Protein AF-0000000077734659 (afdb_homodimer)

Foldseek 3Di:
DAKDKFFDDDPVRLVVRLVVLVVVCVPDPARFPAKEKEKEFADDDPVVVLVSLVVSCVSPVRYWYKYWYAQWWAWQLDTDRGGMMMMIDTHRFKDKDKDKFAPVPDALLVVLLVVQVVQQVAVQWQEKEKEFAEDDHDPPSNQFNNLSHDQNYWYKYFYRDQNPCLVRIWMDISVDIHSGIMMIMIIGDNQKDKDKDKAFQKFFFDDKWFQADAPDFFKGQDIPRHQQQCCCCVVVVQDFDPCNQVSQLQKWKWFDDQRDIFTWRWDGADPSRMTGTLGGDDGGTMITIIGHQLQRSLVRLLVVLVVLLVVQFAEKEKEFAPSLCSVNPVCSSLSSLSSHLLYIYIYGHHNWMWGDDDSGIGTHHRMMMMMGMDGHDHDCVSNVTDGDDRDGDPDDRVVVVVSVVSVVVVVVVVVVVVVVCQVVQADPLQSAGEQVNLQVVVQVLLVVCLVPVAKKKKKKKFWPCLVVQCVPPNVLLSSQLQNVLSVLCVVLDDPVKHWYANDPGMIMIMDTRDDQVRVVVSLVVSQVVQQAFDQRVNDTDGIAMQMFMEMDDNPDHSVRNVVNSVVRSVVQVPPPDTHGGGYDDD/DAKDKFFDDDPVRLVVRLVVLVVVCVPDPDRFPAKEKEKEFQDDDPVRVLVSLVVSCVSPVRYWYKYWYAQWWAWQLDTDRGGMMMMIDTHRFKDKDKDKFAPVPDALLVSLLVVQVVQQVAVQWQEKEKEFAEDDHDPPSNQFNNLSHDQNYWYKYFYRDQNPCLVRIWMDISVDIHSGIMMMMIIGDNQKDKDKDKADQKFFFDDKWFQADAPDFFKGQDIPRHQQQCCCCVVVVQDFDPCNQVSQLQKWKWFDDQRDIFTWGWDGADPSRMTGTLGGDDGGTMITIIGGQLQRSLVRLLVVLVVLLVVQFAEKEKEFAPSLCSVNPVCSSLSSLSSHLLYIYIYGHHNWMWGDDDSGIGTHHRMMMMMGMDGHDHDCVSNVTDGDDRDGDPDDRVVVVVSVVSVVVVVVVVVVVVVVCQVVQADPLQSAGEQVNLQVVVQVLLVVCLVPVAKKKKKKKFWPCLVVQCVVPNVLLSSQLQNVLSVLCVVLDDPVWHWYANDPGMIMIMDTRDDQVRVVVSLVVSQVVQQAFDQRVNDTDGIAMQMFMEMDDNPDHSVRNVVNSVVSSVVQVPPPDTHGGGYDDD

Secondary structure (DSSP, 8-state):
-EEEEEEESSHHHHHHHHHHHHHHHHHSSSPPSEEEEEEEESS--HHHHHHHHHHHHHH-TT-EEEEEE-SEEEESS-EESSSEEEEEEEESS-EEEEEEEETTT--HHHHHHHHHHHHHT-TTEEEEEEEEE-SSS-HHHHHHHHTTS-TT-EEEEEE---SSSGGG--EEESS-EESSEEEEEEEE-TTEEEEEEEE---EEEEEEEEEEEEEETTEEEEETTEETTHIIIIIH---SSTTHHHHHTTS-EEEEETTEEEEE-EEEE-TTS-EEESS---TT-EEEEEE--HHHHHHHHHTHHHHHHHH--SEEEEEEEHHHHHHHGGGHHHHHGGGTTTS-EEEEEESEEEEEETTEEEEESS-EEEEEEEESS--HHHHTPPPPPPPPP-S--HHHHHHHHHHHHHHHHHHHHHHHHHHHHB-TTT-SBPHHHHHHHHHHHHHHHHHHT--EEEEEEEETTHHHHHHHH-HHHHHHHHHHHHHHHHHHS-TTSEEEE-SSSEEEEEEET--HHHHHHHHHHHHHHHTSEEEETTEEEE--EEEEEEE--TT--HHHHHHHHHHHHHHHHHSSSSS-EEEPP-/-EEEEEEESSHHHHHHHHHHHHHHHHHSSS--SEEEEEEEESS--HHHHHHHHHHHHHH-TT-EEEEEE-SEEEESS-EESSSEEEEEEEESS-EEEEEEEETTT--HHHHHHHHHHHHHT-TTEEEEEEEEE-SSS-HHHHHHHHTTS-TT-EEEEEE---SSSGGG--EEESS-EESSEEEEEEEE-TTEEEEEEEE--EEEEEEEEEEEEEEETTEEEEETTEETTHIIIIIH---SSTTHHHHHTTS-EEEEETTEEEEE-EEEE-TTS-EEESS---TT-EEEEEEE-HHHHHHHHHTHHHHHHHH--SEEEEEEEHHHHHHHGGGHHHHHGGGTTTS-EEEEEESEEEEEETTEEEEESS-EEEEEEEESS--HHHHTPPPPPPPPP-S--HHHHHHHHHHHHHHHHHHHHHHHHHHHHB-TTT-SBPHHHHHHHHHHHHHHHHHHT--EEEEEEEETTHHHHHHHH-HHHHHHHHHHHHHHHHHHS-TTSEEEE-SSSEEEEEEET--HHHHHHHHHHHHHHHTSEEEETTEEEE--EEEEEEE--TT--HHHHHHHHHHHHHHHHHSSSSS-EEEPP-

InterPro domains:
  IPR000160 GGDEF domain [PF00990] (424-574)
  IPR000160 GGDEF domain [PS50887] (454-586)
  IPR000160 GGDEF domain [SM00267] (413-584)
  IPR000160 GGDEF domain [TIGR00254] (420-574)
  IPR000160 GGDEF domain [cd01949] (426-574)
  IPR013702 FIST domain, N-terminal [PF08495] (45-226)
  IPR013702 FIST domain, N-terminal [SM00897] (33-227)
  IPR019494 FIST, C-domain [PF10442] (228-355)
  IPR019494 FIST, C-domain [SM01204] (228-357)
  IPR029787 Nucleotide cyclase [SSF55073] (429-576)
  IPR043128 Reverse transcriptase/Diguanylate cyclase domain [G3DSA:3.30.70.270] (410-579)
  IPR050469 Diguanylate cyclase Dgc-like, bacteria [PTHR45138] (394-573)

Solvent-accessible surface area (backbone atoms only — not comparable to full-atom values): 58520 Å² total; per-residue (Å²): 78,47,50,45,77,43,75,36,85,48,70,68,44,46,54,51,47,53,49,51,49,51,51,48,57,66,65,40,89,61,72,53,62,31,40,41,37,39,37,40,29,34,67,68,50,70,65,59,50,50,49,50,50,48,52,52,39,67,75,38,72,83,43,48,43,41,33,31,36,22,65,23,34,31,53,58,35,35,78,34,74,59,42,33,38,41,33,46,36,38,23,60,72,36,45,76,47,81,45,77,47,40,54,92,80,48,53,50,44,62,51,21,41,52,51,20,51,51,48,56,75,34,83,42,49,43,35,36,42,37,42,33,23,33,59,93,61,59,61,63,52,19,32,59,36,37,26,70,27,56,71,79,41,44,41,36,40,27,25,36,40,80,49,78,56,42,87,70,20,34,36,37,42,80,87,46,78,34,44,28,28,37,40,39,38,37,39,29,29,83,53,50,45,76,47,80,46,82,36,64,44,63,41,83,43,92,63,78,39,35,32,64,35,64,80,49,55,34,27,36,38,17,39,72,79,33,48,38,31,47,59,40,38,65,28,32,68,47,55,70,58,93,57,26,30,62,56,35,53,45,51,21,38,33,35,72,58,74,91,37,81,36,36,34,38,47,56,43,47,46,93,87,21,26,29,33,36,63,42,73,65,54,84,67,42,57,33,30,40,23,39,54,33,64,50,52,26,43,54,51,43,52,61,47,33,63,59,51,37,74,59,25,34,37,29,34,42,36,34,29,17,42,65,41,43,61,72,40,48,90,50,39,56,50,51,32,46,42,51,31,75,61,32,48,27,44,32,32,29,15,58,22,33,37,37,55,47,72,70,40,45,43,72,30,27,53,35,39,37,41,36,33,32,29,52,62,74,69,48,69,67,52,63,68,56,82,59,72,80,83,65,76,70,89,57,54,56,58,57,55,25,50,51,38,30,48,50,42,52,50,49,53,48,49,53,49,42,50,53,27,44,47,46,35,31,28,27,86,82,55,62,32,28,17,40,69,42,39,50,54,52,49,46,52,50,52,54,48,26,66,72,71,70,44,48,34,22,37,38,31,34,34,50,55,64,48,68,56,45,25,72,74,64,31,59,69,36,39,50,44,46,51,32,50,51,44,50,51,51,60,70,76,48,56,87,85,41,44,56,17,41,61,46,82,60,27,34,37,36,42,34,68,73,27,50,56,70,59,49,48,53,51,50,51,52,50,39,56,62,46,45,39,76,37,78,42,87,87,34,80,45,71,45,35,33,22,29,2,28,28,60,64,54,92,84,52,49,71,65,55,47,45,50,49,12,49,50,14,22,54,54,8,63,67,39,88,63,85,50,28,73,25,70,45,79,130,78,47,51,45,75,43,75,37,85,49,71,68,44,46,53,51,48,52,50,51,50,50,52,48,57,66,67,40,90,61,73,55,62,30,39,42,35,40,37,38,29,34,66,66,53,71,66,58,50,50,49,50,47,50,53,53,40,68,75,37,74,84,44,48,44,43,32,33,37,23,65,23,35,30,53,58,36,34,77,33,74,58,43,34,38,40,31,47,34,36,23,59,73,36,43,75,48,80,46,76,48,39,54,91,80,50,56,50,44,60,52,22,41,53,50,20,50,51,49,58,74,34,83,42,50,44,34,36,41,37,43,34,24,33,60,91,60,57,61,65,53,19,32,60,37,38,26,70,26,57,71,80,40,43,40,36,41,26,26,36,38,80,48,80,59,43,88,68,21,34,35,37,42,79,88,48,77,34,45,28,29,37,40,40,38,35,38,30,30,84,52,51,44,77,46,79,44,79,36,60,40,62,41,82,44,91,65,79,41,35,32,63,34,65,81,48,54,32,26,35,36,17,38,71,80,34,48,38,31,46,59,39,38,66,30,31,68,45,56,68,58,91,56,25,30,61,57,36,52,46,51,21,39,33,35,72,58,73,90,37,82,35,37,33,39,47,55,42,46,46,95,87,23,27,30,34,37,64,42,72,64,57,82,66,42,56,33,28,39,24,38,55,35,64,51,53,28,42,56,45,41,51,61,47,33,64,59,51,38,74,59,25,35,38,29,34,43,36,34,31,18,44,66,42,43,61,72,38,47,90,50,39,56,50,52,32,45,41,51,30,74,59,32,47,26,44,34,34,30,15,58,21,33,38,38,55,46,71,68,41,44,43,71,28,27,58,36,40,38,42,36,32,32,29,54,64,73,69,47,67,68,51,63,69,55,81,58,73,80,83,65,76,70,90,59,54,57,58,56,54,26,50,49,38,30,47,52,41,51,50,49,54,48,47,51,48,41,51,52,27,45,47,47,35,30,29,28,87,83,55,62,32,26,17,41,70,40,39,50,53,51,48,45,52,49,52,53,47,26,65,73,71,72,43,48,34,22,35,38,31,34,36,51,55,63,47,67,54,44,26,73,73,64,30,60,71,36,37,50,44,48,50,32,48,49,44,52,50,50,60,70,75,50,58,88,84,41,44,58,16,40,61,46,83,60,27,35,36,36,42,34,70,72,28,49,57,71,58,49,48,53,50,50,52,53,50,40,58,62,46,44,39,75,37,77,43,86,88,35,80,44,69,45,35,36,22,28,2,28,28,59,64,56,92,85,51,50,72,64,54,46,45,50,48,13,49,50,14,22,54,54,8,62,65,41,88,65,85,52,27,71,25,71,45,78,132

Sequence (1172 aa):
MKQLIFYLENERTLSAAIRAAADAQASLNAAPRTLLITIFSANWTEQAIERTIQEAGDAFPDAILLGSRVPRVIYNGRLSPVGTVISFTFFASAQLRLSLFDAMEDRPDAFAHALSRQLYETPDARALFLLAAGSGYNLWGFLRELSAAPRTLTIFGGLTDDGLHPESSTLYTRDRHCRAGIACLSFLGEDLSVKEDISFGWQPLGCSLTVTGIADPTTLTSLDDRPAGEIYERYLDIHAGENFLREALTFPFALERDGMTLLRHPQALYENGSVKFGADFHLGEVLHLTYGDPVRILEKTQETRPLIREFCPDALFVTSCLARQMLLGSDTPKELRSCQGLAPAIGFYAYGEFVRHGGSVLLSNMTLLTIAMREGAPDDAVRKRRLPRLETIERPAALSHMAHFIEATSHDLSLLNEKLQYQASRDSLTGLRNRGETERLLLACLNEMRAIHQPLTVLLLDLDDFKHINDCYGHATGDIALRTIANILRRLLRATDIIGRWGGDEFLIVLPNTTAPIASSIGKRIEAEVKQPHDIGGKEITLSLSIGITSARETDSTETIFQRADRALYLAKAIPGKGSLFQMEEMKQLIFYLENERTLSAAIRAAADAQASLNAAPRTLLITIFSANWTEQAIERTIQEAGDAFPDAILLGSRVPRVIYNGRLSPVGTVISFTFFASAQLRLSLFDAMEDRPDAFAHALSRQLYETPDARALFLLAAGSGYNLWGFLRELSAAPRTLTIFGGLTDDGLHPESSTLYTRDRHCRAGIACLSFLGEDLSVKEDISFGWQPLGCSLTVTGIADPTTLTSLDDRPAGEIYERYLDIHAGENFLREALTFPFALERDGMTLLRHPQALYENGSVKFGADFHLGEVLHLTYGDPVRILEKTQETRPLIREFCPDALFVTSCLARQMLLGSDTPKELRSCQGLAPAIGFYAYGEFVRHGGSVLLSNMTLLTIAMREGAPDDAVRKRRLPRLETIERPAALSHMAHFIEATSHDLSLLNEKLQYQASRDSLTGLRNRGETERLLLACLNEMRAIHQPLTVLLLDLDDFKHINDCYGHATGDIALRTIAN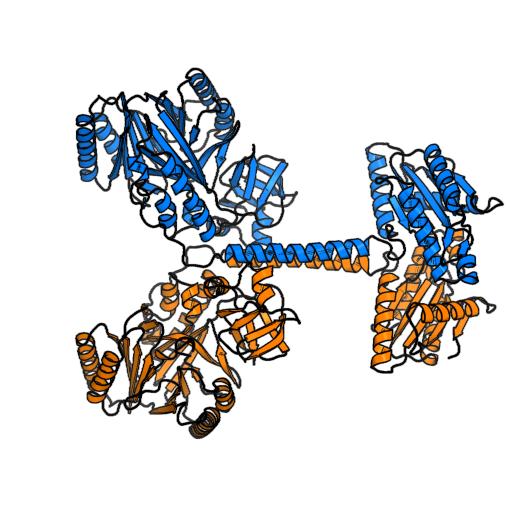ILRRLLRATDIIGRWGGDEFLIVLPNTTAPIASSIGKRIEAEVKQPHDIGGKEITLSLSIGITSARETDSTETIFQRADRALYLAKAIPGKGSLFQMEE

Nearest PDB structures (foldseek):
  4urs-assembly1_A  TM=9.304E-01  e=1.373E-15  Thermotoga maritima
  6zxc-assembly2_D  TM=8.537E-01  e=2.204E-16  Leptospira biflexa serovar Patoc strain 'Patoc 1 (Paris)'
  6et7-assembly1_B  TM=7.281E-01  e=7.819E-17  Idiomarina sp. A28L
  6zxm-assembly3_E  TM=8.289E-01  e=6.395E-14  Leptospira biflexa serovar Patoc strain 'Patoc 1 (Paris)'
  5llw-assembly1_B  TM=5.218E-01  e=2.773E-17  Idiomarina sp. A28L

Organism: NCBI:txid416586

pLDDT: mean 90.03, std 6.82, range [58.62, 98.0]

Structure (mmCIF, N/CA/C/O backbone):
data_AF-0000000077734659-model_v1
#
loop_
_entity.id
_entity.type
_entity.pdbx_description
1 polymer 'Diguanylate cyclase'
#
loop_
_atom_site.group_PDB
_atom_site.id
_atom_site.type_symbol
_atom_site.label_atom_id
_atom_site.label_alt_id
_atom_site.label_comp_id
_atom_site.label_asym_id
_atom_site.label_entity_id
_atom_site.label_seq_id
_atom_site.pdbx_PDB_ins_code
_atom_site.Cartn_x
_atom_site.Cartn_y
_atom_site.Cartn_z
_atom_site.occupancy
_atom_site.B_iso_or_equiv
_atom_site.auth_seq_id
_atom_site.auth_comp_id
_atom_site.auth_asym_id
_atom_site.auth_atom_id
_atom_site.pdbx_PDB_model_num
ATOM 1 N N . MET A 1 1 ? 30.891 25.125 24.891 1 92.94 1 MET A N 1
ATOM 2 C CA . MET A 1 1 ? 30.297 25.531 23.609 1 92.94 1 MET A CA 1
ATOM 3 C C . MET A 1 1 ? 28.891 26.078 23.812 1 92.94 1 MET A C 1
ATOM 5 O O . MET A 1 1 ? 28.125 25.547 24.625 1 92.94 1 MET A O 1
ATOM 9 N N . LYS A 1 2 ? 28.578 27.141 23.156 1 94 2 LYS A N 1
ATOM 10 C CA . LYS A 1 2 ? 27.266 27.766 23.266 1 94 2 LYS A CA 1
ATOM 11 C C . LYS A 1 2 ? 26.75 28.219 21.891 1 94 2 LYS A C 1
ATOM 13 O O . LYS A 1 2 ? 27.5 28.828 21.125 1 94 2 LYS A O 1
ATOM 18 N N . GLN A 1 3 ? 25.531 27.844 21.672 1 96.06 3 GLN A N 1
ATOM 19 C CA . GLN A 1 3 ? 24.938 28.219 20.391 1 96.06 3 GLN A CA 1
ATOM 20 C C . GLN A 1 3 ? 23.656 29.031 20.594 1 96.06 3 GLN A C 1
ATOM 22 O O . GLN A 1 3 ? 22.828 28.672 21.422 1 96.06 3 GLN A O 1
ATOM 27 N N . LEU A 1 4 ? 23.594 30.125 19.875 1 96.75 4 LEU A N 1
ATOM 28 C CA . LEU A 1 4 ? 22.391 30.938 19.828 1 96.75 4 LEU A CA 1
ATOM 29 C C . LEU A 1 4 ? 21.812 30.969 18.422 1 96.75 4 LEU A C 1
ATOM 31 O O . LEU A 1 4 ? 22.547 31.125 17.438 1 96.75 4 LEU A O 1
ATOM 35 N N . ILE A 1 5 ? 20.562 30.781 18.391 1 96.88 5 ILE A N 1
ATOM 36 C CA . ILE A 1 5 ? 19.906 30.766 17.078 1 96.88 5 ILE A CA 1
ATOM 37 C C . ILE A 1 5 ? 18.781 31.797 17.047 1 96.88 5 ILE A C 1
ATOM 39 O O . ILE A 1 5 ? 18 31.906 18 1 96.88 5 ILE A O 1
ATOM 43 N N . PHE A 1 6 ? 18.703 32.5 15.93 1 95.75 6 PHE A N 1
ATOM 44 C CA . PHE A 1 6 ? 17.688 33.531 15.773 1 95.75 6 PHE A CA 1
ATOM 45 C C . PHE A 1 6 ? 17.016 33.438 14.406 1 95.75 6 PHE A C 1
ATOM 47 O O . PHE A 1 6 ? 17.688 33.188 13.406 1 95.75 6 PHE A O 1
ATOM 54 N N . TYR A 1 7 ? 15.758 33.562 14.414 1 94.12 7 TYR A N 1
ATOM 55 C CA . TYR A 1 7 ? 15 33.719 13.172 1 94.12 7 TYR A CA 1
ATOM 56 C C . TYR A 1 7 ? 14.883 35.188 12.789 1 94.12 7 TYR A C 1
ATOM 58 O O . TYR A 1 7 ? 14.422 36.031 13.586 1 94.12 7 TYR A O 1
ATOM 66 N N . LEU A 1 8 ? 15.281 35.5 11.586 1 92.56 8 LEU A N 1
ATOM 67 C CA . LEU A 1 8 ? 15.32 36.906 11.156 1 92.56 8 LEU A CA 1
ATOM 68 C C . LEU A 1 8 ? 14.109 37.219 10.289 1 92.56 8 LEU A C 1
ATOM 70 O O . LEU A 1 8 ? 13.945 36.656 9.203 1 92.56 8 LEU A O 1
ATOM 74 N N . GLU A 1 9 ? 13.336 38.094 10.703 1 82.38 9 GLU A N 1
ATOM 75 C CA . GLU A 1 9 ? 12.18 38.562 9.945 1 82.38 9 GLU A CA 1
ATOM 76 C C . GLU A 1 9 ? 12.484 39.844 9.211 1 82.38 9 GLU A C 1
ATOM 78 O O . GLU A 1 9 ? 11.977 40.094 8.117 1 82.38 9 GLU A O 1
ATOM 83 N N . ASN A 1 10 ? 13.227 40.719 9.914 1 81.38 10 ASN A N 1
ATOM 84 C CA . ASN A 1 10 ? 13.578 42.062 9.414 1 81.38 10 ASN A CA 1
ATOM 85 C C . ASN A 1 10 ? 14.898 42.531 10.008 1 81.38 10 ASN A C 1
ATOM 87 O O . ASN A 1 10 ? 15.609 41.781 10.656 1 81.38 10 ASN A O 1
ATOM 91 N N . GLU A 1 11 ? 15.258 43.719 9.672 1 81.38 11 GLU A N 1
ATOM 92 C CA . GLU A 1 11 ? 16.516 44.344 10.117 1 81.38 11 GLU A CA 1
ATOM 93 C C . GLU A 1 11 ? 16.547 44.469 11.633 1 81.38 11 GLU A C 1
ATOM 95 O O . GLU A 1 11 ? 17.609 44.375 12.242 1 81.38 11 GLU A O 1
ATOM 100 N N . ARG A 1 12 ? 15.375 44.719 12.211 1 85.19 12 ARG A N 1
ATOM 101 C CA . ARG A 1 12 ? 15.312 44.875 13.656 1 85.19 12 ARG A CA 1
ATOM 102 C C . ARG A 1 12 ? 15.672 43.562 14.367 1 85.19 12 ARG A C 1
ATOM 104 O O . ARG A 1 12 ? 16.359 43.594 15.391 1 85.19 12 ARG A O 1
ATOM 111 N N . THR A 1 13 ? 15.281 42.562 13.789 1 91 13 THR A N 1
ATOM 112 C CA . THR A 1 13 ? 15.562 41.281 14.398 1 91 13 THR A CA 1
ATOM 113 C C . THR A 1 13 ? 17.047 40.906 14.258 1 91 13 THR A C 1
ATOM 115 O O . THR A 1 13 ? 17.609 40.25 15.125 1 91 13 THR A O 1
ATOM 118 N N . LEU A 1 14 ? 17.672 41.406 13.203 1 93.31 14 LEU A N 1
ATOM 119 C CA . LEU A 1 14 ? 19.109 41.188 13.031 1 93.31 14 LEU A CA 1
ATOM 120 C C . LEU A 1 14 ? 19.906 41.906 14.094 1 93.31 14 LEU A C 1
ATOM 122 O O . LEU A 1 14 ? 20.797 41.312 14.719 1 93.31 14 LEU A O 1
ATOM 126 N N . SER A 1 15 ? 19.594 43.125 14.344 1 94.44 15 SER A N 1
ATOM 127 C CA . SER A 1 15 ? 20.297 43.906 15.352 1 94.44 15 SER A CA 1
ATOM 128 C C . SER A 1 15 ? 20.141 43.312 16.734 1 94.44 15 SER A C 1
ATOM 130 O O . SER A 1 15 ? 21.094 43.281 17.531 1 94.44 15 SER A O 1
ATOM 132 N N . ALA A 1 16 ? 18.984 42.906 16.984 1 95.5 16 ALA A N 1
ATOM 133 C CA . ALA A 1 16 ? 18.719 42.25 18.266 1 95.5 16 ALA A CA 1
ATOM 134 C C . ALA A 1 16 ? 19.547 40.969 18.422 1 95.5 16 ALA A C 1
ATOM 136 O O . ALA A 1 16 ? 20.047 40.688 19.5 1 95.5 16 ALA A O 1
ATOM 137 N N . ALA A 1 17 ? 19.625 40.25 17.344 1 96.56 17 ALA A N 1
ATOM 138 C CA . ALA A 1 17 ? 20.406 39.031 17.359 1 96.56 17 ALA A CA 1
ATOM 139 C C . ALA A 1 17 ? 21.875 39.312 17.625 1 96.56 17 ALA A C 1
ATOM 141 O O . ALA A 1 17 ? 22.516 38.625 18.422 1 96.56 17 ALA A O 1
ATOM 142 N N . ILE A 1 18 ? 22.391 40.25 17 1 96.19 18 ILE A N 1
ATOM 143 C CA . ILE A 1 18 ? 23.797 40.625 17.125 1 96.19 18 ILE A CA 1
ATOM 144 C C . ILE A 1 18 ? 24.062 41.094 18.547 1 96.19 18 ILE A C 1
ATOM 146 O O . ILE A 1 18 ? 25.078 40.719 19.156 1 96.19 18 ILE A O 1
ATOM 150 N N . ARG A 1 19 ? 23.125 41.844 19.062 1 95.94 19 ARG A N 1
ATOM 151 C CA . ARG A 1 19 ? 23.281 42.344 20.438 1 95.94 19 ARG A CA 1
ATOM 152 C C . ARG A 1 19 ? 23.266 41.156 21.422 1 95.94 19 ARG A C 1
ATOM 154 O O . ARG A 1 19 ? 24.078 41.125 22.344 1 95.94 19 ARG A O 1
ATOM 161 N N . ALA A 1 20 ? 22.375 40.344 21.203 1 96.19 20 ALA A N 1
ATOM 162 C CA . ALA A 1 20 ? 22.281 39.188 22.062 1 96.19 20 ALA A CA 1
ATOM 163 C C . ALA A 1 20 ? 23.562 38.344 22 1 96.19 20 ALA A C 1
ATOM 165 O O . ALA A 1 20 ? 24.016 37.812 23.016 1 96.19 20 ALA A O 1
ATOM 166 N N . ALA A 1 21 ? 24.062 38.188 20.812 1 95.69 21 ALA A N 1
ATOM 167 C CA . ALA A 1 21 ? 25.297 37.438 20.641 1 95.69 21 ALA A CA 1
ATOM 168 C C . ALA A 1 21 ? 26.469 38.125 21.312 1 95.69 21 ALA A C 1
ATOM 170 O O . ALA A 1 21 ? 27.328 37.469 21.922 1 95.69 21 ALA A O 1
ATOM 171 N N . ALA A 1 22 ? 26.5 39.375 21.25 1 94.38 22 ALA A N 1
ATOM 172 C CA . ALA A 1 22 ? 27.547 40.156 21.906 1 94.38 22 ALA A CA 1
ATOM 173 C C . ALA A 1 22 ? 27.469 40 23.422 1 94.38 22 ALA A C 1
ATOM 175 O O . ALA A 1 22 ? 28.484 39.875 24.094 1 94.38 22 ALA A O 1
ATOM 176 N N . ASP A 1 23 ? 26.281 40.062 23.891 1 94.31 23 ASP A N 1
ATOM 177 C CA . ASP A 1 23 ? 26.062 39.875 25.328 1 94.31 23 ASP A CA 1
ATOM 178 C C . ASP A 1 23 ? 26.516 38.5 25.781 1 94.31 23 ASP A C 1
ATOM 180 O O . ASP A 1 23 ? 27.125 38.344 26.844 1 94.31 23 ASP A O 1
ATOM 184 N N . ALA A 1 24 ? 26.172 37.594 24.953 1 93.25 24 ALA A N 1
ATOM 185 C CA . ALA A 1 24 ? 26.578 36.219 25.266 1 93.25 24 ALA A CA 1
ATOM 186 C C . ALA A 1 24 ? 28.094 36.062 25.281 1 93.25 24 ALA A C 1
ATOM 188 O O . ALA A 1 24 ? 28.656 35.406 26.141 1 93.25 24 ALA A O 1
ATOM 189 N N . GLN A 1 25 ? 28.688 36.562 24.281 1 91.5 25 GLN A N 1
ATOM 190 C CA . GLN A 1 25 ? 30.156 36.531 24.203 1 91.5 25 GLN A CA 1
ATOM 191 C C . GLN A 1 25 ? 30.781 37.125 25.453 1 91.5 25 GLN A C 1
ATOM 193 O O . GLN A 1 25 ? 31.766 36.594 25.984 1 91.5 25 GLN A O 1
ATOM 198 N N . ALA A 1 26 ? 30.172 38.156 25.938 1 89 26 ALA A N 1
ATOM 199 C CA . ALA A 1 26 ? 30.688 38.875 27.109 1 89 26 ALA A CA 1
ATOM 200 C C . ALA A 1 26 ? 30.5 38.062 28.375 1 89 26 ALA A C 1
ATOM 202 O O . ALA A 1 26 ? 31.281 38.156 29.328 1 89 26 ALA A O 1
ATOM 203 N N . SER A 1 27 ? 29.484 37.312 28.391 1 87.5 27 SER A N 1
ATOM 204 C CA . SER A 1 27 ? 29.141 36.562 29.578 1 87.5 27 SER A CA 1
ATOM 205 C C . SER A 1 27 ? 29.953 35.281 29.672 1 87.5 27 SER A C 1
ATOM 207 O O . SER A 1 27 ? 30.016 34.656 30.734 1 87.5 27 SER A O 1
ATOM 209 N N . LEU A 1 28 ? 30.516 34.938 28.594 1 85.12 28 LEU A N 1
ATOM 210 C CA . LEU A 1 28 ? 31.312 33.719 28.609 1 85.12 28 LEU A CA 1
ATOM 211 C C . LEU A 1 28 ? 32.594 33.906 29.422 1 85.12 28 LEU A C 1
ATOM 213 O O . LEU A 1 28 ? 33.188 34.969 29.406 1 85.12 28 LEU A O 1
ATOM 217 N N . ASN A 1 29 ? 32.844 33.094 30.422 1 67.44 29 ASN A N 1
ATOM 218 C CA . ASN A 1 29 ? 33.969 33.188 31.359 1 67.44 29 ASN A CA 1
ATOM 219 C C . ASN A 1 29 ? 35.281 33.438 30.641 1 67.44 29 ASN A C 1
ATOM 221 O O . ASN A 1 29 ? 36.094 34.281 31.047 1 67.44 29 ASN A O 1
ATOM 225 N N . ALA A 1 30 ? 35.625 32.5 29.797 1 67.88 30 ALA A N 1
ATOM 226 C CA . ALA A 1 30 ? 36.844 32.594 28.969 1 67.88 30 ALA A CA 1
ATOM 227 C C . ALA A 1 30 ? 36.469 33 27.531 1 67.88 30 ALA A C 1
ATOM 229 O O . ALA A 1 30 ? 35.438 32.562 27.016 1 67.88 30 ALA A O 1
ATOM 230 N N . ALA A 1 31 ? 37.219 33.875 27.031 1 71.06 31 ALA A N 1
ATOM 231 C CA . ALA A 1 31 ? 37 34.281 25.641 1 71.06 31 ALA A CA 1
ATOM 232 C C . ALA A 1 31 ? 36.969 33.062 24.719 1 71.06 31 ALA A C 1
ATOM 234 O O . ALA A 1 31 ? 37.844 32.188 24.797 1 71.06 31 ALA A O 1
ATOM 235 N N . PRO A 1 32 ? 35.844 33 24.031 1 79.69 32 PRO A N 1
ATOM 236 C CA . PRO A 1 32 ? 35.812 31.859 23.094 1 79.69 32 PRO A CA 1
ATOM 237 C C . PRO A 1 32 ? 36.969 31.891 22.109 1 79.69 32 PRO A C 1
ATOM 239 O O . PRO A 1 32 ? 37.438 32.969 21.703 1 79.69 32 PRO A O 1
ATOM 242 N N . ARG A 1 33 ? 37.438 30.766 21.875 1 81.56 33 ARG A N 1
ATOM 243 C CA . ARG A 1 33 ? 38.531 30.625 20.906 1 81.56 33 ARG A CA 1
ATOM 244 C C . ARG A 1 33 ? 38.062 30.969 19.5 1 81.56 33 ARG A C 1
ATOM 246 O O . ARG A 1 33 ? 38.781 31.609 18.734 1 81.56 33 ARG A O 1
ATOM 253 N N . THR A 1 34 ? 36.875 30.516 19.25 1 94.38 34 THR A N 1
ATOM 254 C CA . THR A 1 34 ? 36.375 30.734 17.891 1 94.38 34 THR A CA 1
ATOM 255 C C . THR A 1 34 ? 34.875 30.969 17.906 1 94.38 34 THR A C 1
ATOM 257 O O . THR A 1 34 ? 34.156 30.438 18.766 1 94.38 34 THR A O 1
ATOM 260 N N . LEU A 1 35 ? 34.375 31.828 17 1 96.56 35 LEU A N 1
ATOM 261 C CA . LEU A 1 35 ? 32.938 32.062 16.781 1 96.56 35 LEU A CA 1
ATOM 262 C C . LEU A 1 35 ? 32.562 31.719 15.344 1 96.56 35 LEU A C 1
ATOM 264 O O . LEU A 1 35 ? 33.188 32.188 14.391 1 96.56 35 LEU A O 1
ATOM 268 N N . LEU A 1 36 ? 31.594 30.844 15.234 1 97.75 36 LEU A N 1
ATOM 269 C CA . LEU A 1 36 ? 31.016 30.516 13.938 1 97.75 36 LEU A CA 1
ATOM 270 C C . LEU A 1 36 ? 29.656 31.188 13.75 1 97.75 36 LEU A C 1
ATOM 272 O O . LEU A 1 36 ? 28.75 31.031 14.57 1 97.75 36 LEU A O 1
ATOM 276 N N . ILE A 1 37 ? 29.531 31.953 12.703 1 97.75 37 ILE A N 1
ATOM 277 C CA . ILE A 1 37 ? 28.25 32.531 12.305 1 97.75 37 ILE A CA 1
ATOM 278 C C . ILE A 1 37 ? 27.719 31.766 11.086 1 97.75 37 ILE A C 1
ATOM 280 O O . ILE A 1 37 ? 28.375 31.734 10.039 1 97.75 37 ILE A O 1
ATOM 284 N N . THR A 1 38 ? 26.609 31.141 11.242 1 97.25 38 THR A N 1
ATOM 285 C CA . THR A 1 38 ? 25.953 30.438 10.141 1 97.25 38 THR A CA 1
ATOM 286 C C . THR A 1 38 ? 24.672 31.156 9.719 1 97.25 38 THR A C 1
ATOM 288 O O . THR A 1 38 ? 23.859 31.516 10.562 1 97.25 38 THR A O 1
ATOM 291 N N . ILE A 1 39 ? 24.5 31.297 8.422 1 95.69 39 ILE A N 1
ATOM 292 C CA . ILE A 1 39 ? 23.312 31.953 7.887 1 95.69 39 ILE A CA 1
ATOM 293 C C . ILE A 1 39 ? 22.688 31.094 6.805 1 95.69 39 ILE A C 1
ATOM 295 O O . ILE A 1 39 ? 23.297 30.828 5.773 1 95.69 39 ILE A O 1
ATOM 299 N N . PHE A 1 40 ? 21.516 30.641 7.008 1 95.38 40 PHE A N 1
ATOM 300 C CA . PHE A 1 40 ? 20.719 29.969 5.984 1 95.38 40 PHE A CA 1
ATOM 301 C C . PHE A 1 40 ? 19.5 30.812 5.613 1 95.38 40 PHE A C 1
ATOM 303 O O . PHE A 1 40 ? 18.766 31.25 6.488 1 95.38 40 PHE A O 1
ATOM 310 N N . SER A 1 41 ? 19.281 30.969 4.289 1 92.62 41 SER A N 1
ATOM 311 C CA . SER A 1 41 ? 18.188 31.828 3.84 1 92.62 41 SER A CA 1
ATOM 312 C C . SER A 1 41 ? 17.344 31.156 2.77 1 92.62 41 SER A C 1
ATOM 314 O O . SER A 1 41 ? 17.875 30.703 1.752 1 92.62 41 SER A O 1
ATOM 316 N N . ALA A 1 42 ? 16.062 31.125 2.838 1 87.88 42 ALA A N 1
ATOM 317 C CA . ALA A 1 42 ? 15.172 30.5 1.87 1 87.88 42 ALA A CA 1
ATOM 318 C C . ALA A 1 42 ? 14.641 31.516 0.863 1 87.88 42 ALA A C 1
ATOM 320 O O . ALA A 1 42 ? 14.453 31.188 -0.312 1 87.88 42 ALA A O 1
ATOM 321 N N . ASN A 1 43 ? 14.344 32.781 1.178 1 79.38 43 ASN A N 1
ATOM 322 C CA . ASN A 1 43 ? 13.711 33.656 0.193 1 79.38 43 ASN A CA 1
ATOM 323 C C . ASN A 1 43 ? 14.156 35.094 0.356 1 79.38 43 ASN A C 1
ATOM 325 O O . ASN A 1 43 ? 13.469 36.031 -0.087 1 79.38 43 ASN A O 1
ATOM 329 N N . TRP A 1 44 ? 15.227 35.312 0.875 1 78.25 44 TRP A N 1
ATOM 330 C CA . TRP A 1 44 ? 15.656 36.719 1.017 1 78.25 44 TRP A CA 1
ATOM 331 C C . TRP A 1 44 ? 16.391 37.188 -0.238 1 78.25 44 TRP A C 1
ATOM 333 O O . TRP A 1 44 ? 16.938 36.375 -0.984 1 78.25 44 TRP A O 1
ATOM 343 N N . THR A 1 45 ? 16.266 38.438 -0.378 1 82.56 45 THR A N 1
ATOM 344 C CA . THR A 1 45 ? 16.969 39.062 -1.503 1 82.56 45 THR A CA 1
ATOM 345 C C . THR A 1 45 ? 18.484 39.062 -1.269 1 82.56 45 THR A C 1
ATOM 347 O O . THR A 1 45 ? 18.938 38.969 -0.127 1 82.56 45 THR A O 1
ATOM 350 N N . GLU A 1 46 ? 19.172 39.125 -2.328 1 84.31 46 GLU A N 1
ATOM 351 C CA . GLU A 1 46 ? 20.625 39.188 -2.252 1 84.31 46 GLU A CA 1
ATOM 352 C C . GLU A 1 46 ? 21.094 40.375 -1.436 1 84.31 46 GLU A C 1
ATOM 354 O O . GLU A 1 46 ? 22.078 40.281 -0.688 1 84.31 46 GLU A O 1
ATOM 359 N N . GLN A 1 47 ? 20.422 41.438 -1.543 1 87.12 47 GLN A N 1
ATOM 360 C CA . GLN A 1 47 ? 20.766 42.656 -0.815 1 87.12 47 GLN A CA 1
ATOM 361 C C . GLN A 1 47 ? 20.609 42.469 0.69 1 87.12 47 GLN A C 1
ATOM 363 O O . GLN A 1 47 ? 21.453 42.906 1.473 1 87.12 47 GLN A O 1
ATOM 368 N N . ALA A 1 48 ? 19.562 41.844 1.052 1 89.12 48 ALA A N 1
ATOM 369 C CA . ALA A 1 48 ? 19.297 41.594 2.469 1 89.12 48 ALA A CA 1
ATOM 370 C C . ALA A 1 48 ? 20.328 40.656 3.072 1 89.12 48 ALA A C 1
ATOM 372 O O . ALA A 1 48 ? 20.766 40.844 4.215 1 89.12 48 ALA A O 1
ATOM 373 N N . ILE A 1 49 ? 20.75 39.719 2.311 1 89.12 49 ILE A N 1
ATOM 374 C CA . ILE A 1 49 ? 21.75 38.781 2.771 1 89.12 49 ILE A CA 1
ATOM 375 C C . ILE A 1 49 ? 23.094 39.469 2.928 1 89.12 49 ILE A C 1
ATOM 377 O O . ILE A 1 49 ? 23.797 39.281 3.928 1 89.12 49 ILE A O 1
ATOM 381 N N . GLU A 1 50 ? 23.422 40.25 1.981 1 89.75 50 GLU A N 1
ATOM 382 C CA . GLU A 1 50 ? 24.688 40.969 2.021 1 89.75 50 GLU A CA 1
ATOM 383 C C . GLU A 1 50 ? 24.75 41.906 3.227 1 89.75 50 GLU A C 1
ATOM 385 O O . GLU A 1 50 ? 25.781 42.031 3.877 1 89.75 50 GLU A O 1
ATOM 390 N N . ARG A 1 51 ? 23.688 42.5 3.424 1 91.12 51 ARG A N 1
ATOM 391 C CA . ARG A 1 51 ? 23.609 43.406 4.582 1 91.12 51 ARG A CA 1
ATOM 392 C C . ARG A 1 51 ? 23.797 42.625 5.879 1 91.12 51 ARG A C 1
ATOM 394 O O . ARG A 1 51 ? 24.469 43.094 6.801 1 91.12 51 ARG A O 1
ATOM 401 N N . THR A 1 52 ? 23.156 41.531 5.953 1 93.12 52 THR A N 1
ATOM 402 C CA . THR A 1 52 ? 23.266 40.688 7.133 1 93.12 52 THR A CA 1
ATOM 403 C C . THR A 1 52 ? 24.703 40.25 7.352 1 93.12 52 THR A C 1
ATOM 405 O O . THR A 1 52 ? 25.219 40.312 8.477 1 93.12 52 THR A O 1
ATOM 408 N N . ILE A 1 53 ? 25.344 39.844 6.266 1 93.56 53 ILE A N 1
ATOM 409 C CA . ILE A 1 53 ? 26.734 39.406 6.328 1 93.56 53 ILE A CA 1
ATOM 410 C C . ILE A 1 53 ? 27.609 40.562 6.793 1 93.56 53 ILE A C 1
ATOM 412 O O . ILE A 1 53 ? 28.484 40.406 7.656 1 93.56 53 ILE A O 1
ATOM 416 N N . GLN A 1 54 ? 27.375 41.688 6.273 1 93.81 54 GLN A N 1
ATOM 417 C CA . GLN A 1 54 ? 28.188 42.844 6.598 1 93.81 54 GLN A CA 1
ATOM 418 C C . GLN A 1 54 ? 28 43.25 8.055 1 93.81 54 GLN A C 1
ATOM 420 O O . GLN A 1 54 ? 28.984 43.469 8.773 1 93.81 54 GLN A O 1
ATOM 425 N N . GLU A 1 55 ? 26.812 43.312 8.484 1 95.38 55 GLU A N 1
ATOM 426 C CA . GLU A 1 55 ? 26.531 43.75 9.852 1 95.38 55 GLU A CA 1
ATOM 427 C C . GLU A 1 55 ? 27.078 42.75 10.867 1 95.38 55 GLU A C 1
ATOM 429 O O . GLU A 1 55 ? 27.672 43.125 11.875 1 95.38 55 GLU A O 1
ATOM 434 N N . ALA A 1 56 ? 26.812 41.531 10.617 1 94.94 56 ALA A N 1
ATOM 435 C CA . ALA A 1 56 ? 27.344 40.5 11.508 1 94.94 56 ALA A CA 1
ATOM 436 C C . ALA A 1 56 ? 28.859 40.5 11.492 1 94.94 56 ALA A C 1
ATOM 438 O O . ALA A 1 56 ? 29.5 40.344 12.539 1 94.94 56 ALA A O 1
ATOM 439 N N . GLY A 1 57 ? 29.406 40.594 10.297 1 93.88 57 GLY A N 1
ATOM 440 C CA . GLY A 1 57 ? 30.859 40.625 10.148 1 93.88 57 GLY A CA 1
ATOM 441 C C . GLY A 1 57 ? 31.5 41.812 10.859 1 93.88 57 GLY A C 1
ATOM 442 O O . GLY A 1 57 ? 32.594 41.656 11.438 1 93.88 57 GLY A O 1
ATOM 443 N N . ASP A 1 58 ? 30.875 42.875 10.797 1 94.62 58 ASP A N 1
ATOM 444 C CA . ASP A 1 58 ? 31.391 44.062 11.453 1 94.62 58 ASP A CA 1
ATOM 445 C C . ASP A 1 58 ? 31.344 43.938 12.977 1 94.62 58 ASP A C 1
ATOM 447 O O . ASP A 1 58 ? 32.25 44.375 13.672 1 94.62 58 ASP A O 1
ATOM 451 N N . ALA A 1 59 ? 30.297 43.344 13.422 1 95.25 59 ALA A N 1
ATOM 452 C CA . ALA A 1 59 ? 30.141 43.156 14.859 1 95.25 59 ALA A CA 1
ATOM 453 C C . ALA A 1 59 ? 31.125 42.125 15.406 1 95.25 59 ALA A C 1
ATOM 455 O O . ALA A 1 59 ? 31.578 42.25 16.547 1 95.25 59 ALA A O 1
ATOM 456 N N . PHE A 1 60 ? 31.453 41.188 14.609 1 95.5 60 PHE A N 1
ATOM 457 C CA . PHE A 1 60 ? 32.375 40.125 15.016 1 95.5 60 PHE A CA 1
ATOM 458 C C . PHE A 1 60 ? 33.438 39.906 13.953 1 95.5 60 PHE A C 1
ATOM 460 O O . PHE A 1 60 ? 33.406 38.938 13.227 1 95.5 60 PHE A O 1
ATOM 467 N N . PRO A 1 61 ? 34.5 40.625 13.938 1 93 61 PRO A N 1
ATOM 468 C CA . PRO A 1 61 ? 35.469 40.625 12.844 1 93 61 PRO A CA 1
ATOM 469 C C . PRO A 1 61 ? 36.281 39.344 12.773 1 93 61 PRO A C 1
ATOM 471 O O . PRO A 1 61 ? 36.75 38.969 11.695 1 93 61 PRO A O 1
ATOM 474 N N . ASP A 1 62 ? 36.438 38.625 13.828 1 92.12 62 ASP A N 1
ATOM 475 C CA . ASP A 1 62 ? 37.281 37.438 13.844 1 92.12 62 ASP A CA 1
ATOM 476 C C . ASP A 1 62 ? 36.438 36.188 13.648 1 92.12 62 ASP A C 1
ATOM 478 O O . ASP A 1 62 ? 36.969 35.062 13.648 1 92.12 62 ASP A O 1
ATOM 482 N N . ALA A 1 63 ? 35.156 36.375 13.477 1 95.81 63 ALA A N 1
ATOM 483 C CA . ALA A 1 63 ? 34.281 35.219 13.352 1 95.81 63 ALA A CA 1
ATOM 484 C C . ALA A 1 63 ? 34.406 34.562 11.969 1 95.81 63 ALA A C 1
ATOM 486 O O . ALA A 1 63 ? 34.688 35.25 10.984 1 95.81 63 ALA A O 1
ATOM 487 N N . ILE A 1 64 ? 34.25 33.281 11.961 1 96.75 64 ILE A N 1
ATOM 488 C CA . ILE A 1 64 ? 34.094 32.594 10.688 1 96.75 64 ILE A CA 1
ATOM 489 C C . ILE A 1 64 ? 32.625 32.594 10.266 1 96.75 64 ILE A C 1
ATOM 491 O O . ILE A 1 64 ? 31.734 32.25 11.055 1 96.75 64 ILE A O 1
ATOM 495 N N . LEU A 1 65 ? 32.375 33.125 9.078 1 96.81 65 LEU A N 1
ATOM 496 C CA . LEU A 1 65 ? 31.016 33.219 8.594 1 96.81 65 LEU A CA 1
ATOM 497 C C . LEU A 1 65 ? 30.797 32.281 7.402 1 96.81 65 LEU A C 1
ATOM 499 O O . LEU A 1 65 ? 31.594 32.25 6.469 1 96.81 65 LEU A O 1
ATOM 503 N N . LEU A 1 66 ? 29.766 31.469 7.492 1 96 66 LEU A N 1
ATOM 504 C CA . LEU A 1 66 ? 29.359 30.547 6.43 1 96 66 LEU A CA 1
ATOM 505 C C . LEU A 1 66 ? 27.844 30.562 6.25 1 96 66 LEU A C 1
ATOM 507 O O . LEU A 1 66 ? 27.109 30.578 7.234 1 96 66 LEU A O 1
ATOM 511 N N . GLY A 1 67 ? 27.391 30.578 4.992 1 93.81 67 GLY A N 1
ATOM 512 C CA . GLY A 1 67 ? 25.953 30.516 4.754 1 93.81 67 GLY A CA 1
ATOM 513 C C . GLY A 1 67 ? 25.609 30.109 3.334 1 93.81 67 GLY A C 1
ATOM 514 O O . GLY A 1 67 ? 26.5 29.906 2.504 1 93.81 67 GLY A O 1
ATOM 515 N N . SER A 1 68 ? 24.359 29.906 3.166 1 93.81 68 SER A N 1
ATOM 516 C CA . SER A 1 68 ? 23.875 29.547 1.84 1 93.81 68 SER A CA 1
ATOM 517 C C . SER A 1 68 ? 22.375 29.828 1.705 1 93.81 68 SER A C 1
ATOM 519 O O . SER A 1 68 ? 21.656 29.891 2.705 1 93.81 68 SER A O 1
ATOM 521 N N . ARG A 1 69 ? 21.984 30.062 0.465 1 93 69 ARG A N 1
ATOM 522 C CA . ARG A 1 69 ? 20.578 29.969 0.141 1 93 69 ARG A CA 1
ATOM 523 C C . ARG A 1 69 ? 20.094 28.516 0.142 1 93 69 ARG A C 1
ATOM 525 O O . ARG A 1 69 ? 20.781 27.641 -0.376 1 93 69 ARG A O 1
ATOM 532 N N . VAL A 1 70 ? 19.016 28.312 0.833 1 92.5 70 VAL A N 1
ATOM 533 C CA . VAL A 1 70 ? 18.516 26.953 0.971 1 92.5 70 VAL A CA 1
ATOM 534 C C . VAL A 1 70 ? 17.016 26.922 0.684 1 92.5 70 VAL A C 1
ATOM 536 O O . VAL A 1 70 ? 16.359 27.969 0.687 1 92.5 70 VAL A O 1
ATOM 539 N N . PRO A 1 71 ? 16.484 25.797 0.363 1 89.44 71 PRO A N 1
ATOM 540 C CA . PRO A 1 71 ? 15.047 25.734 0.065 1 89.44 71 PRO A CA 1
ATOM 541 C C . PRO A 1 71 ? 14.18 26.078 1.271 1 89.44 71 PRO A C 1
ATOM 543 O O . PRO A 1 71 ? 13.148 26.734 1.126 1 89.44 71 PRO A O 1
ATOM 546 N N . ARG A 1 72 ? 14.539 25.562 2.451 1 92.94 72 ARG A N 1
ATOM 547 C CA . ARG A 1 72 ? 13.844 25.828 3.709 1 92.94 72 ARG A CA 1
ATOM 548 C C . ARG A 1 72 ? 14.82 25.812 4.883 1 92.94 72 ARG A C 1
ATOM 550 O O . ARG A 1 72 ? 15.883 25.203 4.809 1 92.94 72 ARG A O 1
ATOM 557 N N . VAL A 1 73 ? 14.367 26.531 5.93 1 94.56 73 VAL A N 1
ATOM 558 C CA . VAL A 1 73 ? 15.273 26.625 7.066 1 94.56 73 VAL A CA 1
ATOM 559 C C . VAL A 1 73 ? 14.688 25.875 8.266 1 94.56 73 VAL A C 1
ATOM 561 O O . VAL A 1 73 ? 13.469 25.719 8.359 1 94.56 73 VAL A O 1
ATOM 564 N N . ILE A 1 74 ? 15.539 25.375 9.047 1 94.94 74 ILE A N 1
ATOM 565 C CA . ILE A 1 74 ? 15.203 24.734 10.32 1 94.94 74 ILE A CA 1
ATOM 566 C C . ILE A 1 74 ? 15.797 25.547 11.477 1 94.94 74 ILE A C 1
ATOM 568 O O . ILE A 1 74 ? 17 25.859 11.469 1 94.94 74 ILE A O 1
ATOM 572 N N . TYR A 1 75 ? 15.023 25.922 12.445 1 93.56 75 TYR A N 1
ATOM 573 C CA . TYR A 1 75 ? 15.539 26.625 13.617 1 93.56 75 TYR A CA 1
ATOM 574 C C . TYR A 1 75 ? 14.852 26.125 14.891 1 93.56 75 TYR A C 1
ATOM 576 O O . TYR A 1 75 ? 13.633 26.25 15.031 1 93.56 75 TYR A O 1
ATOM 584 N N . ASN A 1 76 ? 15.602 25.641 15.734 1 91.88 76 ASN A N 1
ATOM 585 C CA . ASN A 1 76 ? 15.18 25.109 17.031 1 91.88 76 ASN A CA 1
ATOM 586 C C . ASN A 1 76 ? 14.062 24.078 16.875 1 91.88 76 ASN A C 1
ATOM 588 O O . ASN A 1 76 ? 13.023 24.188 17.547 1 91.88 76 ASN A O 1
ATOM 592 N N . GLY A 1 77 ? 14.289 23.219 15.914 1 85.69 77 GLY A N 1
ATOM 593 C CA . GLY A 1 77 ? 13.383 22.109 15.703 1 85.69 77 GLY A CA 1
ATOM 594 C C . GLY A 1 77 ? 12.102 22.5 14.992 1 85.69 77 GLY A C 1
ATOM 595 O O . GLY A 1 77 ? 11.078 21.828 15.125 1 85.69 77 GLY A O 1
ATOM 596 N N . ARG A 1 78 ? 12.102 23.547 14.375 1 90.12 78 ARG A N 1
ATOM 597 C CA . ARG A 1 78 ? 10.945 24.016 13.609 1 90.12 78 ARG A CA 1
ATOM 598 C C . ARG A 1 78 ? 11.32 24.281 12.164 1 90.12 78 ARG A C 1
ATOM 600 O O . ARG A 1 78 ? 12.453 24.672 11.867 1 90.12 78 ARG A O 1
ATOM 607 N N . LEU A 1 79 ? 10.336 24.031 11.375 1 91.06 79 LEU A N 1
ATOM 608 C CA . LEU A 1 79 ? 10.5 24.312 9.953 1 91.06 79 LEU A CA 1
ATOM 609 C C . LEU A 1 79 ? 9.906 25.672 9.602 1 91.06 79 LEU A C 1
ATOM 611 O O . LEU A 1 79 ? 8.836 26.031 10.086 1 91.06 79 LEU A O 1
ATOM 615 N N . SER A 1 80 ? 10.586 26.422 8.82 1 87.25 80 SER A N 1
ATOM 616 C CA . SER A 1 80 ? 10.047 27.625 8.195 1 87.25 80 SER A CA 1
ATOM 617 C C . SER A 1 80 ? 10.336 27.641 6.695 1 87.25 80 SER A C 1
ATOM 619 O O . SER A 1 80 ? 11.492 27.594 6.273 1 87.25 80 SER A O 1
ATOM 621 N N . PRO A 1 81 ? 9.266 27.734 5.922 1 84.5 81 PRO A N 1
ATOM 622 C CA . PRO A 1 81 ? 9.461 27.734 4.469 1 84.5 81 PRO A CA 1
ATOM 623 C C . PRO A 1 81 ? 10.039 29.062 3.961 1 84.5 81 PRO A C 1
ATOM 625 O O . PRO A 1 81 ? 10.516 29.125 2.826 1 84.5 81 PRO A O 1
ATOM 628 N N . VAL A 1 82 ? 9.961 30.016 4.84 1 82.31 82 VAL A N 1
ATOM 629 C CA . VAL A 1 82 ? 10.445 31.328 4.445 1 82.31 82 VAL A CA 1
ATOM 630 C C . VAL A 1 82 ? 11.336 31.906 5.547 1 82.31 82 VAL A C 1
ATOM 632 O O . VAL A 1 82 ? 11.406 31.359 6.648 1 82.31 82 VAL A O 1
ATOM 635 N N . GLY A 1 83 ? 12.164 32.844 5.121 1 86.06 83 GLY A N 1
ATOM 636 C CA . GLY A 1 83 ? 12.922 33.594 6.102 1 86.06 83 GLY A CA 1
ATOM 637 C C . GLY A 1 83 ? 14.383 33.188 6.164 1 86.06 83 GLY A C 1
ATOM 638 O O . GLY A 1 83 ? 14.898 32.531 5.246 1 86.06 83 GLY A O 1
ATOM 639 N N . THR A 1 84 ? 15.078 33.781 7.137 1 92.69 84 THR A N 1
ATOM 640 C CA . THR A 1 84 ? 16.5 33.594 7.352 1 92.69 84 THR A CA 1
ATOM 641 C C . THR A 1 84 ? 16.797 33.25 8.805 1 92.69 84 THR A C 1
ATOM 643 O O . THR A 1 84 ? 16.172 33.781 9.719 1 92.69 84 THR A O 1
ATOM 646 N N . VAL A 1 85 ? 17.641 32.281 8.875 1 95.56 85 VAL A N 1
ATOM 647 C CA . VAL A 1 85 ? 18.078 31.906 10.219 1 95.56 85 VAL A CA 1
ATOM 648 C C . VAL A 1 85 ? 19.578 32.188 10.359 1 95.56 85 VAL A C 1
ATOM 650 O O . VAL A 1 85 ? 20.344 31.938 9.43 1 95.56 85 VAL A O 1
ATOM 653 N N . ILE A 1 86 ? 19.922 32.75 11.492 1 96.12 86 ILE A N 1
ATOM 654 C CA . ILE A 1 86 ? 21.312 33 11.812 1 96.12 86 ILE A CA 1
ATOM 655 C C . ILE A 1 86 ? 21.672 32.344 13.148 1 96.12 86 ILE A C 1
ATOM 657 O O . ILE A 1 86 ? 20.859 32.344 14.078 1 96.12 86 ILE A O 1
ATOM 661 N N . SER A 1 87 ? 22.812 31.766 13.188 1 97.5 87 SER A N 1
ATOM 662 C CA . SER A 1 87 ? 23.281 31.172 14.438 1 97.5 87 SER A CA 1
ATOM 663 C C . SER A 1 87 ? 24.656 31.703 14.812 1 97.5 87 SER A C 1
ATOM 665 O O . SER A 1 87 ? 25.469 32 13.938 1 97.5 87 SER A O 1
ATOM 667 N N . PHE A 1 88 ? 24.828 31.938 16.078 1 97.38 88 PHE A N 1
ATOM 668 C CA . PHE A 1 88 ? 26.125 32.25 16.672 1 97.38 88 PHE A CA 1
ATOM 669 C C . PHE A 1 88 ? 26.594 31.109 17.578 1 97.38 88 PHE A C 1
ATOM 671 O O . PHE A 1 88 ? 26.047 30.891 18.656 1 97.38 88 PHE A O 1
ATOM 678 N N . THR A 1 89 ? 27.594 30.422 17.125 1 97.56 89 THR A N 1
ATOM 679 C CA . THR A 1 89 ? 28.109 29.312 17.891 1 97.56 89 THR A CA 1
ATOM 680 C C . THR A 1 89 ? 29.5 29.641 18.453 1 97.56 89 THR A C 1
ATOM 682 O O . THR A 1 89 ? 30.453 29.797 17.703 1 97.56 89 THR A O 1
ATOM 685 N N . PHE A 1 90 ? 29.562 29.656 19.734 1 96.81 90 PHE A N 1
ATOM 686 C CA . PHE A 1 90 ? 30.797 29.969 20.438 1 96.81 90 PHE A CA 1
ATOM 687 C C . PHE A 1 90 ? 31.531 28.703 20.859 1 96.81 90 PHE A C 1
ATOM 689 O O . PHE A 1 90 ? 30.969 27.859 21.562 1 96.81 90 PHE A O 1
ATOM 696 N N . PHE A 1 91 ? 32.781 28.594 20.406 1 96 91 PHE A N 1
ATOM 697 C CA . PHE A 1 91 ? 33.625 27.453 20.812 1 96 91 PHE A CA 1
ATOM 698 C C . PHE A 1 91 ? 34.656 27.875 21.828 1 96 91 PHE A C 1
ATOM 700 O O . PHE A 1 91 ? 35.438 28.812 21.578 1 96 91 PHE A O 1
ATOM 707 N N . ALA A 1 92 ? 34.781 27.141 22.891 1 92.75 92 ALA A N 1
ATOM 708 C CA . ALA A 1 92 ? 35.719 27.453 23.938 1 92.75 92 ALA A CA 1
ATOM 709 C C . ALA A 1 92 ? 37.125 27.047 23.547 1 92.75 92 ALA A C 1
ATOM 711 O O . ALA A 1 92 ? 38.094 27.75 23.828 1 92.75 92 ALA A O 1
ATOM 712 N N . SER A 1 93 ? 37.25 25.938 22.844 1 92.69 93 SER A N 1
ATOM 713 C CA . SER A 1 93 ? 38.594 25.406 22.578 1 92.69 93 SER A CA 1
ATOM 714 C C . SER A 1 93 ? 38.719 25.016 21.109 1 92.69 93 SER A C 1
ATOM 716 O O . SER A 1 93 ? 39.844 25.047 20.547 1 92.69 93 SER A O 1
ATOM 718 N N . ALA A 1 94 ? 37.688 24.672 20.469 1 95 94 ALA A N 1
ATOM 719 C CA . ALA A 1 94 ? 37.75 24.172 19.109 1 95 94 ALA A CA 1
ATOM 720 C C . ALA A 1 94 ? 38.156 25.281 18.125 1 95 94 ALA A C 1
ATOM 722 O O . ALA A 1 94 ? 37.812 26.453 18.328 1 95 94 ALA A O 1
ATOM 723 N N . GLN A 1 95 ? 38.906 24.844 17.125 1 95.12 95 GLN A N 1
ATOM 724 C CA . GLN A 1 95 ? 39.281 25.734 16.031 1 95.12 95 GLN A CA 1
ATOM 725 C C . GLN A 1 95 ? 38.531 25.344 14.75 1 95.12 95 GLN A C 1
ATOM 727 O O . GLN A 1 95 ? 38.156 24.188 14.562 1 95.12 95 GLN A O 1
ATOM 732 N N . LEU A 1 96 ? 38.281 26.391 13.969 1 96.62 96 LEU A N 1
ATOM 733 C CA . LEU A 1 96 ? 37.562 26.172 12.711 1 96.62 96 LEU A CA 1
ATOM 734 C C . LEU A 1 96 ? 38.438 26.609 11.523 1 96.62 96 LEU A C 1
ATOM 736 O O . LEU A 1 96 ? 39.188 27.578 11.625 1 96.62 96 LEU A O 1
ATOM 740 N N . ARG A 1 97 ? 38.312 25.875 10.477 1 95.44 97 ARG A N 1
ATOM 741 C CA . ARG A 1 97 ? 38.969 26.219 9.219 1 95.44 97 ARG A CA 1
ATOM 742 C C . ARG A 1 97 ? 38 26.125 8.055 1 95.44 97 ARG A C 1
ATOM 744 O O . ARG A 1 97 ? 37.406 25.078 7.816 1 95.44 97 ARG A O 1
ATOM 751 N N . LEU A 1 98 ? 37.875 27.234 7.379 1 95.88 98 LEU A N 1
ATOM 752 C CA . LEU A 1 98 ? 36.969 27.312 6.246 1 95.88 98 LEU A CA 1
ATOM 753 C C . LEU A 1 98 ? 37.719 27.328 4.93 1 95.88 98 LEU A C 1
ATOM 755 O O . LEU A 1 98 ? 38.688 28.094 4.766 1 95.88 98 LEU A O 1
ATOM 759 N N . SER A 1 99 ? 37.375 26.375 4.066 1 93.38 99 SER A N 1
ATOM 760 C CA . SER A 1 99 ? 37.875 26.312 2.695 1 93.38 99 SER A CA 1
ATOM 761 C C . SER A 1 99 ? 36.75 26.391 1.688 1 93.38 99 SER A C 1
ATOM 763 O O . SER A 1 99 ? 35.688 25.766 1.893 1 93.38 99 SER A O 1
ATOM 765 N N . LEU A 1 100 ? 36.969 27.188 0.668 1 93.56 100 LEU A N 1
ATOM 766 C CA . LEU A 1 100 ? 35.906 27.359 -0.334 1 93.56 100 LEU A CA 1
ATOM 767 C C . LEU A 1 100 ? 36.406 26.953 -1.716 1 93.56 100 LEU A C 1
ATOM 769 O O . LEU A 1 100 ? 37.438 27.469 -2.188 1 93.56 100 LEU A O 1
ATOM 773 N N . PHE A 1 101 ? 35.719 25.984 -2.254 1 92.19 101 PHE A N 1
ATOM 774 C CA . PHE A 1 101 ? 35.938 25.641 -3.656 1 92.19 101 PHE A CA 1
ATOM 775 C C . PHE A 1 101 ? 35.031 26.469 -4.555 1 92.19 101 PHE A C 1
ATOM 777 O O . PHE A 1 101 ? 33.812 26.469 -4.375 1 92.19 101 PHE A O 1
ATOM 784 N N . ASP A 1 102 ? 35.625 27.125 -5.516 1 90.75 102 ASP A N 1
ATOM 785 C CA . ASP A 1 102 ? 34.875 27.875 -6.523 1 90.75 102 ASP A CA 1
ATOM 786 C C . ASP A 1 102 ? 35.031 27.25 -7.902 1 90.75 102 ASP A C 1
ATOM 788 O O . ASP A 1 102 ? 36.125 27.172 -8.445 1 90.75 102 ASP A O 1
ATOM 792 N N . ALA A 1 103 ? 33.938 26.891 -8.43 1 87 103 ALA A N 1
ATOM 793 C CA . ALA A 1 103 ? 33.938 26.141 -9.688 1 87 103 ALA A CA 1
ATOM 794 C C . ALA A 1 103 ? 34.562 26.953 -10.812 1 87 103 ALA A C 1
ATOM 796 O O . ALA A 1 103 ? 35.062 26.391 -11.797 1 87 103 ALA A O 1
ATOM 797 N N . MET A 1 104 ? 34.562 28.234 -10.75 1 81.19 104 MET A N 1
ATOM 798 C CA . MET A 1 104 ? 35.125 29.109 -11.781 1 81.19 104 MET A CA 1
ATOM 799 C C . MET A 1 104 ? 36.625 29.188 -11.656 1 81.19 104 MET A C 1
ATOM 801 O O . MET A 1 104 ? 37.312 29.547 -12.617 1 81.19 104 MET A O 1
ATOM 805 N N . GLU A 1 105 ? 37.125 28.828 -10.523 1 79.81 105 GLU A N 1
ATOM 806 C CA . GLU A 1 105 ? 38.531 29.094 -10.258 1 79.81 105 GLU A CA 1
ATOM 807 C C . GLU A 1 105 ? 39.312 27.812 -10.094 1 79.81 105 GLU A C 1
ATOM 809 O O . GLU A 1 105 ? 40.531 27.797 -10.289 1 79.81 105 GLU A O 1
ATOM 814 N N . ASP A 1 106 ? 38.562 26.719 -9.711 1 79.88 106 ASP A N 1
ATOM 815 C CA . ASP A 1 106 ? 39.281 25.547 -9.25 1 79.88 106 ASP A CA 1
ATOM 816 C C . ASP A 1 106 ? 38.75 24.281 -9.914 1 79.88 106 ASP A C 1
ATOM 818 O O . ASP A 1 106 ? 37.719 24.297 -10.555 1 79.88 106 ASP A O 1
ATOM 822 N N . ARG A 1 107 ? 39.625 23.266 -9.812 1 85.19 107 ARG A N 1
ATOM 823 C CA . ARG A 1 107 ? 39.156 21.922 -10.156 1 85.19 107 ARG A CA 1
ATOM 824 C C . ARG A 1 107 ? 38.719 21.156 -8.906 1 85.19 107 ARG A C 1
ATOM 826 O O . ARG A 1 107 ? 39.469 21.062 -7.934 1 85.19 107 ARG A O 1
ATOM 833 N N . PRO A 1 108 ? 37.562 20.656 -8.953 1 87.81 108 PRO A N 1
ATOM 834 C CA . PRO A 1 108 ? 37.031 20.047 -7.738 1 87.81 108 PRO A CA 1
ATOM 835 C C . PRO A 1 108 ? 37.875 18.891 -7.223 1 87.81 108 PRO A C 1
ATOM 837 O O . PRO A 1 108 ? 38.031 18.719 -6.012 1 87.81 108 PRO A O 1
ATOM 840 N N . ASP A 1 109 ? 38.438 18.078 -8.102 1 89.19 109 ASP A N 1
ATOM 841 C CA . ASP A 1 109 ? 39.25 16.922 -7.68 1 89.19 109 ASP A CA 1
ATOM 842 C C . ASP A 1 109 ? 40.531 17.375 -6.996 1 89.19 109 ASP A C 1
ATOM 844 O O . ASP A 1 109 ? 40.906 16.812 -5.965 1 89.19 109 ASP A O 1
ATOM 848 N N . ALA A 1 110 ? 41.125 18.344 -7.543 1 90.94 110 ALA A N 1
ATOM 849 C CA . ALA A 1 110 ? 42.375 18.859 -6.965 1 90.94 110 ALA A CA 1
ATOM 850 C C . ALA A 1 110 ? 42.125 19.5 -5.605 1 90.94 110 ALA A C 1
ATOM 852 O O . ALA A 1 110 ? 42.906 19.344 -4.672 1 90.94 110 ALA A O 1
ATOM 853 N N . PHE A 1 111 ? 41.125 20.25 -5.527 1 94 111 PHE A N 1
ATOM 854 C CA . PHE A 1 111 ? 40.719 20.875 -4.273 1 94 111 PHE A CA 1
ATOM 855 C C . PHE A 1 111 ? 40.469 19.828 -3.191 1 94 111 PHE A C 1
ATOM 857 O O . PHE A 1 111 ? 40.969 19.969 -2.068 1 94 111 PHE A O 1
ATOM 864 N N . ALA A 1 112 ? 39.75 18.828 -3.555 1 94.81 112 ALA A N 1
ATOM 865 C CA . ALA A 1 112 ? 39.406 17.781 -2.607 1 94.81 112 ALA A CA 1
ATOM 866 C C . ALA A 1 112 ? 40.656 17.031 -2.146 1 94.81 112 ALA A C 1
ATOM 868 O O . ALA A 1 112 ? 40.75 16.641 -0.979 1 94.81 112 ALA A O 1
ATOM 869 N N . HIS A 1 113 ? 41.5 16.828 -3.061 1 93.25 113 HIS A N 1
ATOM 870 C CA . HIS A 1 113 ? 42.75 16.156 -2.723 1 93.25 113 HIS A CA 1
ATOM 871 C C . HIS A 1 113 ? 43.531 16.969 -1.711 1 93.25 113 HIS A C 1
ATOM 873 O O . HIS A 1 113 ? 44.062 16.422 -0.73 1 93.25 113 HIS A O 1
ATOM 879 N N . ALA A 1 114 ? 43.656 18.203 -1.958 1 94.38 114 ALA A N 1
ATOM 880 C CA . ALA A 1 114 ? 44.375 19.094 -1.05 1 94.38 114 ALA A CA 1
ATOM 881 C C . ALA A 1 114 ? 43.719 19.125 0.325 1 94.38 114 ALA A C 1
ATOM 883 O O . ALA A 1 114 ? 44.406 19.109 1.351 1 94.38 114 ALA A O 1
ATOM 884 N N . LEU A 1 115 ? 42.469 19.219 0.295 1 95.06 115 LEU A N 1
ATOM 885 C CA . LEU A 1 115 ? 41.719 19.25 1.544 1 95.06 115 LEU A CA 1
ATOM 886 C C . LEU A 1 115 ? 41.906 17.953 2.328 1 95.06 115 LEU A C 1
ATOM 888 O O . LEU A 1 115 ? 42.125 17.984 3.541 1 95.06 115 LEU A O 1
ATOM 892 N N . SER A 1 116 ? 41.844 16.859 1.648 1 94.31 116 SER A N 1
ATOM 893 C CA . SER A 1 116 ? 42.031 15.555 2.293 1 94.31 116 SER A CA 1
ATOM 894 C C . SER A 1 116 ? 43.406 15.438 2.926 1 94.31 116 SER A C 1
ATOM 896 O O . SER A 1 116 ? 43.531 14.906 4.027 1 94.31 116 SER A O 1
ATOM 898 N N . ARG A 1 117 ? 44.344 15.891 2.256 1 92.69 117 ARG A N 1
ATOM 899 C CA . ARG A 1 117 ? 45.688 15.867 2.771 1 92.69 117 ARG A CA 1
ATOM 900 C C . ARG A 1 117 ? 45.844 16.75 4.008 1 92.69 117 ARG A C 1
ATOM 902 O O . ARG A 1 117 ? 46.469 16.344 4.992 1 92.69 117 ARG A O 1
ATOM 909 N N . GLN A 1 118 ? 45.281 17.844 3.914 1 94 118 GLN A N 1
ATOM 910 C CA . GLN A 1 118 ? 45.281 18.766 5.043 1 94 118 GLN A CA 1
ATOM 911 C C . GLN A 1 118 ? 44.625 18.141 6.273 1 94 118 GLN A C 1
ATOM 913 O O . GLN A 1 118 ? 45.125 18.297 7.391 1 94 118 GLN A O 1
ATOM 918 N N . LEU A 1 119 ? 43.594 17.516 6.059 1 93.44 119 LEU A N 1
ATOM 919 C CA . LEU A 1 119 ? 42.844 16.906 7.152 1 93.44 119 LEU A CA 1
ATOM 920 C C . LEU A 1 119 ? 43.625 15.734 7.742 1 93.44 119 LEU A C 1
ATOM 922 O O . LEU A 1 119 ? 43.531 15.477 8.945 1 93.44 119 LEU A O 1
ATOM 926 N N . TYR A 1 120 ? 44.312 15.094 6.922 1 89.5 120 TYR A N 1
ATOM 927 C CA . TYR A 1 120 ? 45.156 14 7.402 1 89.5 120 TYR A CA 1
ATOM 928 C C . TYR A 1 120 ? 46.281 14.516 8.297 1 89.5 120 TYR A C 1
ATOM 930 O O . TYR A 1 120 ? 46.656 13.852 9.25 1 89.5 120 TYR A O 1
ATOM 938 N N . GLU A 1 121 ? 46.688 15.633 7.949 1 91.31 121 GLU A N 1
ATOM 939 C CA . GLU A 1 121 ? 47.812 16.25 8.688 1 91.31 121 GLU A CA 1
ATOM 940 C C . GLU A 1 121 ? 47.312 16.922 9.969 1 91.31 121 GLU A C 1
ATOM 942 O O . GLU A 1 121 ? 48.094 17.406 10.773 1 91.31 121 GLU A O 1
ATOM 947 N N . THR A 1 122 ? 46.062 16.906 10.172 1 91.5 122 THR A N 1
ATOM 948 C CA . THR A 1 122 ? 45.438 17.516 11.344 1 91.5 122 THR A CA 1
ATOM 949 C C . THR A 1 122 ? 44.719 16.469 12.203 1 91.5 122 THR A C 1
ATOM 951 O O . THR A 1 122 ? 43.5 16.297 12.102 1 91.5 122 THR A O 1
ATOM 954 N N . PRO A 1 123 ? 45.438 15.898 13.086 1 85.94 123 PRO A N 1
ATOM 955 C CA . PRO A 1 123 ? 44.906 14.742 13.805 1 85.94 123 PRO A CA 1
ATOM 956 C C . PRO A 1 123 ? 43.719 15.094 14.695 1 85.94 123 PRO A C 1
ATOM 958 O O . PRO A 1 123 ? 42.938 14.219 15.07 1 85.94 123 PRO A O 1
ATOM 961 N N . ASP A 1 124 ? 43.531 16.344 14.992 1 92.44 124 ASP A N 1
ATOM 962 C CA . ASP A 1 124 ? 42.438 16.703 15.898 1 92.44 124 ASP A CA 1
ATOM 963 C C . ASP A 1 124 ? 41.188 17.109 15.125 1 92.44 124 ASP A C 1
ATOM 965 O O . ASP A 1 124 ? 40.281 17.703 15.695 1 92.44 124 ASP A O 1
ATOM 969 N N . ALA A 1 125 ? 41.156 16.844 13.883 1 94.88 125 ALA A N 1
ATOM 970 C CA . ALA A 1 125 ? 39.938 17.078 13.102 1 94.88 125 ALA A CA 1
ATOM 971 C C . ALA A 1 125 ? 38.844 16.109 13.484 1 94.88 125 ALA A C 1
ATOM 973 O O . ALA A 1 125 ? 39.031 14.898 13.492 1 94.88 125 ALA A O 1
ATOM 974 N N . ARG A 1 126 ? 37.625 16.609 13.742 1 96.06 126 ARG A N 1
ATOM 975 C CA . ARG A 1 126 ? 36.562 15.766 14.242 1 96.06 126 ARG A CA 1
ATOM 976 C C . ARG A 1 126 ? 35.406 15.719 13.258 1 96.06 126 ARG A C 1
ATOM 978 O O . ARG A 1 126 ? 34.688 14.711 13.172 1 96.06 126 ARG A O 1
ATOM 985 N N . ALA A 1 127 ? 35.219 16.828 12.602 1 97.25 127 ALA A N 1
ATOM 986 C CA . ALA A 1 127 ? 34.062 16.875 11.695 1 97.25 127 ALA A CA 1
ATOM 987 C C . ALA A 1 127 ? 34.344 17.797 10.508 1 97.25 127 ALA A C 1
ATOM 989 O O . ALA A 1 127 ? 35.219 18.656 10.586 1 97.25 127 ALA A O 1
ATOM 990 N N . LEU A 1 128 ? 33.688 17.562 9.445 1 97.69 128 LEU A N 1
ATOM 991 C CA . LEU A 1 128 ? 33.719 18.391 8.242 1 97.69 128 LEU A CA 1
ATOM 992 C C . LEU A 1 128 ? 32.281 18.688 7.758 1 97.69 128 LEU A C 1
ATOM 994 O O . LEU A 1 128 ? 31.531 17.781 7.445 1 97.69 128 LEU A O 1
ATOM 998 N N . PHE A 1 129 ? 31.953 19.984 7.703 1 98 129 PHE A N 1
ATOM 999 C CA . PHE A 1 129 ? 30.656 20.469 7.234 1 98 129 PHE A CA 1
ATOM 1000 C C . PHE A 1 129 ? 30.734 20.906 5.777 1 98 129 PHE A C 1
ATOM 1002 O O . PHE A 1 129 ? 31.484 21.828 5.449 1 98 129 PHE A O 1
ATOM 1009 N N . LEU A 1 130 ? 29.891 20.234 4.945 1 97.25 130 LEU A N 1
ATOM 1010 C CA . LEU A 1 130 ? 29.938 20.5 3.514 1 97.25 130 LEU A CA 1
ATOM 1011 C C . LEU A 1 130 ? 28.656 21.188 3.043 1 97.25 130 LEU A C 1
ATOM 1013 O O . LEU A 1 130 ? 27.547 20.672 3.283 1 97.25 130 LEU A O 1
ATOM 1017 N N . LEU A 1 131 ? 28.766 22.312 2.371 1 96.5 131 LEU A N 1
ATOM 1018 C CA . LEU A 1 131 ? 27.672 22.938 1.643 1 96.5 131 LEU A CA 1
ATOM 1019 C C . LEU A 1 131 ? 28.016 23.078 0.163 1 96.5 131 LEU A C 1
ATOM 1021 O O . LEU A 1 131 ? 29.016 23.703 -0.193 1 96.5 131 LEU A O 1
ATOM 1025 N N . ALA A 1 132 ? 27.234 22.469 -0.627 1 93.94 132 ALA A N 1
ATOM 1026 C CA . ALA A 1 132 ? 27.469 22.531 -2.066 1 93.94 132 ALA A CA 1
ATOM 1027 C C . ALA A 1 132 ? 26.328 23.234 -2.789 1 93.94 132 ALA A C 1
ATOM 1029 O O . ALA A 1 132 ? 25.156 23 -2.479 1 93.94 132 ALA A O 1
ATOM 1030 N N . ALA A 1 133 ? 26.734 24.109 -3.713 1 91.31 133 ALA A N 1
ATOM 1031 C CA . ALA A 1 133 ? 25.75 24.859 -4.484 1 91.31 133 ALA A CA 1
ATOM 1032 C C . ALA A 1 133 ? 26.141 24.938 -5.957 1 91.31 133 ALA A C 1
ATOM 1034 O O . ALA A 1 133 ? 27.328 24.922 -6.285 1 91.31 133 ALA A O 1
ATOM 1035 N N . GLY A 1 134 ? 25.078 24.969 -6.707 1 86 134 GLY A N 1
ATOM 1036 C CA . GLY A 1 134 ? 25.312 25.188 -8.125 1 86 134 GLY A CA 1
ATOM 1037 C C . GLY A 1 134 ? 25.641 23.922 -8.891 1 86 134 GLY A C 1
ATOM 1038 O O . GLY A 1 134 ? 25.75 22.844 -8.297 1 86 134 GLY A O 1
ATOM 1039 N N . SER A 1 135 ? 25.672 24.125 -10.211 1 78.69 135 SER A N 1
ATOM 1040 C CA . SER A 1 135 ? 26 23.031 -11.102 1 78.69 135 SER A CA 1
ATOM 1041 C C . SER A 1 135 ? 27.219 23.344 -11.969 1 78.69 135 SER A C 1
ATOM 1043 O O . SER A 1 135 ? 27.844 24.391 -11.797 1 78.69 135 SER A O 1
ATOM 1045 N N . GLY A 1 136 ? 27.703 22.344 -12.703 1 78.31 136 GLY A N 1
ATOM 1046 C CA . GLY A 1 136 ? 28.75 22.594 -13.672 1 78.31 136 GLY A CA 1
ATOM 1047 C C . GLY A 1 136 ? 30.109 22.109 -13.219 1 78.31 136 GLY A C 1
ATOM 1048 O O . GLY A 1 136 ? 31.141 22.484 -13.781 1 78.31 136 GLY A O 1
ATOM 1049 N N . TYR A 1 137 ? 30.188 21.578 -12.094 1 87.06 137 TYR A N 1
ATOM 1050 C CA . TYR A 1 137 ? 31.438 20.953 -11.656 1 87.06 137 TYR A CA 1
ATOM 1051 C C . TYR A 1 137 ? 31.219 19.5 -11.273 1 87.06 137 TYR A C 1
ATOM 1053 O O . TYR A 1 137 ? 30.078 19.078 -11.055 1 87.06 137 TYR A O 1
ATOM 1061 N N . ASN A 1 138 ? 32.25 18.766 -11.258 1 89.75 138 ASN A N 1
ATOM 1062 C CA . ASN A 1 138 ? 32.188 17.344 -10.992 1 89.75 138 ASN A CA 1
ATOM 1063 C C . ASN A 1 138 ? 32.125 17.047 -9.492 1 89.75 138 ASN A C 1
ATOM 1065 O O . ASN A 1 138 ? 33.125 16.688 -8.875 1 89.75 138 ASN A O 1
ATOM 1069 N N . LEU A 1 139 ? 30.953 17.062 -8.992 1 90.81 139 LEU A N 1
ATOM 1070 C CA . LEU A 1 139 ? 30.719 16.797 -7.578 1 90.81 139 LEU A CA 1
ATOM 1071 C C . LEU A 1 139 ? 31.172 15.383 -7.207 1 90.81 139 LEU A C 1
ATOM 1073 O O . LEU A 1 139 ? 31.719 15.172 -6.125 1 90.81 139 LEU A O 1
ATOM 1077 N N . TRP A 1 140 ? 30.969 14.484 -8.117 1 89.69 140 TRP A N 1
ATOM 1078 C CA . TRP A 1 140 ? 31.25 13.086 -7.828 1 89.69 140 TRP A CA 1
ATOM 1079 C C . TRP A 1 140 ? 32.75 12.844 -7.727 1 89.69 140 TRP A C 1
ATOM 1081 O O . TRP A 1 140 ? 33.219 12.086 -6.863 1 89.69 140 TRP A O 1
ATOM 1091 N N . GLY A 1 141 ? 33.406 13.398 -8.641 1 90 141 GLY A N 1
ATOM 1092 C CA . GLY A 1 141 ? 34.844 13.352 -8.523 1 90 141 GLY A CA 1
ATOM 1093 C C . GLY A 1 141 ? 35.375 13.938 -7.227 1 90 141 GLY A C 1
ATOM 1094 O O . GLY A 1 141 ? 36.281 13.391 -6.613 1 90 141 GLY A O 1
ATOM 1095 N N . PHE A 1 142 ? 34.812 15.047 -6.789 1 94.56 142 PHE A N 1
ATOM 1096 C CA . PHE A 1 142 ? 35.156 15.688 -5.523 1 94.56 142 PHE A CA 1
ATOM 1097 C C . PHE A 1 142 ? 34.938 14.727 -4.359 1 94.56 142 PHE A C 1
ATOM 1099 O O . PHE A 1 142 ? 35.844 14.562 -3.521 1 94.56 142 PHE A O 1
ATOM 1106 N N . LEU A 1 143 ? 33.781 14.086 -4.289 1 94.12 143 LEU A N 1
ATOM 1107 C CA . LEU A 1 143 ? 33.469 13.188 -3.189 1 94.12 143 LEU A CA 1
ATOM 1108 C C . LEU A 1 143 ? 34.375 11.977 -3.176 1 94.12 143 LEU A C 1
ATOM 1110 O O . LEU A 1 143 ? 34.781 11.508 -2.105 1 94.12 143 LEU A O 1
ATOM 1114 N N . ARG A 1 144 ? 34.656 11.508 -4.344 1 91.69 144 ARG A N 1
ATOM 1115 C CA . ARG A 1 144 ? 35.562 10.367 -4.449 1 91.69 144 ARG A CA 1
ATOM 1116 C C . ARG A 1 144 ? 36.938 10.695 -3.852 1 91.69 144 ARG A C 1
ATOM 1118 O O . ARG A 1 144 ? 37.469 9.914 -3.062 1 91.69 144 ARG A O 1
ATOM 1125 N N . GLU A 1 145 ? 37.438 11.859 -4.207 1 94 145 GLU A N 1
ATOM 1126 C CA . GLU A 1 145 ? 38.75 12.273 -3.701 1 94 145 GLU A CA 1
ATOM 1127 C C . GLU A 1 145 ? 38.688 12.562 -2.203 1 94 145 GLU A C 1
ATOM 1129 O O . GLU A 1 145 ? 39.625 12.273 -1.476 1 94 145 GLU A O 1
ATOM 1134 N N . LEU A 1 146 ? 37.625 13.141 -1.77 1 95.06 146 LEU A N 1
ATOM 1135 C CA . LEU A 1 146 ? 37.469 13.477 -0.361 1 95.06 146 LEU A CA 1
ATOM 1136 C C . LEU A 1 146 ? 37.375 12.219 0.497 1 95.06 146 LEU A C 1
ATOM 1138 O O . LEU A 1 146 ? 37.625 12.273 1.702 1 95.06 146 LEU A O 1
ATOM 1142 N N . SER A 1 147 ? 37 11.148 -0.083 1 93.81 147 SER A N 1
ATOM 1143 C CA . SER A 1 147 ? 36.875 9.883 0.633 1 93.81 147 SER A CA 1
ATOM 1144 C C . SER A 1 147 ? 38.219 9.422 1.193 1 93.81 147 SER A C 1
ATOM 1146 O O . SER A 1 147 ? 38.281 8.578 2.09 1 93.81 147 SER A O 1
ATOM 1148 N N . ALA A 1 148 ? 39.25 10 0.737 1 91.88 148 ALA A N 1
ATOM 1149 C CA . ALA A 1 148 ? 40.594 9.672 1.224 1 91.88 148 ALA A CA 1
ATOM 1150 C C . ALA A 1 148 ? 40.875 10.328 2.572 1 91.88 148 ALA A C 1
ATOM 1152 O O . ALA A 1 148 ? 41.875 10.016 3.238 1 91.88 148 ALA A O 1
ATOM 1153 N N . ALA A 1 149 ? 40.031 11.227 3.01 1 92.88 149 ALA A N 1
ATOM 1154 C CA . ALA A 1 149 ? 40.188 11.852 4.32 1 92.88 149 ALA A CA 1
ATOM 1155 C C . ALA A 1 149 ? 40.094 10.82 5.438 1 92.88 149 ALA A C 1
ATOM 1157 O O . ALA A 1 149 ? 39.656 9.688 5.219 1 92.88 149 ALA A O 1
ATOM 1158 N N . PRO A 1 150 ? 40.562 11.203 6.602 1 92 150 PRO A N 1
ATOM 1159 C CA . PRO A 1 150 ? 40.562 10.234 7.699 1 92 150 PRO A CA 1
ATOM 1160 C C . PRO A 1 150 ? 39.156 9.648 7.969 1 92 150 PRO A C 1
ATOM 1162 O O . PRO A 1 150 ? 38.188 10.383 7.977 1 92 150 PRO A O 1
ATOM 1165 N N . ARG A 1 151 ? 39.094 8.391 8.305 1 89.69 151 ARG A N 1
ATOM 1166 C CA . ARG A 1 151 ? 37.844 7.664 8.477 1 89.69 151 ARG A CA 1
ATOM 1167 C C . ARG A 1 151 ? 37.156 8.078 9.766 1 89.69 151 ARG A C 1
ATOM 1169 O O . ARG A 1 151 ? 35.938 7.883 9.914 1 89.69 151 ARG A O 1
ATOM 1176 N N . THR A 1 152 ? 37.844 8.617 10.664 1 89.56 152 THR A N 1
ATOM 1177 C CA . THR A 1 152 ? 37.281 9.008 11.953 1 89.56 152 THR A CA 1
ATOM 1178 C C . THR A 1 152 ? 36.531 10.328 11.828 1 89.56 152 THR A C 1
ATOM 1180 O O . THR A 1 152 ? 35.781 10.703 12.734 1 89.56 152 THR A O 1
ATOM 1183 N N . LEU A 1 153 ? 36.719 10.977 10.719 1 93.81 153 LEU A N 1
ATOM 1184 C CA . LEU A 1 153 ? 36.094 12.273 10.5 1 93.81 153 LEU A CA 1
ATOM 1185 C C . LEU A 1 153 ? 34.625 12.125 10.188 1 93.81 153 LEU A C 1
ATOM 1187 O O . LEU A 1 153 ? 34.25 11.367 9.289 1 93.81 153 LEU A O 1
ATOM 1191 N N . THR A 1 154 ? 33.812 12.82 10.953 1 95.44 154 THR A N 1
ATOM 1192 C CA . THR A 1 154 ? 32.406 12.906 10.602 1 95.44 154 THR A CA 1
ATOM 1193 C C . THR A 1 154 ? 32.188 13.93 9.492 1 95.44 154 THR A C 1
ATOM 1195 O O . THR A 1 154 ? 32.625 15.07 9.594 1 95.44 154 THR A O 1
ATOM 1198 N N . ILE A 1 155 ? 31.547 13.516 8.438 1 96.62 155 ILE A N 1
ATOM 1199 C CA . ILE A 1 155 ? 31.25 14.43 7.34 1 96.62 155 ILE A CA 1
ATOM 1200 C C . ILE A 1 155 ? 29.75 14.586 7.184 1 96.62 155 ILE A C 1
ATOM 1202 O O . ILE A 1 155 ? 29.016 13.594 7.125 1 96.62 155 ILE A O 1
ATOM 1206 N N . PHE A 1 156 ? 29.281 15.852 7.164 1 96.75 156 PHE A N 1
ATOM 1207 C CA . PHE A 1 156 ? 27.859 16.094 7.066 1 96.75 156 PHE A CA 1
ATOM 1208 C C . PHE A 1 156 ? 27.578 17.359 6.254 1 96.75 156 PHE A C 1
ATOM 1210 O O . PHE A 1 156 ? 28.516 18.062 5.848 1 96.75 156 PHE A O 1
ATOM 1217 N N . GLY A 1 157 ? 26.328 17.625 5.918 1 96.69 157 GLY A N 1
ATOM 1218 C CA . GLY A 1 157 ? 25.906 18.75 5.105 1 96.69 157 GLY A CA 1
ATOM 1219 C C . GLY A 1 157 ? 24.984 18.359 3.967 1 96.69 157 GLY A C 1
ATOM 1220 O O . GLY A 1 157 ? 24.266 17.359 4.062 1 96.69 157 GLY A O 1
ATOM 1221 N N . GLY A 1 158 ? 25.016 19.281 2.961 1 95.44 158 GLY A N 1
ATOM 1222 C CA . GLY A 1 158 ? 24.078 18.938 1.91 1 95.44 158 GLY A CA 1
ATOM 1223 C C . GLY A 1 158 ? 24.172 19.828 0.696 1 95.44 158 GLY A C 1
ATOM 1224 O O . GLY A 1 158 ? 24.891 20.828 0.712 1 95.44 158 GLY A O 1
ATOM 1225 N N . LEU A 1 159 ? 23.453 19.375 -0.296 1 93.44 159 LEU A N 1
ATOM 1226 C CA . LEU A 1 159 ? 23.266 20.172 -1.513 1 93.44 159 LEU A CA 1
ATOM 1227 C C . LEU A 1 159 ? 22.203 21.234 -1.313 1 93.44 159 LEU A C 1
ATOM 1229 O O . LEU A 1 159 ? 21.031 20.922 -1.058 1 93.44 159 LEU A O 1
ATOM 1233 N N . THR A 1 160 ? 22.547 22.469 -1.539 1 91.69 160 THR A N 1
ATOM 1234 C CA . THR A 1 160 ? 21.625 23.547 -1.206 1 91.69 160 THR A CA 1
ATOM 1235 C C . THR A 1 160 ? 20.812 23.969 -2.43 1 91.69 160 THR A C 1
ATOM 1237 O O . THR A 1 160 ? 19.875 24.75 -2.318 1 91.69 160 THR A O 1
ATOM 1240 N N . ASP A 1 161 ? 21.141 23.438 -3.514 1 82.44 161 ASP A N 1
ATOM 1241 C CA . ASP A 1 161 ? 20.359 23.719 -4.719 1 82.44 161 ASP A CA 1
ATOM 1242 C C . ASP A 1 161 ? 20.234 22.469 -5.59 1 82.44 161 ASP A C 1
ATOM 1244 O O . ASP A 1 161 ? 21 21.516 -5.43 1 82.44 161 ASP A O 1
ATOM 1248 N N . ASP A 1 162 ? 19.188 22.516 -6.543 1 66.44 162 ASP A N 1
ATOM 1249 C CA . ASP A 1 162 ? 18.906 21.328 -7.352 1 66.44 162 ASP A CA 1
ATOM 1250 C C . ASP A 1 162 ? 19.594 21.406 -8.711 1 66.44 162 ASP A C 1
ATOM 1252 O O . ASP A 1 162 ? 19.5 20.484 -9.516 1 66.44 162 ASP A O 1
ATOM 1256 N N . GLY A 1 163 ? 20.25 22.344 -8.938 1 62.47 163 GLY A N 1
ATOM 1257 C CA . GLY A 1 163 ? 20.906 22.531 -10.227 1 62.47 163 GLY A CA 1
ATOM 1258 C C . GLY A 1 163 ? 19.953 23 -11.305 1 62.47 163 GLY A C 1
ATOM 1259 O O . GLY A 1 163 ? 20.375 23.328 -12.414 1 62.47 163 GLY A O 1
ATOM 1260 N N . LEU A 1 164 ? 18.656 22.938 -10.922 1 61.81 164 LEU A N 1
ATOM 1261 C CA . LEU A 1 164 ? 17.688 23.312 -11.938 1 61.81 164 LEU A CA 1
ATOM 1262 C C . LEU A 1 164 ? 17.562 24.828 -12.031 1 61.81 164 LEU A C 1
ATOM 1264 O O . LEU A 1 164 ? 17.281 25.375 -13.102 1 61.81 164 LEU A O 1
ATOM 1268 N N . HIS A 1 165 ? 17.719 25.422 -10.859 1 63.72 165 HIS A N 1
ATOM 1269 C CA . HIS A 1 165 ? 17.672 26.891 -10.852 1 63.72 165 HIS A CA 1
ATOM 1270 C C . HIS A 1 165 ? 19 27.469 -10.375 1 63.72 165 HIS A C 1
ATOM 1272 O O . HIS A 1 165 ? 19.062 28.078 -9.312 1 63.72 165 HIS A O 1
ATOM 1278 N N . PRO A 1 166 ? 19.969 27.312 -11.18 1 59.06 166 PRO A N 1
ATOM 1279 C CA . PRO A 1 166 ? 21.328 27.703 -10.789 1 59.06 166 PRO A CA 1
ATOM 1280 C C . PRO A 1 166 ? 21.438 29.172 -10.406 1 59.06 166 PRO A C 1
ATOM 1282 O O . PRO A 1 166 ? 22.328 29.547 -9.641 1 59.06 166 PRO A O 1
ATOM 1285 N N . GLU A 1 167 ? 20.562 29.906 -10.898 1 60.28 167 GLU A N 1
ATOM 1286 C CA . GLU A 1 167 ? 20.688 31.344 -10.664 1 60.28 167 GLU A CA 1
ATOM 1287 C C . GLU A 1 167 ? 20.406 31.688 -9.211 1 60.28 167 GLU A C 1
ATOM 1289 O O . GLU A 1 167 ? 20.859 32.719 -8.719 1 60.28 167 GLU A O 1
ATOM 1294 N N . SER A 1 168 ? 19.797 30.797 -8.586 1 64.12 168 SER A N 1
ATOM 1295 C CA . SER A 1 168 ? 19.391 31.141 -7.23 1 64.12 168 SER A CA 1
ATOM 1296 C C . SER A 1 168 ? 20.328 30.516 -6.199 1 64.12 168 SER A C 1
ATOM 1298 O O . SER A 1 168 ? 20.203 30.781 -5 1 64.12 168 SER A O 1
ATOM 1300 N N . SER A 1 169 ? 21.406 29.906 -6.734 1 66.38 169 SER A N 1
ATOM 1301 C CA . SER A 1 169 ? 22.281 29.188 -5.812 1 66.38 169 SER A CA 1
ATOM 1302 C C . SER A 1 169 ? 23.438 30.062 -5.34 1 66.38 169 SER A C 1
ATOM 1304 O O . SER A 1 169 ? 24.078 30.734 -6.145 1 66.38 169 SER A O 1
ATOM 1306 N N . THR A 1 170 ? 23.578 30.219 -4 1 83.38 170 THR A N 1
ATOM 1307 C CA . THR A 1 170 ? 24.688 31.047 -3.545 1 83.38 170 THR A CA 1
ATOM 1308 C C . THR A 1 170 ? 25.219 30.547 -2.201 1 83.38 170 THR A C 1
ATOM 1310 O O . THR A 1 170 ? 24.438 30.219 -1.305 1 83.38 170 THR A O 1
ATOM 1313 N N . LEU A 1 171 ? 26.516 30.344 -2.229 1 91.5 171 LEU A N 1
ATOM 1314 C CA . LEU A 1 171 ? 27.266 30.172 -0.991 1 91.5 171 LEU A CA 1
ATOM 1315 C C . LEU A 1 171 ? 27.891 31.5 -0.553 1 91.5 171 LEU A C 1
ATOM 1317 O O . LEU A 1 171 ? 28.375 32.281 -1.388 1 91.5 171 LEU A O 1
ATOM 1321 N N . TYR A 1 172 ? 27.812 31.766 0.812 1 90.81 172 TYR A N 1
ATOM 1322 C CA . TYR A 1 172 ? 28.359 33.031 1.291 1 90.81 172 TYR A CA 1
ATOM 1323 C C . TYR A 1 172 ? 29.391 32.812 2.391 1 90.81 172 TYR A C 1
ATOM 1325 O O . TYR A 1 172 ? 29.203 31.938 3.248 1 90.81 172 TYR A O 1
ATOM 1333 N N . THR A 1 173 ? 30.406 33.438 2.262 1 93.56 173 THR A N 1
ATOM 1334 C CA . THR A 1 173 ? 31.359 33.656 3.352 1 93.56 173 THR A CA 1
ATOM 1335 C C . THR A 1 173 ? 31.5 35.156 3.652 1 93.56 173 THR A C 1
ATOM 1337 O O . THR A 1 173 ? 30.781 35.969 3.094 1 93.56 173 THR A O 1
ATOM 1340 N N . ARG A 1 174 ? 32.344 35.438 4.559 1 91.31 174 ARG A N 1
ATOM 1341 C CA . ARG A 1 174 ? 32.5 36.844 4.938 1 91.31 174 ARG A CA 1
ATOM 1342 C C . ARG A 1 174 ? 32.938 37.688 3.744 1 91.31 174 ARG A C 1
ATOM 1344 O O . ARG A 1 174 ? 32.438 38.781 3.553 1 91.31 174 ARG A O 1
ATOM 1351 N N . ASP A 1 175 ? 33.781 37.125 2.91 1 86.25 175 ASP A N 1
ATOM 1352 C CA . ASP A 1 175 ? 34.438 37.938 1.915 1 86.25 175 ASP A CA 1
ATOM 1353 C C . ASP A 1 175 ? 34.094 37.5 0.498 1 86.25 175 ASP A C 1
ATOM 1355 O O . ASP A 1 175 ? 34.469 38.156 -0.477 1 86.25 175 ASP A O 1
ATOM 1359 N N . ARG A 1 176 ? 33.375 36.406 0.381 1 88.56 176 ARG A N 1
ATOM 1360 C CA . ARG A 1 176 ? 33.188 35.844 -0.956 1 88.56 176 ARG A CA 1
ATOM 1361 C C . ARG A 1 176 ? 31.766 35.281 -1.118 1 88.56 176 ARG A C 1
ATOM 1363 O O . ARG A 1 176 ? 31.219 34.719 -0.183 1 88.56 176 ARG A O 1
ATOM 1370 N N . HIS A 1 177 ? 31.25 35.531 -2.303 1 88.06 177 HIS A N 1
ATOM 1371 C CA . HIS A 1 177 ? 30.031 34.906 -2.766 1 88.06 177 HIS A CA 1
ATOM 1372 C C . HIS A 1 177 ? 30.297 33.969 -3.943 1 88.06 177 HIS A C 1
ATOM 1374 O O . HIS A 1 177 ? 30.984 34.344 -4.891 1 88.06 177 HIS A O 1
ATOM 1380 N N . CYS A 1 178 ? 29.844 32.719 -3.764 1 88.38 178 CYS A N 1
ATOM 1381 C CA . CYS A 1 178 ? 30.078 31.719 -4.789 1 88.38 178 CYS A CA 1
ATOM 1382 C C . CYS A 1 178 ? 28.766 31.125 -5.293 1 88.38 178 CYS A C 1
ATOM 1384 O O . CYS A 1 178 ? 27.984 30.578 -4.512 1 88.38 178 CYS A O 1
ATOM 1386 N N . ARG A 1 179 ? 28.531 31.25 -6.605 1 85.88 179 ARG A N 1
ATOM 1387 C CA . ARG A 1 179 ? 27.297 30.719 -7.18 1 85.88 179 ARG A CA 1
ATOM 1388 C C . ARG A 1 179 ? 27.406 29.219 -7.391 1 85.88 179 ARG A C 1
ATOM 1390 O O . ARG A 1 179 ? 26.406 28.5 -7.258 1 85.88 179 ARG A O 1
ATOM 1397 N N . ALA A 1 180 ? 28.625 28.766 -7.754 1 89.94 180 ALA A N 1
ATOM 1398 C CA . ALA A 1 180 ? 28.891 27.344 -7.93 1 89.94 180 ALA A CA 1
ATOM 1399 C C . ALA A 1 180 ? 30.172 26.938 -7.199 1 89.94 180 ALA A C 1
ATOM 1401 O O . ALA A 1 180 ? 31.266 27.406 -7.531 1 89.94 180 ALA A O 1
ATOM 1402 N N . GLY A 1 181 ? 29.953 26.188 -6.184 1 91.94 181 GLY A N 1
ATOM 1403 C CA . GLY A 1 181 ? 31.109 25.797 -5.391 1 91.94 181 GLY A CA 1
ATOM 1404 C C . GLY A 1 181 ? 30.75 24.938 -4.191 1 91.94 181 GLY A C 1
ATOM 1405 O O . GLY A 1 181 ? 29.625 24.453 -4.09 1 91.94 181 GLY A O 1
ATOM 1406 N N . ILE A 1 182 ? 31.781 24.625 -3.412 1 95.06 182 ILE A N 1
ATOM 1407 C CA . ILE A 1 182 ? 31.625 23.812 -2.203 1 95.06 182 ILE A CA 1
ATOM 1408 C C . ILE A 1 182 ? 32.344 24.5 -1.038 1 95.06 182 ILE A C 1
ATOM 1410 O O . ILE A 1 182 ? 33.531 24.797 -1.119 1 95.06 182 ILE A O 1
ATOM 1414 N N . ALA A 1 183 ? 31.578 24.828 -0.038 1 96.12 183 ALA A N 1
ATOM 1415 C CA . ALA A 1 183 ? 32.188 25.312 1.198 1 96.12 183 ALA A CA 1
ATOM 1416 C C . ALA A 1 183 ? 32.5 24.172 2.156 1 96.12 183 ALA A C 1
ATOM 1418 O O . ALA A 1 183 ? 31.641 23.297 2.393 1 96.12 183 ALA A O 1
ATOM 1419 N N . CYS A 1 184 ? 33.688 24.094 2.662 1 96.94 184 CYS A N 1
ATOM 1420 C CA . CYS A 1 184 ? 34.156 23.047 3.572 1 96.94 184 CYS A CA 1
ATOM 1421 C C . CYS A 1 184 ? 34.625 23.656 4.898 1 96.94 184 CYS A C 1
ATOM 1423 O O . CYS A 1 184 ? 35.656 24.312 4.965 1 96.94 184 CYS A O 1
ATOM 1425 N N . LEU A 1 185 ? 33.844 23.391 5.918 1 97.75 185 LEU A N 1
ATOM 1426 C CA . LEU A 1 185 ? 34.188 23.875 7.25 1 97.75 185 LEU A CA 1
ATOM 1427 C C . LEU A 1 185 ? 34.688 22.734 8.133 1 97.75 185 LEU A C 1
ATOM 1429 O O . LEU A 1 185 ? 33.906 21.828 8.453 1 97.75 185 LEU A O 1
ATOM 1433 N N . SER A 1 186 ? 35.906 22.766 8.586 1 97.25 186 SER A N 1
ATOM 1434 C CA . SER A 1 186 ? 36.5 21.75 9.453 1 97.25 186 SER A CA 1
ATOM 1435 C C . SER A 1 186 ? 36.406 22.156 10.922 1 97.25 186 SER A C 1
ATOM 1437 O O . SER A 1 186 ? 36.688 23.312 11.258 1 97.25 186 SER A O 1
ATOM 1439 N N . PHE A 1 187 ? 36 21.266 11.711 1 97.56 187 PHE A N 1
ATOM 1440 C CA . PHE A 1 187 ? 36 21.438 13.156 1 97.56 187 PHE A CA 1
ATOM 1441 C C . PHE A 1 187 ? 37.156 20.703 13.797 1 97.56 187 PHE A C 1
ATOM 1443 O O . PHE A 1 187 ? 37.25 19.484 13.711 1 97.56 187 PHE A O 1
ATOM 1450 N N . LEU A 1 188 ? 37.969 21.5 14.508 1 95.69 188 LEU A N 1
ATOM 1451 C CA . LEU A 1 188 ? 39.219 20.969 15.078 1 95.69 188 LEU A CA 1
ATOM 1452 C C . LEU A 1 188 ? 39.25 21.156 16.594 1 95.69 188 LEU A C 1
ATOM 1454 O O . LEU A 1 188 ? 38.906 22.234 17.094 1 95.69 188 LEU A O 1
ATOM 1458 N N . GLY A 1 189 ? 39.656 20.062 17.266 1 94.56 189 GLY A N 1
ATOM 1459 C CA . GLY A 1 189 ? 39.812 20.172 18.703 1 94.56 189 GLY A CA 1
ATOM 1460 C C . GLY A 1 189 ? 39.719 18.844 19.406 1 94.56 189 GLY A C 1
ATOM 1461 O O . GLY A 1 189 ? 38.844 18.031 19.125 1 94.56 189 GLY A O 1
ATOM 1462 N N . GLU A 1 190 ? 40.531 18.641 20.344 1 92 190 GLU A N 1
ATOM 1463 C CA . GLU A 1 190 ? 40.594 17.375 21.078 1 92 190 GLU A CA 1
ATOM 1464 C C . GLU A 1 190 ? 39.406 17.25 22.031 1 92 190 GLU A C 1
ATOM 1466 O O . GLU A 1 190 ? 38.906 16.141 22.297 1 92 190 GLU A O 1
ATOM 1471 N N . ASP A 1 191 ? 38.906 18.391 22.406 1 93.88 191 ASP A N 1
ATOM 1472 C CA . ASP A 1 191 ? 37.844 18.391 23.375 1 93.88 191 ASP A CA 1
ATOM 1473 C C . ASP A 1 191 ? 36.469 18.359 22.688 1 93.88 191 ASP A C 1
ATOM 1475 O O . ASP A 1 191 ? 35.438 18.359 23.344 1 93.88 191 ASP A O 1
ATOM 1479 N N . LEU A 1 192 ? 36.469 18.375 21.438 1 96.12 192 LEU A N 1
ATOM 1480 C CA . LEU A 1 192 ? 35.25 18.391 20.672 1 96.12 192 LEU A CA 1
ATOM 1481 C C . LEU A 1 192 ? 34.75 16.969 20.422 1 96.12 192 LEU A C 1
ATOM 1483 O O . LEU A 1 192 ? 35.5 16.141 19.891 1 96.12 192 LEU A O 1
ATOM 1487 N N . SER A 1 193 ? 33.531 16.672 20.844 1 96.56 193 SER A N 1
ATOM 1488 C CA . SER A 1 193 ? 32.875 15.406 20.547 1 96.56 193 SER A CA 1
ATOM 1489 C C . SER A 1 193 ? 31.719 15.602 19.547 1 96.56 193 SER A C 1
ATOM 1491 O O . SER A 1 193 ? 31 16.594 19.609 1 96.56 193 SER A O 1
ATOM 1493 N N . VAL A 1 194 ? 31.672 14.664 18.672 1 96.81 194 VAL A N 1
ATOM 1494 C CA . VAL A 1 194 ? 30.656 14.727 17.625 1 96.81 194 VAL A CA 1
ATOM 1495 C C . VAL A 1 194 ? 29.906 13.398 17.562 1 96.81 194 VAL A C 1
ATOM 1497 O O . VAL A 1 194 ? 30.531 12.328 17.609 1 96.81 194 VAL A O 1
ATOM 1500 N N . LYS A 1 195 ? 28.594 13.469 17.5 1 96 195 LYS A N 1
ATOM 1501 C CA . LYS A 1 195 ? 27.734 12.305 17.312 1 96 195 LYS A CA 1
ATOM 1502 C C . LYS A 1 195 ? 26.781 12.508 16.125 1 96 195 LYS A C 1
ATOM 1504 O O . LYS A 1 195 ? 26.125 13.547 16.031 1 96 195 LYS A O 1
ATOM 1509 N N . GLU A 1 196 ? 26.797 11.547 15.344 1 94.19 196 GLU A N 1
ATOM 1510 C CA . GLU A 1 196 ? 25.953 11.594 14.148 1 94.19 196 GLU A CA 1
ATOM 1511 C C . GLU A 1 196 ? 24.781 10.625 14.273 1 94.19 196 GLU A C 1
ATOM 1513 O O . GLU A 1 196 ? 24.938 9.508 14.766 1 94.19 196 GLU A O 1
ATOM 1518 N N . ASP A 1 197 ? 23.625 11.086 13.82 1 93.31 197 ASP A N 1
ATOM 1519 C CA . ASP A 1 197 ? 22.453 10.219 13.656 1 93.31 197 ASP A CA 1
ATOM 1520 C C . ASP A 1 197 ? 21.844 10.375 12.266 1 93.31 197 ASP A C 1
ATOM 1522 O O . ASP A 1 197 ? 21.594 11.5 11.812 1 93.31 197 ASP A O 1
ATOM 1526 N N . ILE A 1 198 ? 21.734 9.242 11.656 1 91.75 198 ILE A N 1
ATOM 1527 C CA . ILE A 1 198 ? 21.188 9.195 10.312 1 91.75 198 ILE A CA 1
ATOM 1528 C C . ILE A 1 198 ? 19.844 8.445 10.328 1 91.75 198 ILE A C 1
ATOM 1530 O O . ILE A 1 198 ? 19.797 7.277 10.719 1 91.75 198 ILE A O 1
ATOM 1534 N N . SER A 1 199 ? 18.781 9.133 9.844 1 91.12 199 SER A N 1
ATOM 1535 C CA . SER A 1 199 ? 17.469 8.5 9.836 1 91.12 199 SER A CA 1
ATOM 1536 C C . SER A 1 199 ? 16.922 8.406 8.414 1 91.12 199 SER A C 1
ATOM 1538 O O . SER A 1 199 ? 16.844 9.406 7.699 1 91.12 199 SER A O 1
ATOM 1540 N N . PHE A 1 200 ? 16.516 7.254 7.973 1 87.88 200 PHE A N 1
ATOM 1541 C CA . PHE A 1 200 ? 15.891 7.004 6.68 1 87.88 200 PHE A CA 1
ATOM 1542 C C . PHE A 1 200 ? 14.406 6.695 6.852 1 87.88 200 PHE A C 1
ATOM 1544 O O . PHE A 1 200 ? 13.594 7.605 7.023 1 87.88 200 PHE A O 1
ATOM 1551 N N . GLY A 1 201 ? 13.93 5.551 7.098 1 85.75 201 GLY A N 1
ATOM 1552 C CA . GLY A 1 201 ? 12.578 5.125 7.426 1 85.75 201 GLY A CA 1
ATOM 1553 C C . GLY A 1 201 ? 11.875 4.434 6.273 1 85.75 201 GLY A C 1
ATOM 1554 O O . GLY A 1 201 ? 10.766 3.928 6.43 1 85.75 201 GLY A O 1
ATOM 1555 N N . TRP A 1 202 ? 12.391 4.418 5.035 1 89.62 202 TRP A N 1
ATOM 1556 C CA . TRP A 1 202 ? 11.797 3.76 3.879 1 89.62 202 TRP A CA 1
ATOM 1557 C C . TRP A 1 202 ? 11.984 2.248 3.957 1 89.62 202 TRP A C 1
ATOM 1559 O O . TRP A 1 202 ? 12.969 1.769 4.52 1 89.62 202 TRP A O 1
ATOM 1569 N N . GLN A 1 203 ? 11.109 1.491 3.447 1 89.19 203 GLN A N 1
ATOM 1570 C CA . GLN A 1 203 ? 11.109 0.032 3.49 1 89.19 203 GLN A CA 1
ATOM 1571 C C . GLN A 1 203 ? 11.102 -0.559 2.084 1 89.19 203 GLN A C 1
ATOM 1573 O O . GLN A 1 203 ? 10.586 0.059 1.148 1 89.19 203 GLN A O 1
ATOM 1578 N N . PRO A 1 204 ? 11.672 -1.651 1.954 1 87.69 204 PRO A N 1
ATOM 1579 C CA . PRO A 1 204 ? 11.727 -2.268 0.626 1 87.69 204 PRO A CA 1
ATOM 1580 C C . PRO A 1 204 ? 10.359 -2.73 0.133 1 87.69 204 PRO A C 1
ATOM 1582 O O . PRO A 1 204 ? 9.5 -3.1 0.939 1 87.69 204 PRO A O 1
ATOM 1585 N N . LEU A 1 205 ? 10.211 -2.547 -1.198 1 85.69 205 LEU A N 1
ATOM 1586 C CA . LEU A 1 205 ? 9.008 -2.992 -1.887 1 85.69 205 LEU A CA 1
ATOM 1587 C C . LEU A 1 205 ? 9.352 -3.963 -3.012 1 85.69 205 LEU A C 1
ATOM 1589 O O . LEU A 1 205 ? 9.945 -3.568 -4.02 1 85.69 205 LEU A O 1
ATOM 1593 N N . GLY A 1 206 ? 9.07 -5.238 -2.928 1 73.25 206 GLY A N 1
ATOM 1594 C CA . GLY A 1 206 ? 9.148 -6.156 -4.051 1 73.25 206 GLY A CA 1
ATOM 1595 C C . GLY A 1 206 ? 10.555 -6.668 -4.312 1 73.25 206 GLY A C 1
ATOM 1596 O O . GLY A 1 206 ? 11.289 -6.988 -3.377 1 73.25 206 GLY A O 1
ATOM 1597 N N . CYS A 1 207 ? 10.953 -6.574 -5.762 1 72 207 CYS A N 1
ATOM 1598 C CA . CYS A 1 207 ? 12.125 -7.332 -6.18 1 72 207 CYS A CA 1
ATOM 1599 C C . CYS A 1 207 ? 13.32 -6.414 -6.402 1 72 207 CYS A C 1
ATOM 1601 O O . CYS A 1 207 ? 13.172 -5.191 -6.426 1 72 207 CYS A O 1
ATOM 1603 N N . SER A 1 208 ? 14.461 -7.047 -6.496 1 87 208 SER A N 1
ATOM 1604 C CA . SER A 1 208 ? 15.727 -6.391 -6.809 1 87 208 SER A CA 1
ATOM 1605 C C . SER A 1 208 ? 15.891 -6.188 -8.312 1 87 208 SER A C 1
ATOM 1607 O O . SER A 1 208 ? 15.477 -7.031 -9.102 1 87 208 SER A O 1
ATOM 1609 N N . LEU A 1 209 ? 16.406 -5.039 -8.68 1 91 209 LEU A N 1
ATOM 1610 C CA . LEU A 1 209 ? 16.688 -4.676 -10.062 1 91 209 LEU A CA 1
ATOM 1611 C C . LEU A 1 209 ? 18.172 -4.344 -10.242 1 91 209 LEU A C 1
ATOM 1613 O O . LEU A 1 209 ? 18.781 -3.736 -9.359 1 91 209 LEU A O 1
ATOM 1617 N N . THR A 1 210 ? 18.703 -4.637 -11.391 1 94.31 210 THR A N 1
ATOM 1618 C CA . THR A 1 210 ? 20.094 -4.336 -11.672 1 94.31 210 THR A CA 1
ATOM 1619 C C . THR A 1 210 ? 20.219 -3.174 -12.656 1 94.31 210 THR A C 1
ATOM 1621 O O . THR A 1 210 ? 19.516 -3.139 -13.664 1 94.31 210 THR A O 1
ATOM 1624 N N . VAL A 1 211 ? 21.125 -2.273 -12.336 1 96.38 211 VAL A N 1
ATOM 1625 C CA . VAL A 1 211 ? 21.375 -1.151 -13.227 1 96.38 211 VAL A CA 1
ATOM 1626 C C . VAL A 1 211 ? 22.109 -1.642 -14.477 1 96.38 211 VAL A C 1
ATOM 1628 O O . VAL A 1 211 ? 23.266 -2.062 -14.391 1 96.38 211 VAL A O 1
ATOM 1631 N N . THR A 1 212 ? 21.484 -1.494 -15.641 1 95.94 212 THR A N 1
ATOM 1632 C CA . THR A 1 212 ? 22.078 -1.999 -16.875 1 95.94 212 THR A CA 1
ATOM 1633 C C . THR A 1 212 ? 22.406 -0.853 -17.828 1 95.94 212 THR A C 1
ATOM 1635 O O . THR A 1 212 ? 23.125 -1.036 -18.812 1 95.94 212 THR A O 1
ATOM 1638 N N . GLY A 1 213 ? 21.891 0.336 -17.547 1 96.56 213 GLY A N 1
ATOM 1639 C CA . GLY A 1 213 ? 22.172 1.477 -18.391 1 96.56 213 GLY A CA 1
ATOM 1640 C C . GLY A 1 213 ? 22.047 2.807 -17.672 1 96.56 213 GLY A C 1
ATOM 1641 O O . GLY A 1 213 ? 21.125 3.006 -16.891 1 96.56 213 GLY A O 1
ATOM 1642 N N . ILE A 1 214 ? 22.984 3.756 -17.953 1 96.75 214 ILE A N 1
ATOM 1643 C CA . ILE A 1 214 ? 22.953 5.105 -17.406 1 96.75 214 ILE A CA 1
ATOM 1644 C C . ILE A 1 214 ? 23.328 6.117 -18.484 1 96.75 214 ILE A C 1
ATOM 1646 O O . ILE A 1 214 ? 24.219 5.859 -19.297 1 96.75 214 ILE A O 1
ATOM 1650 N N . ALA A 1 215 ? 22.672 7.188 -18.562 1 95.44 215 ALA A N 1
ATOM 1651 C CA . ALA A 1 215 ? 23.016 8.273 -19.469 1 95.44 215 ALA A CA 1
ATOM 1652 C C . ALA A 1 215 ? 24.047 9.211 -18.844 1 95.44 215 ALA A C 1
ATOM 1654 O O . ALA A 1 215 ? 24.969 9.68 -19.516 1 95.44 215 ALA A O 1
ATOM 1655 N N . ASP A 1 216 ? 23.859 9.555 -17.641 1 91.94 216 ASP A N 1
ATOM 1656 C CA . ASP A 1 216 ? 24.75 10.297 -16.75 1 91.94 216 ASP A CA 1
ATOM 1657 C C . ASP A 1 216 ? 24.625 9.797 -15.305 1 91.94 216 ASP A C 1
ATOM 1659 O O . ASP A 1 216 ? 23.781 8.945 -15.008 1 91.94 216 ASP A O 1
ATOM 1663 N N . PRO A 1 217 ? 25.406 10.242 -14.453 1 91.75 217 PRO A N 1
ATOM 1664 C CA . PRO A 1 217 ? 25.469 9.633 -13.125 1 91.75 217 PRO A CA 1
ATOM 1665 C C . PRO A 1 217 ? 24.109 9.633 -12.414 1 91.75 217 PRO A C 1
ATOM 1667 O O . PRO A 1 217 ? 23.875 8.812 -11.523 1 91.75 217 PRO A O 1
ATOM 1670 N N . THR A 1 218 ? 23.25 10.523 -12.781 1 93.44 218 THR A N 1
ATOM 1671 C CA . THR A 1 218 ? 22 10.633 -12.023 1 93.44 218 THR A CA 1
ATOM 1672 C C . THR A 1 218 ? 20.812 10.203 -12.883 1 93.44 218 THR A C 1
ATOM 1674 O O . THR A 1 218 ? 19.672 10.359 -12.477 1 93.44 218 THR A O 1
ATOM 1677 N N . THR A 1 219 ? 21.078 9.688 -14.109 1 96.25 219 THR A N 1
ATOM 1678 C CA . THR A 1 219 ? 19.984 9.336 -15 1 96.25 219 THR A CA 1
ATOM 1679 C C . THR A 1 219 ? 20.062 7.871 -15.406 1 96.25 219 THR A C 1
ATOM 1681 O O . THR A 1 219 ? 21 7.461 -16.094 1 96.25 219 THR A O 1
ATOM 1684 N N . LEU A 1 220 ? 19.047 7.148 -15.039 1 97.25 220 LEU A N 1
ATOM 1685 C CA . LEU A 1 220 ? 18.953 5.734 -15.391 1 97.25 220 LEU A CA 1
ATOM 1686 C C . LEU A 1 220 ? 18.219 5.551 -16.719 1 97.25 220 LEU A C 1
ATOM 1688 O O . LEU A 1 220 ? 17.141 6.109 -16.922 1 97.25 220 LEU A O 1
ATOM 1692 N N . THR A 1 221 ? 18.797 4.742 -17.578 1 97.44 221 THR A N 1
ATOM 1693 C CA . THR A 1 221 ? 18.156 4.465 -18.859 1 97.44 221 THR A CA 1
ATOM 1694 C C . THR A 1 221 ? 17.5 3.086 -18.844 1 97.44 221 THR A C 1
ATOM 1696 O O . THR A 1 221 ? 16.422 2.9 -19.391 1 97.44 221 THR A O 1
ATOM 1699 N N . SER A 1 222 ? 18.172 2.184 -18.172 1 96.75 222 SER A N 1
ATOM 1700 C CA . SER A 1 222 ? 17.594 0.839 -18.188 1 96.75 222 SER A CA 1
ATOM 1701 C C . SER A 1 222 ? 17.891 0.097 -16.891 1 96.75 222 SER A C 1
ATOM 1703 O O . SER A 1 222 ? 18.938 0.323 -16.266 1 96.75 222 SER A O 1
ATOM 1705 N N . LEU A 1 223 ? 17 -0.711 -16.484 1 95 223 LEU A N 1
ATOM 1706 C CA . LEU A 1 223 ? 17.078 -1.662 -15.375 1 95 223 LEU A CA 1
ATOM 1707 C C . LEU A 1 223 ? 16.734 -3.07 -15.844 1 95 223 LEU A C 1
ATOM 1709 O O . LEU A 1 223 ? 15.664 -3.291 -16.422 1 95 223 LEU A O 1
ATOM 1713 N N . ASP A 1 224 ? 17.578 -4.027 -15.609 1 92.56 224 ASP A N 1
ATOM 1714 C CA . ASP A 1 224 ? 17.391 -5.383 -16.109 1 92.56 224 ASP A CA 1
ATOM 1715 C C . ASP A 1 224 ? 17.094 -5.371 -17.609 1 92.56 224 ASP A C 1
ATOM 1717 O O . ASP A 1 224 ? 16.156 -6.016 -18.062 1 92.56 224 ASP A O 1
ATOM 1721 N N . ASP A 1 225 ? 17.75 -4.469 -18.25 1 91.44 225 ASP A N 1
ATOM 1722 C CA . ASP A 1 225 ? 17.734 -4.328 -19.703 1 91.44 225 ASP A CA 1
ATOM 1723 C C . ASP A 1 225 ? 16.375 -3.838 -20.203 1 91.44 225 ASP A C 1
ATOM 1725 O O . ASP A 1 225 ? 16 -4.086 -21.344 1 91.44 225 ASP A O 1
ATOM 1729 N N . ARG A 1 226 ? 15.586 -3.305 -19.469 1 93.62 226 ARG A N 1
ATOM 1730 C CA . ARG A 1 226 ? 14.328 -2.643 -19.812 1 93.62 226 ARG A CA 1
ATOM 1731 C C . ARG A 1 226 ? 14.375 -1.161 -19.438 1 93.62 226 ARG A C 1
ATOM 1733 O O . ARG A 1 226 ? 15.164 -0.752 -18.594 1 93.62 226 ARG A O 1
ATOM 1740 N N . PRO A 1 227 ? 13.523 -0.389 -20.047 1 94.94 227 PRO A N 1
ATOM 1741 C CA . PRO A 1 227 ? 13.531 1.033 -19.703 1 94.94 227 PRO A CA 1
ATOM 1742 C C . PRO A 1 227 ? 13.273 1.278 -18.219 1 94.94 227 PRO A C 1
ATOM 1744 O O . PRO A 1 227 ? 12.367 0.681 -17.625 1 94.94 227 PRO A O 1
ATOM 1747 N N . ALA A 1 228 ? 14.039 2.145 -17.656 1 95.5 228 ALA A N 1
ATOM 1748 C CA . ALA A 1 228 ? 13.984 2.395 -16.219 1 95.5 228 ALA A CA 1
ATOM 1749 C C . ALA A 1 228 ? 12.609 2.91 -15.805 1 95.5 228 ALA A C 1
ATOM 1751 O O . ALA A 1 228 ? 12.141 2.621 -14.703 1 95.5 228 ALA A O 1
ATOM 1752 N N . GLY A 1 229 ? 12.016 3.625 -16.641 1 95.38 229 GLY A N 1
ATOM 1753 C CA . GLY A 1 229 ? 10.734 4.242 -16.328 1 95.38 229 GLY A CA 1
ATOM 1754 C C . GLY A 1 229 ? 9.594 3.246 -16.266 1 95.38 229 GLY A C 1
ATOM 1755 O O . GLY A 1 229 ? 8.523 3.559 -15.742 1 95.38 229 GLY A O 1
ATOM 1756 N N . GLU A 1 230 ? 9.781 2.0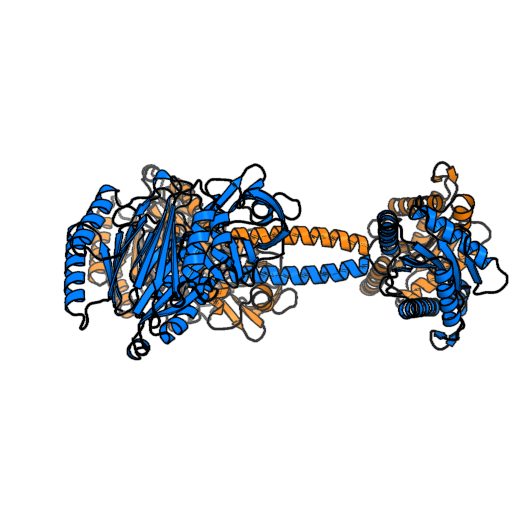57 -16.734 1 93.31 230 GLU A N 1
ATOM 1757 C CA . GLU A 1 230 ? 8.734 1.039 -16.781 1 93.31 230 GLU A CA 1
ATOM 1758 C C . GLU A 1 230 ? 8.219 0.716 -15.375 1 93.31 230 GLU A C 1
ATOM 1760 O O . GLU A 1 230 ? 7.031 0.448 -15.188 1 93.31 230 GLU A O 1
ATOM 1765 N N . ILE A 1 231 ? 9.117 0.747 -14.438 1 91.06 231 ILE A N 1
ATOM 1766 C CA . ILE A 1 231 ? 8.734 0.426 -13.062 1 91.06 231 ILE A CA 1
ATOM 1767 C C . ILE A 1 231 ? 7.668 1.403 -12.578 1 91.06 231 ILE A C 1
ATOM 1769 O O . ILE A 1 231 ? 6.719 1.008 -11.906 1 91.06 231 ILE A O 1
ATOM 1773 N N . TYR A 1 232 ? 7.801 2.654 -12.898 1 94 232 TYR A N 1
ATOM 1774 C CA . TYR A 1 232 ? 6.863 3.68 -12.453 1 94 232 TYR A CA 1
ATOM 1775 C C . TYR A 1 232 ? 5.594 3.658 -13.297 1 94 232 TYR A C 1
ATOM 1777 O O . TYR A 1 232 ? 4.484 3.723 -12.758 1 94 232 TYR A O 1
ATOM 1785 N N . GLU A 1 233 ? 5.738 3.486 -14.555 1 93.81 233 GLU A N 1
ATOM 1786 C CA . GLU A 1 233 ? 4.59 3.555 -15.453 1 93.81 233 GLU A CA 1
ATOM 1787 C C . GLU A 1 233 ? 3.754 2.279 -15.375 1 93.81 233 GLU A C 1
ATOM 1789 O O . GLU A 1 233 ? 2.541 2.34 -15.164 1 93.81 233 GLU A O 1
ATOM 1794 N N . ARG A 1 234 ? 4.363 1.178 -15.5 1 90.38 234 ARG A N 1
ATOM 1795 C CA . ARG A 1 234 ? 3.656 -0.096 -15.594 1 90.38 234 ARG A CA 1
ATOM 1796 C C . ARG A 1 234 ? 3.188 -0.559 -14.219 1 90.38 234 ARG A C 1
ATOM 1798 O O . ARG A 1 234 ? 2.053 -1.012 -14.062 1 90.38 234 ARG A O 1
ATOM 1805 N N . TYR A 1 235 ? 4.035 -0.458 -13.234 1 88.44 235 TYR A N 1
ATOM 1806 C CA . TYR A 1 235 ? 3.729 -1.087 -11.953 1 88.44 235 TYR A CA 1
ATOM 1807 C C . TYR A 1 235 ? 3.068 -0.096 -11.008 1 88.44 235 TYR A C 1
ATOM 1809 O O . TYR A 1 235 ? 2.25 -0.482 -10.164 1 88.44 235 TYR A O 1
ATOM 1817 N N . LEU A 1 236 ? 3.398 1.184 -11.102 1 91.44 236 LEU A N 1
ATOM 1818 C CA . LEU A 1 236 ? 2.885 2.129 -10.117 1 91.44 236 LEU A CA 1
ATOM 1819 C C . LEU A 1 236 ? 1.892 3.094 -10.758 1 91.44 236 LEU A C 1
ATOM 1821 O O . LEU A 1 236 ? 1.27 3.902 -10.062 1 91.44 236 LEU A O 1
ATOM 1825 N N . ASP A 1 237 ? 1.724 3.072 -12.055 1 92.88 237 ASP A N 1
ATOM 1826 C CA . ASP A 1 237 ? 0.825 3.947 -12.805 1 92.88 237 ASP A CA 1
ATOM 1827 C C . ASP A 1 237 ? 1.192 5.414 -12.602 1 92.88 237 ASP A C 1
ATOM 1829 O O . ASP A 1 237 ? 0.319 6.254 -12.367 1 92.88 237 ASP A O 1
ATOM 1833 N N . ILE A 1 238 ? 2.447 5.672 -12.547 1 93.75 238 ILE A N 1
ATOM 1834 C CA . ILE A 1 238 ? 2.973 7.031 -12.484 1 93.75 238 ILE A CA 1
ATOM 1835 C C . ILE A 1 238 ? 3.6 7.402 -13.828 1 93.75 238 ILE A C 1
ATOM 1837 O O . ILE A 1 238 ? 4.555 6.758 -14.273 1 93.75 238 ILE A O 1
ATOM 1841 N N . HIS A 1 239 ? 3.139 8.422 -14.43 1 92.94 239 HIS A N 1
ATOM 1842 C CA . HIS A 1 239 ? 3.531 8.742 -15.797 1 92.94 239 HIS A CA 1
ATOM 1843 C C . HIS A 1 239 ? 4.34 10.039 -15.844 1 92.94 239 HIS A C 1
ATOM 1845 O O . HIS A 1 239 ? 4.367 10.797 -14.867 1 92.94 239 HIS A O 1
ATOM 1851 N N . ALA A 1 240 ? 5.012 10.172 -17.016 1 92.38 240 ALA A N 1
ATOM 1852 C CA . ALA A 1 240 ? 5.801 11.383 -17.219 1 92.38 240 ALA A CA 1
ATOM 1853 C C . ALA A 1 240 ? 4.918 12.625 -17.172 1 92.38 240 ALA A C 1
ATOM 1855 O O . ALA A 1 240 ? 3.75 12.586 -17.562 1 92.38 240 ALA A O 1
ATOM 1856 N N . GLY A 1 241 ? 5.508 13.68 -16.578 1 88.44 241 GLY A N 1
ATOM 1857 C CA . GLY A 1 241 ? 4.77 14.93 -16.484 1 88.44 241 GLY A CA 1
ATOM 1858 C C . GLY A 1 241 ? 5.215 15.797 -15.32 1 88.44 241 GLY A C 1
ATOM 1859 O O . GLY A 1 241 ? 6.18 15.469 -14.633 1 88.44 241 GLY A O 1
ATOM 1860 N N . GLU A 1 242 ? 4.5 16.875 -15.039 1 84.81 242 GLU A N 1
ATOM 1861 C CA . GLU A 1 242 ? 4.855 17.859 -14.023 1 84.81 242 GLU A CA 1
ATOM 1862 C C . GLU A 1 242 ? 4.637 17.297 -12.617 1 84.81 242 GLU A C 1
ATOM 1864 O O . GLU A 1 242 ? 5.293 17.719 -11.664 1 84.81 242 GLU A O 1
ATOM 1869 N N . ASN A 1 243 ? 3.809 16.297 -12.617 1 87 243 ASN A N 1
ATOM 1870 C CA . ASN A 1 243 ? 3.455 15.773 -11.297 1 87 243 ASN A CA 1
ATOM 1871 C C . ASN A 1 243 ? 4.273 14.531 -10.945 1 87 243 ASN A C 1
ATOM 1873 O O . ASN A 1 243 ? 4.113 13.961 -9.867 1 87 243 ASN A O 1
ATOM 1877 N N . PHE A 1 244 ? 5.227 14.227 -11.82 1 90.5 244 PHE A N 1
ATOM 1878 C CA . PHE A 1 244 ? 5.969 12.992 -11.625 1 90.5 244 PHE A CA 1
ATOM 1879 C C . PHE A 1 244 ? 6.691 13 -10.281 1 90.5 244 PHE A C 1
ATOM 1881 O O . PHE A 1 244 ? 6.59 12.047 -9.508 1 90.5 244 PHE A O 1
ATOM 1888 N N . LEU A 1 245 ? 7.363 14.047 -10.055 1 87.12 245 LEU A N 1
ATOM 1889 C CA . LEU A 1 245 ? 8.148 14.117 -8.828 1 87.12 245 LEU A CA 1
ATOM 1890 C C . LEU A 1 245 ? 7.266 13.906 -7.605 1 87.12 245 LEU A C 1
ATOM 1892 O O . LEU A 1 245 ? 7.566 13.062 -6.758 1 87.12 245 LEU A O 1
ATOM 1896 N N . ARG A 1 246 ? 6.238 14.508 -7.582 1 85.62 246 ARG A N 1
ATOM 1897 C CA . ARG A 1 246 ? 5.332 14.453 -6.441 1 85.62 246 ARG A CA 1
ATOM 1898 C C . ARG A 1 246 ? 4.77 13.047 -6.262 1 85.62 246 ARG A C 1
ATOM 1900 O O . ARG A 1 246 ? 4.715 12.531 -5.145 1 85.62 246 ARG A O 1
ATOM 1907 N N . GLU A 1 247 ? 4.434 12.445 -7.328 1 87.75 247 GLU A N 1
ATOM 1908 C CA . GLU A 1 247 ? 3.793 11.133 -7.281 1 87.75 247 GLU A CA 1
ATOM 1909 C C . GLU A 1 247 ? 4.801 10.039 -6.965 1 87.75 247 GLU A C 1
ATOM 1911 O O . GLU A 1 247 ? 4.457 9.031 -6.344 1 87.75 247 GLU A O 1
ATOM 1916 N N . ALA A 1 248 ? 5.988 10.258 -7.434 1 91.62 248 ALA A N 1
ATOM 1917 C CA . ALA A 1 248 ? 6.988 9.195 -7.348 1 91.62 248 ALA A CA 1
ATOM 1918 C C . ALA A 1 248 ? 7.793 9.305 -6.055 1 91.62 248 ALA A C 1
ATOM 1920 O O . ALA A 1 248 ? 8.5 8.367 -5.672 1 91.62 248 ALA A O 1
ATOM 1921 N N . LEU A 1 249 ? 7.602 10.359 -5.324 1 89.44 249 LEU A N 1
ATOM 1922 C CA . LEU A 1 249 ? 8.406 10.648 -4.141 1 89.44 249 LEU A CA 1
ATOM 1923 C C . LEU A 1 249 ? 8.25 9.547 -3.096 1 89.44 249 LEU A C 1
ATOM 1925 O O . LEU A 1 249 ? 9.18 9.273 -2.334 1 89.44 249 LEU A O 1
ATOM 1929 N N . THR A 1 250 ? 7.133 8.93 -3.055 1 91.38 250 THR A N 1
ATOM 1930 C CA . THR A 1 250 ? 6.836 7.891 -2.076 1 91.38 250 THR A CA 1
ATOM 1931 C C . THR A 1 250 ? 7.629 6.625 -2.377 1 91.38 250 THR A C 1
ATOM 1933 O O . THR A 1 250 ? 7.824 5.785 -1.494 1 91.38 250 THR A O 1
ATOM 1936 N N . PHE A 1 251 ? 8.109 6.512 -3.664 1 93.06 251 PHE A N 1
ATOM 1937 C CA . PHE A 1 251 ? 8.68 5.246 -4.105 1 93.06 251 PHE A CA 1
ATOM 1938 C C . PHE A 1 251 ? 10.094 5.441 -4.645 1 93.06 251 PHE A C 1
ATOM 1940 O O . PHE A 1 251 ? 10.367 5.125 -5.805 1 93.06 251 PHE A O 1
ATOM 1947 N N . PRO A 1 252 ? 11.016 5.777 -3.83 1 94.06 252 PRO A N 1
ATOM 1948 C CA . PRO A 1 252 ? 12.406 5.887 -4.273 1 94.06 252 PRO A CA 1
ATOM 1949 C C . PRO A 1 252 ? 13.094 4.527 -4.398 1 94.06 252 PRO A C 1
ATOM 1951 O O . PRO A 1 252 ? 12.516 3.504 -4.02 1 94.06 252 PRO A O 1
ATOM 1954 N N . PHE A 1 253 ? 14.266 4.547 -5.023 1 95.06 253 PHE A N 1
ATOM 1955 C CA . PHE A 1 253 ? 15.102 3.355 -5.039 1 95.06 253 PHE A CA 1
ATOM 1956 C C . PHE A 1 253 ? 16.094 3.373 -3.877 1 95.06 253 PHE A C 1
ATOM 1958 O O . PHE A 1 253 ? 16.516 4.441 -3.434 1 95.06 253 PHE A O 1
ATOM 1965 N N . ALA A 1 254 ? 16.391 2.242 -3.369 1 95 254 ALA A N 1
ATOM 1966 C CA . ALA A 1 254 ? 17.469 2.061 -2.393 1 95 254 ALA A CA 1
ATOM 1967 C C . ALA A 1 254 ? 18.578 1.188 -2.959 1 95 254 ALA A C 1
ATOM 1969 O O . ALA A 1 254 ? 18.328 0.292 -3.768 1 95 254 ALA A O 1
ATOM 1970 N N . LEU A 1 255 ? 19.766 1.475 -2.639 1 94.19 255 LEU A N 1
ATOM 1971 C CA . LEU A 1 255 ? 20.922 0.649 -2.971 1 94.19 255 LEU A CA 1
ATOM 1972 C C . LEU A 1 255 ? 21.891 0.583 -1.801 1 94.19 255 LEU A C 1
ATOM 1974 O O . LEU A 1 255 ? 21.766 1.343 -0.838 1 94.19 255 LEU A O 1
ATOM 1978 N N . GLU A 1 256 ? 22.781 -0.366 -1.822 1 91.25 256 GLU A N 1
ATOM 1979 C CA . GLU A 1 256 ? 23.781 -0.534 -0.774 1 91.25 256 GLU A CA 1
ATOM 1980 C C . GLU A 1 256 ? 25.188 -0.257 -1.302 1 91.25 256 GLU A C 1
ATOM 1982 O O . GLU A 1 256 ? 25.578 -0.791 -2.34 1 91.25 256 GLU A O 1
ATOM 1987 N N . ARG A 1 257 ? 25.891 0.662 -0.662 1 88.44 257 ARG A N 1
ATOM 1988 C CA . ARG A 1 257 ? 27.297 0.951 -0.933 1 88.44 257 ARG A CA 1
ATOM 1989 C C . ARG A 1 257 ? 28.109 0.957 0.355 1 88.44 257 ARG A C 1
ATOM 1991 O O . ARG A 1 257 ? 27.844 1.744 1.265 1 88.44 257 ARG A O 1
ATOM 1998 N N . ASP A 1 258 ? 28.984 0.199 0.488 1 84.75 258 ASP A N 1
ATOM 1999 C CA . ASP A 1 258 ? 29.906 0.138 1.621 1 84.75 258 ASP A CA 1
ATOM 2000 C C . ASP A 1 258 ? 29.156 -0.087 2.93 1 84.75 258 ASP A C 1
ATOM 2002 O O . ASP A 1 258 ? 29.422 0.583 3.928 1 84.75 258 ASP A O 1
ATOM 2006 N N . GLY A 1 259 ? 28.109 -0.866 2.818 1 82.69 259 GLY A N 1
ATOM 2007 C CA . GLY A 1 259 ? 27.375 -1.26 4.004 1 82.69 259 GLY A CA 1
ATOM 2008 C C . GLY A 1 259 ? 26.297 -0.27 4.387 1 82.69 259 GLY A C 1
ATOM 2009 O O . GLY A 1 259 ? 25.609 -0.443 5.406 1 82.69 259 GLY A O 1
ATOM 2010 N N . MET A 1 260 ? 26.156 0.779 3.584 1 88.31 260 MET A N 1
ATOM 2011 C CA . MET A 1 260 ? 25.109 1.762 3.898 1 88.31 260 MET A CA 1
ATOM 2012 C C . MET A 1 260 ? 23.984 1.717 2.871 1 88.31 260 MET A C 1
ATOM 2014 O O . MET A 1 260 ? 24.25 1.563 1.674 1 88.31 260 MET A O 1
ATOM 2018 N N . THR A 1 261 ? 22.844 1.834 3.381 1 90 261 THR A N 1
ATOM 2019 C CA . THR A 1 261 ? 21.688 1.978 2.498 1 90 261 THR A CA 1
ATOM 2020 C C . THR A 1 261 ? 21.531 3.428 2.047 1 90 261 THR A C 1
ATOM 2022 O O . THR A 1 261 ? 21.484 4.34 2.875 1 90 261 THR A O 1
ATOM 2025 N N . LEU A 1 262 ? 21.531 3.588 0.766 1 93.5 262 LEU A N 1
ATOM 2026 C CA . LEU A 1 262 ? 21.344 4.906 0.172 1 93.5 262 LEU A CA 1
ATOM 2027 C C . LEU A 1 262 ? 20 4.973 -0.562 1 93.5 262 LEU A C 1
ATOM 2029 O O . LEU A 1 262 ? 19.594 4.012 -1.217 1 93.5 262 LEU A O 1
ATOM 2033 N N . LEU A 1 263 ? 19.375 6.078 -0.444 1 94.38 263 LEU A N 1
ATOM 2034 C CA . LEU A 1 263 ? 18.125 6.289 -1.167 1 94.38 263 LEU A CA 1
ATOM 2035 C C . LEU A 1 263 ? 18.328 7.262 -2.322 1 94.38 263 LEU A C 1
ATOM 2037 O O . LEU A 1 263 ? 19.156 8.164 -2.242 1 94.38 263 LEU A O 1
ATOM 2041 N N . ARG A 1 264 ? 17.562 6.992 -3.359 1 95.56 264 ARG A N 1
ATOM 2042 C CA . ARG A 1 264 ? 17.547 7.855 -4.535 1 95.56 264 ARG A CA 1
ATOM 2043 C C . ARG A 1 264 ? 16.109 8.258 -4.887 1 95.56 264 ARG A C 1
ATOM 2045 O O . ARG A 1 264 ? 15.312 7.426 -5.309 1 95.56 264 ARG A O 1
ATOM 2052 N N . HIS A 1 265 ? 15.828 9.531 -4.727 1 92.5 265 HIS A N 1
ATOM 2053 C CA . HIS A 1 265 ? 14.469 9.938 -5.09 1 92.5 265 HIS A CA 1
ATOM 2054 C C . HIS A 1 265 ? 14.375 10.273 -6.574 1 92.5 265 HIS A C 1
ATOM 2056 O O . HIS A 1 265 ? 15.289 10.883 -7.137 1 92.5 265 HIS A O 1
ATOM 2062 N N . PRO A 1 266 ? 13.336 9.867 -7.227 1 93 266 PRO A N 1
ATOM 2063 C CA . PRO A 1 266 ? 13.125 10.227 -8.633 1 93 266 PRO A CA 1
ATOM 2064 C C . PRO A 1 266 ? 12.742 11.688 -8.82 1 93 266 PRO A C 1
ATOM 2066 O O . PRO A 1 266 ? 12 12.242 -8.008 1 93 266 PRO A O 1
ATOM 2069 N N . GLN A 1 267 ? 13.18 12.266 -9.867 1 91.25 267 GLN A N 1
ATOM 2070 C CA . GLN A 1 267 ? 12.93 13.68 -10.125 1 91.25 267 GLN A CA 1
ATOM 2071 C C . GLN A 1 267 ? 12.086 13.875 -11.383 1 91.25 267 GLN A C 1
ATOM 2073 O O . GLN A 1 267 ? 11.188 14.719 -11.406 1 91.25 267 GLN A O 1
ATOM 2078 N N . ALA A 1 268 ? 12.477 13.086 -12.43 1 93.38 268 ALA A N 1
ATOM 2079 C CA . ALA A 1 268 ? 11.781 13.258 -13.703 1 93.38 268 ALA A CA 1
ATOM 2080 C C . ALA A 1 268 ? 11.789 11.961 -14.508 1 93.38 268 ALA A C 1
ATOM 2082 O O . ALA A 1 268 ? 12.766 11.211 -14.484 1 93.38 268 ALA A O 1
ATOM 2083 N N . LEU A 1 269 ? 10.742 11.797 -15.133 1 95.56 269 LEU A N 1
ATOM 2084 C CA . LEU A 1 269 ? 10.609 10.711 -16.094 1 95.56 269 LEU A CA 1
ATOM 2085 C C . LEU A 1 269 ? 10.516 11.258 -17.516 1 95.56 269 LEU A C 1
ATOM 2087 O O . LEU A 1 269 ? 9.641 12.062 -17.812 1 95.56 269 LEU A O 1
ATOM 2091 N N . TYR A 1 270 ? 11.398 10.773 -18.297 1 94.81 270 TYR A N 1
ATOM 2092 C CA . TYR A 1 270 ? 11.469 11.289 -19.672 1 94.81 270 TYR A CA 1
ATOM 2093 C C . TYR A 1 270 ? 10.695 10.391 -20.625 1 94.81 270 TYR A C 1
ATOM 2095 O O . TYR A 1 270 ? 10.445 9.219 -20.328 1 94.81 270 TYR A O 1
ATOM 2103 N N . GLU A 1 271 ? 10.367 10.891 -21.797 1 91.44 271 GLU A N 1
ATOM 2104 C CA . GLU A 1 271 ? 9.562 10.188 -22.781 1 91.44 271 GLU A CA 1
ATOM 2105 C C . GLU A 1 271 ? 10.266 8.938 -23.297 1 91.44 271 GLU A C 1
ATOM 2107 O O . GLU A 1 271 ? 9.617 7.949 -23.641 1 91.44 271 GLU A O 1
ATOM 2112 N N . ASN A 1 272 ? 11.586 8.945 -23.281 1 92.88 272 ASN A N 1
ATOM 2113 C CA . ASN A 1 272 ? 12.344 7.809 -23.781 1 92.88 272 ASN A CA 1
ATOM 2114 C C . ASN A 1 272 ? 12.43 6.691 -22.75 1 92.88 272 ASN A C 1
ATOM 2116 O O . ASN A 1 272 ? 13.086 5.672 -22.984 1 92.88 272 ASN A O 1
ATOM 2120 N N . GLY A 1 273 ? 11.859 6.938 -21.609 1 94.75 273 GLY A N 1
ATOM 2121 C CA . GLY A 1 273 ? 11.812 5.898 -20.594 1 94.75 273 GLY A CA 1
ATOM 2122 C C . GLY A 1 273 ? 12.906 6.039 -19.547 1 94.75 273 GLY A C 1
ATOM 2123 O O . GLY A 1 273 ? 12.953 5.277 -18.578 1 94.75 273 GLY A O 1
ATOM 2124 N N . SER A 1 274 ? 13.766 6.988 -19.75 1 97.06 274 SER A N 1
ATOM 2125 C CA . SER A 1 274 ? 14.805 7.227 -18.75 1 97.06 274 SER A CA 1
ATOM 2126 C C . SER A 1 274 ? 14.258 8 -17.547 1 97.06 274 SER A C 1
ATOM 2128 O O . SER A 1 274 ? 13.258 8.719 -17.672 1 97.06 274 SER A O 1
ATOM 2130 N N . VAL A 1 275 ? 14.875 7.836 -16.375 1 96.69 275 VAL A N 1
ATOM 2131 C CA . VAL A 1 275 ? 14.43 8.508 -15.156 1 96.69 275 VAL A CA 1
ATOM 2132 C C . VAL A 1 275 ? 15.609 9.234 -14.516 1 96.69 275 VAL A C 1
ATOM 2134 O O . VAL A 1 275 ? 16.688 8.656 -14.328 1 96.69 275 VAL A O 1
ATOM 2137 N N . LYS A 1 276 ? 15.43 10.469 -14.211 1 94.75 276 LYS A N 1
ATOM 2138 C CA . LYS A 1 276 ? 16.422 11.266 -13.492 1 94.75 276 LYS A CA 1
ATOM 2139 C C . LYS A 1 276 ? 16.234 11.148 -11.977 1 94.75 276 LYS A C 1
ATOM 2141 O O . LYS A 1 276 ? 15.102 11.164 -11.492 1 94.75 276 LYS A O 1
ATOM 2146 N N . PHE A 1 277 ? 17.359 11.039 -11.273 1 93.62 277 PHE A N 1
ATOM 2147 C CA . PHE A 1 277 ? 17.312 10.906 -9.82 1 93.62 277 PHE A CA 1
ATOM 2148 C C . PHE A 1 277 ? 18.156 11.984 -9.156 1 93.62 277 PHE A C 1
ATOM 2150 O O . PHE A 1 277 ? 18.844 12.75 -9.836 1 93.62 277 PHE A O 1
ATOM 2157 N N . GLY A 1 278 ? 18.078 12 -7.809 1 89.44 278 GLY A N 1
ATOM 2158 C CA . GLY A 1 278 ? 18.734 13.047 -7.039 1 89.44 278 GLY A CA 1
ATOM 2159 C C . GLY A 1 278 ? 20.203 12.766 -6.789 1 89.44 278 GLY A C 1
ATOM 2160 O O . GLY A 1 278 ? 20.953 13.664 -6.391 1 89.44 278 GLY A O 1
ATOM 2161 N N . ALA A 1 279 ? 20.641 11.531 -7.043 1 91.56 279 ALA A N 1
ATOM 2162 C CA . ALA A 1 279 ? 22.031 11.156 -6.793 1 91.56 279 ALA A CA 1
ATOM 2163 C C . ALA A 1 279 ? 22.484 10.086 -7.777 1 91.56 279 ALA A C 1
ATOM 2165 O O . ALA A 1 279 ? 21.719 9.625 -8.617 1 91.56 279 ALA A O 1
ATOM 2166 N N . ASP A 1 280 ? 23.719 9.703 -7.652 1 92.88 280 ASP A N 1
ATOM 2167 C CA . ASP A 1 280 ? 24.406 8.945 -8.688 1 92.88 280 ASP A CA 1
ATOM 2168 C C . ASP A 1 280 ? 24.094 7.453 -8.578 1 92.88 280 ASP A C 1
ATOM 2170 O O . ASP A 1 280 ? 23.734 6.965 -7.508 1 92.88 280 ASP A O 1
ATOM 2174 N N . PHE A 1 281 ? 24.281 6.793 -9.742 1 95.38 281 PHE A N 1
ATOM 2175 C CA . PHE A 1 281 ? 24.25 5.34 -9.867 1 95.38 281 PHE A CA 1
ATOM 2176 C C . PHE A 1 281 ? 25.5 4.82 -10.555 1 95.38 281 PHE A C 1
ATOM 2178 O O . PHE A 1 281 ? 26.203 5.574 -11.227 1 95.38 281 PHE A O 1
ATOM 2185 N N . HIS A 1 282 ? 25.812 3.58 -10.328 1 94.94 282 HIS A N 1
ATOM 2186 C CA . HIS A 1 282 ? 26.859 2.867 -11.055 1 94.94 282 HIS A CA 1
ATOM 2187 C C . HIS A 1 282 ? 26.297 1.646 -11.766 1 94.94 282 HIS A C 1
ATOM 2189 O O . HIS A 1 282 ? 25.391 0.989 -11.266 1 94.94 282 HIS A O 1
ATOM 2195 N N . LEU A 1 283 ? 26.891 1.378 -12.945 1 94.88 283 LEU A N 1
ATOM 2196 C CA . LEU A 1 283 ? 26.484 0.183 -13.672 1 94.88 283 LEU A CA 1
ATOM 2197 C C . LEU A 1 283 ? 26.719 -1.072 -12.844 1 94.88 283 LEU A C 1
ATOM 2199 O O . LEU A 1 283 ? 27.75 -1.199 -12.18 1 94.88 283 LEU A O 1
ATOM 2203 N N . GLY A 1 284 ? 25.703 -1.954 -12.82 1 93.31 284 GLY A N 1
ATOM 2204 C CA . GLY A 1 284 ? 25.828 -3.217 -12.109 1 93.31 284 GLY A CA 1
ATOM 2205 C C . GLY A 1 284 ? 25.297 -3.16 -10.695 1 93.31 284 GLY A C 1
ATOM 2206 O O . GLY A 1 284 ? 25.141 -4.195 -10.047 1 93.31 284 GLY A O 1
ATOM 2207 N N . GLU A 1 285 ? 25.031 -1.987 -10.195 1 95.12 285 GLU A N 1
ATOM 2208 C CA . GLU A 1 285 ? 24.469 -1.866 -8.859 1 95.12 285 GLU A CA 1
ATOM 2209 C C . GLU A 1 285 ? 23.078 -2.482 -8.781 1 95.12 285 GLU A C 1
ATOM 2211 O O . GLU A 1 285 ? 22.328 -2.479 -9.766 1 95.12 285 GLU A O 1
ATOM 2216 N N . VAL A 1 286 ? 22.766 -3.047 -7.633 1 94.38 286 VAL A N 1
ATOM 2217 C CA . VAL A 1 286 ? 21.469 -3.646 -7.395 1 94.38 286 VAL A CA 1
ATOM 2218 C C . VAL A 1 286 ? 20.578 -2.67 -6.621 1 94.38 286 VAL A C 1
ATOM 2220 O O . VAL A 1 286 ? 20.969 -2.188 -5.555 1 94.38 286 VAL A O 1
ATOM 2223 N N . LEU A 1 287 ? 19.438 -2.428 -7.234 1 94.88 287 LEU A N 1
ATOM 2224 C CA . LEU A 1 287 ? 18.484 -1.494 -6.648 1 94.88 287 LEU A CA 1
ATOM 2225 C C . LEU A 1 287 ? 17.266 -2.23 -6.117 1 94.88 287 LEU A C 1
ATOM 2227 O O . LEU A 1 287 ? 16.906 -3.303 -6.617 1 94.88 287 LEU A O 1
ATOM 2231 N N . HIS A 1 288 ? 16.672 -1.622 -5.109 1 93 288 HIS A N 1
ATOM 2232 C CA . HIS A 1 288 ? 15.375 -2.057 -4.594 1 93 288 HIS A CA 1
ATOM 2233 C C . HIS A 1 288 ? 14.359 -0.913 -4.598 1 93 288 HIS A C 1
ATOM 2235 O O . HIS A 1 288 ? 14.68 0.201 -4.172 1 93 288 HIS A O 1
ATOM 2241 N N . LEU A 1 289 ? 13.242 -1.25 -5.168 1 92.06 289 LEU A N 1
ATOM 2242 C CA . LEU A 1 289 ? 12.172 -0.275 -4.988 1 92.06 289 LEU A CA 1
ATOM 2243 C C . LEU A 1 289 ? 11.734 -0.209 -3.527 1 92.06 289 LEU A C 1
ATOM 2245 O O . LEU A 1 289 ? 11.625 -1.241 -2.861 1 92.06 289 LEU A O 1
ATOM 2249 N N . THR A 1 290 ? 11.578 0.981 -3.029 1 92.81 290 THR A N 1
ATOM 2250 C CA . THR A 1 290 ? 11.164 1.163 -1.642 1 92.81 290 THR A CA 1
ATOM 2251 C C . THR A 1 290 ? 9.922 2.041 -1.56 1 92.81 290 THR A C 1
ATOM 2253 O O . THR A 1 290 ? 9.469 2.584 -2.57 1 92.81 290 THR A O 1
ATOM 2256 N N . TYR A 1 291 ? 9.273 2.092 -0.4 1 92.06 291 TYR A N 1
ATOM 2257 C CA . TYR A 1 291 ? 8.164 2.998 -0.123 1 92.06 291 TYR A CA 1
ATOM 2258 C C . TYR A 1 291 ? 8.352 3.686 1.224 1 92.06 291 TYR A C 1
ATOM 2260 O O . TYR A 1 291 ? 8.906 3.104 2.156 1 92.06 291 TYR A O 1
ATOM 2268 N N . GLY A 1 292 ? 7.922 4.871 1.236 1 91.75 292 GLY A N 1
ATOM 2269 C CA . GLY A 1 292 ? 7.973 5.629 2.477 1 91.75 292 GLY A CA 1
ATOM 2270 C C . GLY A 1 292 ? 6.609 5.812 3.119 1 91.75 292 GLY A C 1
ATOM 2271 O O . GLY A 1 292 ? 5.766 6.543 2.602 1 91.75 292 GLY A O 1
ATOM 2272 N N . ASP A 1 293 ? 6.402 5.172 4.258 1 89.69 293 ASP A N 1
ATOM 2273 C CA . ASP A 1 293 ? 5.219 5.395 5.078 1 89.69 293 ASP A CA 1
ATOM 2274 C C . ASP A 1 293 ? 5.484 6.445 6.152 1 89.69 293 ASP A C 1
ATOM 2276 O O . ASP A 1 293 ? 6.324 6.246 7.031 1 89.69 293 ASP A O 1
ATOM 2280 N N . PRO A 1 294 ? 4.711 7.543 6.098 1 88.12 294 PRO A N 1
ATOM 2281 C CA . PRO A 1 294 ? 4.973 8.625 7.047 1 88.12 294 PRO A CA 1
ATOM 2282 C C . PRO A 1 294 ? 4.965 8.156 8.5 1 88.12 294 PRO A C 1
ATOM 2284 O O . PRO A 1 294 ? 5.758 8.633 9.312 1 88.12 294 PRO A O 1
ATOM 2287 N N . VAL A 1 295 ? 4.098 7.266 8.844 1 86.81 295 VAL A N 1
ATOM 2288 C CA . VAL A 1 295 ? 4 6.77 10.211 1 86.81 295 VAL A CA 1
ATOM 2289 C C . VAL A 1 295 ? 5.297 6.059 10.602 1 86.81 295 VAL A C 1
ATOM 2291 O O . VAL A 1 295 ? 5.875 6.336 11.648 1 86.81 295 VAL A O 1
ATOM 2294 N N . ARG A 1 296 ? 5.773 5.238 9.758 1 88.25 296 ARG A N 1
ATOM 2295 C CA . ARG A 1 296 ? 6.98 4.465 10.047 1 88.25 296 ARG A CA 1
ATOM 2296 C C . ARG A 1 296 ? 8.219 5.355 10.016 1 88.25 296 ARG A C 1
ATOM 2298 O O . ARG A 1 296 ? 9.148 5.148 10.797 1 88.25 296 ARG A O 1
ATOM 2305 N N . ILE A 1 297 ? 8.273 6.273 9.102 1 90.44 297 ILE A N 1
ATOM 2306 C CA . ILE A 1 297 ? 9.375 7.23 9.016 1 90.44 297 ILE A CA 1
ATOM 2307 C C . ILE A 1 297 ? 9.484 8 10.328 1 90.44 297 ILE A C 1
ATOM 2309 O O . ILE A 1 297 ? 10.578 8.133 10.891 1 90.44 297 ILE A O 1
ATOM 2313 N N . LEU A 1 298 ? 8.32 8.461 10.82 1 90.12 298 LEU A N 1
ATOM 2314 C CA . LEU A 1 298 ? 8.305 9.227 12.062 1 90.12 298 LEU A CA 1
ATOM 2315 C C . LEU A 1 298 ? 8.734 8.359 13.242 1 90.12 298 LEU A C 1
ATOM 2317 O O . LEU A 1 298 ? 9.461 8.82 14.125 1 90.12 298 LEU A O 1
ATOM 2321 N N . GLU A 1 299 ? 8.297 7.148 13.234 1 87.62 299 GLU A N 1
ATOM 2322 C CA . GLU A 1 299 ? 8.688 6.227 14.297 1 87.62 299 GLU A CA 1
ATOM 2323 C C . GLU A 1 299 ? 10.203 6.035 14.336 1 87.62 299 GLU A C 1
ATOM 2325 O O . GLU A 1 299 ? 10.812 6.031 15.406 1 87.62 299 GLU A O 1
ATOM 2330 N N . LYS A 1 300 ? 10.766 5.906 13.211 1 88.19 300 LYS A N 1
ATOM 2331 C CA . LYS A 1 300 ? 12.211 5.727 13.133 1 88.19 300 LYS A CA 1
ATOM 2332 C C . LYS A 1 300 ? 12.945 6.973 13.609 1 88.19 300 LYS A C 1
ATOM 2334 O O . LYS A 1 300 ? 13.961 6.871 14.305 1 88.19 300 LYS A O 1
ATOM 2339 N N . THR A 1 301 ? 12.484 8.133 13.219 1 88.69 301 THR A N 1
ATOM 2340 C CA . THR A 1 301 ? 13.109 9.391 13.617 1 88.69 301 THR A CA 1
ATOM 2341 C C . THR A 1 301 ? 13.055 9.562 15.133 1 88.69 301 THR A C 1
ATOM 2343 O O . THR A 1 301 ? 13.984 10.102 15.734 1 88.69 301 THR A O 1
ATOM 2346 N N . GLN A 1 302 ? 12.023 9.148 15.719 1 88.06 302 GLN A N 1
ATOM 2347 C CA . GLN A 1 302 ? 11.82 9.344 17.156 1 88.06 302 GLN A CA 1
ATOM 2348 C C . GLN A 1 302 ? 12.773 8.477 17.969 1 88.06 302 GLN A C 1
ATOM 2350 O O . GLN A 1 302 ? 13.039 8.766 19.125 1 88.06 302 GLN A O 1
ATOM 2355 N N . GLU A 1 303 ? 13.352 7.508 17.312 1 85.19 303 GLU A N 1
ATOM 2356 C CA . GLU A 1 303 ? 14.344 6.664 17.969 1 85.19 303 GLU A CA 1
ATOM 2357 C C . GLU A 1 303 ? 15.648 7.422 18.188 1 85.19 303 GLU A C 1
ATOM 2359 O O . GLU A 1 303 ? 16.484 7.004 18.984 1 85.19 303 GLU A O 1
ATOM 2364 N N . THR A 1 304 ? 15.82 8.5 17.516 1 82 304 THR A N 1
ATOM 2365 C CA . THR A 1 304 ? 17.031 9.312 17.562 1 82 304 THR A CA 1
ATOM 2366 C C . THR A 1 304 ? 17.125 10.062 18.891 1 82 304 THR A C 1
ATOM 2368 O O . THR A 1 304 ? 18.219 10.273 19.422 1 82 304 THR A O 1
ATOM 2371 N N . ARG A 1 305 ? 16.031 10.477 19.469 1 86.75 305 ARG A N 1
ATOM 2372 C CA . ARG A 1 305 ? 15.977 11.414 20.594 1 86.75 305 ARG A CA 1
ATOM 2373 C C . ARG A 1 305 ? 16.719 10.852 21.812 1 86.75 305 ARG A C 1
ATOM 2375 O O . ARG A 1 305 ? 17.562 11.531 22.391 1 86.75 305 ARG A O 1
ATOM 2382 N N . PRO A 1 306 ? 16.469 9.562 22.125 1 87.62 306 PRO A N 1
ATOM 2383 C CA . PRO A 1 306 ? 17.203 9.047 23.281 1 87.62 306 PRO A CA 1
ATOM 2384 C C . PRO A 1 306 ? 18.703 8.992 23.047 1 87.62 306 PRO A C 1
ATOM 2386 O O . PRO A 1 306 ? 19.484 9.227 23.984 1 87.62 306 PRO A O 1
ATOM 2389 N N . LEU A 1 307 ? 19.109 8.727 21.875 1 88.69 307 LEU A N 1
ATOM 2390 C CA . LEU A 1 307 ? 20.516 8.625 21.547 1 88.69 307 LEU A CA 1
ATOM 2391 C C . LEU A 1 307 ? 21.203 9.992 21.656 1 88.69 307 LEU A C 1
ATOM 2393 O O . LEU A 1 307 ? 22.297 10.102 22.219 1 88.69 307 LEU A O 1
ATOM 2397 N N . ILE A 1 308 ? 20.609 10.992 21.172 1 91.56 308 ILE A N 1
ATOM 2398 C CA . ILE A 1 308 ? 21.172 12.336 21.188 1 91.56 308 ILE A CA 1
ATOM 2399 C C . ILE A 1 308 ? 21.125 12.898 22.594 1 91.56 308 ILE A C 1
ATOM 2401 O O . ILE A 1 308 ? 22.047 13.602 23.031 1 91.56 308 ILE A O 1
ATOM 2405 N N . ARG A 1 309 ? 20.078 12.586 23.297 1 91.94 309 ARG A N 1
ATOM 2406 C CA . ARG A 1 309 ? 19.969 13.023 24.672 1 91.94 309 ARG A CA 1
ATOM 2407 C C . ARG A 1 309 ? 21.109 12.484 25.516 1 91.94 309 ARG A C 1
ATOM 2409 O O . ARG A 1 309 ? 21.703 13.211 26.328 1 91.94 309 ARG A O 1
ATOM 2416 N N . GLU A 1 310 ? 21.359 11.234 25.312 1 92.44 310 GLU A N 1
ATOM 2417 C CA . GLU A 1 310 ? 22.438 10.594 26.062 1 92.44 310 GLU A CA 1
ATOM 2418 C C . GLU A 1 310 ? 23.781 11.25 25.766 1 92.44 310 GLU A C 1
ATOM 2420 O O . GLU A 1 310 ? 24.656 11.289 26.625 1 92.44 310 GLU A O 1
ATOM 2425 N N . PHE A 1 311 ? 23.969 11.82 24.688 1 94.88 311 PHE A N 1
ATOM 2426 C CA . PHE A 1 311 ? 25.203 12.461 24.25 1 94.88 311 PHE A CA 1
ATOM 2427 C C . PHE A 1 311 ? 25.375 13.812 24.938 1 94.88 311 PHE A C 1
ATOM 2429 O O . PHE A 1 311 ? 26.5 14.328 25.031 1 94.88 311 PHE A O 1
ATOM 2436 N N . CYS A 1 312 ? 24.328 14.422 25.391 1 95 312 CYS A N 1
ATOM 2437 C CA . CYS A 1 312 ? 24.312 15.719 26.062 1 95 312 CYS A CA 1
ATOM 2438 C C . CYS A 1 312 ? 24.891 16.797 25.156 1 95 312 CYS A C 1
ATOM 2440 O O . CYS A 1 312 ? 25.859 17.469 25.531 1 95 312 CYS A O 1
ATOM 2442 N N . PRO A 1 313 ? 24.203 17.094 24.047 1 95.69 313 PRO A N 1
ATOM 2443 C CA . PRO A 1 313 ? 24.781 18.031 23.094 1 95.69 313 PRO A CA 1
ATOM 2444 C C . PRO A 1 313 ? 24.672 19.484 23.562 1 95.69 313 PRO A C 1
ATOM 2446 O O . PRO A 1 313 ? 23.719 19.844 24.266 1 95.69 313 PRO A O 1
ATOM 2449 N N . ASP A 1 314 ? 25.672 20.312 23.078 1 95.25 314 ASP A N 1
ATOM 2450 C CA . ASP A 1 314 ? 25.625 21.766 23.25 1 95.25 314 ASP A CA 1
ATOM 2451 C C . ASP A 1 314 ? 24.938 22.438 22.062 1 95.25 314 ASP A C 1
ATOM 2453 O O . ASP A 1 314 ? 24.391 23.531 22.188 1 95.25 314 ASP A O 1
ATOM 2457 N N . ALA A 1 315 ? 25.016 21.75 20.984 1 96 315 ALA A N 1
ATOM 2458 C CA . ALA A 1 315 ? 24.484 22.297 19.734 1 96 315 ALA A CA 1
ATOM 2459 C C . ALA A 1 315 ? 24.094 21.172 18.781 1 96 315 ALA A C 1
ATOM 2461 O O . ALA A 1 315 ? 24.703 20.094 18.797 1 96 315 ALA A O 1
ATOM 2462 N N . LEU A 1 316 ? 23.109 21.453 17.984 1 96.31 316 LEU A N 1
ATOM 2463 C CA . LEU A 1 316 ? 22.688 20.531 16.938 1 96.31 316 LEU A CA 1
ATOM 2464 C C . LEU A 1 316 ? 22.75 21.188 15.57 1 96.31 316 LEU A C 1
ATOM 2466 O O . LEU A 1 316 ? 22.391 22.344 15.422 1 96.31 316 LEU A O 1
ATOM 2470 N N . PHE A 1 317 ? 23.234 20.453 14.633 1 97.12 317 PHE A N 1
ATOM 2471 C CA . PHE A 1 317 ? 23.141 20.766 13.211 1 97.12 317 PHE A CA 1
ATOM 2472 C C . PHE A 1 317 ? 22.281 19.75 12.492 1 97.12 317 PHE A C 1
ATOM 2474 O O . PHE A 1 317 ? 22.578 18.547 12.5 1 97.12 317 PHE A O 1
ATOM 2481 N N . VAL A 1 318 ? 21.234 20.25 11.812 1 96.19 318 VAL A N 1
ATOM 2482 C CA . VAL A 1 318 ? 20.25 19.344 11.234 1 96.19 318 VAL A CA 1
ATOM 2483 C C . VAL A 1 318 ? 20.141 19.578 9.734 1 96.19 318 VAL A C 1
ATOM 2485 O O . VAL A 1 318 ? 19.984 20.719 9.289 1 96.19 318 VAL A O 1
ATOM 2488 N N . THR A 1 319 ? 20.297 18.578 8.961 1 96.12 319 THR A N 1
ATOM 2489 C CA . THR A 1 319 ? 20.062 18.594 7.52 1 96.12 319 THR A CA 1
ATOM 2490 C C . THR A 1 319 ? 19.047 17.547 7.117 1 96.12 319 THR A C 1
ATOM 2492 O O . THR A 1 319 ? 19.203 16.359 7.434 1 96.12 319 THR A O 1
ATOM 2495 N N . SER A 1 320 ? 18.016 18 6.453 1 95.19 320 SER A N 1
ATOM 2496 C CA . SER A 1 320 ? 17 17.062 5.977 1 95.19 320 SER A CA 1
ATOM 2497 C C . SER A 1 320 ? 16.766 17.219 4.477 1 95.19 320 SER A C 1
ATOM 2499 O O . SER A 1 320 ? 16.938 18.312 3.926 1 95.19 320 SER A O 1
ATOM 2501 N N . CYS A 1 321 ? 16.391 16.188 3.896 1 94.06 321 CYS A N 1
ATOM 2502 C CA . CYS A 1 321 ? 16.109 16.203 2.465 1 94.06 321 CYS A CA 1
ATOM 2503 C C . CYS A 1 321 ? 14.781 16.891 2.186 1 94.06 321 CYS A C 1
ATOM 2505 O O . CYS A 1 321 ? 13.781 16.625 2.854 1 94.06 321 CYS A O 1
ATOM 2507 N N . LEU A 1 322 ? 14.797 17.734 1.198 1 91.38 322 LEU A N 1
ATOM 2508 C CA . LEU A 1 322 ? 13.57 18.422 0.796 1 91.38 322 LEU A CA 1
ATOM 2509 C C . LEU A 1 322 ? 12.5 17.422 0.375 1 91.38 322 LEU A C 1
ATOM 2511 O O . LEU A 1 322 ? 11.32 17.609 0.668 1 91.38 322 LEU A O 1
ATOM 2515 N N . ALA A 1 323 ? 12.883 16.375 -0.313 1 89.5 323 ALA A N 1
ATOM 2516 C CA . ALA A 1 323 ? 11.945 15.352 -0.757 1 89.5 323 ALA A CA 1
ATOM 2517 C C . ALA A 1 323 ? 11.258 14.688 0.432 1 89.5 323 ALA A C 1
ATOM 2519 O O . ALA A 1 323 ? 10.078 14.336 0.354 1 89.5 323 ALA A O 1
ATOM 2520 N N . ARG A 1 324 ? 11.992 14.484 1.42 1 91.31 324 ARG A N 1
ATOM 2521 C CA . ARG A 1 324 ? 11.445 13.953 2.662 1 91.31 324 ARG A CA 1
ATOM 2522 C C . ARG A 1 324 ? 10.367 14.867 3.227 1 91.31 324 ARG A C 1
ATOM 2524 O O . ARG A 1 324 ? 9.305 14.406 3.648 1 91.31 324 ARG A O 1
ATOM 2531 N N . GLN A 1 325 ? 10.672 16.109 3.24 1 90.31 325 GLN A N 1
ATOM 2532 C CA . GLN A 1 325 ? 9.719 17.109 3.711 1 90.31 325 GLN A CA 1
ATOM 2533 C C . GLN A 1 325 ? 8.461 17.125 2.844 1 90.31 325 GLN A C 1
ATOM 2535 O O . GLN A 1 325 ? 7.348 17.25 3.355 1 90.31 325 GLN A O 1
ATOM 2540 N N . MET A 1 326 ? 8.648 17.062 1.602 1 87.69 326 MET A N 1
ATOM 2541 C CA . MET A 1 326 ? 7.52 17.047 0.676 1 87.69 326 MET A CA 1
ATOM 2542 C C . MET A 1 326 ? 6.609 15.859 0.937 1 87.69 326 MET A C 1
ATOM 2544 O O . MET A 1 326 ? 5.383 15.984 0.889 1 87.69 326 MET A O 1
ATOM 2548 N N . LEU A 1 327 ? 7.172 14.766 1.195 1 88 327 LEU A N 1
ATOM 2549 C CA . LEU A 1 327 ? 6.402 13.555 1.459 1 88 327 LEU A CA 1
ATOM 2550 C C . LEU A 1 327 ? 5.633 13.672 2.77 1 88 327 LEU A C 1
ATOM 2552 O O . LEU A 1 327 ? 4.453 13.312 2.836 1 88 327 LEU A O 1
ATOM 2556 N N . LEU A 1 328 ? 6.32 14.18 3.789 1 87.88 328 LEU A N 1
ATOM 2557 C CA . LEU A 1 328 ? 5.711 14.25 5.113 1 87.88 328 LEU A CA 1
ATOM 2558 C C . LEU A 1 328 ? 4.68 15.375 5.176 1 87.88 328 LEU A C 1
ATOM 2560 O O . LEU A 1 328 ? 3.723 15.297 5.949 1 87.88 328 LEU A O 1
ATOM 2564 N N . GLY A 1 329 ? 4.945 16.422 4.426 1 83.19 329 GLY A N 1
ATOM 2565 C CA . GLY A 1 329 ? 4.004 17.531 4.375 1 83.19 329 GLY A CA 1
ATOM 2566 C C . GLY A 1 329 ? 3.686 18.109 5.742 1 83.19 329 GLY A C 1
ATOM 2567 O O . GLY A 1 329 ? 4.59 18.516 6.473 1 83.19 329 GLY A O 1
ATOM 2568 N N . SER A 1 330 ? 2.4 17.969 6.219 1 80.75 330 SER A N 1
ATOM 2569 C CA . SER A 1 330 ? 1.937 18.562 7.469 1 80.75 330 SER A CA 1
ATOM 2570 C C . SER A 1 330 ? 2.486 17.812 8.68 1 80.75 330 SER A C 1
ATOM 2572 O O . SER A 1 330 ? 2.41 18.297 9.805 1 80.75 330 SER A O 1
ATOM 2574 N N . ASP A 1 331 ? 3.104 16.703 8.469 1 85.94 331 ASP A N 1
ATOM 2575 C CA . ASP A 1 331 ? 3.643 15.914 9.57 1 85.94 331 ASP A CA 1
ATOM 2576 C C . ASP A 1 331 ? 5.105 16.266 9.836 1 85.94 331 ASP A C 1
ATOM 2578 O O . ASP A 1 331 ? 5.703 15.773 10.797 1 85.94 331 ASP A O 1
ATOM 2582 N N . THR A 1 332 ? 5.695 17.125 9.07 1 89 332 THR A N 1
ATOM 2583 C CA . THR A 1 332 ? 7.098 17.5 9.18 1 89 332 THR A CA 1
ATOM 2584 C C . THR A 1 332 ? 7.414 18.016 10.586 1 89 332 THR A C 1
ATOM 2586 O O . THR A 1 332 ? 8.445 17.672 11.164 1 89 332 THR A O 1
ATOM 2589 N N . PRO A 1 333 ? 6.48 18.859 11.133 1 87.12 333 PRO A N 1
ATOM 2590 C CA . PRO A 1 333 ? 6.785 19.344 12.484 1 87.12 333 PRO A CA 1
ATOM 2591 C C . PRO A 1 333 ? 6.918 18.203 13.492 1 87.12 333 PRO A C 1
ATOM 2593 O O . PRO A 1 333 ? 7.727 18.297 14.422 1 87.12 333 PRO A O 1
ATOM 2596 N N . LYS A 1 334 ? 6.211 17.219 13.297 1 89.12 334 LYS A N 1
ATOM 2597 C CA . LYS A 1 334 ? 6.297 16.078 14.203 1 89.12 334 LYS A CA 1
ATOM 2598 C C . LYS A 1 334 ? 7.672 15.422 14.125 1 89.12 334 LYS A C 1
ATOM 2600 O O . LYS A 1 334 ? 8.188 14.93 15.125 1 89.12 334 LYS A O 1
ATOM 2605 N N . GLU A 1 335 ? 8.25 15.398 12.969 1 90.38 335 GLU A N 1
ATOM 2606 C CA . GLU A 1 335 ? 9.578 14.82 12.797 1 90.38 335 GLU A CA 1
ATOM 2607 C C . GLU A 1 335 ? 10.633 15.648 13.523 1 90.38 335 GLU A C 1
ATOM 2609 O O . GLU A 1 335 ? 11.484 15.102 14.234 1 90.38 335 GLU A O 1
ATOM 2614 N N . LEU A 1 336 ? 10.562 16.922 13.398 1 90.5 336 LEU A N 1
ATOM 2615 C CA . LEU A 1 336 ? 11.578 17.812 13.938 1 90.5 336 LEU A CA 1
ATOM 2616 C C . LEU A 1 336 ? 11.461 17.922 15.453 1 90.5 336 LEU A C 1
ATOM 2618 O O . LEU A 1 336 ? 12.391 18.375 16.125 1 90.5 336 LEU A O 1
ATOM 2622 N N . ARG A 1 337 ? 10.328 17.516 15.977 1 88.81 337 ARG A N 1
ATOM 2623 C CA . ARG A 1 337 ? 10.148 17.516 17.422 1 88.81 337 ARG A CA 1
ATOM 2624 C C . ARG A 1 337 ? 11.195 16.625 18.094 1 88.81 337 ARG A C 1
ATOM 2626 O O . ARG A 1 337 ? 11.547 16.844 19.266 1 88.81 337 ARG A O 1
ATOM 2633 N N . SER A 1 338 ? 11.688 15.719 17.359 1 86 338 SER A N 1
ATOM 2634 C CA . SER A 1 338 ? 12.695 14.812 17.906 1 86 338 SER A CA 1
ATOM 2635 C C . SER A 1 338 ? 13.961 15.562 18.312 1 86 338 SER A C 1
ATOM 2637 O O . SER A 1 338 ? 14.719 15.094 19.156 1 86 338 SER A O 1
ATOM 2639 N N . CYS A 1 339 ? 14.211 16.703 17.766 1 86.81 339 CYS A N 1
ATOM 2640 C CA . CYS A 1 339 ? 15.414 17.484 18.047 1 86.81 339 CYS A CA 1
ATOM 2641 C C . CYS A 1 339 ? 15.109 18.641 18.984 1 86.81 339 CYS A C 1
ATOM 2643 O O . CYS A 1 339 ? 16.016 19.328 19.453 1 86.81 339 CYS A O 1
ATOM 2645 N N . GLN A 1 340 ? 13.867 18.812 19.281 1 87.56 340 GLN A N 1
ATOM 2646 C CA . GLN A 1 340 ? 13.477 19.969 20.062 1 87.56 340 GLN A CA 1
ATOM 2647 C C . GLN A 1 340 ? 13.789 19.766 21.547 1 87.56 340 GLN A C 1
ATOM 2649 O O . GLN A 1 340 ? 13.578 18.672 22.078 1 87.56 340 GLN A O 1
ATOM 2654 N N . GLY A 1 341 ? 14.273 20.781 22.094 1 86.44 341 GLY A N 1
ATOM 2655 C CA . GLY A 1 341 ? 14.492 20.781 23.531 1 86.44 341 GLY A CA 1
ATOM 2656 C C . GLY A 1 341 ? 15.82 20.172 23.938 1 86.44 341 GLY A C 1
ATOM 2657 O O . GLY A 1 341 ? 16.25 20.312 25.078 1 86.44 341 GLY A O 1
ATOM 2658 N N . LEU A 1 342 ? 16.547 19.5 23.078 1 89.25 342 LEU A N 1
ATOM 2659 C CA . LEU A 1 342 ? 17.828 18.859 23.375 1 89.25 342 LEU A CA 1
ATOM 2660 C C . LEU A 1 342 ? 18.953 19.875 23.438 1 89.25 342 LEU A C 1
ATOM 2662 O O . LEU A 1 342 ? 19.781 19.859 24.344 1 89.25 342 LEU A O 1
ATOM 2666 N N . ALA A 1 343 ? 19.047 20.688 22.516 1 93.38 343 ALA A N 1
ATOM 2667 C CA . ALA A 1 343 ? 19.984 21.797 22.312 1 93.38 343 ALA A CA 1
ATOM 2668 C C . ALA A 1 343 ? 19.5 22.734 21.203 1 93.38 343 ALA A C 1
ATOM 2670 O O . ALA A 1 343 ? 18.578 22.391 20.453 1 93.38 343 ALA A O 1
ATOM 2671 N N . PRO A 1 344 ? 20.047 23.922 21.219 1 94.88 344 PRO A N 1
ATOM 2672 C CA . PRO A 1 344 ? 19.75 24.719 20.031 1 94.88 344 PRO A CA 1
ATOM 2673 C C . PRO A 1 344 ? 20.125 24.016 18.734 1 94.88 344 PRO A C 1
ATOM 2675 O O . PRO A 1 344 ? 21.141 23.328 18.672 1 94.88 344 PRO A O 1
ATOM 2678 N N . ALA A 1 345 ? 19.203 24.125 17.812 1 95.06 345 ALA A N 1
ATOM 2679 C CA . ALA A 1 345 ? 19.391 23.375 16.562 1 95.06 345 ALA A CA 1
ATOM 2680 C C . ALA A 1 345 ? 19.219 24.281 15.352 1 95.06 345 ALA A C 1
ATOM 2682 O O . ALA A 1 345 ? 18.172 24.922 15.18 1 95.06 345 ALA A O 1
ATOM 2683 N N . ILE A 1 346 ? 20.219 24.359 14.523 1 96.06 346 ILE A N 1
ATOM 2684 C CA . ILE A 1 346 ? 20.125 25.047 13.25 1 96.06 346 ILE A CA 1
ATOM 2685 C C . ILE A 1 346 ? 20.203 24.047 12.102 1 96.06 346 ILE A C 1
ATOM 2687 O O . ILE A 1 346 ? 20.859 23.016 12.211 1 96.06 346 ILE A O 1
ATOM 2691 N N . GLY A 1 347 ? 19.453 24.328 11.102 1 95.75 347 GLY A N 1
ATOM 2692 C CA . GLY A 1 347 ? 19.516 23.406 9.977 1 95.75 347 GLY A CA 1
ATOM 2693 C C . GLY A 1 347 ? 18.812 23.938 8.742 1 95.75 347 GLY A C 1
ATOM 2694 O O . GLY A 1 347 ? 18.484 25.125 8.656 1 95.75 347 GLY A O 1
ATOM 2695 N N . PHE A 1 348 ? 18.766 23.094 7.75 1 95.31 348 PHE A N 1
ATOM 2696 C CA . PHE A 1 348 ? 18.156 23.438 6.477 1 95.31 348 PHE A CA 1
ATOM 2697 C C . PHE A 1 348 ? 17.719 22.188 5.734 1 95.31 348 PHE A C 1
ATOM 2699 O O . PHE A 1 348 ? 18.125 21.078 6.09 1 95.31 348 PHE A O 1
ATOM 2706 N N . TYR A 1 349 ? 16.859 22.406 4.82 1 94.88 349 TYR A N 1
ATOM 2707 C CA . TYR A 1 349 ? 16.5 21.344 3.896 1 94.88 349 TYR A CA 1
ATOM 2708 C C . TYR A 1 349 ? 17.375 21.375 2.652 1 94.88 349 TYR A C 1
ATOM 2710 O O . TYR A 1 349 ? 17.641 22.438 2.104 1 94.88 349 TYR A O 1
ATOM 2718 N N . ALA A 1 350 ? 17.828 20.203 2.312 1 94.5 350 ALA A N 1
ATOM 2719 C CA . ALA A 1 350 ? 18.766 20.062 1.212 1 94.5 350 ALA A CA 1
ATOM 2720 C C . ALA A 1 350 ? 18.203 19.188 0.1 1 94.5 350 ALA A C 1
ATOM 2722 O O . ALA A 1 350 ? 17.188 18.516 0.29 1 94.5 350 ALA A O 1
ATOM 2723 N N . TYR A 1 351 ? 18.812 19.219 -1.076 1 91.94 351 TYR A N 1
ATOM 2724 C CA . TYR A 1 351 ? 18.422 18.375 -2.199 1 91.94 351 TYR A CA 1
ATOM 2725 C C . TYR A 1 351 ? 19.141 17.031 -2.141 1 91.94 351 TYR A C 1
ATOM 2727 O O . TYR A 1 351 ? 18.828 16.109 -2.904 1 91.94 351 TYR A O 1
ATOM 2735 N N . GLY A 1 352 ? 20.047 16.938 -1.287 1 93.12 352 GLY A N 1
ATOM 2736 C CA . GLY A 1 352 ? 20.828 15.758 -0.952 1 93.12 352 GLY A CA 1
ATOM 2737 C C . GLY A 1 352 ? 21.719 15.961 0.267 1 93.12 352 GLY A C 1
ATOM 2738 O O . GLY A 1 352 ? 22.094 17.094 0.582 1 93.12 352 GLY A O 1
ATOM 2739 N N . GLU A 1 353 ? 22.062 14.859 0.946 1 95.06 353 GLU A N 1
ATOM 2740 C CA . GLU A 1 353 ? 22.828 14.953 2.191 1 95.06 353 GLU A CA 1
ATOM 2741 C C . GLU A 1 353 ? 24.156 14.234 2.08 1 95.06 353 GLU A C 1
ATOM 2743 O O . GLU A 1 353 ? 24.219 13.078 1.65 1 95.06 353 GLU A O 1
ATOM 2748 N N . PHE A 1 354 ? 25.172 14.906 2.492 1 96.56 354 PHE A N 1
ATOM 2749 C CA . PHE A 1 354 ? 26.5 14.289 2.51 1 96.56 354 PHE A CA 1
ATOM 2750 C C . PHE A 1 354 ? 26.688 13.453 3.768 1 96.56 354 PHE A C 1
ATOM 2752 O O . PHE A 1 354 ? 26.406 13.914 4.875 1 96.56 354 PHE A O 1
ATOM 2759 N N . VAL A 1 355 ? 27.141 12.266 3.537 1 93.81 355 VAL A N 1
ATOM 2760 C CA . VAL A 1 355 ? 27.375 11.367 4.66 1 93.81 355 VAL A CA 1
ATOM 2761 C C . VAL A 1 355 ? 28.672 10.594 4.43 1 93.81 355 VAL A C 1
ATOM 2763 O O . VAL A 1 355 ? 29.109 10.43 3.285 1 93.81 355 VAL A O 1
ATOM 2766 N N . ARG A 1 356 ? 29.297 10.297 5.492 1 92.62 356 ARG A N 1
ATOM 2767 C CA . ARG A 1 356 ? 30.406 9.359 5.441 1 92.62 356 ARG A CA 1
ATOM 2768 C C . ARG A 1 356 ? 30.031 8.016 6.047 1 92.62 356 ARG A C 1
ATOM 2770 O O . ARG A 1 356 ? 29.438 7.961 7.121 1 92.62 356 ARG A O 1
ATOM 2777 N N . HIS A 1 357 ? 30.219 7.066 5.371 1 86.31 357 HIS A N 1
ATOM 2778 C CA . HIS A 1 357 ? 30.078 5.715 5.902 1 86.31 357 HIS A CA 1
ATOM 2779 C C . HIS A 1 357 ? 31.172 4.801 5.379 1 86.31 357 HIS A C 1
ATOM 2781 O O . HIS A 1 357 ? 31.438 4.762 4.172 1 86.31 357 HIS A O 1
ATOM 2787 N N . GLY A 1 358 ? 31.766 4.129 6.371 1 81.44 358 GLY A N 1
ATOM 2788 C CA . GLY A 1 358 ? 32.906 3.32 5.996 1 81.44 358 GLY A CA 1
ATOM 2789 C C . GLY A 1 358 ? 34.062 4.141 5.441 1 81.44 358 GLY A C 1
ATOM 2790 O O . GLY A 1 358 ? 34.531 5.078 6.09 1 81.44 358 GLY A O 1
ATOM 2791 N N . GLY A 1 359 ? 34.406 3.832 4.199 1 86.25 359 GLY A N 1
ATOM 2792 C CA . GLY A 1 359 ? 35.531 4.512 3.586 1 86.25 359 GLY A CA 1
ATOM 2793 C C . GLY A 1 359 ? 35.125 5.516 2.527 1 86.25 359 GLY A C 1
ATOM 2794 O O . GLY A 1 359 ? 35.969 6.184 1.933 1 86.25 359 GLY A O 1
ATOM 2795 N N . SER A 1 360 ? 33.812 5.754 2.514 1 91.56 360 SER A N 1
ATOM 2796 C CA . SER A 1 360 ? 33.375 6.586 1.396 1 91.56 360 SER A CA 1
ATOM 2797 C C . SER A 1 360 ? 32.562 7.777 1.877 1 91.56 360 SER A C 1
ATOM 2799 O O . SER A 1 360 ? 31.859 7.688 2.885 1 91.56 360 SER A O 1
ATOM 2801 N N . VAL A 1 361 ? 32.719 8.914 1.217 1 94.31 361 VAL A N 1
ATOM 2802 C CA . VAL A 1 361 ? 31.828 10.062 1.342 1 94.31 361 VAL A CA 1
ATOM 2803 C C . VAL A 1 361 ? 30.75 10 0.261 1 94.31 361 VAL A C 1
ATOM 2805 O O . VAL A 1 361 ? 31.062 9.945 -0.931 1 94.31 361 VAL A O 1
ATOM 2808 N N . LEU A 1 362 ? 29.578 9.992 0.694 1 93.44 362 LEU A N 1
ATOM 2809 C CA . LEU A 1 362 ? 28.469 9.695 -0.212 1 93.44 362 LEU A CA 1
ATOM 2810 C C . LEU A 1 362 ? 27.406 10.789 -0.138 1 93.44 362 LEU A C 1
ATOM 2812 O O . LEU A 1 362 ? 27.375 11.57 0.812 1 93.44 362 LEU A O 1
ATOM 2816 N N . LEU A 1 363 ? 26.625 10.844 -1.227 1 93.5 363 LEU A N 1
ATOM 2817 C CA . LEU A 1 363 ? 25.422 11.664 -1.252 1 93.5 363 LEU A CA 1
ATOM 2818 C C . LEU A 1 363 ? 24.172 10.805 -1.084 1 93.5 363 LEU A C 1
ATOM 2820 O O . LEU A 1 363 ? 23.953 9.875 -1.861 1 93.5 363 LEU A O 1
ATOM 2824 N N . SER A 1 364 ? 23.438 11.094 -0.072 1 93.19 364 SER A N 1
ATOM 2825 C CA . SER A 1 364 ? 22.188 10.375 0.173 1 93.19 364 SER A CA 1
ATOM 2826 C C . SER A 1 364 ? 20.984 11.273 -0.065 1 93.19 364 SER A C 1
ATOM 2828 O O . SER A 1 364 ? 21.109 12.5 -0.087 1 93.19 364 SER A O 1
ATOM 2830 N N . ASN A 1 365 ? 19.891 10.641 -0.391 1 93.44 365 ASN A N 1
ATOM 2831 C CA . ASN A 1 365 ? 18.609 11.328 -0.48 1 93.44 365 ASN A CA 1
ATOM 2832 C C . ASN A 1 365 ? 17.625 10.836 0.586 1 93.44 365 ASN A C 1
ATOM 2834 O O . ASN A 1 365 ? 17.875 9.812 1.229 1 93.44 365 ASN A O 1
ATOM 2838 N N . MET A 1 366 ? 16.594 11.641 0.822 1 93.44 366 MET A N 1
ATOM 2839 C CA . MET A 1 366 ? 15.492 11.281 1.711 1 93.44 366 MET A CA 1
ATOM 2840 C C . MET A 1 366 ? 16 11.008 3.123 1 93.44 366 MET A C 1
ATOM 2842 O O . MET A 1 366 ? 15.508 10.102 3.797 1 93.44 366 MET A O 1
ATOM 2846 N N . THR A 1 367 ? 17 11.656 3.512 1 93.06 367 THR A N 1
ATOM 2847 C CA . THR A 1 367 ? 17.688 11.383 4.773 1 93.06 367 THR A CA 1
ATOM 2848 C C . THR A 1 367 ? 17.578 12.57 5.715 1 93.06 367 THR A C 1
ATOM 2850 O O . THR A 1 367 ? 17.609 13.727 5.277 1 93.06 367 THR A O 1
ATOM 2853 N N . LEU A 1 368 ? 17.359 12.297 6.949 1 94.38 368 LEU A N 1
ATOM 2854 C CA . LEU A 1 368 ? 17.5 13.273 8.016 1 94.38 368 LEU A CA 1
ATOM 2855 C C . LEU A 1 368 ? 18.812 13.07 8.781 1 94.38 368 LEU A C 1
ATOM 2857 O O . LEU A 1 368 ? 19.031 12.008 9.359 1 94.38 368 LEU A O 1
ATOM 2861 N N . LEU A 1 369 ? 19.641 14.07 8.711 1 94.81 369 LEU A N 1
ATOM 2862 C CA . LEU A 1 369 ? 20.922 14.047 9.398 1 94.81 369 LEU A CA 1
ATOM 2863 C C . LEU A 1 369 ? 20.891 14.961 10.617 1 94.81 369 LEU A C 1
ATOM 2865 O O . LEU A 1 369 ? 20.594 16.141 10.508 1 94.81 369 LEU A O 1
ATOM 2869 N N . THR A 1 370 ? 21.188 14.406 11.773 1 95.19 370 THR A N 1
ATOM 2870 C CA . THR A 1 370 ? 21.344 15.172 13.008 1 95.19 370 THR A CA 1
ATOM 2871 C C . THR A 1 370 ? 22.75 15.031 13.562 1 95.19 370 THR A C 1
ATOM 2873 O O . THR A 1 370 ? 23.172 13.93 13.922 1 95.19 370 THR A O 1
ATOM 2876 N N . ILE A 1 371 ? 23.422 16.141 13.633 1 96.62 371 ILE A N 1
ATOM 2877 C CA . ILE A 1 371 ? 24.781 16.172 14.164 1 96.62 371 ILE A CA 1
ATOM 2878 C C . ILE A 1 371 ? 24.797 16.859 15.523 1 96.62 371 ILE A C 1
ATOM 2880 O O . ILE A 1 371 ? 24.469 18.047 15.617 1 96.62 371 ILE A O 1
ATOM 2884 N N . ALA A 1 372 ? 25.188 16.141 16.5 1 96.75 372 ALA A N 1
ATOM 2885 C CA . ALA A 1 372 ? 25.312 16.672 17.859 1 96.75 372 ALA A CA 1
ATOM 2886 C C . ALA A 1 372 ? 26.766 16.953 18.203 1 96.75 372 ALA A C 1
ATOM 2888 O O . ALA A 1 372 ? 27.641 16.125 17.969 1 96.75 372 ALA A O 1
ATOM 2889 N N . MET A 1 373 ? 27.016 18.172 18.734 1 97.44 373 MET A N 1
ATOM 2890 C CA . MET A 1 373 ? 28.359 18.547 19.125 1 97.44 373 MET A CA 1
ATOM 2891 C C . MET A 1 373 ? 28.406 18.984 20.594 1 97.44 373 MET A C 1
ATOM 2893 O O . MET A 1 373 ? 27.438 19.547 21.094 1 97.44 373 MET A O 1
ATOM 2897 N N . ARG A 1 374 ? 29.516 18.703 21.172 1 96.56 374 ARG A N 1
ATOM 2898 C CA . ARG A 1 374 ? 29.766 19.109 22.547 1 96.56 374 ARG A CA 1
ATOM 2899 C C . ARG A 1 374 ? 31.266 19.328 22.797 1 96.56 374 ARG A C 1
ATOM 2901 O O . ARG A 1 374 ? 32.094 18.562 22.297 1 96.56 374 ARG A O 1
ATOM 2908 N N . GLU A 1 375 ? 31.562 20.391 23.531 1 95.06 375 GLU A N 1
ATOM 2909 C CA . GLU A 1 375 ? 32.938 20.547 24.031 1 95.06 375 GLU A CA 1
ATOM 2910 C C . GLU A 1 375 ? 33 20.156 25.5 1 95.06 375 GLU A C 1
ATOM 2912 O O . GLU A 1 375 ? 32.156 20.562 26.312 1 95.06 375 GLU A O 1
ATOM 2917 N N . GLY A 1 376 ? 34 19.328 25.797 1 93.31 376 GLY A N 1
ATOM 2918 C CA . GLY A 1 376 ? 34.188 18.922 27.172 1 93.31 376 GLY A CA 1
ATOM 2919 C C . GLY A 1 376 ? 33.344 17.734 27.578 1 93.31 376 GLY A C 1
ATOM 2920 O O . GLY A 1 376 ? 32.906 16.953 26.734 1 93.31 376 GLY A O 1
ATOM 2921 N N . ALA A 1 377 ? 33.188 17.516 28.859 1 92.88 377 ALA A N 1
ATOM 2922 C CA . ALA A 1 377 ? 32.438 16.375 29.406 1 92.88 377 ALA A CA 1
ATOM 2923 C C . ALA A 1 377 ? 30.938 16.625 29.328 1 92.88 377 ALA A C 1
ATOM 2925 O O . ALA A 1 377 ? 30.484 17.766 29.281 1 92.88 377 ALA A O 1
ATOM 2926 N N . PRO A 1 378 ? 30.25 15.57 29.234 1 92.69 378 PRO A N 1
ATOM 2927 C CA . PRO A 1 378 ? 28.797 15.719 29.188 1 92.69 378 PRO A CA 1
ATOM 2928 C C . PRO A 1 378 ? 28.219 16.391 30.438 1 92.69 378 PRO A C 1
ATOM 2930 O O . PRO A 1 378 ? 28.703 16.125 31.547 1 92.69 378 PRO A O 1
ATOM 2933 N N . ASP A 1 379 ? 27.344 17.234 30.203 1 89.38 379 ASP A N 1
ATOM 2934 C CA . ASP A 1 379 ? 26.609 17.875 31.281 1 89.38 379 ASP A CA 1
ATOM 2935 C C . ASP A 1 379 ? 25.328 17.109 31.609 1 89.38 379 ASP A C 1
ATOM 2937 O O . ASP A 1 379 ? 24.359 17.141 30.844 1 89.38 379 ASP A O 1
ATOM 2941 N N . ASP A 1 380 ? 25.234 16.531 32.719 1 85.62 380 ASP A N 1
ATOM 2942 C CA . ASP A 1 380 ? 24.109 15.695 33.125 1 85.62 380 ASP A CA 1
ATOM 2943 C C . ASP A 1 380 ? 22.812 16.5 33.188 1 85.62 380 ASP A C 1
ATOM 2945 O O . ASP A 1 380 ? 21.719 15.93 33.156 1 85.62 380 ASP A O 1
ATOM 2949 N N . ALA A 1 381 ? 22.891 17.75 33.219 1 81.31 381 ALA A N 1
ATOM 2950 C CA . ALA A 1 381 ? 21.703 18.594 33.25 1 81.31 381 ALA A CA 1
ATOM 2951 C C . ALA A 1 381 ? 20.875 18.438 31.984 1 81.31 381 ALA A C 1
ATOM 2953 O O . ALA A 1 381 ? 19.656 18.578 32.031 1 81.31 381 ALA A O 1
ATOM 2954 N N . VAL A 1 382 ? 21.594 18.141 31.016 1 80.12 382 VAL A N 1
ATOM 2955 C CA . VAL A 1 382 ? 20.922 17.969 29.734 1 80.12 382 VAL A CA 1
ATOM 2956 C C . VAL A 1 382 ? 20.078 16.703 29.75 1 80.12 382 VAL A C 1
ATOM 2958 O O . VAL A 1 382 ? 18.984 16.672 29.219 1 80.12 382 VAL A O 1
ATOM 2961 N N . ARG A 1 383 ? 20.562 15.695 30.438 1 82 383 ARG A N 1
ATOM 2962 C CA . ARG A 1 383 ? 19.875 14.414 30.516 1 82 383 ARG A CA 1
ATOM 2963 C C . ARG A 1 383 ? 18.562 14.539 31.312 1 82 383 ARG A C 1
ATOM 2965 O O . ARG A 1 383 ? 17.625 13.781 31.094 1 82 383 ARG A O 1
ATOM 2972 N N . LYS A 1 384 ? 18.531 15.547 32.125 1 82.06 384 LYS A N 1
ATOM 2973 C CA . LYS A 1 384 ? 17.391 15.656 33.031 1 82.06 384 LYS A CA 1
ATOM 2974 C C . LYS A 1 384 ? 16.359 16.656 32.531 1 82.06 384 LYS A C 1
ATOM 2976 O O . LYS A 1 384 ? 15.312 16.844 33.125 1 82.06 384 LYS A O 1
ATOM 2981 N N . ARG A 1 385 ? 16.547 17.297 31.359 1 82.56 385 ARG A N 1
ATOM 2982 C CA . ARG A 1 385 ? 15.617 18.266 30.781 1 82.56 385 ARG A CA 1
ATOM 2983 C C . ARG A 1 385 ? 14.312 17.609 30.344 1 82.56 385 ARG A C 1
ATOM 2985 O O . ARG A 1 385 ? 14.32 16.469 29.859 1 82.56 385 ARG A O 1
ATOM 2992 N N . ARG A 1 386 ? 13.258 18.281 30.672 1 81.81 386 ARG A N 1
ATOM 2993 C CA . ARG A 1 386 ? 11.953 17.828 30.188 1 81.81 386 ARG A CA 1
ATOM 2994 C C . ARG A 1 386 ? 11.805 18.109 28.688 1 81.81 386 ARG A C 1
ATOM 2996 O O . ARG A 1 386 ? 11.945 19.25 28.25 1 81.81 386 ARG A O 1
ATOM 3003 N N . LEU A 1 387 ? 11.531 17.125 28.031 1 84.62 387 LEU A N 1
ATOM 3004 C CA . LEU A 1 387 ? 11.398 17.266 26.578 1 84.62 387 LEU A CA 1
ATOM 3005 C C . LEU A 1 387 ? 9.93 17.281 26.172 1 84.62 387 LEU A C 1
ATOM 3007 O O . LEU A 1 387 ? 9.086 16.672 26.828 1 84.62 387 LEU A O 1
ATOM 3011 N N . PRO A 1 388 ? 9.68 18.094 25.109 1 80.75 388 PRO A N 1
ATOM 3012 C CA . PRO A 1 388 ? 8.312 18.047 24.594 1 80.75 388 PRO A CA 1
ATOM 3013 C C . PRO A 1 388 ? 7.859 16.641 24.219 1 80.75 388 PRO A C 1
ATOM 3015 O O . PRO A 1 388 ? 8.68 15.812 23.812 1 80.75 388 PRO A O 1
ATOM 3018 N N . ARG A 1 389 ? 6.52 16.484 24.359 1 81.06 389 ARG A N 1
ATOM 3019 C CA . ARG A 1 389 ? 5.953 15.188 24.016 1 81.06 389 ARG A CA 1
ATOM 3020 C C . ARG A 1 389 ? 6.051 14.922 22.516 1 81.06 389 ARG A C 1
ATOM 3022 O O . ARG A 1 389 ? 5.805 15.812 21.703 1 81.06 389 ARG A O 1
ATOM 3029 N N . LEU A 1 390 ? 6.469 13.727 22.328 1 81.69 390 LEU A N 1
ATOM 3030 C CA . LEU A 1 390 ? 6.48 13.312 20.922 1 81.69 390 LEU A CA 1
ATOM 3031 C C . LEU A 1 390 ? 5.062 13.094 20.422 1 81.69 390 LEU A C 1
ATOM 3033 O O . LEU A 1 390 ? 4.203 12.594 21.141 1 81.69 390 LEU A O 1
ATOM 3037 N N . GLU A 1 391 ? 4.848 13.57 19.25 1 79.31 391 GLU A N 1
ATOM 3038 C CA . GLU A 1 391 ? 3.533 13.414 18.641 1 79.31 391 GLU A CA 1
ATOM 3039 C C . GLU A 1 391 ? 3.52 12.242 17.656 1 79.31 391 GLU A C 1
ATOM 3041 O O . GLU A 1 391 ? 4.504 12 16.953 1 79.31 391 GLU A O 1
ATOM 3046 N N . THR A 1 392 ? 2.459 11.5 17.781 1 76.44 392 THR A N 1
ATOM 3047 C CA . THR A 1 392 ? 2.285 10.422 16.812 1 76.44 392 THR A CA 1
ATOM 3048 C C . THR A 1 392 ? 1.325 10.836 15.703 1 76.44 392 THR A C 1
ATOM 3050 O O . THR A 1 392 ? 0.621 11.844 15.828 1 76.44 392 THR A O 1
ATOM 3053 N N . ILE A 1 393 ? 1.562 10.172 14.633 1 74.5 393 ILE A N 1
ATOM 3054 C CA . ILE A 1 393 ? 0.607 10.375 13.547 1 74.5 393 ILE A CA 1
ATOM 3055 C C . ILE A 1 393 ? -0.653 9.555 13.812 1 74.5 393 ILE A C 1
ATOM 3057 O O . ILE A 1 393 ? -0.582 8.336 14 1 74.5 393 ILE A O 1
ATOM 3061 N N . GLU A 1 394 ? -1.766 10.18 13.844 1 70.88 394 GLU A N 1
ATOM 3062 C CA . GLU A 1 394 ? -3.023 9.555 14.242 1 70.88 394 GLU A CA 1
ATOM 3063 C C . GLU A 1 394 ? -3.635 8.758 13.094 1 70.88 394 GLU A C 1
ATOM 3065 O O . GLU A 1 394 ? -4.574 7.984 13.297 1 70.88 394 GLU A O 1
ATOM 3070 N N . ARG A 1 395 ? -3.033 8.773 12.008 1 76 395 ARG A N 1
ATOM 3071 C CA . ARG A 1 395 ? -3.561 7.996 10.891 1 76 395 ARG A CA 1
ATOM 3072 C C . ARG A 1 395 ? -2.891 6.629 10.805 1 76 395 ARG A C 1
ATOM 3074 O O . ARG A 1 395 ? -1.767 6.453 11.273 1 76 395 ARG A O 1
ATOM 3081 N N . PRO A 1 396 ? -3.594 5.734 10.305 1 75.94 396 PRO A N 1
ATOM 3082 C CA . PRO A 1 396 ? -3.014 4.395 10.18 1 75.94 396 PRO A CA 1
ATOM 3083 C C . PRO A 1 396 ? -1.822 4.352 9.227 1 75.94 396 PRO A C 1
ATOM 3085 O O . PRO A 1 396 ? -1.681 5.23 8.367 1 75.94 396 PRO A O 1
ATOM 3088 N N . ALA A 1 397 ? -0.99 3.355 9.539 1 83.44 397 ALA A N 1
ATOM 3089 C CA . ALA A 1 397 ? 0.114 3.09 8.617 1 83.44 397 ALA A CA 1
ATOM 3090 C C . ALA A 1 397 ? -0.357 2.287 7.41 1 83.44 397 ALA A C 1
ATOM 3092 O O . ALA A 1 397 ? 0.121 1.177 7.172 1 83.44 397 ALA A O 1
ATOM 3093 N N . ALA A 1 398 ? -1.109 2.859 6.586 1 87 398 ALA A N 1
ATOM 3094 C CA . ALA A 1 398 ? -1.823 2.168 5.516 1 87 398 ALA A CA 1
ATOM 3095 C C . ALA A 1 398 ? -0.853 1.626 4.469 1 87 398 ALA A C 1
ATOM 3097 O O . ALA A 1 398 ? -1.043 0.524 3.949 1 87 398 ALA A O 1
ATOM 3098 N N . LEU A 1 399 ? 0.159 2.344 4.184 1 87.31 399 LEU A N 1
ATOM 3099 C CA . LEU A 1 399 ? 1.122 1.909 3.176 1 87.31 399 LEU A CA 1
ATOM 3100 C C . LEU A 1 399 ? 1.867 0.662 3.641 1 87.31 399 LEU A C 1
ATOM 3102 O O . LEU A 1 399 ? 2.131 -0.242 2.844 1 87.31 399 LEU A O 1
ATOM 3106 N N . SER A 1 400 ? 2.152 0.683 4.906 1 87.69 400 SER A N 1
ATOM 3107 C CA . SER A 1 400 ? 2.83 -0.483 5.465 1 87.69 400 SER A CA 1
ATOM 3108 C C . SER A 1 400 ? 1.945 -1.724 5.391 1 87.69 400 SER A C 1
ATOM 3110 O O . SER A 1 400 ? 2.426 -2.818 5.094 1 87.69 400 SER A O 1
ATOM 3112 N N . HIS A 1 401 ? 0.739 -1.551 5.688 1 89.19 401 HIS A N 1
ATOM 3113 C CA . HIS A 1 401 ? -0.194 -2.668 5.594 1 89.19 401 HIS A CA 1
ATOM 3114 C C . HIS A 1 401 ? -0.326 -3.154 4.152 1 89.19 401 HIS A C 1
ATOM 3116 O O . HIS A 1 401 ? -0.369 -4.363 3.904 1 89.19 401 HIS A O 1
ATOM 3122 N N . MET A 1 402 ? -0.362 -2.273 3.275 1 88 402 MET A N 1
ATOM 3123 C CA . MET A 1 402 ? -0.419 -2.637 1.861 1 88 402 MET A CA 1
ATOM 3124 C C . MET A 1 402 ? 0.835 -3.395 1.442 1 88 402 MET A C 1
ATOM 3126 O O . MET A 1 402 ? 0.758 -4.359 0.678 1 88 402 MET A O 1
ATOM 3130 N N . ALA A 1 403 ? 1.916 -2.881 1.896 1 86.81 403 ALA A N 1
ATOM 3131 C CA . ALA A 1 403 ? 3.176 -3.553 1.589 1 86.81 403 ALA A CA 1
ATOM 3132 C C . ALA A 1 403 ? 3.176 -4.984 2.111 1 86.81 403 ALA A C 1
ATOM 3134 O O . ALA A 1 403 ? 3.668 -5.898 1.442 1 86.81 403 ALA A O 1
ATOM 3135 N N . HIS A 1 404 ? 2.695 -5.168 3.285 1 85.56 404 HIS A N 1
ATOM 3136 C CA . HIS A 1 404 ? 2.574 -6.512 3.838 1 85.56 404 HIS A CA 1
ATOM 3137 C C . HIS A 1 404 ? 1.65 -7.379 2.986 1 85.56 404 HIS A C 1
ATOM 3139 O O . HIS A 1 404 ? 1.899 -8.57 2.812 1 85.56 404 HIS A O 1
ATOM 3145 N N . PHE A 1 405 ? 0.66 -6.832 2.551 1 86.75 405 PHE A N 1
ATOM 3146 C CA . PHE A 1 405 ? -0.263 -7.523 1.658 1 86.75 405 PHE A CA 1
ATOM 3147 C C . PHE A 1 405 ? 0.46 -8.023 0.415 1 86.75 405 PHE A C 1
ATOM 3149 O O . PHE A 1 405 ? 0.275 -9.172 0.004 1 86.75 405 PHE A O 1
ATOM 3156 N N . ILE A 1 406 ? 1.23 -7.18 -0.185 1 82.75 406 ILE A N 1
ATOM 3157 C CA . ILE A 1 406 ? 2.008 -7.523 -1.371 1 82.75 406 ILE A CA 1
ATOM 3158 C C . ILE A 1 406 ? 2.951 -8.68 -1.053 1 82.75 406 ILE A C 1
ATOM 3160 O O . ILE A 1 406 ? 3.031 -9.648 -1.811 1 82.75 406 ILE A O 1
ATOM 3164 N N . GLU A 1 407 ? 3.633 -8.57 0.029 1 82.25 407 GLU A N 1
ATOM 3165 C CA . GLU A 1 407 ? 4.594 -9.594 0.43 1 82.25 407 GLU A CA 1
ATOM 3166 C C . GLU A 1 407 ? 3.91 -10.938 0.642 1 82.25 407 GLU A C 1
ATOM 3168 O O . GLU A 1 407 ? 4.398 -11.969 0.172 1 82.25 407 GLU A O 1
ATOM 3173 N N . ALA A 1 408 ? 2.865 -10.883 1.356 1 82.31 408 ALA A N 1
ATOM 3174 C CA . ALA A 1 408 ? 2.143 -12.109 1.664 1 82.31 408 ALA A CA 1
ATOM 3175 C C . ALA A 1 408 ? 1.585 -12.75 0.396 1 82.31 408 ALA A C 1
ATOM 3177 O O . ALA A 1 408 ? 1.689 -13.969 0.209 1 82.31 408 ALA A O 1
ATOM 3178 N N . THR A 1 409 ? 1 -11.992 -0.425 1 79.12 409 THR A N 1
ATOM 3179 C CA . THR A 1 409 ? 0.438 -12.5 -1.671 1 79.12 409 THR A CA 1
ATOM 3180 C C . THR A 1 409 ? 1.54 -13.023 -2.586 1 79.12 409 THR A C 1
ATOM 3182 O O . THR A 1 409 ? 1.378 -14.062 -3.23 1 79.12 409 THR A O 1
ATOM 3185 N N . SER A 1 410 ? 2.613 -12.266 -2.688 1 75.06 410 SER A N 1
ATOM 3186 C CA . SER A 1 410 ? 3.75 -12.703 -3.492 1 75.06 410 SER A CA 1
ATOM 3187 C C . SER A 1 410 ? 4.312 -14.031 -2.982 1 75.06 410 SER A C 1
ATOM 3189 O O . SER A 1 410 ? 4.707 -14.891 -3.773 1 75.06 410 SER A O 1
ATOM 3191 N N . HIS A 1 411 ? 4.391 -14.094 -1.699 1 77.44 411 HIS A N 1
ATOM 3192 C CA . HIS A 1 411 ? 4.859 -15.336 -1.098 1 77.44 411 HIS A CA 1
ATOM 3193 C C . HIS A 1 411 ? 3.965 -16.516 -1.486 1 77.44 411 HIS A C 1
ATOM 3195 O O . HIS A 1 411 ? 4.457 -17.562 -1.894 1 77.44 411 HIS A O 1
ATOM 3201 N N . ASP A 1 412 ? 2.691 -16.328 -1.352 1 77.88 412 ASP A N 1
ATOM 3202 C CA . ASP A 1 412 ? 1.736 -17.375 -1.725 1 77.88 412 ASP A CA 1
ATOM 3203 C C . ASP A 1 412 ? 1.881 -17.75 -3.197 1 77.88 412 ASP A C 1
ATOM 3205 O O . ASP A 1 412 ? 1.858 -18.922 -3.545 1 77.88 412 ASP A O 1
ATOM 3209 N N . LEU A 1 413 ? 2.037 -16.781 -3.992 1 73.31 413 LEU A N 1
ATOM 3210 C CA . LEU A 1 413 ? 2.158 -17 -5.43 1 73.31 413 LEU A CA 1
ATOM 3211 C C . LEU A 1 413 ? 3.473 -17.703 -5.762 1 73.31 413 LEU A C 1
ATOM 3213 O O . LEU A 1 413 ? 3.523 -18.547 -6.656 1 73.31 413 LEU A O 1
ATOM 3217 N N . SER A 1 414 ? 4.473 -17.297 -5.051 1 74.5 414 SER A N 1
ATOM 3218 C CA . SER A 1 414 ? 5.762 -17.938 -5.238 1 74.5 414 SER A CA 1
ATOM 3219 C C . SER A 1 414 ? 5.691 -19.422 -4.879 1 74.5 414 SER A C 1
ATOM 3221 O O . SER A 1 414 ? 6.266 -20.266 -5.574 1 74.5 414 SER A O 1
ATOM 3223 N N . LEU A 1 415 ? 5.008 -19.672 -3.77 1 76.88 415 LEU A N 1
ATOM 3224 C CA . LEU A 1 415 ? 4.836 -21.062 -3.367 1 76.88 415 LEU A CA 1
ATOM 3225 C C . LEU A 1 415 ? 4.051 -21.828 -4.422 1 76.88 415 LEU A C 1
ATOM 3227 O O . LEU A 1 415 ? 4.398 -22.969 -4.738 1 76.88 415 LEU A O 1
ATOM 3231 N N . LEU A 1 416 ? 3.07 -21.25 -4.918 1 76.81 416 LEU A N 1
ATOM 3232 C CA . LEU A 1 416 ? 2.299 -21.875 -5.988 1 76.81 416 LEU A CA 1
ATOM 3233 C C . LEU A 1 416 ? 3.16 -22.078 -7.23 1 76.81 416 LEU A C 1
ATOM 3235 O O . LEU A 1 416 ? 3.09 -23.125 -7.867 1 76.81 416 LEU A O 1
ATOM 3239 N N . ASN A 1 417 ? 3.932 -21.078 -7.543 1 77.06 417 ASN A N 1
ATOM 3240 C CA . ASN A 1 417 ? 4.832 -21.156 -8.688 1 77.06 417 ASN A CA 1
ATOM 3241 C C . ASN A 1 417 ? 5.844 -22.297 -8.523 1 77.06 417 ASN A C 1
ATOM 3243 O O . ASN A 1 417 ? 6.152 -23 -9.484 1 77.06 417 ASN A O 1
ATOM 3247 N N . GLU A 1 418 ? 6.324 -22.375 -7.371 1 77.25 418 GLU A N 1
ATOM 3248 C CA . GLU A 1 418 ? 7.277 -23.438 -7.102 1 77.25 418 GLU A CA 1
ATOM 3249 C C . GLU A 1 418 ? 6.625 -24.812 -7.273 1 77.25 418 GLU A C 1
ATOM 3251 O O . GLU A 1 418 ? 7.23 -25.734 -7.832 1 77.25 418 GLU A O 1
ATOM 3256 N N . LYS A 1 419 ? 5.445 -24.922 -6.75 1 79.38 419 LYS A N 1
ATOM 3257 C CA . LYS A 1 419 ? 4.699 -26.172 -6.898 1 79.38 419 LYS A CA 1
ATOM 3258 C C . LYS A 1 419 ? 4.414 -26.469 -8.367 1 79.38 419 LYS A C 1
ATOM 3260 O O . LYS A 1 419 ? 4.598 -27.594 -8.82 1 79.38 419 LYS A O 1
ATOM 3265 N N . LEU A 1 420 ? 4.039 -25.484 -9.109 1 79.75 420 LEU A N 1
ATOM 3266 C CA . LEU A 1 420 ? 3.729 -25.641 -10.523 1 79.75 420 LEU A CA 1
ATOM 3267 C C . LEU A 1 420 ? 4.988 -25.953 -11.328 1 79.75 420 LEU A C 1
ATOM 3269 O O . LEU A 1 420 ? 4.957 -26.75 -12.258 1 79.75 420 LEU A O 1
ATOM 3273 N N . GLN A 1 421 ? 6.051 -25.281 -10.969 1 80 421 GLN A N 1
ATOM 3274 C CA . GLN A 1 421 ? 7.328 -25.547 -11.625 1 80 421 GLN A CA 1
ATOM 3275 C C . GLN A 1 421 ? 7.773 -26.984 -11.391 1 80 421 GLN A C 1
ATOM 3277 O O . GLN A 1 421 ? 8.273 -27.641 -12.305 1 80 421 GLN A O 1
ATOM 3282 N N . TYR A 1 422 ? 7.594 -27.344 -10.18 1 79.12 422 TYR A N 1
ATOM 3283 C CA . TYR A 1 422 ? 7.922 -28.734 -9.859 1 79.12 422 TYR A CA 1
ATOM 3284 C C . TYR A 1 422 ? 7.082 -29.703 -10.68 1 79.12 422 TYR A C 1
ATOM 3286 O O . TYR A 1 422 ? 7.609 -30.641 -11.273 1 79.12 422 TYR A O 1
ATOM 3294 N N . GLN A 1 423 ? 5.879 -29.422 -10.75 1 76.94 423 GLN A N 1
ATOM 3295 C CA . GLN A 1 423 ? 4.969 -30.297 -11.5 1 76.94 423 GLN A CA 1
ATOM 3296 C C . GLN A 1 423 ? 5.254 -30.234 -12.992 1 76.94 423 GLN A C 1
ATOM 3298 O O . GLN A 1 423 ? 5.074 -31.234 -13.703 1 76.94 423 GLN A O 1
ATOM 3303 N N . ALA A 1 424 ? 5.746 -29.141 -13.391 1 78.06 424 ALA A N 1
ATOM 3304 C CA . ALA A 1 424 ? 5.988 -28.922 -14.82 1 78.06 424 ALA A CA 1
ATOM 3305 C C . ALA A 1 424 ? 7.336 -29.5 -15.234 1 78.06 424 ALA A C 1
ATOM 3307 O O . ALA A 1 424 ? 7.543 -29.828 -16.406 1 78.06 424 ALA A O 1
ATOM 3308 N N . SER A 1 425 ? 8.141 -29.703 -14.219 1 86.06 425 SER A N 1
ATOM 3309 C CA . SER A 1 425 ? 9.508 -30.047 -14.602 1 86.06 425 SER A CA 1
ATOM 3310 C C . SER A 1 425 ? 9.867 -31.453 -14.148 1 86.06 425 SER A C 1
ATOM 3312 O O . SER A 1 425 ? 10.891 -32 -14.562 1 86.06 425 SER A O 1
ATOM 3314 N N . ARG A 1 426 ? 9.023 -32.062 -13.375 1 87 426 ARG A N 1
ATOM 3315 C CA . ARG A 1 426 ? 9.375 -33.375 -12.812 1 87 426 ARG A CA 1
ATOM 3316 C C . ARG A 1 426 ? 8.391 -34.438 -13.258 1 87 426 ARG A C 1
ATOM 3318 O O . ARG A 1 426 ? 7.227 -34.156 -13.516 1 87 426 ARG A O 1
ATOM 3325 N N . ASP A 1 427 ? 8.977 -35.625 -13.352 1 84.88 427 ASP A N 1
ATOM 3326 C CA . ASP A 1 427 ? 8.148 -36.781 -13.57 1 84.88 427 ASP A CA 1
ATOM 3327 C C . ASP A 1 427 ? 7.438 -37.219 -12.289 1 84.88 427 ASP A C 1
ATOM 3329 O O . ASP A 1 427 ? 8.086 -37.406 -11.258 1 84.88 427 ASP A O 1
ATOM 3333 N N . SER A 1 428 ? 6.152 -37.281 -12.359 1 78.56 428 SER A N 1
ATOM 3334 C CA . SER A 1 428 ? 5.34 -37.469 -11.164 1 78.56 428 SER A CA 1
ATOM 3335 C C . SER A 1 428 ? 5.605 -38.844 -10.523 1 78.56 428 SER A C 1
ATOM 3337 O O . SER A 1 428 ? 5.449 -39 -9.312 1 78.56 428 SER A O 1
ATOM 3339 N N . LEU A 1 429 ? 6.074 -39.812 -11.328 1 82.56 429 LEU A N 1
ATOM 3340 C CA . LEU A 1 429 ? 6.277 -41.156 -10.828 1 82.56 429 LEU A CA 1
ATOM 3341 C C . LEU A 1 429 ? 7.625 -41.281 -10.133 1 82.56 429 LEU A C 1
ATOM 3343 O O . LEU A 1 429 ? 7.711 -41.844 -9.023 1 82.56 429 LEU A O 1
ATOM 3347 N N . THR A 1 430 ? 8.602 -40.75 -10.766 1 92.12 430 THR A N 1
ATOM 3348 C CA . THR A 1 430 ? 9.953 -41.031 -10.297 1 92.12 430 THR A CA 1
ATOM 3349 C C . THR A 1 430 ? 10.539 -39.812 -9.586 1 92.12 430 THR A C 1
ATOM 3351 O O . THR A 1 430 ? 11.539 -39.938 -8.867 1 92.12 430 THR A O 1
ATOM 3354 N N . GLY A 1 431 ? 9.906 -38.656 -9.836 1 90.88 431 GLY A N 1
ATOM 3355 C CA . GLY A 1 431 ? 10.445 -37.438 -9.266 1 90.88 431 GLY A CA 1
ATOM 3356 C C . GLY A 1 431 ? 11.617 -36.875 -10.047 1 90.88 431 GLY A C 1
ATOM 3357 O O . GLY A 1 431 ? 12.117 -35.812 -9.734 1 90.88 431 GLY A O 1
ATOM 3358 N N . LEU A 1 432 ? 12.062 -37.594 -11.047 1 93.62 432 LEU A N 1
ATOM 3359 C CA . LEU A 1 432 ? 13.125 -37.094 -11.922 1 93.62 432 LEU A CA 1
ATOM 3360 C C . LEU A 1 432 ? 12.594 -36 -12.859 1 93.62 432 LEU A C 1
ATOM 3362 O O . LEU A 1 432 ? 11.391 -35.75 -12.914 1 93.62 432 LEU A O 1
ATOM 3366 N N . ARG A 1 433 ? 13.539 -35.344 -13.461 1 92.69 433 ARG A N 1
ATOM 3367 C CA . ARG A 1 433 ? 13.102 -34.375 -14.461 1 92.69 433 ARG A CA 1
ATOM 3368 C C . ARG A 1 433 ? 12.297 -35.031 -15.57 1 92.69 433 ARG A C 1
ATOM 3370 O O . ARG A 1 433 ? 12.602 -36.156 -15.961 1 92.69 433 ARG A O 1
ATOM 3377 N N . ASN A 1 434 ? 11.289 -34.375 -16 1 86.5 434 ASN A N 1
ATOM 3378 C CA . ASN A 1 434 ? 10.516 -34.938 -17.094 1 86.5 434 ASN A CA 1
ATOM 3379 C C . ASN A 1 434 ? 11.195 -34.719 -18.438 1 86.5 434 ASN A C 1
ATOM 3381 O O . ASN A 1 434 ? 12.25 -34.062 -18.5 1 86.5 434 ASN A O 1
ATOM 3385 N N . ARG A 1 435 ? 10.703 -35.281 -19.422 1 82.5 435 ARG A N 1
ATOM 3386 C CA . ARG A 1 435 ? 11.32 -35.25 -20.734 1 82.5 435 ARG A CA 1
ATOM 3387 C C . ARG A 1 435 ? 11.523 -33.812 -21.203 1 82.5 435 ARG A C 1
ATOM 3389 O O . ARG A 1 435 ? 12.594 -33.469 -21.688 1 82.5 435 ARG A O 1
ATOM 3396 N N . GLY A 1 436 ? 10.414 -33.062 -21.047 1 81 436 GLY A N 1
ATOM 3397 C CA . GLY A 1 436 ? 10.508 -31.688 -21.469 1 81 436 GLY A CA 1
ATOM 3398 C C . GLY A 1 436 ? 11.648 -30.938 -20.812 1 81 436 GLY A C 1
ATOM 3399 O O . GLY A 1 436 ? 12.414 -30.234 -21.484 1 81 436 GLY A O 1
ATOM 3400 N N . GLU A 1 437 ? 11.695 -31.094 -19.562 1 88 437 GLU A N 1
ATOM 3401 C CA . GLU A 1 437 ? 12.734 -30.422 -18.797 1 88 437 GLU A CA 1
ATOM 3402 C C . GLU A 1 437 ? 14.117 -30.969 -19.141 1 88 437 GLU A C 1
ATOM 3404 O O . GLU A 1 437 ? 15.094 -30.203 -19.203 1 88 437 GLU A O 1
ATOM 3409 N N . THR A 1 438 ? 14.227 -32.188 -19.312 1 91.69 438 THR A N 1
ATOM 3410 C CA . THR A 1 438 ? 15.492 -32.812 -19.672 1 91.69 438 THR A CA 1
ATOM 3411 C C . THR A 1 438 ? 15.984 -32.312 -21.031 1 91.69 438 THR A C 1
ATOM 3413 O O . THR A 1 438 ? 17.172 -32.031 -21.203 1 91.69 438 THR A O 1
ATOM 3416 N N . GLU A 1 439 ? 15.109 -32.188 -21.891 1 87.81 439 GLU A N 1
ATOM 3417 C CA . GLU A 1 439 ? 15.445 -31.688 -23.219 1 87.81 439 GLU A CA 1
ATOM 3418 C C . GLU A 1 439 ? 15.93 -30.234 -23.156 1 87.81 439 GLU A C 1
ATOM 3420 O O . GLU A 1 439 ? 16.891 -29.859 -23.828 1 87.81 439 GLU A O 1
ATOM 3425 N N . ARG A 1 440 ? 15.188 -29.516 -22.391 1 87.62 440 ARG A N 1
ATOM 3426 C CA . ARG A 1 440 ? 15.57 -28.125 -22.219 1 87.62 440 ARG A CA 1
ATOM 3427 C C . ARG A 1 440 ? 16.984 -28 -21.656 1 87.62 440 ARG A C 1
ATOM 3429 O O . ARG A 1 440 ? 17.781 -27.203 -22.156 1 87.62 440 ARG A O 1
ATOM 3436 N N . LEU A 1 441 ? 17.266 -28.781 -20.672 1 91.81 441 LEU A N 1
ATOM 3437 C CA . LEU A 1 441 ? 18.578 -28.734 -20.016 1 91.81 441 LEU A CA 1
ATOM 3438 C C . LEU A 1 441 ? 19.656 -29.281 -20.938 1 91.81 441 LEU A C 1
ATOM 3440 O O . LEU A 1 441 ? 20.797 -28.812 -20.922 1 91.81 441 LEU A O 1
ATOM 3444 N N . LEU A 1 442 ? 19.312 -30.25 -21.734 1 94.44 442 LEU A N 1
ATOM 3445 C CA . LEU A 1 442 ? 20.25 -30.781 -22.719 1 94.44 442 LEU A CA 1
ATOM 3446 C C . LEU A 1 442 ? 20.641 -29.703 -23.719 1 94.44 442 LEU A C 1
ATOM 3448 O O . LEU A 1 442 ? 21.828 -29.562 -24.047 1 94.44 442 LEU A O 1
ATOM 3452 N N . LEU A 1 443 ? 19.641 -29 -24.172 1 91.75 443 LEU A N 1
ATOM 3453 C CA . LEU A 1 443 ? 19.906 -27.922 -25.109 1 91.75 443 LEU A CA 1
ATOM 3454 C C . LEU A 1 443 ? 20.844 -26.875 -24.484 1 91.75 443 LEU A C 1
ATOM 3456 O O . LEU A 1 443 ? 21.766 -26.391 -25.141 1 91.75 443 LEU A O 1
ATOM 3460 N N . ALA A 1 444 ? 20.594 -26.594 -23.234 1 90.81 444 ALA A N 1
ATOM 3461 C CA . ALA A 1 444 ? 21.438 -25.625 -22.516 1 90.81 444 ALA A CA 1
ATOM 3462 C C . ALA A 1 444 ? 22.875 -26.141 -22.406 1 90.81 444 ALA A C 1
ATOM 3464 O O . ALA A 1 444 ? 23.812 -25.359 -22.562 1 90.81 444 ALA A O 1
ATOM 3465 N N . CYS A 1 445 ? 23.062 -27.391 -22.141 1 93.31 445 CYS A N 1
ATOM 3466 C CA . CYS A 1 445 ? 24.391 -28 -22.016 1 93.31 445 CYS A CA 1
ATOM 3467 C C . CYS A 1 445 ? 25.125 -28 -23.359 1 93.31 445 CYS A C 1
ATOM 3469 O O . CYS A 1 445 ? 26.328 -27.797 -23.406 1 93.31 445 CYS A O 1
ATOM 3471 N N . LEU A 1 446 ? 24.375 -28.219 -24.406 1 93.94 446 LEU A N 1
ATOM 3472 C CA . LEU A 1 446 ? 24.969 -28.188 -25.75 1 93.94 446 LEU A CA 1
ATOM 3473 C C . LEU A 1 446 ? 25.5 -26.812 -26.094 1 93.94 446 LEU A C 1
ATOM 3475 O O . LEU A 1 446 ? 26.594 -26.672 -26.641 1 93.94 446 LEU A O 1
ATOM 3479 N N . ASN A 1 447 ? 24.703 -25.844 -25.75 1 91.56 447 ASN A N 1
ATOM 3480 C CA . ASN A 1 447 ? 25.125 -24.453 -25.984 1 91.56 447 ASN A CA 1
ATOM 3481 C C . ASN A 1 447 ? 26.359 -24.109 -25.172 1 91.56 447 ASN A C 1
ATOM 3483 O O . ASN A 1 447 ? 27.266 -23.438 -25.672 1 91.56 447 ASN A O 1
ATOM 3487 N N . GLU A 1 448 ? 26.359 -24.531 -23.969 1 90.25 448 GLU A N 1
ATOM 3488 C CA . GLU A 1 448 ? 27.516 -24.281 -23.094 1 90.25 448 GLU A CA 1
ATOM 3489 C C . GLU A 1 448 ? 28.75 -25 -23.609 1 90.25 448 GLU A C 1
ATOM 3491 O O . GLU A 1 448 ? 29.859 -24.453 -23.547 1 90.25 448 GLU A O 1
ATOM 3496 N N . MET A 1 449 ? 28.609 -26.203 -24.016 1 90.81 449 MET A N 1
ATOM 3497 C CA . MET A 1 449 ? 29.703 -26.984 -24.562 1 90.81 449 MET A CA 1
ATOM 3498 C C . MET A 1 449 ? 30.359 -26.266 -25.734 1 90.81 449 MET A C 1
ATOM 3500 O O . MET A 1 449 ? 31.594 -26.25 -25.859 1 90.81 449 MET A O 1
ATOM 3504 N N . ARG A 1 450 ? 29.516 -25.703 -26.5 1 91.12 450 ARG A N 1
ATOM 3505 C CA . ARG A 1 450 ? 30 -24.969 -27.672 1 91.12 450 ARG A CA 1
ATOM 3506 C C . ARG A 1 450 ? 30.766 -23.719 -27.25 1 91.12 450 ARG A C 1
ATOM 3508 O O . ARG A 1 450 ? 31.766 -23.344 -27.875 1 91.12 450 ARG A O 1
ATOM 3515 N N . ALA A 1 451 ? 30.297 -23.125 -26.203 1 87.38 451 ALA A N 1
ATOM 3516 C CA . ALA A 1 451 ? 30.875 -21.859 -25.75 1 87.38 451 ALA A CA 1
ATOM 3517 C C . ALA A 1 451 ? 32.219 -22.094 -25.062 1 87.38 451 ALA A C 1
ATOM 3519 O O . ALA A 1 451 ? 33.156 -21.297 -25.234 1 87.38 451 ALA A O 1
ATOM 3520 N N . ILE A 1 452 ? 32.438 -23.141 -24.312 1 88.75 452 ILE A N 1
ATOM 3521 C CA . ILE A 1 452 ? 33.625 -23.297 -23.484 1 88.75 452 ILE A CA 1
ATOM 3522 C C . ILE A 1 452 ? 34.406 -24.516 -23.969 1 88.75 452 ILE A C 1
ATOM 3524 O O . ILE A 1 452 ? 35.469 -24.844 -23.406 1 88.75 452 ILE A O 1
ATOM 3528 N N . HIS A 1 453 ? 34.031 -25.297 -24.953 1 88.31 453 HIS A N 1
ATOM 3529 C CA . HIS A 1 453 ? 34.688 -26.422 -25.594 1 88.31 453 HIS A CA 1
ATOM 3530 C C . HIS A 1 453 ? 34.969 -27.531 -24.594 1 88.31 453 HIS A C 1
ATOM 3532 O O . HIS A 1 453 ? 36.125 -28.016 -24.5 1 88.31 453 HIS A O 1
ATOM 3538 N N . GLN A 1 454 ? 34.031 -27.828 -23.844 1 91.44 454 GLN A N 1
ATOM 3539 C CA . GLN A 1 454 ? 34.125 -28.938 -22.891 1 91.44 454 GLN A CA 1
ATOM 3540 C C . GLN A 1 454 ? 33.312 -30.141 -23.375 1 91.44 454 GLN A C 1
ATOM 3542 O O . GLN A 1 454 ? 32.281 -29.969 -24.062 1 91.44 454 GLN A O 1
ATOM 3547 N N . PRO A 1 455 ? 33.812 -31.328 -23.062 1 94.19 455 PRO A N 1
ATOM 3548 C CA . PRO A 1 455 ? 33.094 -32.5 -23.547 1 94.19 455 PRO A CA 1
ATOM 3549 C C . PRO A 1 455 ? 31.75 -32.688 -22.875 1 94.19 455 PRO A C 1
ATOM 3551 O O . PRO A 1 455 ? 31.547 -32.25 -21.75 1 94.19 455 PRO A O 1
ATOM 3554 N N . LEU A 1 456 ? 30.812 -33.188 -23.625 1 96.19 456 LEU A N 1
ATOM 3555 C CA . LEU A 1 456 ? 29.469 -33.531 -23.172 1 96.19 456 LEU A CA 1
ATOM 3556 C C . LEU A 1 456 ? 29.078 -34.938 -23.641 1 96.19 456 LEU A C 1
ATOM 3558 O O . LEU A 1 456 ? 29.234 -35.281 -24.812 1 96.19 456 LEU A O 1
ATOM 3562 N N . THR A 1 457 ? 28.703 -35.812 -22.719 1 97.06 457 THR A N 1
ATOM 3563 C CA . THR A 1 457 ? 28.297 -37.188 -23.062 1 97.06 457 THR A CA 1
ATOM 3564 C C . THR A 1 457 ? 26.875 -37.469 -22.562 1 97.06 457 THR A C 1
ATOM 3566 O O . THR A 1 457 ? 26.469 -36.938 -21.531 1 97.06 457 THR A O 1
ATOM 3569 N N . VAL A 1 458 ? 26.109 -38.219 -23.344 1 97.38 458 VAL A N 1
ATOM 3570 C CA . VAL A 1 458 ? 24.719 -38.562 -23.031 1 97.38 458 VAL A CA 1
ATOM 3571 C C . VAL A 1 458 ? 24.578 -40.094 -22.938 1 97.38 458 VAL A C 1
ATOM 3573 O O . VAL A 1 458 ? 25.172 -40.812 -23.719 1 97.38 458 VAL A O 1
ATOM 3576 N N . LEU A 1 459 ? 23.875 -40.562 -21.922 1 97.81 459 LEU A N 1
ATOM 3577 C CA . LEU A 1 459 ? 23.516 -41.969 -21.766 1 97.81 459 LEU A CA 1
ATOM 3578 C C . LEU A 1 459 ? 22.016 -42.156 -21.891 1 97.81 459 LEU A C 1
ATOM 3580 O O . LEU A 1 459 ? 21.234 -41.438 -21.25 1 97.81 459 LEU A O 1
ATOM 3584 N N . LEU A 1 460 ? 21.625 -43 -22.719 1 96.44 460 LEU A N 1
ATOM 3585 C CA . LEU A 1 460 ? 20.234 -43.438 -22.797 1 96.44 460 LEU A CA 1
ATOM 3586 C C . LEU A 1 460 ? 20.062 -44.844 -22.219 1 96.44 460 LEU A C 1
ATOM 3588 O O . LEU A 1 460 ? 20.75 -45.75 -22.641 1 96.44 460 LEU A O 1
ATOM 3592 N N . LEU A 1 461 ? 19.219 -44.875 -21.219 1 96.75 461 LEU A N 1
ATOM 3593 C CA . LEU A 1 461 ? 19.016 -46.156 -20.516 1 96.75 461 LEU A CA 1
ATOM 3594 C C . LEU A 1 461 ? 17.609 -46.688 -20.766 1 96.75 461 LEU A C 1
ATOM 3596 O O . LEU A 1 461 ? 16.641 -45.938 -20.875 1 96.75 461 LEU A O 1
ATOM 3600 N N . ASP A 1 462 ? 17.469 -47.906 -20.766 1 94.06 462 ASP A N 1
ATOM 3601 C CA . ASP A 1 462 ? 16.203 -48.594 -20.891 1 94.06 462 ASP A CA 1
ATOM 3602 C C . ASP A 1 462 ? 16.141 -49.812 -19.938 1 94.06 462 ASP A C 1
ATOM 3604 O O . ASP A 1 462 ? 17.094 -50.562 -19.844 1 94.06 462 ASP A O 1
ATOM 3608 N N . LEU A 1 463 ? 15.086 -49.938 -19.281 1 93.94 463 LEU A N 1
ATOM 3609 C CA . LEU A 1 463 ? 14.883 -51.094 -18.391 1 93.94 463 LEU A CA 1
ATOM 3610 C C . LEU A 1 463 ? 14.539 -52.344 -19.188 1 93.94 463 LEU A C 1
ATOM 3612 O O . LEU A 1 463 ? 13.523 -52.375 -19.891 1 93.94 463 LEU A O 1
ATOM 3616 N N . ASP A 1 464 ? 15.375 -53.344 -19 1 91.31 464 ASP A N 1
ATOM 3617 C CA . ASP A 1 464 ? 15.18 -54.594 -19.734 1 91.31 464 ASP A CA 1
ATOM 3618 C C . ASP A 1 464 ? 13.961 -55.344 -19.203 1 91.31 464 ASP A C 1
ATOM 3620 O O . ASP A 1 464 ? 13.766 -55.438 -18 1 91.31 464 ASP A O 1
ATOM 3624 N N . ASP A 1 465 ? 13.078 -55.812 -20.141 1 88.5 465 ASP A N 1
ATOM 3625 C CA . ASP A 1 465 ? 11.953 -56.688 -19.859 1 88.5 465 ASP A CA 1
ATOM 3626 C C . ASP A 1 465 ? 10.938 -56.031 -18.953 1 88.5 465 ASP A C 1
ATOM 3628 O O . ASP A 1 465 ? 10.383 -56.656 -18.047 1 88.5 465 ASP A O 1
ATOM 3632 N N . PHE A 1 466 ? 10.836 -54.75 -19.141 1 87.75 466 PHE A N 1
ATOM 3633 C CA . PHE A 1 466 ? 9.914 -54 -18.281 1 87.75 466 PHE A CA 1
ATOM 3634 C C . PHE A 1 466 ? 8.484 -54.5 -18.469 1 87.75 466 PHE A C 1
ATOM 3636 O O . PHE A 1 466 ? 7.727 -54.594 -17.5 1 87.75 466 PHE A O 1
ATOM 3643 N N . LYS A 1 467 ? 8.109 -54.688 -19.688 1 79.62 467 LYS A N 1
ATOM 3644 C CA . LYS A 1 467 ? 6.773 -55.219 -19.953 1 79.62 467 LYS A CA 1
ATOM 3645 C C . LYS A 1 467 ? 6.551 -56.531 -19.234 1 79.62 467 LYS A C 1
ATOM 3647 O O . LYS A 1 467 ? 5.465 -56.781 -18.703 1 79.62 467 LYS A O 1
ATOM 3652 N N . HIS A 1 468 ? 7.551 -57.312 -19.281 1 82.56 468 HIS A N 1
ATOM 3653 C CA . HIS A 1 468 ? 7.469 -58.594 -18.609 1 82.56 468 HIS A CA 1
ATOM 3654 C C . HIS A 1 468 ? 7.258 -58.438 -17.109 1 82.56 468 HIS A C 1
ATOM 3656 O O . HIS A 1 468 ? 6.496 -59.188 -16.484 1 82.56 468 HIS A O 1
ATOM 3662 N N . ILE A 1 469 ? 7.895 -57.531 -16.531 1 86.19 469 ILE A N 1
ATOM 3663 C CA . ILE A 1 469 ? 7.734 -57.219 -15.117 1 86.19 469 ILE A CA 1
ATOM 3664 C C . ILE A 1 469 ? 6.289 -56.781 -14.844 1 86.19 469 ILE A C 1
ATOM 3666 O O . ILE A 1 469 ? 5.676 -57.25 -13.883 1 86.19 469 ILE A O 1
ATOM 3670 N N . ASN A 1 470 ? 5.746 -55.969 -15.656 1 79.75 470 ASN A N 1
ATOM 3671 C CA . ASN A 1 470 ? 4.371 -55.531 -15.508 1 79.75 470 ASN A CA 1
ATOM 3672 C C . ASN A 1 470 ? 3.375 -56.656 -15.656 1 79.75 470 ASN A C 1
ATOM 3674 O O . ASN A 1 470 ? 2.404 -56.75 -14.906 1 79.75 470 ASN A O 1
ATOM 3678 N N . ASP A 1 471 ? 3.639 -57.469 -16.641 1 74.31 471 ASP A N 1
ATOM 3679 C CA . ASP A 1 471 ? 2.734 -58.562 -16.953 1 74.31 471 ASP A CA 1
ATOM 3680 C C . ASP A 1 471 ? 2.738 -59.594 -15.836 1 74.31 471 ASP A C 1
ATOM 3682 O O . ASP A 1 471 ? 1.695 -60.188 -15.516 1 74.31 471 ASP A O 1
ATOM 3686 N N . CYS A 1 472 ? 3.895 -59.812 -15.367 1 81.69 472 CYS A N 1
ATOM 3687 C CA . CYS A 1 472 ? 4.066 -60.906 -14.406 1 81.69 472 CYS A CA 1
ATOM 3688 C C . CYS A 1 472 ? 3.693 -60.438 -13 1 81.69 472 CYS A C 1
ATOM 3690 O O . CYS A 1 472 ? 3.156 -61.219 -12.211 1 81.69 472 CYS A O 1
ATOM 3692 N N . TYR A 1 473 ? 3.994 -59.188 -12.695 1 82.25 473 TYR A N 1
ATOM 3693 C CA . TYR A 1 473 ? 3.881 -58.812 -11.297 1 82.25 473 TYR A CA 1
ATOM 3694 C C . TYR A 1 473 ? 2.91 -57.625 -11.133 1 82.25 473 TYR A C 1
ATOM 3696 O O . TYR A 1 473 ? 2.586 -57.25 -10.016 1 82.25 473 TYR A O 1
ATOM 3704 N N . GLY A 1 474 ? 2.549 -57.125 -12.141 1 76.44 474 GLY A N 1
ATOM 3705 C CA . GLY A 1 474 ? 1.601 -56.031 -12.078 1 76.44 474 GLY A CA 1
ATOM 3706 C C . GLY A 1 474 ? 2.244 -54.656 -12.312 1 76.44 474 GLY A C 1
ATOM 3707 O O . GLY A 1 474 ? 3.445 -54.5 -12.086 1 76.44 474 GLY A O 1
ATOM 3708 N N . HIS A 1 475 ? 1.497 -53.625 -12.633 1 76.25 475 HIS A N 1
ATOM 3709 C CA . HIS A 1 475 ? 1.977 -52.281 -12.961 1 76.25 475 HIS A CA 1
ATOM 3710 C C . HIS A 1 475 ? 2.51 -51.562 -11.727 1 76.25 475 HIS A C 1
ATOM 3712 O O . HIS A 1 475 ? 3.443 -50.75 -11.82 1 76.25 475 HIS A O 1
ATOM 3718 N N . ALA A 1 476 ? 1.875 -51.781 -10.664 1 80.31 476 ALA A N 1
ATOM 3719 C CA . ALA A 1 476 ? 2.369 -51.188 -9.43 1 80.31 476 ALA A CA 1
ATOM 3720 C C . ALA A 1 476 ? 3.812 -51.594 -9.156 1 80.31 476 ALA A C 1
ATOM 3722 O O . ALA A 1 476 ? 4.617 -50.781 -8.688 1 80.31 476 ALA A O 1
ATOM 3723 N N . THR A 1 477 ? 4.027 -52.844 -9.438 1 85.81 477 THR A N 1
ATOM 3724 C CA . THR A 1 477 ? 5.387 -53.344 -9.289 1 85.81 477 THR A CA 1
ATOM 3725 C C . THR A 1 477 ? 6.328 -52.688 -10.281 1 85.81 477 THR A C 1
ATOM 3727 O O . THR A 1 477 ? 7.48 -52.375 -9.953 1 85.81 477 THR A O 1
ATOM 3730 N N . GLY A 1 478 ? 5.816 -52.5 -11.422 1 88.19 478 GLY A N 1
ATOM 3731 C CA . GLY A 1 478 ? 6.586 -51.75 -12.422 1 88.19 478 GLY A CA 1
ATOM 3732 C C . GLY A 1 478 ? 6.934 -50.344 -11.992 1 88.19 478 GLY A C 1
ATOM 3733 O O . GLY A 1 478 ? 8.055 -49.875 -12.219 1 88.19 478 GLY A O 1
ATOM 3734 N N . ASP A 1 479 ? 6.027 -49.75 -11.406 1 88.06 479 ASP A N 1
ATOM 3735 C CA . ASP A 1 479 ? 6.254 -48.406 -10.898 1 88.06 479 ASP A CA 1
ATOM 3736 C C . ASP A 1 479 ? 7.355 -48.375 -9.844 1 88.06 479 ASP A C 1
ATOM 3738 O O . ASP A 1 479 ? 8.18 -47.469 -9.82 1 88.06 479 ASP A O 1
ATOM 3742 N N . ILE A 1 480 ? 7.301 -49.281 -9.008 1 92.56 480 ILE A N 1
ATOM 3743 C CA . ILE A 1 480 ? 8.312 -49.375 -7.961 1 92.56 480 ILE A CA 1
ATOM 3744 C C . ILE A 1 480 ? 9.68 -49.625 -8.586 1 92.56 480 ILE A C 1
ATOM 3746 O O . ILE A 1 480 ? 10.695 -49.125 -8.109 1 92.56 480 ILE A O 1
ATOM 3750 N N . ALA A 1 481 ? 9.711 -50.469 -9.633 1 94 481 ALA A N 1
ATOM 3751 C CA . ALA A 1 481 ? 10.961 -50.719 -10.344 1 94 481 ALA A CA 1
ATOM 3752 C C . ALA A 1 481 ? 11.555 -49.438 -10.898 1 94 481 ALA A C 1
ATOM 3754 O O . ALA A 1 481 ? 12.75 -49.156 -10.75 1 94 481 ALA A O 1
ATOM 3755 N N . LEU A 1 482 ? 10.703 -48.688 -11.484 1 94.06 482 LEU A N 1
ATOM 3756 C CA . LEU A 1 482 ? 11.141 -47.406 -12.062 1 94.06 482 LEU A CA 1
ATOM 3757 C C . LEU A 1 482 ? 11.648 -46.469 -10.984 1 94.06 482 LEU A C 1
ATOM 3759 O O . LEU A 1 482 ? 12.656 -45.781 -11.172 1 94.06 482 LEU A O 1
ATOM 3763 N N . ARG A 1 483 ? 11 -46.406 -9.844 1 95.06 483 ARG A N 1
ATOM 3764 C CA . ARG A 1 483 ? 11.422 -45.562 -8.727 1 95.06 483 ARG A CA 1
ATOM 3765 C C . ARG A 1 483 ? 12.766 -46.031 -8.18 1 95.06 483 ARG A C 1
ATOM 3767 O O . ARG A 1 483 ? 13.594 -45.188 -7.777 1 95.06 483 ARG A O 1
ATOM 3774 N N . THR A 1 484 ? 12.875 -47.312 -8.164 1 95.06 484 THR A N 1
ATOM 3775 C CA . THR A 1 484 ? 14.125 -47.875 -7.688 1 95.06 484 THR A CA 1
ATOM 3776 C C . THR A 1 484 ? 15.289 -47.438 -8.57 1 95.06 484 THR A C 1
ATOM 3778 O O . THR A 1 484 ? 16.344 -47.031 -8.062 1 95.06 484 THR A O 1
ATOM 3781 N N . ILE A 1 485 ? 15.102 -47.531 -9.828 1 95.75 485 ILE A N 1
ATOM 3782 C CA . ILE A 1 485 ? 16.141 -47.125 -10.766 1 95.75 485 ILE A CA 1
ATOM 3783 C C . ILE A 1 485 ? 16.422 -45.625 -10.57 1 95.75 485 ILE A C 1
ATOM 3785 O O . ILE A 1 485 ? 17.578 -45.219 -10.539 1 95.75 485 ILE A O 1
ATOM 3789 N N . ALA A 1 486 ? 15.391 -44.875 -10.484 1 96.5 486 ALA A N 1
ATOM 3790 C CA . ALA A 1 486 ? 15.547 -43.438 -10.281 1 96.5 486 ALA A CA 1
ATOM 3791 C C . ALA A 1 486 ? 16.391 -43.125 -9.047 1 96.5 486 ALA A C 1
ATOM 3793 O O . ALA A 1 486 ? 17.25 -42.25 -9.078 1 96.5 486 ALA A O 1
ATOM 3794 N N . ASN A 1 487 ? 16.141 -43.812 -8 1 95.44 487 ASN A N 1
ATOM 3795 C CA . ASN A 1 487 ? 16.875 -43.625 -6.754 1 95.44 487 ASN A CA 1
ATOM 3796 C C . ASN A 1 487 ? 18.344 -44 -6.91 1 95.44 487 ASN A C 1
ATOM 3798 O O . ASN A 1 487 ? 19.219 -43.344 -6.348 1 95.44 487 ASN A O 1
ATOM 3802 N N . ILE A 1 488 ? 18.562 -45.031 -7.613 1 95.81 488 ILE A N 1
ATOM 3803 C CA . ILE A 1 488 ? 19.938 -45.469 -7.859 1 95.81 488 ILE A CA 1
ATOM 3804 C C . ILE A 1 488 ? 20.672 -44.406 -8.664 1 95.81 488 ILE A C 1
ATOM 3806 O O . ILE A 1 488 ? 21.812 -44.062 -8.344 1 95.81 488 ILE A O 1
ATOM 3810 N N . LEU A 1 489 ? 20.031 -43.938 -9.656 1 96.94 489 LEU A N 1
ATOM 3811 C CA . LEU A 1 489 ? 20.656 -42.906 -10.5 1 96.94 489 LEU A CA 1
ATOM 3812 C C . LEU A 1 489 ? 20.969 -41.656 -9.695 1 96.94 489 LEU A C 1
ATOM 3814 O O . LEU A 1 489 ? 22.062 -41.094 -9.828 1 96.94 489 LEU A O 1
ATOM 3818 N N . ARG A 1 490 ? 20.062 -41.281 -8.891 1 95.31 490 ARG A N 1
ATOM 3819 C CA . ARG A 1 490 ? 20.266 -40.094 -8.062 1 95.31 490 ARG A CA 1
ATOM 3820 C C . ARG A 1 490 ? 21.453 -40.281 -7.125 1 95.31 490 ARG A C 1
ATOM 3822 O O . ARG A 1 490 ? 22.156 -39.312 -6.832 1 95.31 490 ARG A O 1
ATOM 3829 N N . ARG A 1 491 ? 21.594 -41.406 -6.574 1 94.44 491 ARG A N 1
ATOM 3830 C CA . ARG A 1 491 ? 22.656 -41.688 -5.609 1 94.44 491 ARG A CA 1
ATOM 3831 C C . ARG A 1 491 ? 24.016 -41.75 -6.293 1 94.44 491 ARG A C 1
ATOM 3833 O O . ARG A 1 491 ? 25.031 -41.344 -5.723 1 94.44 491 ARG A O 1
ATOM 3840 N N . LEU A 1 492 ? 24.078 -42.219 -7.504 1 95.75 492 LEU A N 1
ATOM 3841 C CA . LEU A 1 492 ? 25.344 -42.531 -8.148 1 95.75 492 LEU A CA 1
ATOM 3842 C C . LEU A 1 492 ? 25.859 -41.312 -8.938 1 95.75 492 LEU A C 1
ATOM 3844 O O . LEU A 1 492 ? 27.062 -41.219 -9.227 1 95.75 492 LEU A O 1
ATOM 3848 N N . LEU A 1 493 ? 24.969 -40.375 -9.281 1 95.38 493 LEU A N 1
ATOM 3849 C CA . LEU A 1 493 ? 25.375 -39.281 -10.156 1 95.38 493 LEU A CA 1
ATOM 3850 C C . LEU A 1 493 ? 25.547 -38 -9.359 1 95.38 493 LEU A C 1
ATOM 3852 O O . LEU A 1 493 ? 25.062 -37.906 -8.227 1 95.38 493 LEU A O 1
ATOM 3856 N N . ARG A 1 494 ? 26.188 -36.938 -10.008 1 85.06 494 ARG A N 1
ATOM 3857 C CA . ARG A 1 494 ? 26.469 -35.656 -9.375 1 85.06 494 ARG A CA 1
ATOM 3858 C C . ARG A 1 494 ? 25.281 -34.719 -9.5 1 85.06 494 ARG A C 1
ATOM 3860 O O . ARG A 1 494 ? 24.391 -34.938 -10.328 1 85.06 494 ARG A O 1
ATOM 3867 N N . ALA A 1 495 ? 25.406 -33.75 -8.734 1 88.06 495 ALA A N 1
ATOM 3868 C CA . ALA A 1 495 ? 24.375 -32.719 -8.75 1 88.06 495 ALA A CA 1
ATOM 3869 C C . ALA A 1 495 ? 24.375 -31.969 -10.078 1 88.06 495 ALA A C 1
ATOM 3871 O O . ALA A 1 495 ? 23.328 -31.484 -10.516 1 88.06 495 ALA A O 1
ATOM 3872 N N . THR A 1 496 ? 25.438 -31.844 -10.734 1 90.19 496 THR A N 1
ATOM 3873 C CA . THR A 1 496 ? 25.578 -31.109 -11.992 1 90.19 496 THR A CA 1
ATOM 3874 C C . THR A 1 496 ? 25.078 -31.969 -13.164 1 90.19 496 THR A C 1
ATOM 3876 O O . THR A 1 496 ? 24.859 -31.438 -14.258 1 90.19 496 THR A O 1
ATOM 3879 N N . ASP A 1 497 ? 24.969 -33.344 -12.938 1 95.06 497 ASP A N 1
ATOM 3880 C CA . ASP A 1 497 ? 24.438 -34.219 -13.977 1 95.06 497 ASP A CA 1
ATOM 3881 C C . ASP A 1 497 ? 22.922 -34.094 -14.102 1 95.06 497 ASP A C 1
ATOM 3883 O O . ASP A 1 497 ? 22.25 -33.719 -13.141 1 95.06 497 ASP A O 1
ATOM 3887 N N . ILE A 1 498 ? 22.438 -34.25 -15.281 1 96.19 498 ILE A N 1
ATOM 3888 C CA . ILE A 1 498 ? 21.016 -34.156 -15.547 1 96.19 498 ILE A CA 1
ATOM 3889 C C . ILE A 1 498 ? 20.422 -35.531 -15.758 1 96.19 498 ILE A C 1
ATOM 3891 O O . ILE A 1 498 ? 20.906 -36.312 -16.594 1 96.19 498 ILE A O 1
ATOM 3895 N N . ILE A 1 499 ? 19.5 -35.906 -14.961 1 97 499 ILE A N 1
ATOM 3896 C CA . ILE A 1 499 ? 18.812 -37.188 -15.07 1 97 499 ILE A CA 1
ATOM 3897 C C . ILE A 1 499 ? 17.328 -36.969 -15.297 1 97 499 ILE A C 1
ATOM 3899 O O . ILE A 1 499 ? 16.688 -36.188 -14.57 1 97 499 ILE A O 1
ATOM 3903 N N . GLY A 1 500 ? 16.812 -37.531 -16.266 1 95.38 500 GLY A N 1
ATOM 3904 C CA . GLY A 1 500 ? 15.391 -37.406 -16.547 1 95.38 500 GLY A CA 1
ATOM 3905 C C . GLY A 1 500 ? 14.766 -38.688 -17.047 1 95.38 500 GLY A C 1
ATOM 3906 O O . GLY A 1 500 ? 15.453 -39.562 -17.578 1 95.38 500 GLY A O 1
ATOM 3907 N N . ARG A 1 501 ? 13.531 -38.844 -16.75 1 91.19 501 ARG A N 1
ATOM 3908 C CA . ARG A 1 501 ? 12.773 -39.906 -17.375 1 91.19 501 ARG A CA 1
ATOM 3909 C C . ARG A 1 501 ? 12.336 -39.531 -18.781 1 91.19 501 ARG A C 1
ATOM 3911 O O . ARG A 1 501 ? 11.648 -38.531 -18.969 1 91.19 501 ARG A O 1
ATOM 3918 N N . TRP A 1 502 ? 12.773 -40.219 -19.734 1 84.56 502 TRP A N 1
ATOM 3919 C CA . TRP A 1 502 ? 12.617 -39.844 -21.141 1 84.56 502 TRP A CA 1
ATOM 3920 C C . TRP A 1 502 ? 11.383 -40.5 -21.75 1 84.56 502 TRP A C 1
ATOM 3922 O O . TRP A 1 502 ? 10.75 -39.938 -22.641 1 84.56 502 TRP A O 1
ATOM 3932 N N . GLY A 1 503 ? 11.117 -41.688 -21.328 1 77.62 503 GLY A N 1
ATOM 3933 C CA . GLY A 1 503 ? 9.977 -42.469 -21.766 1 77.62 503 GLY A CA 1
ATOM 3934 C C . GLY A 1 503 ? 9.391 -43.344 -20.656 1 77.62 503 GLY A C 1
ATOM 3935 O O . GLY A 1 503 ? 9.617 -43.062 -19.469 1 77.62 503 GLY A O 1
ATOM 3936 N N . GLY A 1 504 ? 8.531 -44.219 -21.047 1 77.88 504 GLY A N 1
ATOM 3937 C CA . GLY A 1 504 ? 7.918 -45.125 -20.062 1 77.88 504 GLY A CA 1
ATOM 3938 C C . GLY A 1 504 ? 8.93 -45.844 -19.203 1 77.88 504 GLY A C 1
ATOM 3939 O O . GLY A 1 504 ? 8.852 -45.812 -17.984 1 77.88 504 GLY A O 1
ATOM 3940 N N . ASP A 1 505 ? 9.906 -46.469 -19.875 1 89.5 505 ASP A N 1
ATOM 3941 C CA . ASP A 1 505 ? 10.938 -47.219 -19.188 1 89.5 505 ASP A CA 1
ATOM 3942 C C . ASP A 1 505 ? 12.336 -46.719 -19.547 1 89.5 505 ASP A C 1
ATOM 3944 O O . ASP A 1 505 ? 13.328 -47.406 -19.375 1 89.5 505 ASP A O 1
ATOM 3948 N N . GLU A 1 506 ? 12.328 -45.5 -20.062 1 91.75 506 GLU A N 1
ATOM 3949 C CA . GLU A 1 506 ? 13.594 -44.938 -20.547 1 91.75 506 GLU A CA 1
ATOM 3950 C C . GLU A 1 506 ? 14.031 -43.75 -19.703 1 91.75 506 GLU A C 1
ATOM 3952 O O . GLU A 1 506 ? 13.195 -42.969 -19.25 1 91.75 506 GLU A O 1
ATOM 3957 N N . PHE A 1 507 ? 15.359 -43.656 -19.484 1 96.25 507 PHE A N 1
ATOM 3958 C CA . PHE A 1 507 ? 15.984 -42.562 -18.781 1 96.25 507 PHE A CA 1
ATOM 3959 C C . PHE A 1 507 ? 17.078 -41.906 -19.609 1 96.25 507 PHE A C 1
ATOM 3961 O O . PHE A 1 507 ? 17.766 -42.594 -20.375 1 96.25 507 PHE A O 1
ATOM 3968 N N . LEU A 1 508 ? 17.203 -40.719 -19.531 1 96.31 508 LEU A N 1
ATOM 3969 C CA . LEU A 1 508 ? 18.281 -39.969 -20.188 1 96.31 508 LEU A CA 1
ATOM 3970 C C . LEU A 1 508 ? 19.172 -39.281 -19.156 1 96.31 508 LEU A C 1
ATOM 3972 O O . LEU A 1 508 ? 18.688 -38.656 -18.234 1 96.31 508 LEU A O 1
ATOM 3976 N N . ILE A 1 509 ? 20.469 -39.469 -19.25 1 97.81 509 ILE A N 1
ATOM 3977 C CA . ILE A 1 509 ? 21.453 -38.844 -18.391 1 97.81 509 ILE A CA 1
ATOM 3978 C C . ILE A 1 509 ? 22.375 -37.938 -19.234 1 97.81 509 ILE A C 1
ATOM 3980 O O . ILE A 1 509 ? 22.922 -38.375 -20.25 1 97.81 509 ILE A O 1
ATOM 3984 N N . VAL A 1 510 ? 22.453 -36.719 -18.875 1 97.31 510 VAL A N 1
ATOM 3985 C CA . VAL A 1 510 ? 23.359 -35.781 -19.5 1 97.31 510 VAL A CA 1
ATOM 3986 C C . VAL A 1 510 ? 24.547 -35.5 -18.578 1 97.31 510 VAL A C 1
ATOM 3988 O O . VAL A 1 510 ? 24.344 -35.062 -17.438 1 97.31 510 VAL A O 1
ATOM 3991 N N . LEU A 1 511 ? 25.781 -35.75 -19 1 97.12 511 LEU A N 1
ATOM 3992 C CA . LEU A 1 511 ? 26.984 -35.594 -18.203 1 97.12 511 LEU A CA 1
ATOM 3993 C C . LEU A 1 511 ? 27.859 -34.469 -18.766 1 97.12 511 LEU A C 1
ATOM 3995 O O . LEU A 1 511 ? 28.688 -34.688 -19.656 1 97.12 511 LEU A O 1
ATOM 3999 N N . PRO A 1 512 ? 27.688 -33.281 -18.172 1 95.31 512 PRO A N 1
ATOM 4000 C CA . PRO A 1 512 ? 28.562 -32.188 -18.625 1 95.31 512 PRO A CA 1
ATOM 4001 C C . PRO A 1 512 ? 30.016 -32.406 -18.234 1 95.31 512 PRO A C 1
ATOM 4003 O O . PRO A 1 512 ? 30.297 -33 -17.188 1 95.31 512 PRO A O 1
ATOM 4006 N N . ASN A 1 513 ? 30.922 -32 -19.016 1 93.69 513 ASN A N 1
ATOM 4007 C CA . ASN A 1 513 ? 32.344 -32.062 -18.766 1 93.69 513 ASN A CA 1
ATOM 4008 C C . ASN A 1 513 ? 32.844 -33.5 -18.547 1 93.69 513 ASN A C 1
ATOM 4010 O O . ASN A 1 513 ? 33.594 -33.781 -17.609 1 93.69 513 ASN A O 1
ATOM 4014 N N . THR A 1 514 ? 32.25 -34.406 -19.312 1 94.69 514 THR A N 1
ATOM 4015 C CA . THR A 1 514 ? 32.562 -35.812 -19.156 1 94.69 514 THR A CA 1
ATOM 4016 C C . THR A 1 514 ? 32.875 -36.469 -20.5 1 94.69 514 THR A C 1
ATOM 4018 O O . THR A 1 514 ? 32.094 -36.312 -21.453 1 94.69 514 THR A O 1
ATOM 4021 N N . THR A 1 515 ? 33.938 -37.156 -20.609 1 93.94 515 THR A N 1
ATOM 4022 C CA . THR A 1 515 ? 34.312 -37.844 -21.828 1 93.94 515 THR A CA 1
ATOM 4023 C C . THR A 1 515 ? 33.625 -39.188 -21.938 1 93.94 515 THR A C 1
ATOM 4025 O O . THR A 1 515 ? 33.094 -39.688 -20.938 1 93.94 515 THR A O 1
ATOM 4028 N N . ALA A 1 516 ? 33.625 -39.812 -23.094 1 93 516 ALA A N 1
ATOM 4029 C CA . ALA A 1 516 ? 32.938 -41.062 -23.359 1 93 516 ALA A CA 1
ATOM 4030 C C . ALA A 1 516 ? 33.469 -42.188 -22.5 1 93 516 ALA A C 1
ATOM 4032 O O . ALA A 1 516 ? 32.719 -43 -21.969 1 93 516 ALA A O 1
ATOM 4033 N N . PRO A 1 517 ? 34.844 -42.25 -22.312 1 93.56 517 PRO A N 1
ATOM 4034 C CA . PRO A 1 517 ? 35.375 -43.312 -21.469 1 93.56 517 PRO A CA 1
ATOM 4035 C C . PRO A 1 517 ? 34.906 -43.219 -20.016 1 93.56 517 PRO A C 1
ATOM 4037 O O . PRO A 1 517 ? 34.562 -44.219 -19.391 1 93.56 517 PRO A O 1
ATOM 4040 N N . ILE A 1 518 ? 34.906 -42.031 -19.562 1 94.81 518 ILE A N 1
ATOM 4041 C CA . ILE A 1 518 ? 34.438 -41.812 -18.203 1 94.81 518 ILE A CA 1
ATOM 4042 C C . ILE A 1 518 ? 32.938 -42.125 -18.094 1 94.81 518 ILE A C 1
ATOM 4044 O O . ILE A 1 518 ? 32.5 -42.75 -17.125 1 94.81 518 ILE A O 1
ATOM 4048 N N . ALA A 1 519 ? 32.156 -41.719 -19.062 1 96.44 519 ALA A N 1
ATOM 4049 C CA . ALA A 1 519 ? 30.734 -42 -19.094 1 96.44 519 ALA A CA 1
ATOM 4050 C C . ALA A 1 519 ? 30.469 -43.5 -19.125 1 96.44 519 ALA A C 1
ATOM 4052 O O . ALA A 1 519 ? 29.516 -44 -18.516 1 96.44 519 ALA A O 1
ATOM 4053 N N . SER A 1 520 ? 31.312 -44.188 -19.828 1 95.38 520 SER A N 1
ATOM 4054 C CA . SER A 1 520 ? 31.203 -45.656 -19.906 1 95.38 520 SER A CA 1
ATOM 4055 C C . SER A 1 520 ? 31.422 -46.281 -18.531 1 95.38 520 SER A C 1
ATOM 4057 O O . SER A 1 520 ? 30.734 -47.25 -18.172 1 95.38 520 SER A O 1
ATOM 4059 N N . SER A 1 521 ? 32.375 -45.75 -17.859 1 96.38 521 SER A N 1
ATOM 4060 C CA . SER A 1 521 ? 32.625 -46.25 -16.516 1 96.38 521 SER A CA 1
ATOM 4061 C C . SER A 1 521 ? 31.453 -46 -15.602 1 96.38 521 SER A C 1
ATOM 4063 O O . SER A 1 521 ? 31.109 -46.844 -14.773 1 96.38 521 SER A O 1
ATOM 4065 N N . ILE A 1 522 ? 30.859 -44.844 -15.742 1 96.31 522 ILE A N 1
ATOM 4066 C CA . ILE A 1 522 ? 29.672 -44.5 -14.961 1 96.31 522 ILE A CA 1
ATOM 4067 C C . ILE A 1 522 ? 28.516 -45.438 -15.328 1 96.31 522 ILE A C 1
ATOM 4069 O O . ILE A 1 522 ? 27.797 -45.938 -14.445 1 96.31 522 ILE A O 1
ATOM 4073 N N . GLY A 1 523 ? 28.344 -45.719 -16.578 1 96.44 523 GLY A N 1
ATOM 4074 C CA . GLY A 1 523 ? 27.328 -46.625 -17.047 1 96.44 523 GLY A CA 1
ATOM 4075 C C . GLY A 1 523 ? 27.484 -48.031 -16.469 1 96.44 523 GLY A C 1
ATOM 4076 O O . GLY A 1 523 ? 26.5 -48.656 -16.078 1 96.44 523 GLY A O 1
ATOM 4077 N N . LYS A 1 524 ? 28.719 -48.469 -16.438 1 95.31 524 LYS A N 1
ATOM 4078 C CA . LYS A 1 524 ? 28.984 -49.812 -15.898 1 95.31 524 LYS A CA 1
ATOM 4079 C C . LYS A 1 524 ? 28.656 -49.875 -14.406 1 95.31 524 LYS A C 1
ATOM 4081 O O . LYS A 1 524 ? 28.141 -50.875 -13.922 1 95.31 524 LYS A O 1
ATOM 4086 N N . ARG A 1 525 ? 29 -48.844 -13.75 1 96.06 525 ARG A N 1
ATOM 4087 C CA . ARG A 1 525 ? 28.688 -48.781 -12.32 1 96.06 525 ARG A CA 1
ATOM 4088 C C . ARG A 1 525 ? 27.172 -48.812 -12.102 1 96.06 525 ARG A C 1
ATOM 4090 O O . ARG A 1 525 ? 26.703 -49.469 -11.172 1 96.06 525 ARG A O 1
ATOM 4097 N N . ILE A 1 526 ? 26.391 -48.062 -12.914 1 96.75 526 ILE A N 1
ATOM 4098 C CA . ILE A 1 526 ? 24.938 -48.031 -12.82 1 96.75 526 ILE A CA 1
ATOM 4099 C C . ILE A 1 526 ? 24.375 -49.438 -13.062 1 96.75 526 ILE A C 1
ATOM 4101 O O . ILE A 1 526 ? 23.531 -49.906 -12.289 1 96.75 526 ILE A O 1
ATOM 4105 N N . GLU A 1 527 ? 24.859 -50.031 -14.062 1 94.81 527 GLU A N 1
ATOM 4106 C CA . GLU A 1 527 ? 24.375 -51.375 -14.406 1 94.81 527 GLU A CA 1
ATOM 4107 C C . GLU A 1 527 ? 24.656 -52.375 -13.281 1 94.81 527 GLU A C 1
ATOM 4109 O O . GLU A 1 527 ? 23.828 -53.219 -12.977 1 94.81 527 GLU A O 1
ATOM 4114 N N . ALA A 1 528 ? 25.828 -52.25 -12.75 1 94.56 528 ALA A N 1
ATOM 4115 C CA . ALA A 1 528 ? 26.219 -53.156 -11.672 1 94.56 528 ALA A CA 1
ATOM 4116 C C . ALA A 1 528 ? 25.312 -52.969 -10.461 1 94.56 528 ALA A C 1
ATOM 4118 O O . ALA A 1 528 ? 24.938 -53.969 -9.812 1 94.56 528 ALA A O 1
ATOM 4119 N N . GLU A 1 529 ? 25 -51.781 -10.133 1 95.69 529 GLU A N 1
ATOM 4120 C CA . GLU A 1 529 ? 24.141 -51.5 -8.992 1 95.69 529 GLU A CA 1
ATOM 4121 C C . GLU A 1 529 ? 22.703 -51.969 -9.234 1 95.69 529 GLU A C 1
ATOM 4123 O O . GLU A 1 529 ? 22.031 -52.406 -8.312 1 95.69 529 GLU A O 1
ATOM 4128 N N . VAL A 1 530 ? 22.188 -51.781 -10.414 1 95.19 530 VAL A N 1
ATOM 4129 C CA . VAL A 1 530 ? 20.812 -52.125 -10.766 1 95.19 530 VAL A CA 1
ATOM 4130 C C . VAL A 1 530 ? 20.656 -53.656 -10.781 1 95.19 530 VAL A C 1
ATOM 4132 O O . VAL A 1 530 ? 19.594 -54.188 -10.414 1 95.19 530 VAL A O 1
ATOM 4135 N N . LYS A 1 531 ? 21.719 -54.344 -11.078 1 93.06 531 LYS A N 1
ATOM 4136 C CA . LYS A 1 531 ? 21.672 -55.781 -11.227 1 93.06 531 LYS A CA 1
ATOM 4137 C C . LYS A 1 531 ? 21.609 -56.469 -9.867 1 93.06 531 LYS A C 1
ATOM 4139 O O . LYS A 1 531 ? 21.281 -57.656 -9.773 1 93.06 531 LYS A O 1
ATOM 4144 N N . GLN A 1 532 ? 21.844 -55.781 -8.883 1 93.25 532 GLN A N 1
ATOM 4145 C CA . GLN A 1 532 ? 21.672 -56.344 -7.547 1 93.25 532 GLN A CA 1
ATOM 4146 C C . GLN A 1 532 ? 20.203 -56.625 -7.254 1 93.25 532 GLN A C 1
ATOM 4148 O O . GLN A 1 532 ? 19.312 -55.969 -7.809 1 93.25 532 GLN A O 1
ATOM 4153 N N . PRO A 1 533 ? 19.984 -57.625 -6.449 1 93.06 533 PRO A N 1
ATOM 4154 C CA . PRO A 1 533 ? 18.594 -57.875 -6.09 1 93.06 533 PRO A CA 1
ATOM 4155 C C . PRO A 1 533 ? 17.969 -56.75 -5.301 1 93.06 533 PRO A C 1
ATOM 4157 O O . PRO A 1 533 ? 18.609 -56.156 -4.426 1 93.06 533 PRO A O 1
ATOM 4160 N N . HIS A 1 534 ? 16.766 -56.344 -5.73 1 93.44 534 HIS A N 1
ATOM 4161 C CA . HIS A 1 534 ? 16.047 -55.281 -5.07 1 93.44 534 HIS A CA 1
ATOM 4162 C C . HIS A 1 534 ? 14.672 -55.75 -4.594 1 93.44 534 HIS A C 1
ATOM 4164 O O . HIS A 1 534 ? 14.062 -56.625 -5.211 1 93.44 534 HIS A O 1
ATOM 4170 N N . ASP A 1 535 ? 14.227 -55.25 -3.465 1 90.88 535 ASP A N 1
ATOM 4171 C CA . ASP A 1 535 ? 12.867 -55.5 -2.992 1 90.88 535 ASP A CA 1
ATOM 4172 C C . ASP A 1 535 ? 11.859 -54.625 -3.746 1 90.88 535 ASP A C 1
ATOM 4174 O O . ASP A 1 535 ? 11.82 -53.406 -3.561 1 90.88 535 ASP A O 1
ATOM 4178 N N . ILE A 1 536 ? 11.227 -55.156 -4.586 1 89.06 536 ILE A N 1
ATOM 4179 C CA . ILE A 1 536 ? 10.219 -54.469 -5.379 1 89.06 536 ILE A CA 1
ATOM 4180 C C . ILE A 1 536 ? 8.836 -55.031 -5.043 1 89.06 536 ILE A C 1
ATOM 4182 O O . ILE A 1 536 ? 8.414 -56.031 -5.598 1 89.06 536 ILE A O 1
ATOM 4186 N N . GLY A 1 537 ? 8.07 -54.344 -4.227 1 79.06 537 GLY A N 1
ATOM 4187 C CA . GLY A 1 537 ? 6.742 -54.75 -3.818 1 79.06 537 GLY A CA 1
ATOM 4188 C C . GLY A 1 537 ? 6.742 -56.031 -3 1 79.06 537 GLY A C 1
ATOM 4189 O O . GLY A 1 537 ? 5.879 -56.906 -3.178 1 79.06 537 GLY A O 1
ATOM 4190 N N . GLY A 1 538 ? 7.789 -56.312 -2.264 1 82.56 538 GLY A N 1
ATOM 4191 C CA . GLY A 1 538 ? 7.871 -57.5 -1.396 1 82.56 538 GLY A CA 1
ATOM 4192 C C . GLY A 1 538 ? 8.57 -58.656 -2.047 1 82.56 538 GLY A C 1
ATOM 4193 O O . GLY A 1 538 ? 8.695 -59.75 -1.44 1 82.56 538 GLY A O 1
ATOM 4194 N N . LYS A 1 539 ? 8.992 -58.469 -3.256 1 87.19 539 LYS A N 1
ATOM 4195 C CA . LYS A 1 539 ? 9.695 -59.531 -3.971 1 87.19 539 LYS A CA 1
ATOM 4196 C C . LYS A 1 539 ? 11.117 -59.094 -4.328 1 87.19 539 LYS A C 1
ATOM 4198 O O . LYS A 1 539 ? 11.359 -57.906 -4.613 1 87.19 539 LYS A O 1
ATOM 4203 N N . GLU A 1 540 ? 11.961 -60.094 -4.23 1 91.38 540 GLU A N 1
ATOM 4204 C CA . GLU A 1 540 ? 13.32 -59.812 -4.676 1 91.38 540 GLU A CA 1
ATOM 4205 C C . GLU A 1 540 ? 13.461 -60 -6.184 1 91.38 540 GLU A C 1
ATOM 4207 O O . GLU A 1 540 ? 13.359 -61.125 -6.688 1 91.38 540 GLU A O 1
ATOM 4212 N N . ILE A 1 541 ? 13.547 -58.969 -6.895 1 90.88 541 ILE A N 1
ATOM 4213 C CA . ILE A 1 541 ? 13.625 -59 -8.352 1 90.88 541 ILE A CA 1
ATOM 4214 C C . ILE A 1 541 ? 14.953 -58.406 -8.805 1 90.88 541 ILE A C 1
ATOM 4216 O O . ILE A 1 541 ? 15.422 -57.406 -8.242 1 90.88 541 ILE A O 1
ATOM 4220 N N . THR A 1 542 ? 15.57 -59.094 -9.75 1 91.62 542 THR A N 1
ATOM 4221 C CA . THR A 1 542 ? 16.766 -58.531 -10.359 1 91.62 542 THR A CA 1
ATOM 4222 C C . THR A 1 542 ? 16.422 -57.781 -11.633 1 91.62 542 THR A C 1
ATOM 4224 O O . THR A 1 542 ? 15.727 -58.281 -12.508 1 91.62 542 THR A O 1
ATOM 4227 N N . LEU A 1 543 ? 16.859 -56.562 -11.664 1 93.62 543 LEU A N 1
ATOM 4228 C CA . LEU A 1 543 ? 16.625 -55.688 -12.812 1 93.62 543 LEU A CA 1
ATOM 4229 C C . LEU A 1 543 ? 17.859 -55.594 -13.695 1 93.62 543 LEU A C 1
ATOM 4231 O O . LEU A 1 543 ? 18.969 -55.938 -13.258 1 93.62 543 LEU A O 1
ATOM 4235 N N . SER A 1 544 ? 17.734 -55.25 -14.859 1 94 544 SER A N 1
ATOM 4236 C CA . SER A 1 544 ? 18.844 -55 -15.773 1 94 544 SER A CA 1
ATOM 4237 C C . SER A 1 544 ? 18.547 -53.812 -16.688 1 94 544 SER A C 1
ATOM 4239 O O . SER A 1 544 ? 17.391 -53.562 -17.031 1 94 544 SER A O 1
ATOM 4241 N N . LEU A 1 545 ? 19.594 -53.125 -17.031 1 95.38 545 LEU A N 1
ATOM 4242 C CA . LEU A 1 545 ? 19.484 -51.969 -17.891 1 95.38 545 LEU A CA 1
ATOM 4243 C C . LEU A 1 545 ? 20.359 -52.125 -19.141 1 95.38 545 LEU A C 1
ATOM 4245 O O . LEU A 1 545 ? 21.469 -52.625 -19.047 1 95.38 545 LEU A O 1
ATOM 4249 N N . SER A 1 546 ? 19.859 -51.781 -20.25 1 96.06 546 SER A N 1
ATOM 4250 C CA . SER A 1 546 ? 20.672 -51.531 -21.438 1 96.06 546 SER A CA 1
ATOM 4251 C C . SER A 1 546 ? 21.016 -50.062 -21.562 1 96.06 546 SER A C 1
ATOM 4253 O O . SER A 1 546 ? 20.172 -49.188 -21.297 1 96.06 546 SER A O 1
ATOM 4255 N N . ILE A 1 547 ? 22.297 -49.781 -21.938 1 96.56 547 ILE A N 1
ATOM 4256 C CA . ILE A 1 547 ? 22.734 -48.406 -21.922 1 96.56 547 ILE A CA 1
ATOM 4257 C C . ILE A 1 547 ? 23.422 -48.062 -23.234 1 96.56 547 ILE A C 1
ATOM 4259 O O . ILE A 1 547 ? 24.344 -48.75 -23.672 1 96.56 547 ILE A O 1
ATOM 4263 N N . GLY A 1 548 ? 22.953 -47.031 -23.891 1 96.25 548 GLY A N 1
ATOM 4264 C CA . GLY A 1 548 ? 23.625 -46.406 -25.031 1 96.25 548 GLY A CA 1
ATOM 4265 C C . GLY A 1 548 ? 24.359 -45.125 -24.688 1 96.25 548 GLY A C 1
ATOM 4266 O O . GLY A 1 548 ? 23.797 -44.25 -24.062 1 96.25 548 GLY A O 1
ATOM 4267 N N . ILE A 1 549 ? 25.641 -45.031 -25.078 1 97 549 ILE A N 1
ATOM 4268 C CA . ILE A 1 549 ? 26.484 -43.875 -24.734 1 97 549 ILE A CA 1
ATOM 4269 C C . ILE A 1 549 ? 26.953 -43.188 -26 1 97 549 ILE A C 1
ATOM 4271 O O . ILE A 1 549 ? 27.375 -43.844 -26.953 1 97 549 ILE A O 1
ATOM 4275 N N . THR A 1 550 ? 26.812 -41.844 -26 1 96.5 550 THR A N 1
ATOM 4276 C CA . THR A 1 550 ? 27.328 -41.094 -27.125 1 96.5 550 THR A CA 1
ATOM 4277 C C . THR A 1 550 ? 27.906 -39.75 -26.672 1 96.5 550 THR A C 1
ATOM 4279 O O . THR A 1 550 ? 27.375 -39.125 -25.75 1 96.5 550 THR A O 1
ATOM 4282 N N . SER A 1 551 ? 28.969 -39.312 -27.312 1 96 551 SER A N 1
ATOM 4283 C CA . SER A 1 551 ? 29.547 -38 -27.062 1 96 551 SER A CA 1
ATOM 4284 C C . SER A 1 551 ? 28.938 -36.938 -27.984 1 96 551 SER A C 1
ATOM 4286 O O . SER A 1 551 ? 28.688 -37.188 -29.156 1 96 551 SER A O 1
ATOM 4288 N N . ALA A 1 552 ? 28.734 -35.781 -27.406 1 95.31 552 ALA A N 1
ATOM 4289 C CA . ALA A 1 552 ? 28.172 -34.688 -28.172 1 95.31 552 ALA A CA 1
ATOM 4290 C C . ALA A 1 552 ? 29.203 -34.125 -29.172 1 95.31 552 ALA A C 1
ATOM 4292 O O . ALA A 1 552 ? 30.391 -34.094 -28.875 1 95.31 552 ALA A O 1
ATOM 4293 N N . ARG A 1 553 ? 28.656 -33.781 -30.328 1 93.5 553 ARG A N 1
ATOM 4294 C CA . ARG A 1 553 ? 29.438 -33.125 -31.359 1 93.5 553 ARG A CA 1
ATOM 4295 C C . ARG A 1 553 ? 29.062 -31.641 -31.469 1 93.5 553 ARG A C 1
ATOM 4297 O O . ARG A 1 553 ? 27.984 -31.234 -31.031 1 93.5 553 ARG A O 1
ATOM 4304 N N . GLU A 1 554 ? 29.891 -30.891 -32.062 1 91.25 554 GLU A N 1
ATOM 4305 C CA . GLU A 1 554 ? 29.672 -29.453 -32.188 1 91.25 554 GLU A CA 1
ATOM 4306 C C . GLU A 1 554 ? 28.406 -29.156 -33 1 91.25 554 GLU A C 1
ATOM 4308 O O . GLU A 1 554 ? 27.734 -28.156 -32.75 1 91.25 554 GLU A O 1
ATOM 4313 N N . THR A 1 555 ? 28.094 -29.969 -33.875 1 92.06 555 THR A N 1
ATOM 4314 C CA . THR A 1 555 ? 27 -29.719 -34.812 1 92.06 555 THR A CA 1
ATOM 4315 C C . THR A 1 555 ? 25.703 -30.328 -34.281 1 92.06 555 THR A C 1
ATOM 4317 O O . THR A 1 555 ? 24.656 -30.234 -34.938 1 92.06 555 THR A O 1
ATOM 4320 N N . ASP A 1 556 ? 25.766 -30.891 -33.156 1 92.5 556 ASP A N 1
ATOM 4321 C CA . ASP A 1 556 ? 24.609 -31.656 -32.656 1 92.5 556 ASP A CA 1
ATOM 4322 C C . ASP A 1 556 ? 23.484 -30.734 -32.219 1 92.5 556 ASP A C 1
ATOM 4324 O O . ASP A 1 556 ? 23.719 -29.703 -31.625 1 92.5 556 ASP A O 1
ATOM 4328 N N . SER A 1 557 ? 22.297 -31.062 -32.625 1 90.94 557 SER A N 1
ATOM 4329 C CA . SER A 1 557 ? 21.078 -30.594 -31.953 1 90.94 557 SER A CA 1
ATOM 4330 C C . SER A 1 557 ? 20.609 -31.594 -30.906 1 90.94 557 SER A C 1
ATOM 4332 O O . SER A 1 557 ? 21.172 -32.688 -30.766 1 90.94 557 SER A O 1
ATOM 4334 N N . THR A 1 558 ? 19.609 -31.266 -30.125 1 89.25 558 THR A N 1
ATOM 4335 C CA . THR A 1 558 ? 19.047 -32.188 -29.156 1 89.25 558 THR A CA 1
ATOM 4336 C C . THR A 1 558 ? 18.547 -33.469 -29.859 1 89.25 558 THR A C 1
ATOM 4338 O O . THR A 1 558 ? 18.672 -34.562 -29.328 1 89.25 558 THR A O 1
ATOM 4341 N N . GLU A 1 559 ? 18.094 -33.344 -31.062 1 82.31 559 GLU A N 1
ATOM 4342 C CA . GLU A 1 559 ? 17.531 -34.469 -31.812 1 82.31 559 GLU A CA 1
ATOM 4343 C C . GLU A 1 559 ? 18.625 -35.375 -32.312 1 82.31 559 GLU A C 1
ATOM 4345 O O . GLU A 1 559 ? 18.516 -36.625 -32.219 1 82.31 559 GLU A O 1
ATOM 4350 N N . THR A 1 560 ? 19.719 -34.781 -32.844 1 87.44 560 THR A N 1
ATOM 4351 C CA . THR A 1 560 ? 20.766 -35.594 -33.469 1 87.44 560 THR A CA 1
ATOM 4352 C C . THR A 1 560 ? 21.531 -36.406 -32.406 1 87.44 560 THR A C 1
ATOM 4354 O O . THR A 1 560 ? 21.875 -37.562 -32.656 1 87.44 560 THR A O 1
ATOM 4357 N N . ILE A 1 561 ? 21.781 -35.75 -31.375 1 92.69 561 ILE A N 1
ATOM 4358 C CA . ILE A 1 561 ? 22.516 -36.469 -30.344 1 92.69 561 ILE A CA 1
ATOM 4359 C C . ILE A 1 561 ? 21.625 -37.562 -29.734 1 92.69 561 ILE A C 1
ATOM 4361 O O . ILE A 1 561 ? 22.094 -38.625 -29.375 1 92.69 561 ILE A O 1
ATOM 4365 N N . PHE A 1 562 ? 20.391 -37.344 -29.594 1 89.12 562 PHE A N 1
ATOM 4366 C CA . PHE A 1 562 ? 19.469 -38.344 -29.094 1 89.12 562 PHE A CA 1
ATOM 4367 C C . PHE A 1 562 ? 19.406 -39.531 -30.047 1 89.12 562 PHE A C 1
ATOM 4369 O O . PHE A 1 562 ? 19.406 -40.688 -29.609 1 89.12 562 PHE A O 1
ATOM 4376 N N . GLN A 1 563 ? 19.328 -39.25 -31.297 1 83.75 563 GLN A N 1
ATOM 4377 C CA . GLN A 1 563 ? 19.266 -40.312 -32.281 1 83.75 563 GLN A CA 1
ATOM 4378 C C . GLN A 1 563 ? 20.5 -41.219 -32.188 1 83.75 563 GLN A C 1
ATOM 4380 O O . GLN A 1 563 ? 20.375 -42.438 -32.312 1 83.75 563 GLN A O 1
ATOM 4385 N N . ARG A 1 564 ? 21.578 -40.594 -32.031 1 91.38 564 ARG A N 1
ATOM 4386 C CA . ARG A 1 564 ? 22.812 -41.375 -31.906 1 91.38 564 ARG A CA 1
ATOM 4387 C C . ARG A 1 564 ? 22.797 -42.188 -30.609 1 91.38 564 ARG A C 1
ATOM 4389 O O . ARG A 1 564 ? 23.234 -43.344 -30.594 1 91.38 564 ARG A O 1
ATOM 4396 N N . ALA A 1 565 ? 22.328 -41.562 -29.547 1 93.25 565 ALA A N 1
ATOM 4397 C CA . ALA A 1 565 ? 22.219 -42.281 -28.281 1 93.25 565 ALA A CA 1
ATOM 4398 C C . ALA A 1 565 ? 21.25 -43.438 -28.406 1 93.25 565 ALA A C 1
ATOM 4400 O O . ALA A 1 565 ? 21.469 -44.531 -27.844 1 93.25 565 ALA A O 1
ATOM 4401 N N . ASP A 1 566 ? 20.172 -43.25 -29.047 1 88 566 ASP A N 1
ATOM 4402 C CA . ASP A 1 566 ? 19.156 -44.25 -29.281 1 88 566 ASP A CA 1
ATOM 4403 C C . ASP A 1 566 ? 19.703 -45.406 -30.094 1 88 566 ASP A C 1
ATOM 4405 O O . ASP A 1 566 ? 19.391 -46.594 -29.828 1 88 566 ASP A O 1
ATOM 4409 N N . ARG A 1 567 ? 20.5 -45.031 -31.109 1 86.62 567 ARG A N 1
ATOM 4410 C CA . ARG A 1 567 ? 21.156 -46.062 -31.906 1 86.62 567 ARG A CA 1
ATOM 4411 C C . ARG A 1 567 ? 22.109 -46.875 -31.047 1 86.62 567 ARG A C 1
ATOM 4413 O O . ARG A 1 567 ? 22.188 -48.094 -31.188 1 86.62 567 ARG A O 1
ATOM 4420 N N . ALA A 1 568 ? 22.828 -46.188 -30.281 1 93.44 568 ALA A N 1
ATOM 4421 C CA . ALA A 1 568 ? 23.75 -46.875 -29.375 1 93.44 568 ALA A CA 1
ATOM 4422 C C . ALA A 1 568 ? 22.984 -47.812 -28.438 1 93.44 568 ALA A C 1
ATOM 4424 O O . ALA A 1 568 ? 23.453 -48.938 -28.156 1 93.44 568 ALA A O 1
ATOM 4425 N N . LEU A 1 569 ? 21.891 -47.406 -27.938 1 92.81 569 LEU A N 1
ATOM 4426 C CA . LEU A 1 569 ? 21.062 -48.219 -27.078 1 92.81 569 LEU A CA 1
ATOM 4427 C C . LEU A 1 569 ? 20.547 -49.469 -27.828 1 92.81 569 LEU A C 1
ATOM 4429 O O . LEU A 1 569 ? 20.5 -50.562 -27.281 1 92.81 569 LEU A O 1
ATOM 4433 N N . TYR A 1 570 ? 20.094 -49.219 -29.047 1 86.19 570 TYR A N 1
ATOM 4434 C CA . TYR A 1 570 ? 19.625 -50.312 -29.875 1 86.19 570 TYR A CA 1
ATOM 4435 C C . TYR A 1 570 ? 20.703 -51.406 -30.031 1 86.19 570 TYR A C 1
ATOM 4437 O O . TYR A 1 570 ? 20.422 -52.594 -29.938 1 86.19 570 TYR A O 1
ATOM 4445 N N . LEU A 1 571 ? 21.938 -50.969 -30.234 1 90 571 LEU A N 1
ATOM 4446 C CA . LEU A 1 571 ? 23.062 -51.875 -30.375 1 90 571 LEU A CA 1
ATOM 4447 C C . LEU A 1 571 ? 23.359 -52.562 -29.062 1 90 571 LEU A C 1
ATOM 4449 O O . LEU A 1 571 ? 23.75 -53.75 -29.047 1 90 571 LEU A O 1
ATOM 4453 N N . ALA A 1 572 ? 23.172 -51.906 -28.031 1 93.06 572 ALA A N 1
ATOM 4454 C CA . ALA A 1 572 ? 23.375 -52.5 -26.719 1 93.06 572 ALA A CA 1
ATOM 4455 C C . ALA A 1 572 ? 22.359 -53.625 -26.453 1 93.06 572 ALA A C 1
ATOM 4457 O O . ALA A 1 572 ? 22.703 -54.656 -25.875 1 93.06 572 ALA A O 1
ATOM 4458 N N . LYS A 1 573 ? 21.094 -53.375 -26.812 1 89.12 573 LYS A N 1
ATOM 4459 C CA . LYS A 1 573 ? 20.031 -54.375 -26.609 1 89.12 573 LYS A CA 1
ATOM 4460 C C . LYS A 1 573 ? 20.25 -55.594 -27.484 1 89.12 573 LYS A C 1
ATOM 4462 O O . LYS A 1 573 ? 19.766 -56.688 -27.172 1 89.12 573 LYS A O 1
ATOM 4467 N N . ALA A 1 574 ? 20.969 -55.438 -28.594 1 86.19 574 ALA A N 1
ATOM 4468 C CA . ALA A 1 574 ? 21.219 -56.531 -29.531 1 86.19 574 ALA A CA 1
ATOM 4469 C C . ALA A 1 574 ? 22.281 -57.469 -29.016 1 86.19 574 ALA A C 1
ATOM 4471 O O . ALA A 1 574 ? 22.391 -58.625 -29.469 1 86.19 574 ALA A O 1
ATOM 4472 N N . ILE A 1 575 ? 23.062 -57 -28.141 1 84.94 575 ILE A N 1
ATOM 4473 C CA . ILE A 1 575 ? 24.109 -57.844 -27.547 1 84.94 575 ILE A CA 1
ATOM 4474 C C . ILE A 1 575 ? 23.469 -58.938 -26.703 1 84.94 575 ILE A C 1
ATOM 4476 O O . ILE A 1 575 ? 22.609 -58.656 -25.875 1 84.94 575 ILE A O 1
ATOM 4480 N N . PRO A 1 576 ? 23.859 -60.156 -27.094 1 78.75 576 PRO A N 1
ATOM 4481 C CA . PRO A 1 576 ? 23.281 -61.281 -26.344 1 78.75 576 PRO A CA 1
ATOM 4482 C C . PRO A 1 576 ? 23.516 -61.156 -24.828 1 78.75 576 PRO A C 1
ATOM 4484 O O . PRO A 1 576 ? 24.594 -60.75 -24.406 1 78.75 576 PRO A O 1
ATOM 4487 N N . GLY A 1 577 ? 22.625 -61.281 -24.047 1 74.19 577 GLY A N 1
ATOM 4488 C CA . GLY A 1 577 ? 22.656 -61.125 -22.609 1 74.19 577 GLY A CA 1
ATOM 4489 C C . GLY A 1 577 ? 22 -59.844 -22.125 1 74.19 577 GLY A C 1
ATOM 4490 O O . GLY A 1 577 ? 21.812 -58.906 -22.922 1 74.19 577 GLY A O 1
ATOM 4491 N N . LYS A 1 578 ? 21.266 -59.719 -21.031 1 73.62 578 LYS A N 1
ATOM 4492 C CA . LYS A 1 578 ? 20.625 -58.531 -20.516 1 73.62 578 LYS A CA 1
ATOM 4493 C C . LYS A 1 578 ? 21.641 -57.656 -19.781 1 73.62 578 LYS A C 1
ATOM 4495 O O . LYS A 1 578 ? 22.672 -58.125 -19.328 1 73.62 578 LYS A O 1
ATOM 4500 N N . GLY A 1 579 ? 21.469 -56.281 -19.844 1 82.94 579 GLY A N 1
ATOM 4501 C CA . GLY A 1 579 ? 22.328 -55.375 -19.125 1 82.94 579 GLY A CA 1
ATOM 4502 C C . GLY A 1 579 ? 23.594 -55 -19.875 1 82.94 579 GLY A C 1
ATOM 4503 O O . GLY A 1 579 ? 24.703 -55.062 -19.328 1 82.94 579 GLY A O 1
ATOM 4504 N N . SER A 1 580 ? 23.5 -54.656 -21.141 1 87.75 580 SER A N 1
ATOM 4505 C CA . SER A 1 580 ? 24.672 -54.375 -21.953 1 87.75 580 SER A CA 1
ATOM 4506 C C . SER A 1 580 ? 24.844 -52.875 -22.188 1 87.75 580 SER A C 1
ATOM 4508 O O . SER A 1 580 ? 23.891 -52.125 -22.016 1 87.75 580 SER A O 1
ATOM 4510 N N . LEU A 1 581 ? 26.062 -52.562 -22.438 1 93.44 581 LEU A N 1
ATOM 4511 C CA . LEU A 1 581 ? 26.422 -51.188 -22.719 1 93.44 581 LEU A CA 1
ATOM 4512 C C . LEU A 1 581 ? 27.094 -51.062 -24.078 1 93.44 581 LEU A C 1
ATOM 4514 O O . LEU A 1 581 ? 27.906 -51.906 -24.453 1 93.44 581 LEU A O 1
ATOM 4518 N N . PHE A 1 582 ? 26.688 -50.094 -24.844 1 92.62 582 PHE A N 1
ATOM 4519 C CA . PHE A 1 582 ? 27.328 -49.812 -26.141 1 92.62 582 PHE A CA 1
ATOM 4520 C C . PHE A 1 582 ? 27.672 -48.344 -26.281 1 92.62 582 PHE A C 1
ATOM 4522 O O . PHE A 1 582 ? 26.828 -47.469 -26.047 1 92.62 582 PHE A O 1
ATOM 4529 N N . GLN A 1 583 ? 28.906 -48.031 -26.594 1 91.5 583 GLN A N 1
ATOM 4530 C CA . GLN A 1 583 ? 29.375 -46.688 -26.828 1 91.5 583 GLN A CA 1
ATOM 4531 C C . GLN A 1 583 ? 29.531 -46.406 -28.312 1 91.5 583 GLN A C 1
ATOM 4533 O O . GLN A 1 583 ? 30.25 -47.125 -29.016 1 91.5 583 GLN A O 1
ATOM 4538 N N . MET A 1 584 ? 28.734 -45.438 -28.719 1 84.56 584 MET A N 1
ATOM 4539 C CA . MET A 1 584 ? 28.859 -45.062 -30.125 1 84.56 584 MET A CA 1
ATOM 4540 C C . MET A 1 584 ? 30.203 -44.406 -30.406 1 84.56 584 MET A C 1
ATOM 4542 O O . MET A 1 584 ? 30.688 -43.625 -29.609 1 84.56 584 MET A O 1
ATOM 4546 N N . GLU A 1 585 ? 30.844 -44.938 -31.422 1 70.25 585 GLU A N 1
ATOM 4547 C CA . GLU A 1 585 ? 32.125 -44.406 -31.812 1 70.25 585 GLU A CA 1
ATOM 4548 C C . GLU A 1 585 ? 32 -42.969 -32.312 1 70.25 585 GLU A C 1
ATOM 4550 O O . GLU A 1 585 ? 30.969 -42.594 -32.875 1 70.25 585 GLU A O 1
ATOM 4555 N N . GLU A 1 586 ? 32.938 -42.062 -31.875 1 59.22 586 GLU A N 1
ATOM 4556 C CA . GLU A 1 586 ? 33.031 -40.688 -32.344 1 59.22 586 GLU A CA 1
ATOM 4557 C C . GLU A 1 586 ? 33 -40.625 -33.875 1 59.22 586 GLU A C 1
ATOM 4559 O O . GLU A 1 586 ? 33.438 -41.531 -34.562 1 59.22 586 GLU A O 1
ATOM 4564 N N . MET B 1 1 ? -39.031 27.016 -0.02 1 92.94 1 MET B N 1
ATOM 4565 C CA . MET B 1 1 ? -38.406 26.375 1.133 1 92.94 1 MET B CA 1
ATOM 4566 C C . MET B 1 1 ? -37.188 27.188 1.596 1 92.94 1 MET B C 1
ATOM 4568 O O . MET B 1 1 ? -36.438 27.719 0.773 1 92.94 1 MET B O 1
ATOM 4572 N N . LYS B 1 2 ? -37.062 27.359 2.863 1 93.88 2 LYS B N 1
ATOM 4573 C CA . LYS B 1 2 ? -35.938 28.125 3.441 1 93.88 2 LYS B CA 1
ATOM 4574 C C . LYS B 1 2 ? -35.406 27.422 4.684 1 93.88 2 LYS B C 1
ATOM 4576 O O . LYS B 1 2 ? -36.156 26.984 5.547 1 93.88 2 LYS B O 1
ATOM 4581 N N . GLN B 1 3 ? -34.125 27.328 4.668 1 96.06 3 GLN B N 1
ATOM 4582 C CA . GLN B 1 3 ? -33.469 26.672 5.797 1 96.06 3 GLN B CA 1
ATOM 4583 C C . GLN B 1 3 ? -32.438 27.594 6.461 1 96.06 3 GLN B C 1
ATOM 4585 O O . GLN B 1 3 ? -31.656 28.25 5.777 1 96.06 3 GLN B O 1
ATOM 4590 N N . LEU B 1 4 ? -32.531 27.672 7.758 1 96.75 4 LEU B N 1
ATOM 4591 C CA . LEU B 1 4 ? -31.578 28.406 8.57 1 96.75 4 LEU B CA 1
ATOM 4592 C C . LEU B 1 4 ? -30.844 27.453 9.516 1 96.75 4 LEU B C 1
ATOM 4594 O O . LEU B 1 4 ? -31.453 26.594 10.141 1 96.75 4 LEU B O 1
ATOM 4598 N N . ILE B 1 5 ? -29.578 27.625 9.523 1 96.94 5 ILE B N 1
ATOM 4599 C CA . ILE B 1 5 ? -28.781 26.734 10.367 1 96.94 5 ILE B CA 1
ATOM 4600 C C . ILE B 1 5 ? -27.938 27.578 11.32 1 96.94 5 ILE B C 1
ATOM 4602 O O . ILE B 1 5 ? -27.328 28.578 10.922 1 96.94 5 ILE B O 1
ATOM 4606 N N . PHE B 1 6 ? -27.891 27.125 12.57 1 95.81 6 PHE B N 1
ATOM 4607 C CA . PHE B 1 6 ? -27.125 27.828 13.586 1 95.81 6 PHE B CA 1
ATOM 4608 C C . PHE B 1 6 ? -26.297 26.859 14.414 1 95.81 6 PHE B C 1
ATOM 4610 O O . PHE B 1 6 ? -26.75 25.766 14.742 1 95.81 6 PHE B O 1
ATOM 4617 N N . TYR B 1 7 ? -25.109 27.25 14.656 1 94.19 7 TYR B N 1
ATOM 4618 C CA . TYR B 1 7 ? -24.266 26.547 15.617 1 94.19 7 TYR B CA 1
ATOM 4619 C C . TYR B 1 7 ? -24.453 27.109 17.016 1 94.19 7 TYR B C 1
ATOM 4621 O O . TYR B 1 7 ? -24.297 28.312 17.234 1 94.19 7 TYR B O 1
ATOM 4629 N N . LEU B 1 8 ? -24.734 26.266 17.953 1 92.62 8 LEU B N 1
ATOM 4630 C CA . LEU B 1 8 ? -25.047 26.703 19.312 1 92.62 8 LEU B CA 1
ATOM 4631 C C . LEU B 1 8 ? -23.859 26.516 20.234 1 92.62 8 LEU B C 1
ATOM 4633 O O . LEU B 1 8 ? -23.422 25.375 20.453 1 92.62 8 LEU B O 1
ATOM 4637 N N . GLU B 1 9 ? -23.359 27.516 20.75 1 82.44 9 GLU B N 1
ATOM 4638 C CA . GLU B 1 9 ? -22.266 27.453 21.703 1 82.44 9 GLU B CA 1
ATOM 4639 C C . GLU B 1 9 ? -22.781 27.562 23.141 1 82.44 9 GLU B C 1
ATOM 4641 O O . GLU B 1 9 ? -22.219 26.953 24.047 1 82.44 9 GLU B O 1
ATOM 4646 N N . ASN B 1 10 ? -23.797 28.422 23.312 1 81.69 10 ASN B N 1
ATOM 4647 C CA . ASN B 1 10 ? -24.391 28.703 24.609 1 81.69 10 ASN B CA 1
ATOM 4648 C C . ASN B 1 10 ? -25.844 29.141 24.484 1 81.69 10 ASN B C 1
ATOM 4650 O O . ASN B 1 10 ? -26.438 29.047 23.406 1 81.69 10 ASN B O 1
ATOM 4654 N N . GLU B 1 11 ? -26.422 29.453 25.578 1 81.88 11 GLU B N 1
ATOM 4655 C CA . GLU B 1 11 ? -27.828 29.844 25.656 1 81.88 11 GLU B CA 1
ATOM 4656 C C . GLU B 1 11 ? -28.094 31.109 24.828 1 81.88 11 GLU B C 1
ATOM 4658 O O . GLU B 1 11 ? -29.172 31.266 24.25 1 81.88 11 GLU B O 1
ATOM 4663 N N . ARG B 1 12 ? -27.094 31.969 24.797 1 85.94 12 ARG B N 1
ATOM 4664 C CA . ARG B 1 12 ? -27.25 33.219 24.047 1 85.94 12 ARG B CA 1
ATOM 4665 C C . ARG B 1 12 ? -27.375 32.938 22.547 1 85.94 12 ARG B C 1
ATOM 4667 O O . ARG B 1 12 ? -28.172 33.594 21.859 1 85.94 12 ARG B O 1
ATOM 4674 N N . THR B 1 13 ? -26.703 32 22.156 1 91.12 13 THR B N 1
ATOM 4675 C CA . THR B 1 13 ? -26.734 31.672 20.734 1 91.12 13 THR B CA 1
ATOM 4676 C C . THR B 1 13 ? -28.062 31.016 20.375 1 91.12 13 THR B C 1
ATOM 4678 O O . THR B 1 13 ? -28.562 31.172 19.266 1 91.12 13 THR B O 1
ATOM 4681 N N . LEU B 1 14 ? -28.656 30.312 21.328 1 93.25 14 LEU B N 1
ATOM 4682 C CA . LEU B 1 14 ? -29.953 29.688 21.094 1 93.25 14 LEU B CA 1
ATOM 4683 C C . LEU B 1 14 ? -31.031 30.75 20.938 1 93.25 14 LEU B C 1
ATOM 4685 O O . LEU B 1 14 ? -31.844 30.703 20 1 93.25 14 LEU B O 1
ATOM 4689 N N . SER B 1 15 ? -31.031 31.703 21.781 1 94.5 15 SER B N 1
ATOM 4690 C CA . SER B 1 15 ? -32.031 32.781 21.719 1 94.5 15 SER B CA 1
ATOM 4691 C C . SER B 1 15 ? -31.922 33.562 20.422 1 94.5 15 SER B C 1
ATOM 4693 O O . SER B 1 15 ? -32.938 33.938 19.828 1 94.5 15 SER B O 1
ATOM 4695 N N . ALA B 1 16 ? -30.734 33.812 20.078 1 95.56 16 ALA B N 1
ATOM 4696 C CA . ALA B 1 16 ? -30.5 34.5 18.828 1 95.56 16 ALA B CA 1
ATOM 4697 C C . ALA B 1 16 ? -31.016 33.719 17.641 1 95.56 16 ALA B C 1
ATOM 4699 O O . ALA B 1 16 ? -31.578 34.281 16.688 1 95.56 16 ALA B O 1
ATOM 4700 N N . ALA B 1 17 ? -30.797 32.438 17.719 1 96.56 17 ALA B N 1
ATOM 4701 C CA . ALA B 1 17 ? -31.266 31.547 16.641 1 96.56 17 ALA B CA 1
ATOM 4702 C C . ALA B 1 17 ? -32.781 31.562 16.547 1 96.56 17 ALA B C 1
ATOM 4704 O O . ALA B 1 17 ? -33.344 31.641 15.453 1 96.56 17 ALA B O 1
ATOM 4705 N N . ILE B 1 18 ? -33.406 31.484 17.609 1 96.25 18 ILE B N 1
ATOM 4706 C CA . ILE B 1 18 ? -34.875 31.469 17.672 1 96.25 18 ILE B CA 1
ATOM 4707 C C . ILE B 1 18 ? -35.438 32.781 17.156 1 96.25 18 ILE B C 1
ATOM 4709 O O . ILE B 1 18 ? -36.375 32.812 16.375 1 96.25 18 ILE B O 1
ATOM 4713 N N . ARG B 1 19 ? -34.75 33.844 17.531 1 95.94 19 ARG B N 1
ATOM 4714 C CA . ARG B 1 19 ? -35.188 35.156 17.062 1 95.94 19 ARG B CA 1
ATOM 4715 C C . ARG B 1 19 ? -35.031 35.281 15.547 1 95.94 19 ARG B C 1
ATOM 4717 O O . ARG B 1 19 ? -35.906 35.781 14.867 1 95.94 19 ARG B O 1
ATOM 4724 N N . ALA B 1 20 ? -33.938 34.844 15.141 1 96.19 20 ALA B N 1
ATOM 4725 C CA . ALA B 1 20 ? -33.719 34.875 13.703 1 96.19 20 ALA B CA 1
ATOM 4726 C C . ALA B 1 20 ? -34.719 34.031 12.945 1 96.19 20 ALA B C 1
ATOM 4728 O O . ALA B 1 20 ? -35.188 34.438 11.859 1 96.19 20 ALA B O 1
ATOM 4729 N N . ALA B 1 21 ? -35.031 32.906 13.469 1 95.62 21 ALA B N 1
ATOM 4730 C CA . ALA B 1 21 ? -36.031 32.031 12.852 1 95.62 21 ALA B CA 1
ATOM 4731 C C . ALA B 1 21 ? -37.406 32.688 12.859 1 95.62 21 ALA B C 1
ATOM 4733 O O . ALA B 1 21 ? -38.156 32.562 11.891 1 95.62 21 ALA B O 1
ATOM 4734 N N . ALA B 1 22 ? -37.688 33.344 13.867 1 94.31 22 ALA B N 1
ATOM 4735 C CA . ALA B 1 22 ? -38.969 34.031 13.969 1 94.31 22 ALA B CA 1
ATOM 4736 C C . ALA B 1 22 ? -39.062 35.156 12.945 1 94.31 22 ALA B C 1
ATOM 4738 O O . ALA B 1 22 ? -40.094 35.375 12.312 1 94.31 22 ALA B O 1
ATOM 4739 N N . ASP B 1 23 ? -38 35.844 12.844 1 94.25 23 ASP B N 1
ATOM 4740 C CA . ASP B 1 23 ? -37.938 36.938 11.852 1 94.25 23 ASP B CA 1
ATOM 4741 C C . ASP B 1 23 ? -38.094 36.375 10.438 1 94.25 23 ASP B C 1
ATOM 4743 O O . ASP B 1 23 ? -38.781 36.969 9.609 1 94.25 23 ASP B O 1
ATOM 4747 N N . ALA B 1 24 ? -37.469 35.312 10.266 1 93.19 24 ALA B N 1
ATOM 4748 C CA . ALA B 1 24 ? -37.562 34.656 8.953 1 93.19 24 ALA B CA 1
ATOM 4749 C C . ALA B 1 24 ? -39 34.219 8.672 1 93.19 24 ALA B C 1
ATOM 4751 O O . ALA B 1 24 ? -39.5 34.375 7.555 1 93.19 24 ALA B O 1
ATOM 4752 N N . GLN B 1 25 ? -39.562 33.594 9.609 1 91.38 25 GLN B N 1
ATOM 4753 C CA . GLN B 1 25 ? -40.969 33.125 9.453 1 91.38 25 GLN B CA 1
ATOM 4754 C C . GLN B 1 25 ? -41.875 34.312 9.102 1 91.38 25 GLN B C 1
ATOM 4756 O O . GLN B 1 25 ? -42.75 34.188 8.25 1 91.38 25 GLN B O 1
ATOM 4761 N N . ALA B 1 26 ? -41.562 35.438 9.688 1 88.81 26 ALA B N 1
ATOM 4762 C CA . ALA B 1 26 ? -42.406 36.625 9.477 1 88.81 26 ALA B CA 1
ATOM 4763 C C . ALA B 1 26 ? -42.188 37.188 8.078 1 88.81 26 ALA B C 1
ATOM 4765 O O . ALA B 1 26 ? -43.094 37.812 7.504 1 88.81 26 ALA B O 1
ATOM 4766 N N . SER B 1 27 ? -41.031 37.031 7.621 1 87.31 27 SER B N 1
ATOM 4767 C CA . SER B 1 27 ? -40.688 37.625 6.336 1 87.31 27 SER B CA 1
ATOM 4768 C C . SER B 1 27 ? -41.188 36.75 5.176 1 87.31 27 SER B C 1
ATOM 4770 O O . SER B 1 27 ? -41.219 37.219 4.035 1 87.31 27 SER B O 1
ATOM 4772 N N . LEU B 1 28 ? -41.5 35.594 5.512 1 84.69 28 LEU B N 1
ATOM 4773 C CA . LEU B 1 28 ? -41.969 34.688 4.453 1 84.69 28 LEU B CA 1
ATOM 4774 C C . LEU B 1 28 ? -43.375 35.125 3.969 1 84.69 28 LEU B C 1
ATOM 4776 O O . LEU B 1 28 ? -44.188 35.562 4.77 1 84.69 28 LEU B O 1
ATOM 4780 N N . ASN B 1 29 ? -43.562 35.406 2.697 1 66.62 29 ASN B N 1
ATOM 4781 C CA . ASN B 1 29 ? -44.781 35.938 2.088 1 66.62 29 ASN B CA 1
ATOM 4782 C C . ASN B 1 29 ? -46.031 35.188 2.562 1 66.62 29 ASN B C 1
ATOM 4784 O O . ASN B 1 29 ? -47.031 35.812 2.893 1 66.62 29 ASN B O 1
ATOM 4788 N N . ALA B 1 30 ? -46.031 33.906 2.318 1 66.38 30 ALA B N 1
ATOM 4789 C CA . ALA B 1 30 ? -47.094 33.031 2.768 1 66.38 30 ALA B CA 1
ATOM 4790 C C . ALA B 1 30 ? -46.656 32.188 3.973 1 66.38 30 ALA B C 1
ATOM 4792 O O . ALA B 1 30 ? -45.5 31.797 4.066 1 66.38 30 ALA B O 1
ATOM 4793 N N . ALA B 1 31 ? -47.531 32.125 4.906 1 70.81 31 ALA B N 1
ATOM 4794 C CA . ALA B 1 31 ? -47.219 31.297 6.074 1 70.81 31 ALA B CA 1
ATOM 4795 C C . ALA B 1 31 ? -46.781 29.891 5.664 1 70.81 31 ALA B C 1
ATOM 4797 O O . ALA B 1 31 ? -47.438 29.25 4.84 1 70.81 31 ALA B O 1
ATOM 4798 N N . PRO B 1 32 ? -45.594 29.578 6.145 1 77.94 32 PRO B N 1
ATOM 4799 C CA . PRO B 1 32 ? -45.188 28.219 5.816 1 77.94 32 PRO B CA 1
ATOM 4800 C C . PRO B 1 32 ? -46.188 27.172 6.305 1 77.94 32 PRO B C 1
ATOM 4802 O O . PRO B 1 32 ? -46.812 27.344 7.344 1 77.94 32 PRO B O 1
ATOM 4805 N N . ARG B 1 33 ? -46.375 26.219 5.477 1 81.56 33 ARG B N 1
ATOM 4806 C CA . ARG B 1 33 ? -47.281 25.125 5.84 1 81.56 33 ARG B CA 1
ATOM 4807 C C . ARG B 1 33 ? -46.719 24.344 7.02 1 81.56 33 ARG B C 1
ATOM 4809 O O . ARG B 1 33 ? -47.469 23.922 7.906 1 81.56 33 ARG B O 1
ATOM 4816 N N . THR B 1 34 ? -45.375 24.188 6.957 1 94.19 34 THR B N 1
ATOM 4817 C CA . THR B 1 34 ? -44.75 23.359 8 1 94.19 34 THR B CA 1
ATOM 4818 C C . THR B 1 34 ? -43.375 23.875 8.344 1 94.19 34 THR B C 1
ATOM 4820 O O . THR B 1 34 ? -42.656 24.422 7.488 1 94.19 34 THR B O 1
ATOM 4823 N N . LEU B 1 35 ? -42.969 23.781 9.641 1 96.56 35 LEU B N 1
ATOM 4824 C CA . LEU B 1 35 ? -41.656 24.078 10.125 1 96.56 35 LEU B CA 1
ATOM 4825 C C . LEU B 1 35 ? -41 22.859 10.766 1 96.56 35 LEU B C 1
ATOM 4827 O O . LEU B 1 35 ? -41.594 22.234 11.648 1 96.56 35 LEU B O 1
ATOM 4831 N N . LEU B 1 36 ? -39.844 22.5 10.25 1 97.75 36 LEU B N 1
ATOM 4832 C CA . LEU B 1 36 ? -39.031 21.438 10.836 1 97.75 36 LEU B CA 1
ATOM 4833 C C . LEU B 1 36 ? -37.875 22 11.641 1 97.75 36 LEU B C 1
ATOM 4835 O O . LEU B 1 36 ? -37.062 22.766 11.109 1 97.75 36 LEU B O 1
ATOM 4839 N N . ILE B 1 37 ? -37.812 21.656 12.883 1 97.75 37 ILE B N 1
ATOM 4840 C CA . ILE B 1 37 ? -36.656 21.969 13.719 1 97.75 37 ILE B CA 1
ATOM 4841 C C . ILE B 1 37 ? -35.812 20.719 13.93 1 97.75 37 ILE B C 1
ATOM 4843 O O . ILE B 1 37 ? -36.281 19.719 14.461 1 97.75 37 ILE B O 1
ATOM 4847 N N . THR B 1 38 ? -34.594 20.75 13.461 1 97.25 38 THR B N 1
ATOM 4848 C CA . THR B 1 38 ? -33.656 19.641 13.641 1 97.25 38 THR B CA 1
ATOM 4849 C C . THR B 1 38 ? -32.562 20.016 14.602 1 97.25 38 THR B C 1
ATOM 4851 O O . THR B 1 38 ? -31.953 21.094 14.477 1 97.25 38 THR B O 1
ATOM 4854 N N . ILE B 1 39 ? -32.25 19.141 15.508 1 95.75 39 ILE B N 1
ATOM 4855 C CA . ILE B 1 39 ? -31.188 19.391 16.484 1 95.75 39 ILE B CA 1
ATOM 4856 C C . ILE B 1 39 ? -30.234 18.188 16.531 1 95.75 39 ILE B C 1
ATOM 4858 O O . ILE B 1 39 ? -30.641 17.078 16.875 1 95.75 39 ILE B O 1
ATOM 4862 N N . PHE B 1 40 ? -29.047 18.375 16.188 1 95.44 40 PHE B N 1
ATOM 4863 C CA . PHE B 1 40 ? -27.984 17.391 16.375 1 95.44 40 PHE B CA 1
ATOM 4864 C C . PHE B 1 40 ? -26.969 17.859 17.406 1 95.44 40 PHE B C 1
ATOM 4866 O O . PHE B 1 40 ? -26.469 18.984 17.312 1 95.44 40 PHE B O 1
ATOM 4873 N N . SER B 1 41 ? -26.609 16.969 18.344 1 92.69 41 SER B N 1
ATOM 4874 C CA . SER B 1 41 ? -25.719 17.375 19.422 1 92.69 41 SER B CA 1
ATOM 4875 C C . SER B 1 41 ? -24.609 16.344 19.641 1 92.69 41 SER B C 1
ATOM 4877 O O . SER B 1 41 ? -24.875 15.156 19.828 1 92.69 41 SER B O 1
ATOM 4879 N N . ALA B 1 42 ? -23.359 16.672 19.719 1 87.88 42 ALA B N 1
ATOM 4880 C CA . ALA B 1 42 ? -22.234 15.766 19.906 1 87.88 42 ALA B CA 1
ATOM 4881 C C . ALA B 1 42 ? -21.828 15.703 21.375 1 87.88 42 ALA B C 1
ATOM 4883 O O . ALA B 1 42 ? -21.406 14.648 21.875 1 87.88 42 ALA B O 1
ATOM 4884 N N . ASN B 1 43 ? -21.891 16.75 22.219 1 79.25 43 ASN B N 1
ATOM 4885 C CA . ASN B 1 43 ? -21.359 16.641 23.578 1 79.25 43 ASN B CA 1
ATOM 4886 C C . ASN B 1 43 ? -22.141 17.5 24.562 1 79.25 43 ASN B C 1
ATOM 4888 O O . ASN B 1 43 ? -21.625 17.875 25.609 1 79.25 43 ASN B O 1
ATOM 4892 N N . TRP B 1 44 ? -23.281 17.734 24.312 1 78.06 44 TRP B N 1
ATOM 4893 C CA . TRP B 1 44 ? -24.047 18.531 25.281 1 78.06 44 TRP B CA 1
ATOM 4894 C C . TRP B 1 44 ? -24.703 17.656 26.328 1 78.06 44 TRP B C 1
ATOM 4896 O O . TRP B 1 44 ? -24.953 16.469 26.094 1 78.06 44 TRP B O 1
ATOM 4906 N N . THR B 1 45 ? -24.875 18.297 27.422 1 82.5 45 THR B N 1
ATOM 4907 C CA . THR B 1 45 ? -25.547 17.594 28.516 1 82.5 45 THR B CA 1
ATOM 4908 C C . THR B 1 45 ? -27.031 17.406 28.203 1 82.5 45 THR B C 1
ATOM 4910 O O . THR B 1 45 ? -27.594 18.141 27.391 1 82.5 45 THR B O 1
ATOM 4913 N N . GLU B 1 46 ? -27.594 16.453 28.828 1 84.25 46 GLU B N 1
ATOM 4914 C CA . GLU B 1 46 ? -29.016 16.188 28.656 1 84.25 46 GLU B CA 1
ATOM 4915 C C . GLU B 1 46 ? -29.859 17.391 29.047 1 84.25 46 GLU B C 1
ATOM 4917 O O . GLU B 1 46 ? -30.859 17.688 28.406 1 84.25 46 GLU B O 1
ATOM 4922 N N . GLN B 1 47 ? -29.422 18.078 30.016 1 87.12 47 GLN B N 1
ATOM 4923 C CA . GLN B 1 47 ? -30.141 19.25 30.5 1 87.12 47 GLN B CA 1
ATOM 4924 C C . GLN B 1 47 ? -30.125 20.359 29.453 1 87.12 47 GLN B C 1
ATOM 4926 O O . GLN B 1 47 ? -31.141 21.031 29.234 1 87.12 47 GLN B O 1
ATOM 4931 N N . ALA B 1 48 ? -29.016 20.547 28.859 1 89.12 48 ALA B N 1
ATOM 4932 C CA . ALA B 1 48 ? -28.875 21.578 27.828 1 89.12 48 ALA B CA 1
ATOM 4933 C C . ALA B 1 48 ? -29.75 21.266 26.609 1 89.12 48 ALA B C 1
ATOM 4935 O O . ALA B 1 48 ? -30.344 22.172 26.031 1 89.12 48 ALA B O 1
ATOM 4936 N N . ILE B 1 49 ? -29.828 20.047 26.281 1 89.12 49 ILE B N 1
ATOM 4937 C CA . ILE B 1 49 ? -30.625 19.609 25.141 1 89.12 49 ILE B CA 1
ATOM 4938 C C . ILE B 1 49 ? -32.125 19.812 25.453 1 89.12 49 ILE B C 1
ATOM 4940 O O . ILE B 1 49 ? -32.875 20.328 24.609 1 89.12 49 ILE B O 1
ATOM 4944 N N . GLU B 1 50 ? -32.5 19.438 26.609 1 89.75 50 GLU B N 1
ATOM 4945 C CA . GLU B 1 50 ? -33.875 19.578 27.016 1 89.75 50 GLU B CA 1
ATOM 4946 C C . GLU B 1 50 ? -34.312 21.047 27.016 1 89.75 50 GLU B C 1
ATOM 4948 O O . GLU B 1 50 ? -35.438 21.375 26.594 1 89.75 50 GLU B O 1
ATOM 4953 N N . ARG B 1 51 ? -33.438 21.797 27.469 1 91.12 51 ARG B N 1
ATOM 4954 C CA . ARG B 1 51 ? -33.719 23.219 27.484 1 91.12 51 ARG B CA 1
ATOM 4955 C C . ARG B 1 51 ? -33.906 23.75 26.062 1 91.12 51 ARG B C 1
ATOM 4957 O O . ARG B 1 51 ? -34.75 24.578 25.797 1 91.12 51 ARG B O 1
ATOM 4964 N N . THR B 1 52 ? -33.031 23.344 25.234 1 93.12 52 THR B N 1
ATOM 4965 C CA . THR B 1 52 ? -33.094 23.766 23.844 1 93.12 52 THR B CA 1
ATOM 4966 C C . THR B 1 52 ? -34.406 23.344 23.203 1 93.12 52 THR B C 1
ATOM 4968 O O . THR B 1 52 ? -35.062 24.125 22.516 1 93.12 52 THR B O 1
ATOM 4971 N N . ILE B 1 53 ? -34.781 22.109 23.484 1 93.56 53 ILE B N 1
ATOM 4972 C CA . ILE B 1 53 ? -36.031 21.578 22.953 1 93.56 53 ILE B CA 1
ATOM 4973 C C . ILE B 1 53 ? -37.219 22.391 23.484 1 93.56 53 ILE B C 1
ATOM 4975 O O . ILE B 1 53 ? -38.125 22.75 22.719 1 93.56 53 ILE B O 1
ATOM 4979 N N . GLN B 1 54 ? -37.188 22.656 24.688 1 93.88 54 GLN B N 1
ATOM 4980 C CA . GLN B 1 54 ? -38.281 23.391 25.328 1 93.88 54 GLN B CA 1
ATOM 4981 C C . GLN B 1 54 ? -38.375 24.812 24.781 1 93.88 54 GLN B C 1
ATOM 4983 O O . GLN B 1 54 ? -39.469 25.25 24.406 1 93.88 54 GLN B O 1
ATOM 4988 N N . GLU B 1 55 ? -37.281 25.453 24.703 1 95.38 55 GLU B N 1
ATOM 4989 C CA . GLU B 1 55 ? -37.312 26.844 24.234 1 95.38 55 GLU B CA 1
ATOM 4990 C C . GLU B 1 55 ? -37.719 26.938 22.766 1 95.38 55 GLU B C 1
ATOM 4992 O O . GLU B 1 55 ? -38.5 27.812 22.406 1 95.38 55 GLU B O 1
ATOM 4997 N N . ALA B 1 56 ? -37.156 26.125 22.016 1 94.94 56 ALA B N 1
ATOM 4998 C CA . ALA B 1 56 ? -37.531 26.109 20.594 1 94.94 56 ALA B CA 1
ATOM 4999 C C . ALA B 1 56 ? -39 25.719 20.422 1 94.94 56 ALA B C 1
ATOM 5001 O O . ALA B 1 56 ? -39.719 26.297 19.609 1 94.94 56 ALA B O 1
ATOM 5002 N N . GLY B 1 57 ? -39.406 24.703 21.172 1 93.88 57 GLY B N 1
ATOM 5003 C CA . GLY B 1 57 ? -40.781 24.266 21.125 1 93.88 57 GLY B CA 1
ATOM 5004 C C . GLY B 1 57 ? -41.75 25.328 21.547 1 93.88 57 GLY B C 1
ATOM 5005 O O . GLY B 1 57 ? -42.844 25.453 20.969 1 93.88 57 GLY B O 1
ATOM 5006 N N . ASP B 1 58 ? -41.406 26.047 22.5 1 94.62 58 ASP B N 1
ATOM 5007 C CA . ASP B 1 58 ? -42.25 27.125 22.984 1 94.62 58 ASP B CA 1
ATOM 5008 C C . ASP B 1 58 ? -42.375 28.234 21.953 1 94.62 58 ASP B C 1
ATOM 5010 O O . ASP B 1 58 ? -43.438 28.828 21.797 1 94.62 58 ASP B O 1
ATOM 5014 N N . ALA B 1 59 ? -41.312 28.5 21.328 1 95.19 59 ALA B N 1
ATOM 5015 C CA . ALA B 1 59 ? -41.281 29.578 20.344 1 95.19 59 ALA B CA 1
ATOM 5016 C C . ALA B 1 59 ? -42.062 29.172 19.094 1 95.19 59 ALA B C 1
ATOM 5018 O O . ALA B 1 59 ? -42.688 30.031 18.438 1 95.19 59 ALA B O 1
ATOM 5019 N N . PHE B 1 60 ? -42.062 27.938 18.781 1 95.5 60 PHE B N 1
ATOM 5020 C CA . PHE B 1 60 ? -42.75 27.438 17.609 1 95.5 60 PHE B CA 1
ATOM 5021 C C . PHE B 1 60 ? -43.594 26.219 17.969 1 95.5 60 PHE B C 1
ATOM 5023 O O . PHE B 1 60 ? -43.25 25.078 17.625 1 95.5 60 PHE B O 1
ATOM 5030 N N . PRO B 1 61 ? -44.781 26.344 18.422 1 92.94 61 PRO B N 1
ATOM 5031 C CA . PRO B 1 61 ? -45.594 25.25 18.969 1 92.94 61 PRO B CA 1
ATOM 5032 C C . PRO B 1 61 ? -46.062 24.266 17.906 1 92.94 61 PRO B C 1
ATOM 5034 O O . PRO B 1 61 ? -46.281 23.094 18.203 1 92.94 61 PRO B O 1
ATOM 5037 N N . ASP B 1 62 ? -46.188 24.656 16.703 1 92.06 62 ASP B N 1
ATOM 5038 C CA . ASP B 1 62 ? -46.719 23.781 15.656 1 92.06 62 ASP B CA 1
ATOM 5039 C C . ASP B 1 62 ? -45.562 23.125 14.875 1 92.06 62 ASP B C 1
ATOM 5041 O O . ASP B 1 62 ? -45.812 22.359 13.945 1 92.06 62 ASP B O 1
ATOM 5045 N N . ALA B 1 63 ? -44.344 23.406 15.258 1 95.81 63 ALA B N 1
ATOM 5046 C CA . ALA B 1 63 ? -43.219 22.859 14.523 1 95.81 63 ALA B CA 1
ATOM 5047 C C . ALA B 1 63 ? -43 21.391 14.852 1 95.81 63 ALA B C 1
ATOM 5049 O O . ALA B 1 63 ? -43.312 20.938 15.961 1 95.81 63 ALA B O 1
ATOM 5050 N N . ILE B 1 64 ? -42.562 20.688 13.852 1 96.75 64 ILE B N 1
ATOM 5051 C CA . ILE B 1 64 ? -42.094 19.328 14.086 1 96.75 64 ILE B CA 1
ATOM 5052 C C . ILE B 1 64 ? -40.625 19.359 14.516 1 96.75 64 ILE B C 1
ATOM 5054 O O . ILE B 1 64 ? -39.781 19.984 13.852 1 96.75 64 ILE B O 1
ATOM 5058 N N . LEU B 1 65 ? -40.375 18.766 15.672 1 96.88 65 LEU B N 1
ATOM 5059 C CA . LEU B 1 65 ? -39 18.781 16.203 1 96.88 65 LEU B CA 1
ATOM 5060 C C . LEU B 1 65 ? -38.406 17.375 16.219 1 96.88 65 LEU B C 1
ATOM 5062 O O . LEU B 1 65 ? -39.062 16.438 16.672 1 96.88 65 LEU B O 1
ATOM 5066 N N . LEU B 1 66 ? -37.25 17.234 15.633 1 96.06 66 LEU B N 1
ATOM 5067 C CA . LEU B 1 66 ? -36.5 15.969 15.602 1 96.06 66 LEU B CA 1
ATOM 5068 C C . LEU B 1 66 ? -35.031 16.203 15.875 1 96.06 66 LEU B C 1
ATOM 5070 O O . LEU B 1 66 ? -34.438 17.172 15.383 1 96.06 66 LEU B O 1
ATOM 5074 N N . GLY B 1 67 ? -34.438 15.344 16.719 1 93.81 67 GLY B N 1
ATOM 5075 C CA . GLY B 1 67 ? -33 15.461 16.969 1 93.81 67 GLY B CA 1
ATOM 5076 C C . GLY B 1 67 ? -32.375 14.203 17.562 1 93.81 67 GLY B C 1
ATOM 5077 O O . GLY B 1 67 ? -33.094 13.219 17.797 1 93.81 67 GLY B O 1
ATOM 5078 N N . SER B 1 68 ? -31.125 14.258 17.625 1 93.88 68 SER B N 1
ATOM 5079 C CA . SER B 1 68 ? -30.391 13.125 18.188 1 93.88 68 SER B CA 1
ATOM 5080 C C . SER B 1 68 ? -29.016 13.547 18.672 1 93.88 68 SER B C 1
ATOM 5082 O O . SER B 1 68 ? -28.453 14.539 18.188 1 93.88 68 SER B O 1
ATOM 5084 N N . ARG B 1 69 ? -28.531 12.812 19.641 1 92.88 69 ARG B N 1
ATOM 5085 C CA . ARG B 1 69 ? -27.109 12.852 19.938 1 92.88 69 ARG B CA 1
ATOM 5086 C C . ARG B 1 69 ? -26.312 12.133 18.844 1 92.88 69 ARG B C 1
ATOM 5088 O O . ARG B 1 69 ? -26.703 11.062 18.375 1 92.88 69 ARG B O 1
ATOM 5095 N N . VAL B 1 70 ? -25.312 12.812 18.391 1 92.62 70 VAL B N 1
ATOM 5096 C CA . VAL B 1 70 ? -24.531 12.266 17.297 1 92.62 70 VAL B CA 1
ATOM 5097 C C . VAL B 1 70 ? -23.031 12.391 17.609 1 92.62 70 VAL B C 1
ATOM 5099 O O . VAL B 1 70 ? -22.656 13.148 18.516 1 92.62 70 VAL B O 1
ATOM 5102 N N . PRO B 1 71 ? -22.203 11.625 16.984 1 89.56 71 PRO B N 1
ATOM 5103 C CA . PRO B 1 71 ? -20.781 11.703 17.266 1 89.56 71 PRO B CA 1
ATOM 5104 C C . PRO B 1 71 ? -20.172 13.062 16.906 1 89.56 71 PRO B C 1
ATOM 5106 O O . PRO B 1 71 ? -19.312 13.57 17.625 1 89.56 71 PRO B O 1
ATOM 5109 N N . ARG B 1 72 ? -20.547 13.602 15.758 1 93.06 72 ARG B N 1
ATOM 5110 C CA . ARG B 1 72 ? -20.094 14.906 15.273 1 93.06 72 ARG B CA 1
ATOM 5111 C C . ARG B 1 72 ? -21.188 15.586 14.438 1 93.06 72 ARG B C 1
ATOM 5113 O O . ARG B 1 72 ? -22.062 14.922 13.883 1 93.06 72 ARG B O 1
ATOM 5120 N N . VAL B 1 73 ? -21.047 16.922 14.414 1 94.69 73 VAL B N 1
ATOM 5121 C CA . VAL B 1 73 ? -22.094 17.641 13.695 1 94.69 73 VAL B CA 1
ATOM 5122 C C . VAL B 1 73 ? -21.5 18.297 12.453 1 94.69 73 VAL B C 1
ATOM 5124 O O . VAL B 1 73 ? -20.297 18.578 12.398 1 94.69 73 VAL B O 1
ATOM 5127 N N . ILE B 1 74 ? -22.297 18.422 11.477 1 95.12 74 ILE B N 1
ATOM 5128 C CA . ILE B 1 74 ? -21.984 19.141 10.242 1 95.12 74 ILE B CA 1
ATOM 5129 C C . ILE B 1 74 ? -22.906 20.359 10.109 1 95.12 74 ILE B C 1
ATOM 5131 O O . ILE B 1 74 ? -24.125 20.25 10.227 1 95.12 74 ILE B O 1
ATOM 5135 N N . TYR B 1 75 ? -22.359 21.531 9.906 1 93.69 75 TYR B N 1
ATOM 5136 C CA . TYR B 1 75 ? -23.172 22.719 9.688 1 93.69 75 TYR B CA 1
ATOM 5137 C C . TYR B 1 75 ? -22.562 23.609 8.609 1 93.69 75 TYR B C 1
ATOM 5139 O O . TYR B 1 75 ? -21.422 24.078 8.75 1 93.69 75 TYR B O 1
ATOM 5147 N N . ASN B 1 76 ? -23.266 23.797 7.613 1 92.06 76 ASN B N 1
ATOM 5148 C CA . ASN B 1 76 ? -22.891 24.625 6.469 1 92.06 76 ASN B CA 1
ATOM 5149 C C . ASN B 1 76 ? -21.562 24.188 5.879 1 92.06 76 ASN B C 1
ATOM 5151 O O . ASN B 1 76 ? -20.672 25.016 5.672 1 92.06 76 ASN B O 1
ATOM 5155 N N . GLY B 1 77 ? -21.453 22.891 5.754 1 86.19 77 GLY B N 1
ATOM 5156 C CA . GLY B 1 77 ? -20.281 2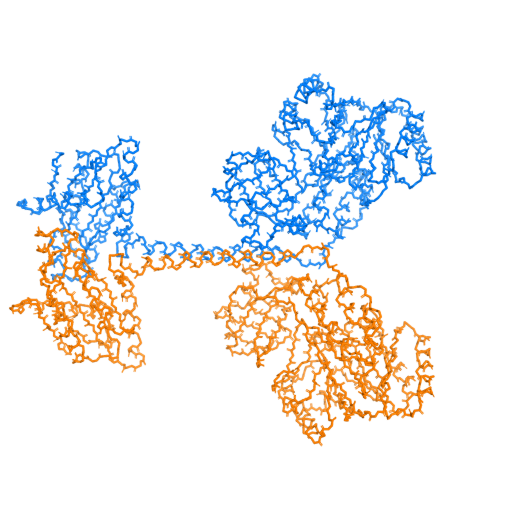2.312 5.113 1 86.19 77 GLY B CA 1
ATOM 5157 C C . GLY B 1 77 ? -19.062 22.297 6.004 1 86.19 77 GLY B C 1
ATOM 5158 O O . GLY B 1 77 ? -17.922 22.266 5.516 1 86.19 77 GLY B O 1
ATOM 5159 N N . ARG B 1 78 ? -19.234 22.391 7.199 1 90.44 78 ARG B N 1
ATOM 5160 C CA . ARG B 1 78 ? -18.141 22.344 8.156 1 90.44 78 ARG B CA 1
ATOM 5161 C C . ARG B 1 78 ? -18.375 21.266 9.211 1 90.44 78 ARG B C 1
ATOM 5163 O O . ARG B 1 78 ? -19.531 20.984 9.562 1 90.44 78 ARG B O 1
ATOM 5170 N N . LEU B 1 79 ? -17.266 20.75 9.609 1 91.44 79 LEU B N 1
ATOM 5171 C CA . LEU B 1 79 ? -17.328 19.75 10.68 1 91.44 79 LEU B CA 1
ATOM 5172 C C . LEU B 1 79 ? -17.016 20.391 12.031 1 91.44 79 LEU B C 1
ATOM 5174 O O . LEU B 1 79 ? -16.125 21.234 12.141 1 91.44 79 LEU B O 1
ATOM 5178 N N . SER B 1 80 ? -17.734 20.031 13.023 1 87.44 80 SER B N 1
ATOM 5179 C CA . SER B 1 80 ? -17.422 20.344 14.406 1 87.44 80 SER B CA 1
ATOM 5180 C C . SER B 1 80 ? -17.516 19.109 15.297 1 87.44 80 SER B C 1
ATOM 5182 O O . SER B 1 80 ? -18.578 18.484 15.375 1 87.44 80 SER B O 1
ATOM 5184 N N . PRO B 1 81 ? -16.422 18.812 15.961 1 84.94 81 PRO B N 1
ATOM 5185 C CA . PRO B 1 81 ? -16.453 17.625 16.828 1 84.94 81 PRO B CA 1
ATOM 5186 C C . PRO B 1 81 ? -17.25 17.844 18.109 1 84.94 81 PRO B C 1
ATOM 5188 O O . PRO B 1 81 ? -17.578 16.891 18.812 1 84.94 81 PRO B O 1
ATOM 5191 N N . VAL B 1 82 ? -17.5 19.109 18.328 1 82.56 82 VAL B N 1
ATOM 5192 C CA . VAL B 1 82 ? -18.219 19.438 19.547 1 82.56 82 VAL B CA 1
ATOM 5193 C C . VAL B 1 82 ? -19.359 20.422 19.234 1 82.56 82 VAL B C 1
ATOM 5195 O O . VAL B 1 82 ? -19.422 20.969 18.125 1 82.56 82 VAL B O 1
ATOM 5198 N N . GLY B 1 83 ? -20.312 20.422 20.125 1 86.19 83 GLY B N 1
ATOM 5199 C CA . GLY B 1 83 ? -21.344 21.438 20.047 1 86.19 83 GLY B CA 1
ATOM 5200 C C . GLY B 1 83 ? -22.672 20.906 19.516 1 86.19 83 GLY B C 1
ATOM 5201 O O . GLY B 1 83 ? -22.891 19.688 19.5 1 86.19 83 GLY B O 1
ATOM 5202 N N . THR B 1 84 ? -23.609 21.844 19.328 1 92.81 84 THR B N 1
ATOM 5203 C CA . THR B 1 84 ? -24.969 21.547 18.891 1 92.81 84 THR B CA 1
ATOM 5204 C C . THR B 1 84 ? -25.344 22.422 17.688 1 92.81 84 THR B C 1
ATOM 5206 O O . THR B 1 84 ? -24.969 23.609 17.641 1 92.81 84 THR B O 1
ATOM 5209 N N . VAL B 1 85 ? -25.922 21.719 16.781 1 95.62 85 VAL B N 1
ATOM 5210 C CA . VAL B 1 85 ? -26.438 22.453 15.633 1 95.62 85 VAL B CA 1
ATOM 5211 C C . VAL B 1 85 ? -27.953 22.375 15.586 1 95.62 85 VAL B C 1
ATOM 5213 O O . VAL B 1 85 ? -28.531 21.312 15.875 1 95.62 85 VAL B O 1
ATOM 5216 N N . ILE B 1 86 ? -28.562 23.484 15.312 1 96.12 86 ILE B N 1
ATOM 5217 C CA . ILE B 1 86 ? -30 23.547 15.164 1 96.12 86 ILE B CA 1
ATOM 5218 C C . ILE B 1 86 ? -30.359 24.141 13.805 1 96.12 86 ILE B C 1
ATOM 5220 O O . ILE B 1 86 ? -29.688 25.062 13.328 1 96.12 86 ILE B O 1
ATOM 5224 N N . SER B 1 87 ? -31.344 23.562 13.188 1 97.56 87 SER B N 1
ATOM 5225 C CA . SER B 1 87 ? -31.812 24.094 11.922 1 97.56 87 SER B CA 1
ATOM 5226 C C . SER B 1 87 ? -33.312 24.359 11.961 1 97.56 87 SER B C 1
ATOM 5228 O O . SER B 1 87 ? -34.062 23.656 12.641 1 97.56 87 SER B O 1
ATOM 5230 N N . PHE B 1 88 ? -33.688 25.438 11.352 1 97.31 88 PHE B N 1
ATOM 5231 C CA . PHE B 1 88 ? -35.094 25.781 11.094 1 97.31 88 PHE B CA 1
ATOM 5232 C C . PHE B 1 88 ? -35.375 25.719 9.602 1 97.31 88 PHE B C 1
ATOM 5234 O O . PHE B 1 88 ? -34.938 26.578 8.836 1 97.31 88 PHE B O 1
ATOM 5241 N N . THR B 1 89 ? -36.125 24.734 9.227 1 97.56 89 THR B N 1
ATOM 5242 C CA . THR B 1 89 ? -36.469 24.562 7.816 1 97.56 89 THR B CA 1
ATOM 5243 C C . THR B 1 89 ? -37.938 24.859 7.578 1 97.56 89 THR B C 1
ATOM 5245 O O . THR B 1 89 ? -38.812 24.141 8.055 1 97.56 89 THR B O 1
ATOM 5248 N N . PHE B 1 90 ? -38.156 25.859 6.805 1 96.75 90 PHE B N 1
ATOM 5249 C CA . PHE B 1 90 ? -39.531 26.297 6.488 1 96.75 90 PHE B CA 1
ATOM 5250 C C . PHE B 1 90 ? -39.969 25.719 5.148 1 96.75 90 PHE B C 1
ATOM 5252 O O . PHE B 1 90 ? -39.312 25.906 4.129 1 96.75 90 PHE B O 1
ATOM 5259 N N . PHE B 1 91 ? -41.125 25.016 5.203 1 95.94 91 PHE B N 1
ATOM 5260 C CA . PHE B 1 91 ? -41.688 24.469 3.975 1 95.94 91 PHE B CA 1
ATOM 5261 C C . PHE B 1 91 ? -42.938 25.266 3.574 1 95.94 91 PHE B C 1
ATOM 5263 O O . PHE B 1 91 ? -43.875 25.406 4.367 1 95.94 91 PHE B O 1
ATOM 5270 N N . ALA B 1 92 ? -43 25.656 2.322 1 92.69 92 ALA B N 1
ATOM 5271 C CA . ALA B 1 92 ? -44.125 26.422 1.829 1 92.69 92 ALA B CA 1
ATOM 5272 C C . ALA B 1 92 ? -45.344 25.531 1.59 1 92.69 92 ALA B C 1
ATOM 5274 O O . ALA B 1 92 ? -46.469 25.922 1.871 1 92.69 92 ALA B O 1
ATOM 5275 N N . SER B 1 93 ? -45.125 24.328 1.124 1 92.56 93 SER B N 1
ATOM 5276 C CA . SER B 1 93 ? -46.25 23.484 0.73 1 92.56 93 SER B CA 1
ATOM 5277 C C . SER B 1 93 ? -46.094 22.078 1.295 1 92.56 93 SER B C 1
ATOM 5279 O O . SER B 1 93 ? -47.094 21.391 1.545 1 92.56 93 SER B O 1
ATOM 5281 N N . ALA B 1 94 ? -44.938 21.641 1.521 1 94.94 94 ALA B N 1
ATOM 5282 C CA . ALA B 1 94 ? -44.719 20.25 1.948 1 94.94 94 ALA B CA 1
ATOM 5283 C C . ALA B 1 94 ? -45.219 20.031 3.361 1 94.94 94 ALA B C 1
ATOM 5285 O O . ALA B 1 94 ? -45.219 20.938 4.195 1 94.94 94 ALA B O 1
ATOM 5286 N N . GLN B 1 95 ? -45.719 18.812 3.551 1 95.06 95 GLN B N 1
ATOM 5287 C CA . GLN B 1 95 ? -46.125 18.359 4.871 1 95.06 95 GLN B CA 1
ATOM 5288 C C . GLN B 1 95 ? -45.156 17.328 5.43 1 95.06 95 GLN B C 1
ATOM 5290 O O . GLN B 1 95 ? -44.5 16.609 4.672 1 95.06 95 GLN B O 1
ATOM 5295 N N . LEU B 1 96 ? -45.094 17.359 6.75 1 96.62 96 LEU B N 1
ATOM 5296 C CA . LEU B 1 96 ? -44.188 16.406 7.418 1 96.62 96 LEU B CA 1
ATOM 5297 C C . LEU B 1 96 ? -44.969 15.523 8.383 1 96.62 96 LEU B C 1
ATOM 5299 O O . LEU B 1 96 ? -45.938 15.969 8.992 1 96.62 96 LEU B O 1
ATOM 5303 N N . ARG B 1 97 ? -44.562 14.305 8.453 1 95.38 97 ARG B N 1
ATOM 5304 C CA . ARG B 1 97 ? -45.125 13.352 9.422 1 95.38 97 ARG B CA 1
ATOM 5305 C C . ARG B 1 97 ? -44 12.633 10.172 1 95.38 97 ARG B C 1
ATOM 5307 O O . ARG B 1 97 ? -43.125 11.992 9.555 1 95.38 97 ARG B O 1
ATOM 5314 N N . LEU B 1 98 ? -44.062 12.758 11.453 1 95.88 98 LEU B N 1
ATOM 5315 C CA . LEU B 1 98 ? -43.062 12.133 12.297 1 95.88 98 LEU B CA 1
ATOM 5316 C C . LEU B 1 98 ? -43.625 10.922 13.023 1 95.88 98 LEU B C 1
ATOM 5318 O O . LEU B 1 98 ? -44.688 11 13.617 1 95.88 98 LEU B O 1
ATOM 5322 N N . SER B 1 99 ? -42.969 9.781 12.844 1 93.38 99 SER B N 1
ATOM 5323 C CA . SER B 1 99 ? -43.25 8.555 13.57 1 93.38 99 SER B CA 1
ATOM 5324 C C . SER B 1 99 ? -42.031 8.078 14.367 1 93.38 99 SER B C 1
ATOM 5326 O O . SER B 1 99 ? -40.906 8.141 13.875 1 93.38 99 SER B O 1
ATOM 5328 N N . LEU B 1 100 ? -42.312 7.691 15.594 1 93.5 100 LEU B N 1
ATOM 5329 C CA . LEU B 1 100 ? -41.219 7.254 16.453 1 93.5 100 LEU B CA 1
ATOM 5330 C C . LEU B 1 100 ? -41.438 5.816 16.922 1 93.5 100 LEU B C 1
ATOM 5332 O O . LEU B 1 100 ? -42.469 5.488 17.484 1 93.5 100 LEU B O 1
ATOM 5336 N N . PHE B 1 101 ? -40.469 4.996 16.547 1 92 101 PHE B N 1
ATOM 5337 C CA . PHE B 1 101 ? -40.406 3.648 17.109 1 92 101 PHE B CA 1
ATOM 5338 C C . PHE B 1 101 ? -39.625 3.637 18.406 1 92 101 PHE B C 1
ATOM 5340 O O . PHE B 1 101 ? -38.469 4.074 18.438 1 92 101 PHE B O 1
ATOM 5347 N N . ASP B 1 102 ? -40.219 3.145 19.453 1 90.62 102 ASP B N 1
ATOM 5348 C CA . ASP B 1 102 ? -39.562 2.961 20.734 1 90.62 102 ASP B CA 1
ATOM 5349 C C . ASP B 1 102 ? -39.375 1.479 21.062 1 90.62 102 ASP B C 1
ATOM 5351 O O . ASP B 1 102 ? -40.375 0.748 21.219 1 90.62 102 ASP B O 1
ATOM 5355 N N . ALA B 1 103 ? -38.188 1.11 21.203 1 86.75 103 ALA B N 1
ATOM 5356 C CA . ALA B 1 103 ? -37.844 -0.299 21.391 1 86.75 103 ALA B CA 1
ATOM 5357 C C . ALA B 1 103 ? -38.5 -0.869 22.641 1 86.75 103 ALA B C 1
ATOM 5359 O O . ALA B 1 103 ? -38.719 -2.078 22.734 1 86.75 103 ALA B O 1
ATOM 5360 N N . MET B 1 104 ? -38.812 -0.07 23.609 1 80.81 104 MET B N 1
ATOM 5361 C CA . MET B 1 104 ? -39.438 -0.519 24.859 1 80.81 104 MET B CA 1
ATOM 5362 C C . MET B 1 104 ? -40.938 -0.727 24.688 1 80.81 104 MET B C 1
ATOM 5364 O O . MET B 1 104 ? -41.562 -1.431 25.484 1 80.81 104 MET B O 1
ATOM 5368 N N . GLU B 1 105 ? -41.438 -0.195 23.641 1 79.69 105 GLU B N 1
ATOM 5369 C CA . GLU B 1 105 ? -42.906 -0.168 23.547 1 79.69 105 GLU B CA 1
ATOM 5370 C C . GLU B 1 105 ? -43.375 -0.968 22.344 1 79.69 105 GLU B C 1
ATOM 5372 O O . GLU B 1 105 ? -44.531 -1.413 22.297 1 79.69 105 GLU B O 1
ATOM 5377 N N . ASP B 1 106 ? -42.469 -1.104 21.344 1 79.38 106 ASP B N 1
ATOM 5378 C CA . ASP B 1 106 ? -42.969 -1.589 20.047 1 79.38 106 ASP B CA 1
ATOM 5379 C C . ASP B 1 106 ? -42.062 -2.705 19.516 1 79.38 106 ASP B C 1
ATOM 5381 O O . ASP B 1 106 ? -40.969 -2.945 20.047 1 79.38 106 ASP B O 1
ATOM 5385 N N . ARG B 1 107 ? -42.688 -3.426 18.562 1 84.75 107 ARG B N 1
ATOM 5386 C CA . ARG B 1 107 ? -41.875 -4.348 17.766 1 84.75 107 ARG B CA 1
ATOM 5387 C C . ARG B 1 107 ? -41.438 -3.691 16.453 1 84.75 107 ARG B C 1
ATOM 5389 O O . ARG B 1 107 ? -42.25 -3.158 15.711 1 84.75 107 ARG B O 1
ATOM 5396 N N . PRO B 1 108 ? -40.188 -3.721 16.203 1 87.31 108 PRO B N 1
ATOM 5397 C CA . PRO B 1 108 ? -39.656 -2.982 15.039 1 87.31 108 PRO B CA 1
ATOM 5398 C C . PRO B 1 108 ? -40.281 -3.443 13.727 1 87.31 108 PRO B C 1
ATOM 5400 O O . PRO B 1 108 ? -40.562 -2.621 12.844 1 87.31 108 PRO B O 1
ATOM 5403 N N . ASP B 1 109 ? -40.531 -4.715 13.555 1 89 109 ASP B N 1
ATOM 5404 C CA . ASP B 1 109 ? -41.094 -5.234 12.305 1 89 109 ASP B CA 1
ATOM 5405 C C . ASP B 1 109 ? -42.531 -4.75 12.102 1 89 109 ASP B C 1
ATOM 5407 O O . ASP B 1 109 ? -42.906 -4.344 11 1 89 109 ASP B O 1
ATOM 5411 N N . ALA B 1 110 ? -43.25 -4.789 13.125 1 90.5 110 ALA B N 1
ATOM 5412 C CA . ALA B 1 110 ? -44.656 -4.332 13.047 1 90.5 110 ALA B CA 1
ATOM 5413 C C . ALA B 1 110 ? -44.719 -2.836 12.758 1 90.5 110 ALA B C 1
ATOM 5415 O O . ALA B 1 110 ? -45.562 -2.387 11.969 1 90.5 110 ALA B O 1
ATOM 5416 N N . PHE B 1 111 ? -43.938 -2.121 13.406 1 93.75 111 PHE B N 1
ATOM 5417 C CA . PHE B 1 111 ? -43.844 -0.682 13.188 1 93.75 111 PHE B CA 1
ATOM 5418 C C . PHE B 1 111 ? -43.5 -0.37 11.734 1 93.75 111 PHE B C 1
ATOM 5420 O O . PHE B 1 111 ? -44.156 0.469 11.102 1 93.75 111 PHE B O 1
ATOM 5427 N N . ALA B 1 112 ? -42.531 -1.046 11.25 1 94.62 112 ALA B N 1
ATOM 5428 C CA . ALA B 1 112 ? -42.062 -0.826 9.875 1 94.62 112 ALA B CA 1
ATOM 5429 C C . ALA B 1 112 ? -43.156 -1.187 8.875 1 94.62 112 ALA B C 1
ATOM 5431 O O . ALA B 1 112 ? -43.312 -0.51 7.852 1 94.62 112 ALA B O 1
ATOM 5432 N N . HIS B 1 113 ? -43.812 -2.217 9.172 1 93.12 113 HIS B N 1
ATOM 5433 C CA . HIS B 1 113 ? -44.906 -2.631 8.305 1 93.12 113 HIS B CA 1
ATOM 5434 C C . HIS B 1 113 ? -46 -1.564 8.242 1 93.12 113 HIS B C 1
ATOM 5436 O O . HIS B 1 113 ? -46.5 -1.231 7.16 1 93.12 113 HIS B O 1
ATOM 5442 N N . ALA B 1 114 ? -46.344 -1.099 9.344 1 94.19 114 ALA B N 1
ATOM 5443 C CA . ALA B 1 114 ? -47.375 -0.05 9.414 1 94.19 114 ALA B CA 1
ATOM 5444 C C . ALA B 1 114 ? -46.906 1.207 8.68 1 94.19 114 ALA B C 1
ATOM 5446 O O . ALA B 1 114 ? -47.688 1.836 7.965 1 94.19 114 ALA B O 1
ATOM 5447 N N . LEU B 1 115 ? -45.719 1.538 8.922 1 94.94 115 LEU B N 1
ATOM 5448 C CA . LEU B 1 115 ? -45.156 2.711 8.266 1 94.94 115 LEU B CA 1
ATOM 5449 C C . LEU B 1 115 ? -45.156 2.539 6.746 1 94.94 115 LEU B C 1
ATOM 5451 O O . LEU B 1 115 ? -45.531 3.457 6.012 1 94.94 115 LEU B O 1
ATOM 5455 N N . SER B 1 116 ? -44.75 1.407 6.305 1 94.19 116 SER B N 1
ATOM 5456 C CA . SER B 1 116 ? -44.688 1.129 4.871 1 94.19 116 SER B CA 1
ATOM 5457 C C . SER B 1 116 ? -46.094 1.226 4.242 1 94.19 116 SER B C 1
ATOM 5459 O O . SER B 1 116 ? -46.219 1.755 3.139 1 94.19 116 SER B O 1
ATOM 5461 N N . ARG B 1 117 ? -47 0.728 4.906 1 92.5 117 ARG B N 1
ATOM 5462 C CA . ARG B 1 117 ? -48.375 0.792 4.422 1 92.5 117 ARG B CA 1
ATOM 5463 C C . ARG B 1 117 ? -48.875 2.234 4.352 1 92.5 117 ARG B C 1
ATOM 5465 O O . ARG B 1 117 ? -49.5 2.631 3.373 1 92.5 117 ARG B O 1
ATOM 5472 N N . GLN B 1 118 ? -48.562 2.93 5.336 1 93.88 118 GLN B N 1
ATOM 5473 C CA . GLN B 1 118 ? -48.938 4.34 5.375 1 93.88 118 GLN B CA 1
ATOM 5474 C C . GLN B 1 118 ? -48.312 5.105 4.215 1 93.88 118 GLN B C 1
ATOM 5476 O O . GLN B 1 118 ? -48.969 5.949 3.596 1 93.88 118 GLN B O 1
ATOM 5481 N N . LEU B 1 119 ? -47.125 4.82 3.965 1 93.31 119 LEU B N 1
ATOM 5482 C CA . LEU B 1 119 ? -46.406 5.504 2.898 1 93.31 119 LEU B CA 1
ATOM 5483 C C . LEU B 1 119 ? -46.969 5.113 1.53 1 93.31 119 LEU B C 1
ATOM 5485 O O . LEU B 1 119 ? -46.969 5.93 0.607 1 93.31 119 LEU B O 1
ATOM 5489 N N . TYR B 1 120 ? -47.375 3.951 1.448 1 89.5 120 TYR B N 1
ATOM 5490 C CA . TYR B 1 120 ? -48 3.504 0.204 1 89.5 120 TYR B CA 1
ATOM 5491 C C . TYR B 1 120 ? -49.312 4.23 -0.046 1 89.5 120 TYR B C 1
ATOM 5493 O O . TYR B 1 120 ? -49.656 4.52 -1.193 1 89.5 120 TYR B O 1
ATOM 5501 N N . GLU B 1 121 ? -49.938 4.48 0.994 1 91.19 121 GLU B N 1
ATOM 5502 C CA . GLU B 1 121 ? -51.219 5.148 0.906 1 91.19 121 GLU B CA 1
ATOM 5503 C C . GLU B 1 121 ? -51.062 6.652 0.717 1 91.19 121 GLU B C 1
ATOM 5505 O O . GLU B 1 121 ? -52.062 7.367 0.522 1 91.19 121 GLU B O 1
ATOM 5510 N N . THR B 1 122 ? -49.875 7.109 0.719 1 91.31 122 THR B N 1
ATOM 5511 C CA . THR B 1 122 ? -49.562 8.531 0.56 1 91.31 122 THR B CA 1
ATOM 5512 C C . THR B 1 122 ? -48.75 8.766 -0.707 1 91.31 122 THR B C 1
ATOM 5514 O O . THR B 1 122 ? -47.531 8.883 -0.648 1 91.31 122 THR B O 1
ATOM 5517 N N . PRO B 1 123 ? -49.406 8.953 -1.778 1 85.81 123 PRO B N 1
ATOM 5518 C CA . PRO B 1 123 ? -48.719 8.984 -3.068 1 85.81 123 PRO B CA 1
ATOM 5519 C C . PRO B 1 123 ? -47.75 10.172 -3.193 1 85.81 123 PRO B C 1
ATOM 5521 O O . PRO B 1 123 ? -46.844 10.156 -4.031 1 85.81 123 PRO B O 1
ATOM 5524 N N . ASP B 1 124 ? -47.938 11.172 -2.365 1 92.38 124 ASP B N 1
ATOM 5525 C CA . ASP B 1 124 ? -47.094 12.352 -2.512 1 92.38 124 ASP B CA 1
ATOM 5526 C C . ASP B 1 124 ? -45.875 12.281 -1.586 1 92.38 124 ASP B C 1
ATOM 5528 O O . ASP B 1 124 ? -45.188 13.281 -1.364 1 92.38 124 ASP B O 1
ATOM 5532 N N . ALA B 1 125 ? -45.594 11.164 -1.048 1 94.88 125 ALA B N 1
ATOM 5533 C CA . ALA B 1 125 ? -44.375 10.977 -0.244 1 94.88 125 ALA B CA 1
ATOM 5534 C C . ALA B 1 125 ? -43.125 11 -1.118 1 94.88 125 ALA B C 1
ATOM 5536 O O . ALA B 1 125 ? -43.062 10.266 -2.107 1 94.88 125 ALA B O 1
ATOM 5537 N N . ARG B 1 126 ? -42.125 11.773 -0.749 1 96.06 126 ARG B N 1
ATOM 5538 C CA . ARG B 1 126 ? -40.969 11.945 -1.601 1 96.06 126 ARG B CA 1
ATOM 5539 C C . ARG B 1 126 ? -39.719 11.43 -0.912 1 96.06 126 ARG B C 1
ATOM 5541 O O . ARG B 1 126 ? -38.781 10.953 -1.572 1 96.06 126 ARG B O 1
ATOM 5548 N N . ALA B 1 127 ? -39.719 11.578 0.382 1 97.31 127 ALA B N 1
ATOM 5549 C CA . ALA B 1 127 ? -38.5 11.172 1.103 1 97.31 127 ALA B CA 1
ATOM 5550 C C . ALA B 1 127 ? -38.844 10.703 2.516 1 97.31 127 ALA B C 1
ATOM 5552 O O . ALA B 1 127 ? -39.906 11.039 3.053 1 97.31 127 ALA B O 1
ATOM 5553 N N . LEU B 1 128 ? -38 9.906 3.047 1 97.62 128 LEU B N 1
ATOM 5554 C CA . LEU B 1 128 ? -38.062 9.422 4.422 1 97.62 128 LEU B CA 1
ATOM 5555 C C . LEU B 1 128 ? -36.719 9.555 5.113 1 97.62 128 LEU B C 1
ATOM 5557 O O . LEU B 1 128 ? -35.719 8.977 4.664 1 97.62 128 LEU B O 1
ATOM 5561 N N . PHE B 1 129 ? -36.688 10.336 6.203 1 98 129 PHE B N 1
ATOM 5562 C CA . PHE B 1 129 ? -35.5 10.547 7.008 1 98 129 PHE B CA 1
ATOM 5563 C C . PHE B 1 129 ? -35.5 9.641 8.234 1 98 129 PHE B C 1
ATOM 5565 O O . PHE B 1 129 ? -36.406 9.719 9.07 1 98 129 PHE B O 1
ATOM 5572 N N . LEU B 1 130 ? -34.406 8.805 8.297 1 97.25 130 LEU B N 1
ATOM 5573 C CA . LEU B 1 130 ? -34.344 7.824 9.367 1 97.25 130 LEU B CA 1
ATOM 5574 C C . LEU B 1 130 ? -33.188 8.148 10.336 1 97.25 130 LEU B C 1
ATOM 5576 O O . LEU B 1 130 ? -32.062 8.328 9.914 1 97.25 130 LEU B O 1
ATOM 5580 N N . LEU B 1 131 ? -33.469 8.234 11.625 1 96.5 131 LEU B N 1
ATOM 5581 C CA . LEU B 1 131 ? -32.5 8.289 12.695 1 96.5 131 LEU B CA 1
ATOM 5582 C C . LEU B 1 131 ? -32.656 7.121 13.656 1 96.5 131 LEU B C 1
ATOM 5584 O O . LEU B 1 131 ? -33.75 6.953 14.25 1 96.5 131 LEU B O 1
ATOM 5588 N N . ALA B 1 132 ? -31.672 6.336 13.742 1 93.94 132 ALA B N 1
ATOM 5589 C CA . ALA B 1 132 ? -31.734 5.18 14.633 1 93.94 132 ALA B CA 1
ATOM 5590 C C . ALA B 1 132 ? -30.703 5.289 15.75 1 93.94 132 ALA B C 1
ATOM 5592 O O . ALA B 1 132 ? -29.562 5.684 15.516 1 93.94 132 ALA B O 1
ATOM 5593 N N . ALA B 1 133 ? -31.188 4.973 16.969 1 91.25 133 ALA B N 1
ATOM 5594 C CA . ALA B 1 133 ? -30.312 5.035 18.125 1 91.25 133 ALA B CA 1
ATOM 5595 C C . ALA B 1 133 ? -30.531 3.826 19.047 1 91.25 133 ALA B C 1
ATOM 5597 O O . ALA B 1 133 ? -31.641 3.279 19.109 1 91.25 133 ALA B O 1
ATOM 5598 N N . GLY B 1 134 ? -29.422 3.512 19.641 1 85.81 134 GLY B N 1
ATOM 5599 C CA . GLY B 1 134 ? -29.516 2.471 20.656 1 85.81 134 GLY B CA 1
ATOM 5600 C C . GLY B 1 134 ? -29.438 1.069 20.078 1 85.81 134 GLY B C 1
ATOM 5601 O O . GLY B 1 134 ? -29.359 0.896 18.859 1 85.81 134 GLY B O 1
ATOM 5602 N N . SER B 1 135 ? -29.359 0.149 21.031 1 78.56 135 SER B N 1
ATOM 5603 C CA . SER B 1 135 ? -29.297 -1.263 20.672 1 78.56 135 SER B CA 1
ATOM 5604 C C . SER B 1 135 ? -30.453 -2.047 21.312 1 78.56 135 SER B C 1
ATOM 5606 O O . SER B 1 135 ? -31.328 -1.465 21.953 1 78.56 135 SER B O 1
ATOM 5608 N N . GLY B 1 136 ? -30.594 -3.322 20.906 1 78.12 136 GLY B N 1
ATOM 5609 C CA . GLY B 1 136 ? -31.547 -4.184 21.578 1 78.12 136 GLY B CA 1
ATOM 5610 C C . GLY B 1 136 ? -32.812 -4.438 20.766 1 78.12 136 GLY B C 1
ATOM 5611 O O . GLY B 1 136 ? -33.812 -4.91 21.297 1 78.12 136 GLY B O 1
ATOM 5612 N N . TYR B 1 137 ? -32.906 -3.877 19.656 1 86.94 137 TYR B N 1
ATOM 5613 C CA . TYR B 1 137 ? -34 -4.191 18.766 1 86.94 137 TYR B CA 1
ATOM 5614 C C . TYR B 1 137 ? -33.5 -4.668 17.406 1 86.94 137 TYR B C 1
ATOM 5616 O O . TYR B 1 137 ? -32.344 -4.465 17.062 1 86.94 137 TYR B O 1
ATOM 5624 N N . ASN B 1 138 ? -34.344 -5.316 16.688 1 89.62 138 ASN B N 1
ATOM 5625 C CA . ASN B 1 138 ? -33.969 -5.906 15.414 1 89.62 138 ASN B CA 1
ATOM 5626 C C . ASN B 1 138 ? -34.031 -4.879 14.289 1 89.62 138 ASN B C 1
ATOM 5628 O O . ASN B 1 138 ? -34.969 -4.836 13.523 1 89.62 138 ASN B O 1
ATOM 5632 N N . LEU B 1 139 ? -32.969 -4.191 14.125 1 90.75 139 LEU B N 1
ATOM 5633 C CA . LEU B 1 139 ? -32.844 -3.174 13.086 1 90.75 139 LEU B CA 1
ATOM 5634 C C . LEU B 1 139 ? -33 -3.793 11.703 1 90.75 139 LEU B C 1
ATOM 5636 O O . LEU B 1 139 ? -33.625 -3.201 10.812 1 90.75 139 LEU B O 1
ATOM 5640 N N . TRP B 1 140 ? -32.469 -4.969 11.562 1 89.75 140 TRP B N 1
ATOM 5641 C CA . TRP B 1 140 ? -32.469 -5.609 10.25 1 89.75 140 TRP B CA 1
ATOM 5642 C C . TRP B 1 140 ? -33.875 -6.031 9.828 1 89.75 140 TRP B C 1
ATOM 5644 O O . TRP B 1 140 ? -34.219 -5.891 8.664 1 89.75 140 TRP B O 1
ATOM 5654 N N . GLY B 1 141 ? -34.5 -6.586 10.758 1 89.94 141 GLY B N 1
ATOM 5655 C CA . GLY B 1 141 ? -35.906 -6.875 10.484 1 89.94 141 GLY B CA 1
ATOM 5656 C C . GLY B 1 141 ? -36.688 -5.648 10.102 1 89.94 141 GLY B C 1
ATOM 5657 O O . GLY B 1 141 ? -37.531 -5.703 9.195 1 89.94 141 GLY B O 1
ATOM 5658 N N . PHE B 1 142 ? -36.469 -4.547 10.773 1 94.5 142 PHE B N 1
ATOM 5659 C CA . PHE B 1 142 ? -37.125 -3.275 10.469 1 94.5 142 PHE B CA 1
ATOM 5660 C C . PHE B 1 142 ? -36.844 -2.859 9.031 1 94.5 142 PHE B C 1
ATOM 5662 O O . PHE B 1 142 ? -37.781 -2.518 8.289 1 94.5 142 PHE B O 1
ATOM 5669 N N . LEU B 1 143 ? -35.562 -2.879 8.609 1 94 143 LEU B N 1
ATOM 5670 C CA . LEU B 1 143 ? -35.188 -2.447 7.273 1 94 143 LEU B CA 1
ATOM 5671 C C . LEU B 1 143 ? -35.781 -3.352 6.207 1 94 143 LEU B C 1
ATOM 5673 O O . LEU B 1 143 ? -36.188 -2.877 5.145 1 94 143 LEU B O 1
ATOM 5677 N N . ARG B 1 144 ? -35.812 -4.594 6.516 1 91.69 144 ARG B N 1
ATOM 5678 C CA . ARG B 1 144 ? -36.406 -5.547 5.582 1 91.69 144 ARG B CA 1
ATOM 5679 C C . ARG B 1 144 ? -37.875 -5.223 5.324 1 91.69 144 ARG B C 1
ATOM 5681 O O . ARG B 1 144 ? -38.312 -5.18 4.172 1 91.69 144 ARG B O 1
ATOM 5688 N N . GLU B 1 145 ? -38.594 -4.961 6.395 1 93.88 145 GLU B N 1
ATOM 5689 C CA . GLU B 1 145 ? -40 -4.641 6.266 1 93.88 145 GLU B CA 1
ATOM 5690 C C . GLU B 1 145 ? -40.219 -3.289 5.586 1 93.88 145 GLU B C 1
ATOM 5692 O O . GLU B 1 145 ? -41.156 -3.115 4.809 1 93.88 145 GLU B O 1
ATOM 5697 N N . LEU B 1 146 ? -39.375 -2.373 5.906 1 94.88 146 LEU B N 1
ATOM 5698 C CA . LEU B 1 146 ? -39.469 -1.033 5.34 1 94.88 146 LEU B CA 1
ATOM 5699 C C . LEU B 1 146 ? -39.219 -1.058 3.838 1 94.88 146 LEU B C 1
ATOM 5701 O O . LEU B 1 146 ? -39.594 -0.141 3.117 1 94.88 146 LEU B O 1
ATOM 5705 N N . SER B 1 147 ? -38.531 -2.033 3.385 1 93.69 147 SER B N 1
ATOM 5706 C CA . SER B 1 147 ? -38.188 -2.158 1.969 1 93.69 147 SER B CA 1
ATOM 5707 C C . SER B 1 147 ? -39.438 -2.309 1.116 1 93.69 147 SER B C 1
ATOM 5709 O O . SER B 1 147 ? -39.406 -2.105 -0.099 1 93.69 147 SER B O 1
ATOM 5711 N N . ALA B 1 148 ? -40.531 -2.594 1.725 1 91.75 148 ALA B N 1
ATOM 5712 C CA . ALA B 1 148 ? -41.812 -2.723 1.021 1 91.75 148 ALA B CA 1
ATOM 5713 C C . ALA B 1 148 ? -42.375 -1.352 0.694 1 91.75 148 ALA B C 1
ATOM 5715 O O . ALA B 1 148 ? -43.344 -1.247 -0.07 1 91.75 148 ALA B O 1
ATOM 5716 N N . ALA B 1 149 ? -41.844 -0.302 1.234 1 92.75 149 ALA B N 1
ATOM 5717 C CA . ALA B 1 149 ? -42.281 1.051 0.919 1 92.75 149 ALA B CA 1
ATOM 5718 C C . ALA B 1 149 ? -42.125 1.355 -0.566 1 92.75 149 ALA B C 1
ATOM 5720 O O . ALA B 1 149 ? -41.406 0.638 -1.274 1 92.75 149 ALA B O 1
ATOM 5721 N N . PRO B 1 150 ? -42.781 2.381 -1.02 1 91.88 150 PRO B N 1
ATOM 5722 C CA . PRO B 1 150 ? -42.688 2.689 -2.449 1 91.88 150 PRO B CA 1
ATOM 5723 C C . PRO B 1 150 ? -41.25 2.904 -2.918 1 91.88 150 PRO B C 1
ATOM 5725 O O . PRO B 1 150 ? -40.469 3.562 -2.232 1 91.88 150 PRO B O 1
ATOM 5728 N N . ARG B 1 151 ? -40.938 2.449 -4.094 1 90.12 151 ARG B N 1
ATOM 5729 C CA . ARG B 1 151 ? -39.594 2.473 -4.633 1 90.12 151 ARG B CA 1
ATOM 5730 C C . ARG B 1 151 ? -39.156 3.891 -5.008 1 90.12 151 ARG B C 1
ATOM 5732 O O . ARG B 1 151 ? -37.969 4.184 -5.125 1 90.12 151 ARG B O 1
ATOM 5739 N N . THR B 1 152 ? -40.094 4.746 -5.207 1 89.56 152 THR B N 1
ATOM 5740 C CA . THR B 1 152 ? -39.781 6.117 -5.613 1 89.56 152 THR B CA 1
ATOM 5741 C C . THR B 1 152 ? -39.344 6.957 -4.418 1 89.56 152 THR B C 1
ATOM 5743 O O . THR B 1 152 ? -38.844 8.062 -4.582 1 89.56 152 THR B O 1
ATOM 5746 N N . LEU B 1 153 ? -39.562 6.406 -3.254 1 93.81 153 LEU B N 1
ATOM 5747 C CA . LEU B 1 153 ? -39.25 7.125 -2.025 1 93.81 153 LEU B CA 1
ATOM 5748 C C . LEU B 1 153 ? -37.75 7.152 -1.788 1 93.81 153 LEU B C 1
ATOM 5750 O O . LEU B 1 153 ? -37.094 6.109 -1.8 1 93.81 153 LEU B O 1
ATOM 5754 N N . THR B 1 154 ? -37.219 8.344 -1.617 1 95.44 154 THR B N 1
ATOM 5755 C CA . THR B 1 154 ? -35.812 8.461 -1.178 1 95.44 154 THR B CA 1
ATOM 5756 C C . THR B 1 154 ? -35.719 8.227 0.326 1 95.44 154 THR B C 1
ATOM 5758 O O . THR B 1 154 ? -36.438 8.836 1.109 1 95.44 154 THR B O 1
ATOM 5761 N N . ILE B 1 155 ? -34.875 7.324 0.713 1 96.56 155 ILE B N 1
ATOM 5762 C CA . ILE B 1 155 ? -34.688 7.051 2.131 1 96.56 155 ILE B CA 1
ATOM 5763 C C . ILE B 1 155 ? -33.219 7.383 2.518 1 96.56 155 ILE B C 1
ATOM 5765 O O . ILE B 1 155 ? -32.281 6.953 1.848 1 96.56 155 ILE B O 1
ATOM 5769 N N . PHE B 1 156 ? -33.094 8.195 3.576 1 96.75 156 PHE B N 1
ATOM 5770 C CA . PHE B 1 156 ? -31.75 8.609 3.994 1 96.75 156 PHE B CA 1
ATOM 5771 C C . PHE B 1 156 ? -31.672 8.75 5.508 1 96.75 156 PHE B C 1
ATOM 5773 O O . PHE B 1 156 ? -32.688 8.602 6.203 1 96.75 156 PHE B O 1
ATOM 5780 N N . GLY B 1 157 ? -30.5 8.945 6.051 1 96.75 157 GLY B N 1
ATOM 5781 C CA . GLY B 1 157 ? -30.25 9.047 7.484 1 96.75 157 GLY B CA 1
ATOM 5782 C C . GLY B 1 157 ? -29.125 8.148 7.961 1 96.75 157 GLY B C 1
ATOM 5783 O O . GLY B 1 157 ? -28.219 7.82 7.191 1 96.75 157 GLY B O 1
ATOM 5784 N N . GLY B 1 158 ? -29.234 7.891 9.305 1 95.5 158 GLY B N 1
ATOM 5785 C CA . GLY B 1 158 ? -28.125 7.09 9.766 1 95.5 158 GLY B CA 1
ATOM 5786 C C . GLY B 1 158 ? -28.266 6.633 11.203 1 95.5 158 GLY B C 1
ATOM 5787 O O . GLY B 1 158 ? -29.203 7.043 11.898 1 95.5 158 GLY B O 1
ATOM 5788 N N . LEU B 1 159 ? -27.344 5.766 11.531 1 93.44 159 LEU B N 1
ATOM 5789 C CA . LEU B 1 159 ? -27.203 5.309 12.906 1 93.44 159 LEU B CA 1
ATOM 5790 C C . LEU B 1 159 ? -26.453 6.336 13.75 1 93.44 159 LEU B C 1
ATOM 5792 O O . LEU B 1 159 ? -25.297 6.645 13.469 1 93.44 159 LEU B O 1
ATOM 5796 N N . THR B 1 160 ? -27.047 6.789 14.82 1 91.56 160 THR B N 1
ATOM 5797 C CA . THR B 1 160 ? -26.453 7.891 15.57 1 91.56 160 THR B CA 1
ATOM 5798 C C . THR B 1 160 ? -25.609 7.363 16.734 1 91.56 160 THR B C 1
ATOM 5800 O O . THR B 1 160 ? -24.906 8.125 17.391 1 91.56 160 THR B O 1
ATOM 5803 N N . ASP B 1 161 ? -25.672 6.125 16.938 1 82.44 161 ASP B N 1
ATOM 5804 C CA . ASP B 1 161 ? -24.844 5.523 17.969 1 82.44 161 ASP B CA 1
ATOM 5805 C C . ASP B 1 161 ? -24.312 4.164 17.531 1 82.44 161 ASP B C 1
ATOM 5807 O O . ASP B 1 161 ? -24.828 3.564 16.578 1 82.44 161 ASP B O 1
ATOM 5811 N N . ASP B 1 162 ? -23.188 3.689 18.25 1 66.25 162 ASP B N 1
ATOM 5812 C CA . ASP B 1 162 ? -22.516 2.459 17.844 1 66.25 162 ASP B CA 1
ATOM 5813 C C . ASP B 1 162 ? -23.062 1.257 18.609 1 66.25 162 ASP B C 1
ATOM 5815 O O . ASP B 1 162 ? -22.641 0.121 18.375 1 66.25 162 ASP B O 1
ATOM 5819 N N . GLY B 1 163 ? -23.891 1.434 19.422 1 62.38 163 GLY B N 1
ATOM 5820 C CA . GLY B 1 163 ? -24.406 0.36 20.266 1 62.38 163 GLY B CA 1
ATOM 5821 C C . GLY B 1 163 ? -23.469 -0.018 21.391 1 62.38 163 GLY B C 1
ATOM 5822 O O . GLY B 1 163 ? -23.828 -0.8 22.266 1 62.38 163 GLY B O 1
ATOM 5823 N N . LEU B 1 164 ? -22.25 0.54 21.266 1 61.88 164 LEU B N 1
ATOM 5824 C CA . LEU B 1 164 ? -21.266 0.176 22.281 1 61.88 164 LEU B CA 1
ATOM 5825 C C . LEU B 1 164 ? -21.453 1.011 23.547 1 61.88 164 LEU B C 1
ATOM 5827 O O . LEU B 1 164 ? -21.172 0.545 24.641 1 61.88 164 LEU B O 1
ATOM 5831 N N . HIS B 1 165 ? -21.891 2.234 23.281 1 63.31 165 HIS B N 1
ATOM 5832 C CA . HIS B 1 165 ? -22.156 3.1 24.422 1 63.31 165 HIS B CA 1
ATOM 5833 C C . HIS B 1 165 ? -23.641 3.502 24.469 1 63.31 165 HIS B C 1
ATOM 5835 O O . HIS B 1 165 ? -23.969 4.676 24.297 1 63.31 165 HIS B O 1
ATOM 5841 N N . PRO B 1 166 ? -24.453 2.562 24.766 1 58.62 166 PRO B N 1
ATOM 5842 C CA . PRO B 1 166 ? -25.906 2.777 24.688 1 58.62 166 PRO B CA 1
ATOM 5843 C C . PRO B 1 166 ? -26.375 3.908 25.594 1 58.62 166 PRO B C 1
ATOM 5845 O O . PRO B 1 166 ? -27.422 4.52 25.328 1 58.62 166 PRO B O 1
ATOM 5848 N N . GLU B 1 167 ? -25.625 4.156 26.578 1 59.81 167 GLU B N 1
ATOM 5849 C CA . GLU B 1 167 ? -26.094 5.129 27.562 1 59.81 167 GLU B CA 1
ATOM 5850 C C . GLU B 1 167 ? -26.109 6.539 26.969 1 59.81 167 GLU B C 1
ATOM 5852 O O . GLU B 1 167 ? -26.844 7.41 27.453 1 59.81 167 GLU B O 1
ATOM 5857 N N . SER B 1 168 ? -25.422 6.656 25.953 1 63.69 168 SER B N 1
ATOM 5858 C CA . SER B 1 168 ? -25.281 8.016 25.438 1 63.69 168 SER B CA 1
ATOM 5859 C C . SER B 1 168 ? -26.172 8.242 24.219 1 63.69 168 SER B C 1
ATOM 5861 O O . SER B 1 168 ? -26.281 9.367 23.734 1 63.69 168 SER B O 1
ATOM 5863 N N . SER B 1 169 ? -27.016 7.211 23.938 1 66.69 169 SER B N 1
ATOM 5864 C CA . SER B 1 169 ? -27.812 7.316 22.719 1 66.69 169 SER B CA 1
ATOM 5865 C C . SER B 1 169 ? -29.188 7.898 23 1 66.69 169 SER B C 1
ATOM 5867 O O . SER B 1 169 ? -29.859 7.477 23.938 1 66.69 169 SER B O 1
ATOM 5869 N N . THR B 1 170 ? -29.531 9.008 22.297 1 83.31 170 THR B N 1
ATOM 5870 C CA . THR B 1 170 ? -30.844 9.57 22.547 1 83.31 170 THR B CA 1
ATOM 5871 C C . THR B 1 170 ? -31.406 10.219 21.297 1 83.31 170 THR B C 1
ATOM 5873 O O . THR B 1 170 ? -30.703 10.945 20.594 1 83.31 170 THR B O 1
ATOM 5876 N N . LEU B 1 171 ? -32.625 9.758 21 1 91.5 171 LEU B N 1
ATOM 5877 C CA . LEU B 1 171 ? -33.469 10.445 20.031 1 91.5 171 LEU B CA 1
ATOM 5878 C C . LEU B 1 171 ? -34.438 11.391 20.734 1 91.5 171 LEU B C 1
ATOM 5880 O O . LEU B 1 171 ? -34.969 11.055 21.797 1 91.5 171 LEU B O 1
ATOM 5884 N N . TYR B 1 172 ? -34.594 12.625 20.141 1 90.81 172 TYR B N 1
ATOM 5885 C CA . TYR B 1 172 ? -35.469 13.578 20.781 1 90.81 172 TYR B CA 1
ATOM 5886 C C . TYR B 1 172 ? -36.562 14.078 19.828 1 90.81 172 TYR B C 1
ATOM 5888 O O . TYR B 1 172 ? -36.281 14.312 18.641 1 90.81 172 TYR B O 1
ATOM 5896 N N . THR B 1 173 ? -37.688 14.094 20.281 1 93.62 173 THR B N 1
ATOM 5897 C CA . THR B 1 173 ? -38.781 14.844 19.688 1 93.62 173 THR B CA 1
ATOM 5898 C C . THR B 1 173 ? -39.312 15.891 20.672 1 93.62 173 THR B C 1
ATOM 5900 O O . THR B 1 173 ? -38.719 16.094 21.75 1 93.62 173 THR B O 1
ATOM 5903 N N . ARG B 1 174 ? -40.281 16.562 20.25 1 91.38 174 ARG B N 1
ATOM 5904 C CA . ARG B 1 174 ? -40.781 17.625 21.109 1 91.38 174 ARG B CA 1
ATOM 5905 C C . ARG B 1 174 ? -41.25 17.062 22.453 1 91.38 174 ARG B C 1
ATOM 5907 O O . ARG B 1 174 ? -41.031 17.656 23.5 1 91.38 174 ARG B O 1
ATOM 5914 N N . ASP B 1 175 ? -41.844 15.875 22.422 1 86.38 175 ASP B N 1
ATOM 5915 C CA . ASP B 1 175 ? -42.562 15.406 23.609 1 86.38 175 ASP B CA 1
ATOM 5916 C C . ASP B 1 175 ? -41.938 14.109 24.141 1 86.38 175 ASP B C 1
ATOM 5918 O O . ASP B 1 175 ? -42.344 13.625 25.203 1 86.38 175 ASP B O 1
ATOM 5922 N N . ARG B 1 176 ? -40.969 13.594 23.438 1 88.56 176 ARG B N 1
ATOM 5923 C CA . ARG B 1 176 ? -40.469 12.273 23.828 1 88.56 176 ARG B CA 1
ATOM 5924 C C . ARG B 1 176 ? -38.969 12.164 23.641 1 88.56 176 ARG B C 1
ATOM 5926 O O . ARG B 1 176 ? -38.406 12.711 22.688 1 88.56 176 ARG B O 1
ATOM 5933 N N . HIS B 1 177 ? -38.375 11.484 24.609 1 88.12 177 HIS B N 1
ATOM 5934 C CA . HIS B 1 177 ? -37 11.055 24.516 1 88.12 177 HIS B CA 1
ATOM 5935 C C . HIS B 1 177 ? -36.906 9.539 24.469 1 88.12 177 HIS B C 1
ATOM 5937 O O . HIS B 1 177 ? -37.531 8.836 25.25 1 88.12 177 HIS B O 1
ATOM 5943 N N . CYS B 1 178 ? -36.188 9.086 23.438 1 88.31 178 CYS B N 1
ATOM 5944 C CA . CYS B 1 178 ? -36.062 7.648 23.219 1 88.31 178 CYS B CA 1
ATOM 5945 C C . CYS B 1 178 ? -34.594 7.234 23.219 1 88.31 178 CYS B C 1
ATOM 5947 O O . CYS B 1 178 ? -33.812 7.719 22.391 1 88.31 178 CYS B O 1
ATOM 5949 N N . ARG B 1 179 ? -34.219 6.336 24.141 1 85.75 179 ARG B N 1
ATOM 5950 C CA . ARG B 1 179 ? -32.844 5.879 24.203 1 85.75 179 ARG B CA 1
ATOM 5951 C C . ARG B 1 179 ? -32.562 4.824 23.141 1 85.75 179 ARG B C 1
ATOM 5953 O O . ARG B 1 179 ? -31.453 4.75 22.609 1 85.75 179 ARG B O 1
ATOM 5960 N N . ALA B 1 180 ? -33.594 4 22.875 1 89.88 180 ALA B N 1
ATOM 5961 C CA . ALA B 1 180 ? -33.5 2.979 21.828 1 89.88 180 ALA B CA 1
ATOM 5962 C C . ALA B 1 180 ? -34.719 3.01 20.922 1 89.88 180 ALA B C 1
ATOM 5964 O O . ALA B 1 180 ? -35.844 2.748 21.359 1 89.88 180 ALA B O 1
ATOM 5965 N N . GLY B 1 181 ? -34.469 3.439 19.734 1 91.88 181 GLY B N 1
ATOM 5966 C CA . GLY B 1 181 ? -35.594 3.561 18.812 1 91.88 181 GLY B CA 1
ATOM 5967 C C . GLY B 1 181 ? -35.188 4.102 17.453 1 91.88 181 GLY B C 1
ATOM 5968 O O . GLY B 1 181 ? -34 4.176 17.125 1 91.88 181 GLY B O 1
ATOM 5969 N N . ILE B 1 182 ? -36.219 4.289 16.609 1 95 182 ILE B N 1
ATOM 5970 C CA . ILE B 1 182 ? -36.031 4.812 15.266 1 95 182 ILE B CA 1
ATOM 5971 C C . ILE B 1 182 ? -37.031 5.945 15.016 1 95 182 ILE B C 1
ATOM 5973 O O . ILE B 1 182 ? -38.219 5.762 15.164 1 95 182 ILE B O 1
ATOM 5977 N N . ALA B 1 183 ? -36.5 7.086 14.75 1 96.06 183 ALA B N 1
ATOM 5978 C CA . ALA B 1 183 ? -37.344 8.195 14.32 1 96.06 183 ALA B CA 1
ATOM 5979 C C . ALA B 1 183 ? -37.5 8.219 12.797 1 96.06 183 ALA B C 1
ATOM 5981 O O . ALA B 1 183 ? -36.5 8.117 12.078 1 96.06 183 ALA B O 1
ATOM 5982 N N . CYS B 1 184 ? -38.719 8.289 12.312 1 96.94 184 CYS B N 1
ATOM 5983 C CA . CYS B 1 184 ? -39 8.305 10.883 1 96.94 184 CYS B CA 1
ATOM 5984 C C . CYS B 1 184 ? -39.75 9.578 10.5 1 96.94 184 CYS B C 1
ATOM 5986 O O . CYS B 1 184 ? -40.938 9.758 10.867 1 96.94 184 CYS B O 1
ATOM 5988 N N . LEU B 1 185 ? -39.094 10.406 9.773 1 97.75 185 LEU B N 1
ATOM 5989 C CA . LEU B 1 185 ? -39.719 11.641 9.297 1 97.75 185 LEU B CA 1
ATOM 5990 C C . LEU B 1 185 ? -40.031 11.562 7.809 1 97.75 185 LEU B C 1
ATOM 5992 O O . LEU B 1 185 ? -39.094 11.484 6.988 1 97.75 185 LEU B O 1
ATOM 5996 N N . SER B 1 186 ? -41.281 11.648 7.418 1 97.25 186 SER B N 1
ATOM 5997 C CA . SER B 1 186 ? -41.688 11.602 6.023 1 97.25 186 SER B CA 1
ATOM 5998 C C . SER B 1 186 ? -41.906 13.008 5.469 1 97.25 186 SER B C 1
ATOM 6000 O O . SER B 1 186 ? -42.469 13.867 6.141 1 97.25 186 SER B O 1
ATOM 6002 N N . PHE B 1 187 ? -41.406 13.227 4.336 1 97.56 187 PHE B N 1
ATOM 6003 C CA . PHE B 1 187 ? -41.625 14.461 3.598 1 97.56 187 PHE B CA 1
ATOM 6004 C C . PHE B 1 187 ? -42.656 14.258 2.504 1 97.56 187 PHE B C 1
ATOM 6006 O O . PHE B 1 187 ? -42.438 13.477 1.577 1 97.56 187 PHE B O 1
ATOM 6013 N N . LEU B 1 188 ? -43.719 15.07 2.604 1 95.69 188 LEU B N 1
ATOM 6014 C CA . LEU B 1 188 ? -44.844 14.914 1.693 1 95.69 188 LEU B CA 1
ATOM 6015 C C . LEU B 1 188 ? -45.125 16.203 0.923 1 95.69 188 LEU B C 1
ATOM 6017 O O . LEU B 1 188 ? -45.094 17.297 1.502 1 95.69 188 LEU B O 1
ATOM 6021 N N . GLY B 1 189 ? -45.344 16.016 -0.387 1 94.44 189 GLY B N 1
ATOM 6022 C CA . GLY B 1 189 ? -45.688 17.172 -1.194 1 94.44 189 GLY B CA 1
ATOM 6023 C C . GLY B 1 189 ? -45.406 16.984 -2.67 1 94.44 189 GLY B C 1
ATOM 6024 O O . GLY B 1 189 ? -44.312 16.5 -3.031 1 94.44 189 GLY B O 1
ATOM 6025 N N . GLU B 1 190 ? -46.25 17.406 -3.471 1 91.94 190 GLU B N 1
ATOM 6026 C CA . GLU B 1 190 ? -46.094 17.25 -4.914 1 91.94 190 GLU B CA 1
ATOM 6027 C C . GLU B 1 190 ? -45.031 18.219 -5.453 1 91.94 190 GLU B C 1
ATOM 6029 O O . GLU B 1 190 ? -44.344 17.906 -6.43 1 91.94 190 GLU B O 1
ATOM 6034 N N . ASP B 1 191 ? -44.875 19.281 -4.73 1 93.81 191 ASP B N 1
ATOM 6035 C CA . ASP B 1 191 ? -43.969 20.297 -5.195 1 93.81 191 ASP B CA 1
ATOM 6036 C C . ASP B 1 191 ? -42.562 20.078 -4.645 1 93.81 191 ASP B C 1
ATOM 6038 O O . ASP B 1 191 ? -41.625 20.844 -4.938 1 93.81 191 ASP B O 1
ATOM 6042 N N . LEU B 1 192 ? -42.406 19.094 -3.889 1 96.06 192 LEU B N 1
ATOM 6043 C CA . LEU B 1 192 ? -41.125 18.797 -3.275 1 96.06 192 LEU B CA 1
ATOM 6044 C C . LEU B 1 192 ? -40.281 17.906 -4.18 1 96.06 192 LEU B C 1
ATOM 6046 O O . LEU B 1 192 ? -40.719 16.844 -4.602 1 96.06 192 LEU B O 1
ATOM 6050 N N . SER B 1 193 ? -39.094 18.375 -4.527 1 96.56 193 SER B N 1
ATOM 6051 C CA . SER B 1 193 ? -38.094 17.578 -5.273 1 96.56 193 SER B CA 1
ATOM 6052 C C . SER B 1 193 ? -36.938 17.188 -4.391 1 96.56 193 SER B C 1
ATOM 6054 O O . SER B 1 193 ? -36.469 17.984 -3.562 1 96.56 193 SER B O 1
ATOM 6056 N N . VAL B 1 194 ? -36.562 15.977 -4.582 1 96.81 194 VAL B N 1
ATOM 6057 C CA . VAL B 1 194 ? -35.438 15.453 -3.791 1 96.81 194 VAL B CA 1
ATOM 6058 C C . VAL B 1 194 ? -34.406 14.812 -4.715 1 96.81 194 VAL B C 1
ATOM 6060 O O . VAL B 1 194 ? -34.75 14.094 -5.648 1 96.81 194 VAL B O 1
ATOM 6063 N N . LYS B 1 195 ? -33.156 15.133 -4.477 1 96 195 LYS B N 1
ATOM 6064 C CA . LYS B 1 195 ? -32.031 14.523 -5.184 1 96 195 LYS B CA 1
ATOM 6065 C C . LYS B 1 195 ? -31 13.945 -4.203 1 96 195 LYS B C 1
ATOM 6067 O O . LYS B 1 195 ? -30.609 14.617 -3.246 1 96 195 LYS B O 1
ATOM 6072 N N . GLU B 1 196 ? -30.703 12.781 -4.477 1 94.19 196 GLU B N 1
ATOM 6073 C CA . GLU B 1 196 ? -29.75 12.07 -3.625 1 94.19 196 GLU B CA 1
ATOM 6074 C C . GLU B 1 196 ? -28.406 11.898 -4.328 1 94.19 196 GLU B C 1
ATOM 6076 O O . GLU B 1 196 ? -28.359 11.617 -5.527 1 94.19 196 GLU B O 1
ATOM 6081 N N . ASP B 1 197 ? -27.344 12.094 -3.578 1 93.38 197 ASP B N 1
ATOM 6082 C CA . ASP B 1 197 ? -26 11.75 -4.027 1 93.38 197 ASP B CA 1
ATOM 6083 C C . ASP B 1 197 ? -25.266 10.891 -2.994 1 93.38 197 ASP B C 1
ATOM 6085 O O . ASP B 1 197 ? -25.234 11.234 -1.811 1 93.38 197 ASP B O 1
ATOM 6089 N N . ILE B 1 198 ? -24.844 9.797 -3.5 1 91.69 198 ILE B N 1
ATOM 6090 C CA . ILE B 1 198 ? -24.125 8.844 -2.66 1 91.69 198 ILE B CA 1
ATOM 6091 C C . ILE B 1 198 ? -22.672 8.758 -3.119 1 91.69 198 ILE B C 1
ATOM 6093 O O . ILE B 1 198 ? -22.391 8.406 -4.27 1 91.69 198 ILE B O 1
ATOM 6097 N N . SER B 1 199 ? -21.766 9.094 -2.281 1 90.75 199 SER B N 1
ATOM 6098 C CA . SER B 1 199 ? -20.344 9.055 -2.639 1 90.75 199 SER B CA 1
ATOM 6099 C C . SER B 1 199 ? -19.594 7.996 -1.83 1 90.75 199 SER B C 1
ATOM 6101 O O . SER B 1 199 ? -19.641 8 -0.598 1 90.75 199 SER B O 1
ATOM 6103 N N . PHE B 1 200 ? -19.094 7.188 -2.762 1 86.31 200 PHE B N 1
ATOM 6104 C CA . PHE B 1 200 ? -18.156 6.207 -2.248 1 86.31 200 PHE B CA 1
ATOM 6105 C C . PHE B 1 200 ? -16.734 6.547 -2.689 1 86.31 200 PHE B C 1
ATOM 6107 O O . PHE B 1 200 ? -16.531 7.465 -3.486 1 86.31 200 PHE B O 1
ATOM 6114 N N . GLY B 1 201 ? -15.602 6.008 -2.346 1 85.75 201 GLY B N 1
ATOM 6115 C CA . GLY B 1 201 ? -14.234 6.312 -2.748 1 85.75 201 GLY B CA 1
ATOM 6116 C C . GLY B 1 201 ? -13.281 5.148 -2.564 1 85.75 201 GLY B C 1
ATOM 6117 O O . GLY B 1 201 ? -12.109 5.234 -2.924 1 85.75 201 GLY B O 1
ATOM 6118 N N . TRP B 1 202 ? -13.805 4.117 -2.156 1 89.25 202 TRP B N 1
ATOM 6119 C CA . TRP B 1 202 ? -12.945 2.961 -1.917 1 89.25 202 TRP B CA 1
ATOM 6120 C C . TRP B 1 202 ? -12.797 2.125 -3.184 1 89.25 202 TRP B C 1
ATOM 6122 O O . TRP B 1 202 ? -13.703 2.07 -4.012 1 89.25 202 TRP B O 1
ATOM 6132 N N . GLN B 1 203 ? -11.727 1.51 -3.41 1 89.31 203 GLN B N 1
ATOM 6133 C CA . GLN B 1 203 ? -11.398 0.712 -4.586 1 89.31 203 GLN B CA 1
ATOM 6134 C C . GLN B 1 203 ? -11.086 -0.73 -4.203 1 89.31 203 GLN B C 1
ATOM 6136 O O . GLN B 1 203 ? -10.617 -0.995 -3.094 1 89.31 203 GLN B O 1
ATOM 6141 N N . PRO B 1 204 ? -11.383 -1.604 -5.059 1 87.81 204 PRO B N 1
ATOM 6142 C CA . PRO B 1 204 ? -11.125 -3.014 -4.75 1 87.81 204 PRO B CA 1
ATOM 6143 C C . PRO B 1 204 ? -9.633 -3.336 -4.664 1 87.81 204 PRO B C 1
ATOM 6145 O O . PRO B 1 204 ? -8.82 -2.711 -5.352 1 87.81 204 PRO B O 1
ATOM 6148 N N . LEU B 1 205 ? -9.359 -4.234 -3.703 1 85.81 205 LEU B N 1
ATOM 6149 C CA . LEU B 1 205 ? -8.008 -4.738 -3.504 1 85.81 205 LEU B CA 1
ATOM 6150 C C . LEU B 1 205 ? -7.969 -6.258 -3.637 1 85.81 205 LEU B C 1
ATOM 6152 O O . LEU B 1 205 ? -8.508 -6.973 -2.793 1 85.81 205 LEU B O 1
ATOM 6156 N N . GLY B 1 206 ? -7.43 -6.855 -4.66 1 73.31 206 GLY B N 1
ATOM 6157 C CA . GLY B 1 206 ? -7.145 -8.281 -4.719 1 73.31 206 GLY B CA 1
ATOM 6158 C C . GLY B 1 206 ? -8.344 -9.109 -5.117 1 73.31 206 GLY B C 1
ATOM 6159 O O . GLY B 1 206 ? -9.109 -8.727 -6.008 1 73.31 206 GLY B O 1
ATOM 6160 N N . CYS B 1 207 ? -8.547 -10.289 -4.227 1 72.06 207 CYS B N 1
ATOM 6161 C CA . CYS B 1 207 ? -9.453 -11.328 -4.703 1 72.06 207 CYS B CA 1
ATOM 6162 C C . CYS B 1 207 ? -10.789 -11.266 -3.973 1 72.06 207 CYS B C 1
ATOM 6164 O O . CYS B 1 207 ? -10.93 -10.547 -2.98 1 72.06 207 CYS B O 1
ATOM 6166 N N . SER B 1 208 ? -11.75 -11.984 -4.527 1 87 208 SER B N 1
ATOM 6167 C CA . SER B 1 208 ? -13.078 -12.156 -3.961 1 87 208 SER B CA 1
ATOM 6168 C C . SER B 1 208 ? -13.102 -13.258 -2.906 1 87 208 SER B C 1
ATOM 6170 O O . SER B 1 208 ? -12.406 -14.266 -3.041 1 87 208 SER B O 1
ATOM 6172 N N . LEU B 1 209 ? -13.812 -13.008 -1.84 1 90.88 209 LEU B N 1
ATOM 6173 C CA . LEU B 1 209 ? -14.008 -13.953 -0.745 1 90.88 209 LEU B CA 1
ATOM 6174 C C . LEU B 1 209 ? -15.484 -14.258 -0.546 1 90.88 209 LEU B C 1
ATOM 6176 O O . LEU B 1 209 ? -16.328 -13.367 -0.673 1 90.88 209 LEU B O 1
ATOM 6180 N N . THR B 1 210 ? -15.773 -15.461 -0.152 1 94.38 210 THR B N 1
ATOM 6181 C CA . THR B 1 210 ? -17.156 -15.844 0.095 1 94.38 210 THR B CA 1
ATOM 6182 C C . THR B 1 210 ? -17.422 -15.984 1.592 1 94.38 210 THR B C 1
ATOM 6184 O O . THR B 1 210 ? -16.625 -16.594 2.312 1 94.38 210 THR B O 1
ATOM 6187 N N . VAL B 1 211 ? -18.547 -15.445 2 1 96.38 211 VAL B N 1
ATOM 6188 C CA . VAL B 1 211 ? -18.953 -15.57 3.396 1 96.38 211 VAL B CA 1
ATOM 6189 C C . VAL B 1 211 ? -19.391 -17 3.68 1 96.38 211 VAL B C 1
ATOM 6191 O O . VAL B 1 211 ? -20.422 -17.469 3.162 1 96.38 211 VAL B O 1
ATOM 6194 N N . THR B 1 212 ? -18.688 -17.688 4.578 1 96 212 THR B N 1
ATOM 6195 C CA . THR B 1 212 ? -18.984 -19.094 4.859 1 96 212 THR B CA 1
ATOM 6196 C C . THR B 1 212 ? -19.438 -19.266 6.305 1 96 212 THR B C 1
ATOM 6198 O O . THR B 1 212 ? -19.969 -20.312 6.672 1 96 212 THR B O 1
ATOM 6201 N N . GLY B 1 213 ? -19.266 -18.234 7.121 1 96.56 213 GLY B N 1
ATOM 6202 C CA . GLY B 1 213 ? -19.703 -18.328 8.508 1 96.56 213 GLY B CA 1
ATOM 6203 C C . GLY B 1 213 ? -19.984 -16.969 9.133 1 96.56 213 GLY B C 1
ATOM 6204 O O . GLY B 1 213 ? -19.234 -16.016 8.922 1 96.56 213 GLY B O 1
ATOM 6205 N N . ILE B 1 214 ? -21.078 -16.875 9.945 1 96.75 214 ILE B N 1
ATOM 6206 C CA . ILE B 1 214 ? -21.438 -15.664 10.672 1 96.75 214 ILE B CA 1
ATOM 6207 C C . ILE B 1 214 ? -21.906 -16.031 12.078 1 96.75 214 ILE B C 1
ATOM 6209 O O . ILE B 1 214 ? -22.594 -17.031 12.273 1 96.75 214 ILE B O 1
ATOM 6213 N N . ALA B 1 215 ? -21.516 -15.32 13.047 1 95.5 215 ALA B N 1
ATOM 6214 C CA . ALA B 1 215 ? -21.984 -15.5 14.414 1 95.5 215 ALA B CA 1
ATOM 6215 C C . ALA B 1 215 ? -23.281 -14.719 14.656 1 95.5 215 ALA B C 1
ATOM 6217 O O . ALA B 1 215 ? -24.188 -15.203 15.328 1 95.5 215 ALA B O 1
ATOM 6218 N N . ASP B 1 216 ? -23.312 -13.531 14.227 1 91.88 216 ASP B N 1
ATOM 6219 C CA . ASP B 1 216 ? -24.453 -12.617 14.172 1 91.88 216 ASP B CA 1
ATOM 6220 C C . ASP B 1 216 ? -24.406 -11.75 12.914 1 91.88 216 ASP B C 1
ATOM 6222 O O . ASP B 1 216 ? -23.422 -11.789 12.164 1 91.88 216 ASP B O 1
ATOM 6226 N N . PRO B 1 217 ? -25.375 -11.023 12.648 1 91.69 217 PRO B N 1
ATOM 6227 C CA . PRO B 1 217 ? -25.453 -10.336 11.359 1 91.69 217 PRO B CA 1
ATOM 6228 C C . PRO B 1 217 ? -24.234 -9.453 11.086 1 91.69 217 PRO B C 1
ATOM 6230 O O . PRO B 1 217 ? -23.922 -9.164 9.93 1 91.69 217 PRO B O 1
ATOM 6233 N N . THR B 1 218 ? -23.547 -9.016 12.109 1 93.44 218 THR B N 1
ATOM 6234 C CA . THR B 1 218 ? -22.469 -8.062 11.883 1 93.44 218 THR B CA 1
ATOM 6235 C C . THR B 1 218 ? -21.125 -8.695 12.203 1 93.44 218 THR B C 1
ATOM 6237 O O . THR B 1 218 ? -20.094 -8.016 12.219 1 93.44 218 THR B O 1
ATOM 6240 N N . THR B 1 219 ? -21.109 -10.016 12.508 1 96.19 219 THR B N 1
ATOM 6241 C CA . THR B 1 219 ? -19.875 -10.664 12.898 1 96.19 219 THR B CA 1
ATOM 6242 C C . THR B 1 219 ? -19.547 -11.828 11.969 1 96.19 219 THR B C 1
ATOM 6244 O O . THR B 1 219 ? -20.266 -12.836 11.953 1 96.19 219 THR B O 1
ATOM 6247 N N . LEU B 1 220 ? -18.422 -11.719 11.305 1 97.19 220 LEU B N 1
ATOM 6248 C CA . LEU B 1 220 ? -17.969 -12.773 10.414 1 97.19 220 LEU B CA 1
ATOM 6249 C C . LEU B 1 220 ? -17.047 -13.75 11.156 1 97.19 220 LEU B C 1
ATOM 6251 O O . LEU B 1 220 ? -16.125 -13.328 11.844 1 97.19 220 LEU B O 1
ATOM 6255 N N . THR B 1 221 ? -17.328 -15.023 10.969 1 97.44 221 THR B N 1
ATOM 6256 C CA . THR B 1 221 ? -16.469 -16.031 11.594 1 97.44 221 THR B CA 1
ATOM 6257 C C . THR B 1 221 ? -15.531 -16.656 10.578 1 97.44 221 THR B C 1
ATOM 6259 O O . THR B 1 221 ? -14.367 -16.922 10.883 1 97.44 221 THR B O 1
ATOM 6262 N N . SER B 1 222 ? -16.047 -16.797 9.391 1 96.75 222 SER B N 1
ATOM 6263 C CA . SER B 1 222 ? -15.18 -17.438 8.406 1 96.75 222 SER B CA 1
ATOM 6264 C C . SER B 1 222 ? -15.445 -16.906 7 1 96.75 222 SER B C 1
ATOM 6266 O O . SER B 1 222 ? -16.578 -16.531 6.68 1 96.75 222 SER B O 1
ATOM 6268 N N . LEU B 1 223 ? -14.445 -16.828 6.207 1 95.06 223 LEU B N 1
ATOM 6269 C CA . LEU B 1 223 ? -14.43 -16.516 4.781 1 95.06 223 LEU B CA 1
ATOM 6270 C C . LEU B 1 223 ? -13.711 -17.609 3.998 1 95.06 223 LEU B C 1
ATOM 6272 O O . LEU B 1 223 ? -12.562 -17.938 4.301 1 95.06 223 LEU B O 1
ATOM 6276 N N . ASP B 1 224 ? -14.336 -18.172 3.004 1 92.62 224 ASP B N 1
ATOM 6277 C CA . ASP B 1 224 ? -13.773 -19.297 2.266 1 92.62 224 ASP B CA 1
ATOM 6278 C C . ASP B 1 224 ? -13.312 -20.391 3.217 1 92.62 224 ASP B C 1
ATOM 6280 O O . ASP B 1 224 ? -12.195 -20.906 3.094 1 92.62 224 ASP B O 1
ATOM 6284 N N . ASP B 1 225 ? -14.07 -20.547 4.242 1 91.5 225 ASP B N 1
ATOM 6285 C CA . ASP B 1 225 ? -13.914 -21.609 5.234 1 91.5 225 ASP B CA 1
ATOM 6286 C C . ASP B 1 225 ? -12.656 -21.391 6.074 1 91.5 225 ASP B C 1
ATOM 6288 O O . ASP B 1 225 ? -12.086 -22.344 6.609 1 91.5 225 ASP B O 1
ATOM 6292 N N . ARG B 1 226 ? -12.117 -20.312 6.148 1 93.62 226 ARG B N 1
ATOM 6293 C CA . ARG B 1 226 ? -11.016 -19.906 7.016 1 93.62 226 ARG B CA 1
ATOM 6294 C C . ARG B 1 226 ? -11.453 -18.781 7.957 1 93.62 226 ARG B C 1
ATOM 6296 O O . ARG B 1 226 ? -12.414 -18.062 7.672 1 93.62 226 ARG B O 1
ATOM 6303 N N . PRO B 1 227 ? -10.75 -18.625 9.039 1 94.94 227 PRO B N 1
ATOM 6304 C CA . PRO B 1 227 ? -11.133 -17.547 9.945 1 94.94 227 PRO B CA 1
ATOM 6305 C C . PRO B 1 227 ? -11.125 -16.172 9.273 1 94.94 227 PRO B C 1
ATOM 6307 O O . PRO B 1 227 ? -10.18 -15.844 8.555 1 94.94 227 PRO B O 1
ATOM 6310 N N . ALA B 1 228 ? -12.133 -15.422 9.516 1 95.5 228 ALA B N 1
ATOM 6311 C CA . ALA B 1 228 ? -12.312 -14.141 8.852 1 95.5 228 ALA B CA 1
ATOM 6312 C C . ALA B 1 228 ? -11.164 -13.188 9.164 1 95.5 228 ALA B C 1
ATOM 6314 O O . ALA B 1 228 ? -10.766 -12.383 8.328 1 95.5 228 ALA B O 1
ATOM 6315 N N . GLY B 1 229 ? -10.656 -13.297 10.312 1 95.44 229 GLY B N 1
ATOM 6316 C CA . GLY B 1 229 ? -9.602 -12.398 10.758 1 95.44 229 GLY B CA 1
ATOM 6317 C C . GLY B 1 229 ? -8.273 -12.633 10.062 1 95.44 229 GLY B C 1
ATOM 6318 O O . GLY B 1 229 ? -7.379 -11.797 10.125 1 95.44 229 GLY B O 1
ATOM 6319 N N . GLU B 1 230 ? -8.117 -13.734 9.398 1 93.31 230 GLU B N 1
ATOM 6320 C CA . GLU B 1 230 ? -6.867 -14.102 8.734 1 93.31 230 GLU B CA 1
ATOM 6321 C C . GLU B 1 230 ? -6.473 -13.062 7.688 1 93.31 230 GLU B C 1
ATOM 6323 O O . GLU B 1 230 ? -5.289 -12.781 7.492 1 93.31 230 GLU B O 1
ATOM 6328 N N . ILE B 1 231 ? -7.473 -12.508 7.051 1 91 231 ILE B N 1
ATOM 6329 C CA . ILE B 1 231 ? -7.211 -11.523 6.008 1 91 231 ILE B CA 1
ATOM 6330 C C . ILE B 1 231 ? -6.469 -10.328 6.602 1 91 231 ILE B C 1
ATOM 6332 O O . ILE B 1 231 ? -5.543 -9.797 5.984 1 91 231 ILE B O 1
ATOM 6336 N N . TYR B 1 232 ? -6.832 -9.906 7.766 1 93.88 232 TYR B N 1
ATOM 6337 C CA . TYR B 1 232 ? -6.223 -8.742 8.406 1 93.88 232 TYR B CA 1
ATOM 6338 C C . TYR B 1 232 ? -4.891 -9.117 9.047 1 93.88 232 TYR B C 1
ATOM 6340 O O . TYR B 1 232 ? -3.9 -8.391 8.898 1 93.88 232 TYR B O 1
ATOM 6348 N N . GLU B 1 233 ? -4.832 -10.25 9.664 1 93.81 233 GLU B N 1
ATOM 6349 C CA . GLU B 1 233 ? -3.629 -10.641 10.383 1 93.81 233 GLU B CA 1
ATOM 6350 C C . GLU B 1 233 ? -2.535 -11.102 9.43 1 93.81 233 GLU B C 1
ATOM 6352 O O . GLU B 1 233 ? -1.404 -10.617 9.492 1 93.81 233 GLU B O 1
ATOM 6357 N N . ARG B 1 234 ? -2.848 -11.977 8.562 1 90.38 234 ARG B N 1
ATOM 6358 C CA . ARG B 1 234 ? -1.858 -12.602 7.691 1 90.38 234 ARG B CA 1
ATOM 6359 C C . ARG B 1 234 ? -1.466 -11.672 6.551 1 90.38 234 ARG B C 1
ATOM 6361 O O . ARG B 1 234 ? -0.283 -11.539 6.23 1 90.38 234 ARG B O 1
ATOM 6368 N N . TYR B 1 235 ? -2.439 -11.047 5.949 1 88.31 235 TYR B N 1
ATOM 6369 C CA . TYR B 1 235 ? -2.154 -10.32 4.715 1 88.31 235 TYR B CA 1
ATOM 6370 C C . TYR B 1 235 ? -1.861 -8.852 4.996 1 88.31 235 TYR B C 1
ATOM 6372 O O . TYR B 1 235 ? -1.089 -8.219 4.273 1 88.31 235 TYR B O 1
ATOM 6380 N N . LEU B 1 236 ? -2.467 -8.281 6.027 1 91.44 236 LEU B N 1
ATOM 6381 C CA . LEU B 1 236 ? -2.314 -6.844 6.234 1 91.44 236 LEU B CA 1
ATOM 6382 C C . LEU B 1 236 ? -1.507 -6.559 7.496 1 91.44 236 LEU B C 1
ATOM 6384 O O . LEU B 1 236 ? -1.181 -5.406 7.785 1 91.44 236 LEU B O 1
ATOM 6388 N N . ASP B 1 237 ? -1.172 -7.551 8.266 1 92.75 237 ASP B N 1
ATOM 6389 C CA . ASP B 1 237 ? -0.42 -7.422 9.516 1 92.75 237 ASP B CA 1
ATOM 6390 C C . ASP B 1 237 ? -1.147 -6.516 10.5 1 92.75 237 ASP B C 1
ATOM 6392 O O . ASP B 1 237 ? -0.533 -5.641 11.117 1 92.75 237 ASP B O 1
ATOM 6396 N N . ILE B 1 238 ? -2.422 -6.633 10.531 1 93.62 238 ILE B N 1
ATOM 6397 C CA . ILE B 1 238 ? -3.256 -5.938 11.5 1 93.62 238 ILE B CA 1
ATOM 6398 C C . ILE B 1 238 ? -3.781 -6.93 12.539 1 93.62 238 ILE B C 1
ATOM 6400 O O . ILE B 1 238 ? -4.492 -7.875 12.188 1 93.62 238 ILE B O 1
ATOM 6404 N N . HIS B 1 239 ? -3.498 -6.707 13.742 1 92.81 239 HIS B N 1
ATOM 6405 C CA . HIS B 1 239 ? -3.785 -7.688 14.789 1 92.81 239 HIS B CA 1
ATOM 6406 C C . HIS B 1 239 ? -4.863 -7.18 15.734 1 92.81 239 HIS B C 1
ATOM 6408 O O . HIS B 1 239 ? -5.188 -5.988 15.734 1 92.81 239 HIS B O 1
ATOM 6414 N N . ALA B 1 240 ? -5.391 -8.188 16.484 1 92.31 240 ALA B N 1
ATOM 6415 C CA . ALA B 1 240 ? -6.406 -7.844 17.484 1 92.31 240 ALA B CA 1
ATOM 6416 C C . ALA B 1 240 ? -5.855 -6.875 18.516 1 92.31 240 ALA B C 1
ATOM 6418 O O . ALA B 1 240 ? -4.672 -6.926 18.859 1 92.31 240 ALA B O 1
ATOM 6419 N N . GLY B 1 241 ? -6.742 -5.961 18.922 1 88.25 241 GLY B N 1
ATOM 6420 C CA . GLY B 1 241 ? -6.336 -5 19.938 1 88.25 241 GLY B CA 1
ATOM 6421 C C . GLY B 1 241 ? -7.105 -3.695 19.859 1 88.25 241 GLY B C 1
ATOM 6422 O O . GLY B 1 241 ? -8.062 -3.574 19.094 1 88.25 241 GLY B O 1
ATOM 6423 N N . GLU B 1 242 ? -6.699 -2.686 20.625 1 84.62 242 GLU B N 1
ATOM 6424 C CA . GLU B 1 242 ? -7.395 -1.407 20.734 1 84.62 242 GLU B CA 1
ATOM 6425 C C . GLU B 1 242 ? -7.223 -0.57 19.469 1 84.62 242 GLU B C 1
ATOM 6427 O O . GLU B 1 242 ? -8.07 0.266 19.156 1 84.62 242 GLU B O 1
ATOM 6432 N N . ASN B 1 243 ? -6.203 -0.961 18.766 1 86.81 243 ASN B N 1
ATOM 6433 C CA . ASN B 1 243 ? -5.902 -0.14 17.609 1 86.81 243 ASN B CA 1
ATOM 6434 C C . ASN B 1 243 ? -6.449 -0.765 16.328 1 86.81 243 ASN B C 1
ATOM 6436 O O . ASN B 1 243 ? -6.289 -0.207 15.234 1 86.81 243 ASN B O 1
ATOM 6440 N N . PHE B 1 244 ? -7.188 -1.849 16.516 1 90.44 244 PHE B N 1
ATOM 6441 C CA . PHE B 1 244 ? -7.641 -2.576 15.328 1 90.44 244 PHE B CA 1
ATOM 6442 C C . PHE B 1 244 ? -8.508 -1.687 14.445 1 90.44 244 PHE B C 1
ATOM 6444 O O . PHE B 1 244 ? -8.281 -1.597 13.234 1 90.44 244 PHE B O 1
ATOM 6451 N N . LEU B 1 245 ? -9.414 -1.075 15.055 1 86.94 245 LEU B N 1
ATOM 6452 C CA . LEU B 1 245 ? -10.336 -0.251 14.281 1 86.94 245 LEU B CA 1
ATOM 6453 C C . LEU B 1 245 ? -9.578 0.799 13.469 1 86.94 245 LEU B C 1
ATOM 6455 O O . LEU B 1 245 ? -9.781 0.916 12.258 1 86.94 245 LEU B O 1
ATOM 6459 N N . ARG B 1 246 ? -8.75 1.408 14.062 1 85.5 246 ARG B N 1
ATOM 6460 C CA . ARG B 1 246 ? -7.992 2.484 13.43 1 85.5 246 ARG B CA 1
ATOM 6461 C C . ARG B 1 246 ? -7.148 1.957 12.273 1 85.5 246 ARG B C 1
ATOM 6463 O O . ARG B 1 246 ? -7.117 2.557 11.195 1 85.5 246 ARG B O 1
ATOM 6470 N N . GLU B 1 247 ? -6.547 0.851 12.477 1 87.62 247 GLU B N 1
ATOM 6471 C CA . GLU B 1 247 ? -5.629 0.293 11.492 1 87.62 247 GLU B CA 1
ATOM 6472 C C . GLU B 1 247 ? -6.383 -0.323 10.32 1 87.62 247 GLU B C 1
ATOM 6474 O O . GLU B 1 247 ? -5.891 -0.329 9.188 1 87.62 247 GLU B O 1
ATOM 6479 N N . ALA B 1 248 ? -7.535 -0.835 10.641 1 91.62 248 ALA B N 1
ATOM 6480 C CA . ALA B 1 248 ? -8.266 -1.611 9.641 1 91.62 248 ALA B CA 1
ATOM 6481 C C . ALA B 1 248 ? -9.227 -0.727 8.852 1 91.62 248 ALA B C 1
ATOM 6483 O O . ALA B 1 248 ? -9.734 -1.134 7.805 1 91.62 248 ALA B O 1
ATOM 6484 N N . LEU B 1 249 ? -9.375 0.494 9.258 1 89.44 249 LEU B N 1
ATOM 6485 C CA . LEU B 1 249 ? -10.359 1.396 8.68 1 89.44 249 LEU B CA 1
ATOM 6486 C C . LEU B 1 249 ? -10.078 1.631 7.199 1 89.44 249 LEU B C 1
ATOM 6488 O O . LEU B 1 249 ? -11.008 1.856 6.418 1 89.44 249 LEU B O 1
ATOM 6492 N N . THR B 1 250 ? -8.867 1.583 6.816 1 91.5 250 THR B N 1
ATOM 6493 C CA . THR B 1 250 ? -8.453 1.833 5.441 1 91.5 250 THR B CA 1
ATOM 6494 C C . THR B 1 250 ? -8.875 0.684 4.531 1 91.5 250 THR B C 1
ATOM 6496 O O . THR B 1 250 ? -8.977 0.853 3.314 1 91.5 250 THR B O 1
ATOM 6499 N N . PHE B 1 251 ? -9.156 -0.508 5.168 1 93.12 251 PHE B N 1
ATOM 6500 C CA . PHE B 1 251 ? -9.359 -1.712 4.367 1 93.12 251 PHE B CA 1
ATOM 6501 C C . PHE B 1 251 ? -10.695 -2.361 4.691 1 93.12 251 PHE B C 1
ATOM 6503 O O . PHE B 1 251 ? -10.742 -3.52 5.109 1 93.12 251 PHE B O 1
ATOM 6510 N N . PRO B 1 252 ? -11.766 -1.758 4.363 1 94.06 252 PRO B N 1
ATOM 6511 C CA . PRO B 1 252 ? -13.078 -2.379 4.555 1 94.06 252 PRO B CA 1
ATOM 6512 C C . PRO B 1 252 ? -13.406 -3.414 3.48 1 94.06 252 PRO B C 1
ATOM 6514 O O . PRO B 1 252 ? -12.656 -3.557 2.51 1 94.06 252 PRO B O 1
ATOM 6517 N N . PHE B 1 253 ? -14.461 -4.172 3.742 1 95.06 253 PHE B N 1
ATOM 6518 C CA . PHE B 1 253 ? -14.992 -5.062 2.713 1 95.06 253 PHE B CA 1
ATOM 6519 C C . PHE B 1 253 ? -16.094 -4.367 1.91 1 95.06 253 PHE B C 1
ATOM 6521 O O . PHE B 1 253 ? -16.797 -3.514 2.434 1 95.06 253 PHE B O 1
ATOM 6528 N N . ALA B 1 254 ? -16.172 -4.688 0.681 1 95.06 254 ALA B N 1
ATOM 6529 C CA . ALA B 1 254 ? -17.281 -4.277 -0.178 1 95.06 254 ALA B CA 1
ATOM 6530 C C . ALA B 1 254 ? -18.078 -5.484 -0.652 1 95.06 254 ALA B C 1
ATOM 6532 O O . ALA B 1 254 ? -17.531 -6.57 -0.84 1 95.06 254 ALA B O 1
ATOM 6533 N N . LEU B 1 255 ? -19.328 -5.348 -0.752 1 94.19 255 LEU B N 1
ATOM 6534 C CA . LEU B 1 255 ? -20.203 -6.355 -1.336 1 94.19 255 LEU B CA 1
ATOM 6535 C C . LEU B 1 255 ? -21.266 -5.703 -2.211 1 94.19 255 LEU B C 1
ATOM 6537 O O . LEU B 1 255 ? -21.453 -4.484 -2.176 1 94.19 255 LEU B O 1
ATOM 6541 N N . GLU B 1 256 ? -21.891 -6.48 -3.039 1 91.25 256 GLU B N 1
ATOM 6542 C CA . GLU B 1 256 ? -22.938 -5.992 -3.924 1 91.25 256 GLU B CA 1
ATOM 6543 C C . GLU B 1 256 ? -24.297 -6.586 -3.547 1 91.25 256 GLU B C 1
ATOM 6545 O O . GLU B 1 256 ? -24.422 -7.801 -3.383 1 91.25 256 GLU B O 1
ATOM 6550 N N . ARG B 1 257 ? -25.266 -5.723 -3.303 1 88.44 257 ARG B N 1
ATOM 6551 C CA . ARG B 1 257 ? -26.656 -6.105 -3.076 1 88.44 257 ARG B CA 1
ATOM 6552 C C . ARG B 1 257 ? -27.609 -5.281 -3.945 1 88.44 257 ARG B C 1
ATOM 6554 O O . ARG B 1 257 ? -27.625 -4.055 -3.848 1 88.44 257 ARG B O 1
ATOM 6561 N N . ASP B 1 258 ? -28.297 -5.828 -4.719 1 84.69 258 ASP B N 1
ATOM 6562 C CA . ASP B 1 258 ? -29.312 -5.188 -5.559 1 84.69 258 ASP B CA 1
ATOM 6563 C C . ASP B 1 258 ? -28.688 -4.105 -6.438 1 84.69 258 ASP B C 1
ATOM 6565 O O . ASP B 1 258 ? -29.219 -2.998 -6.543 1 84.69 258 ASP B O 1
ATOM 6569 N N . GLY B 1 259 ? -27.484 -4.387 -6.867 1 82.75 259 GLY B N 1
ATOM 6570 C CA . GLY B 1 259 ? -26.828 -3.498 -7.805 1 82.75 259 GLY B CA 1
ATOM 6571 C C . GLY B 1 259 ? -26.047 -2.379 -7.129 1 82.75 259 GLY B C 1
ATOM 6572 O O . GLY B 1 259 ? -25.484 -1.518 -7.801 1 82.75 259 GLY B O 1
ATOM 6573 N N . MET B 1 260 ? -26.078 -2.381 -5.801 1 88.12 260 MET B N 1
ATOM 6574 C CA . MET B 1 260 ? -25.344 -1.33 -5.094 1 88.12 260 MET B CA 1
ATOM 6575 C C . MET B 1 260 ? -24.125 -1.901 -4.379 1 88.12 260 MET B C 1
ATOM 6577 O O . MET B 1 260 ? -24.188 -2.992 -3.811 1 88.12 260 MET B O 1
ATOM 6581 N N . THR B 1 261 ? -23.125 -1.166 -4.461 1 89.94 261 THR B N 1
ATOM 6582 C CA . THR B 1 261 ? -21.938 -1.506 -3.68 1 89.94 261 THR B CA 1
ATOM 6583 C C . THR B 1 261 ? -22.062 -0.999 -2.246 1 89.94 261 THR B C 1
ATOM 6585 O O . THR B 1 261 ? -22.359 0.18 -2.023 1 89.94 261 THR B O 1
ATOM 6588 N N . LEU B 1 262 ? -21.953 -1.915 -1.346 1 93.38 262 LEU B N 1
ATOM 6589 C CA . LEU B 1 262 ? -22 -1.586 0.075 1 93.38 262 LEU B CA 1
ATOM 6590 C C . LEU B 1 262 ? -20.641 -1.805 0.729 1 93.38 262 LEU B C 1
ATOM 6592 O O . LEU B 1 262 ? -19.938 -2.773 0.415 1 93.38 262 LEU B O 1
ATOM 6596 N N . LEU B 1 263 ? -20.312 -0.932 1.593 1 94.25 263 LEU B N 1
ATOM 6597 C CA . LEU B 1 263 ? -19.062 -1.082 2.338 1 94.25 263 LEU B CA 1
ATOM 6598 C C . LEU B 1 263 ? -19.344 -1.483 3.783 1 94.25 263 LEU B C 1
ATOM 6600 O O . LEU B 1 263 ? -20.375 -1.102 4.352 1 94.25 263 LEU B O 1
ATOM 6604 N N . ARG B 1 264 ? -18.406 -2.266 4.281 1 95.44 264 ARG B N 1
ATOM 6605 C CA . ARG B 1 264 ? -18.438 -2.693 5.676 1 95.44 264 ARG B CA 1
ATOM 6606 C C . ARG B 1 264 ? -17.125 -2.396 6.371 1 95.44 264 ARG B C 1
ATOM 6608 O O . ARG B 1 264 ? -16.094 -3.008 6.055 1 95.44 264 ARG B O 1
ATOM 6615 N N . HIS B 1 265 ? -17.172 -1.483 7.312 1 92.31 265 HIS B N 1
ATOM 6616 C CA . HIS B 1 265 ? -15.906 -1.218 8.008 1 92.31 265 HIS B CA 1
ATOM 6617 C C . HIS B 1 265 ? -15.711 -2.168 9.18 1 92.31 265 HIS B C 1
ATOM 6619 O O . HIS B 1 265 ? -16.672 -2.486 9.891 1 92.31 265 HIS B O 1
ATOM 6625 N N . PRO B 1 266 ? -14.539 -2.656 9.375 1 92.94 266 PRO B N 1
ATOM 6626 C CA . PRO B 1 266 ? -14.25 -3.51 10.531 1 92.94 266 PRO B CA 1
ATOM 6627 C C . PRO B 1 266 ? -14.203 -2.73 11.844 1 92.94 266 PRO B C 1
ATOM 6629 O O . PRO B 1 266 ? -13.719 -1.595 11.867 1 92.94 266 PRO B O 1
ATOM 6632 N N . GLN B 1 267 ? -14.625 -3.33 12.883 1 91.06 267 GLN B N 1
ATOM 6633 C CA . GLN B 1 267 ? -14.688 -2.662 14.18 1 91.06 267 GLN B CA 1
ATOM 6634 C C . GLN B 1 267 ? -13.766 -3.34 15.188 1 91.06 267 GLN B C 1
ATOM 6636 O O . GLN B 1 267 ? -13.094 -2.666 15.969 1 91.06 267 GLN B O 1
ATOM 6641 N N . ALA B 1 268 ? -13.836 -4.707 15.164 1 93.31 268 ALA B N 1
ATOM 6642 C CA . ALA B 1 268 ? -13.047 -5.441 16.141 1 93.31 268 ALA B CA 1
ATOM 6643 C C . ALA B 1 268 ? -12.648 -6.816 15.609 1 93.31 268 ALA B C 1
ATOM 6645 O O . ALA B 1 268 ? -13.414 -7.453 14.883 1 93.31 268 ALA B O 1
ATOM 6646 N N . LEU B 1 269 ? -11.516 -7.145 15.961 1 95.44 269 LEU B N 1
ATOM 6647 C CA . LEU B 1 269 ? -11.016 -8.492 15.711 1 95.44 269 LEU B CA 1
ATOM 6648 C C . LEU B 1 269 ? -10.883 -9.273 17 1 95.44 269 LEU B C 1
ATOM 6650 O O . LEU B 1 269 ? -10.188 -8.844 17.922 1 95.44 269 LEU B O 1
ATOM 6654 N N . TYR B 1 270 ? -11.508 -10.383 17 1 94.69 270 TYR B N 1
ATOM 6655 C CA . TYR B 1 270 ? -11.531 -11.18 18.234 1 94.69 270 TYR B CA 1
ATOM 6656 C C . TYR B 1 270 ? -10.453 -12.258 18.188 1 94.69 270 TYR B C 1
ATOM 6658 O O . TYR B 1 270 ? -9.977 -12.633 17.125 1 94.69 270 TYR B O 1
ATOM 6666 N N . GLU B 1 271 ? -10.125 -12.82 19.344 1 91.31 271 GLU B N 1
ATOM 6667 C CA . GLU B 1 271 ? -9.055 -13.805 19.484 1 91.31 271 GLU B CA 1
ATOM 6668 C C . GLU B 1 271 ? -9.383 -15.086 18.719 1 91.31 271 GLU B C 1
ATOM 6670 O O . GLU B 1 271 ? -8.484 -15.773 18.234 1 91.31 271 GLU B O 1
ATOM 6675 N N . ASN B 1 272 ? -10.664 -15.391 18.562 1 92.69 272 ASN B N 1
ATOM 6676 C CA . ASN B 1 272 ? -11.062 -16.609 17.891 1 92.69 272 ASN B CA 1
ATOM 6677 C C . ASN B 1 272 ? -11.016 -16.469 16.375 1 92.69 272 ASN B C 1
ATOM 6679 O O . ASN B 1 272 ? -11.383 -17.375 15.633 1 92.69 272 ASN B O 1
ATOM 6683 N N . GLY B 1 273 ? -10.656 -15.289 15.938 1 94.62 273 GLY B N 1
ATOM 6684 C CA . GLY B 1 273 ? -10.492 -15.07 14.508 1 94.62 273 GLY B CA 1
ATOM 6685 C C . GLY B 1 273 ? -11.711 -14.43 13.867 1 94.62 273 GLY B C 1
ATOM 6686 O O . GLY B 1 273 ? -11.695 -14.117 12.672 1 94.62 273 GLY B O 1
ATOM 6687 N N . SER B 1 274 ? -12.734 -14.242 14.625 1 97 274 SER B N 1
ATOM 6688 C CA . SER B 1 274 ? -13.914 -13.57 14.094 1 97 274 SER B CA 1
ATOM 6689 C C . SER B 1 274 ? -13.719 -12.062 14.047 1 97 274 SER B C 1
ATOM 6691 O O . SER B 1 274 ? -12.906 -11.508 14.789 1 97 274 SER B O 1
ATOM 6693 N N . VAL B 1 275 ? -14.422 -11.367 13.141 1 96.69 275 VAL B N 1
ATOM 6694 C CA . VAL B 1 275 ? -14.297 -9.922 12.984 1 96.69 275 VAL B CA 1
ATOM 6695 C C . VAL B 1 275 ? -15.68 -9.281 13.031 1 96.69 275 VAL B C 1
ATOM 6697 O O . VAL B 1 275 ? -16.609 -9.727 12.344 1 96.69 275 VAL B O 1
ATOM 6700 N N . LYS B 1 276 ? -15.836 -8.305 13.836 1 94.69 276 LYS B N 1
ATOM 6701 C CA . LYS B 1 276 ? -17.062 -7.523 13.914 1 94.69 276 LYS B CA 1
ATOM 6702 C C . LYS B 1 276 ? -17.047 -6.359 12.93 1 94.69 276 LYS B C 1
ATOM 6704 O O . LYS B 1 276 ? -16.016 -5.691 12.781 1 94.69 276 LYS B O 1
ATOM 6709 N N . PHE B 1 277 ? -18.188 -6.141 12.281 1 93.56 277 PHE B N 1
ATOM 6710 C CA . PHE B 1 277 ? -18.297 -5.059 11.305 1 93.56 277 PHE B CA 1
ATOM 6711 C C . PHE B 1 277 ? -19.453 -4.129 11.648 1 93.56 277 PHE B C 1
ATOM 6713 O O . PHE B 1 277 ? -20.203 -4.391 12.586 1 93.56 277 PHE B O 1
ATOM 6720 N N . GLY B 1 278 ? -19.547 -3.045 10.867 1 89.38 278 GLY B N 1
ATOM 6721 C CA . GLY B 1 278 ? -20.516 -2.004 11.156 1 89.38 278 GLY B CA 1
ATOM 6722 C C . GLY B 1 278 ? -21.906 -2.316 10.602 1 89.38 278 GLY B C 1
ATOM 6723 O O . GLY B 1 278 ? -22.875 -1.675 10.984 1 89.38 278 GLY B O 1
ATOM 6724 N N . ALA B 1 279 ? -21.984 -3.324 9.742 1 91.44 279 ALA B N 1
ATOM 6725 C CA . ALA B 1 279 ? -23.266 -3.674 9.125 1 91.44 279 ALA B CA 1
ATOM 6726 C C . ALA B 1 279 ? -23.344 -5.168 8.828 1 91.44 279 ALA B C 1
ATOM 6728 O O . ALA B 1 279 ? -22.375 -5.902 9.062 1 91.44 279 ALA B O 1
ATOM 6729 N N . ASP B 1 280 ? -24.438 -5.582 8.305 1 92.88 280 ASP B N 1
ATOM 6730 C CA . ASP B 1 280 ? -24.797 -6.996 8.25 1 92.88 280 ASP B CA 1
ATOM 6731 C C . ASP B 1 280 ? -24.156 -7.684 7.047 1 92.88 280 ASP B C 1
ATOM 6733 O O . ASP B 1 280 ? -23.828 -7.027 6.055 1 92.88 280 ASP B O 1
ATOM 6737 N N . PHE B 1 281 ? -24.047 -9.008 7.211 1 95.31 281 PHE B N 1
ATOM 6738 C CA . PHE B 1 281 ? -23.656 -9.93 6.145 1 95.31 281 PHE B CA 1
ATOM 6739 C C . PHE B 1 281 ? -24.656 -11.07 6.012 1 95.31 281 PHE B C 1
ATOM 6741 O O . PHE B 1 281 ? -25.438 -11.328 6.93 1 95.31 281 PHE B O 1
ATOM 6748 N N . HIS B 1 282 ? -24.688 -11.672 4.855 1 94.94 282 HIS B N 1
ATOM 6749 C CA . HIS B 1 282 ? -25.438 -12.898 4.613 1 94.94 282 HIS B CA 1
ATOM 6750 C C . HIS B 1 282 ? -24.516 -14.023 4.148 1 94.94 282 HIS B C 1
ATOM 6752 O O . HIS B 1 282 ? -23.547 -13.781 3.432 1 94.94 282 HIS B O 1
ATOM 6758 N N . LEU B 1 283 ? -24.875 -15.234 4.578 1 94.94 283 LEU B N 1
ATOM 6759 C CA . LEU B 1 283 ? -24.109 -16.391 4.125 1 94.94 283 LEU B CA 1
ATOM 6760 C C . LEU B 1 283 ? -24.156 -16.516 2.605 1 94.94 283 LEU B C 1
ATOM 6762 O O . LEU B 1 283 ? -25.203 -16.312 1.989 1 94.94 283 LEU B O 1
ATOM 6766 N N . GLY B 1 284 ? -22.969 -16.75 2.008 1 93.38 284 GLY B N 1
ATOM 6767 C CA . GLY B 1 284 ? -22.891 -16.938 0.568 1 93.38 284 GLY B CA 1
ATOM 6768 C C . GLY B 1 284 ? -22.578 -15.664 -0.186 1 93.38 284 GLY B C 1
ATOM 6769 O O . GLY B 1 284 ? -22.25 -15.703 -1.376 1 93.38 284 GLY B O 1
ATOM 6770 N N . GLU B 1 285 ? -22.656 -14.539 0.469 1 95.12 285 GLU B N 1
ATOM 6771 C CA . GLU B 1 285 ? -22.312 -13.281 -0.182 1 95.12 285 GLU B CA 1
ATOM 6772 C C . GLU B 1 285 ? -20.828 -13.234 -0.55 1 95.12 285 GLU B C 1
ATOM 6774 O O . GLU B 1 285 ? -20 -13.828 0.137 1 95.12 285 GLU B O 1
ATOM 6779 N N . VAL B 1 286 ? -20.547 -12.586 -1.653 1 94.44 286 VAL B N 1
ATOM 6780 C CA . VAL B 1 286 ? -19.172 -12.422 -2.119 1 94.44 286 VAL B CA 1
ATOM 6781 C C . VAL B 1 286 ? -18.656 -11.047 -1.709 1 94.44 286 VAL B C 1
ATOM 6783 O O . VAL B 1 286 ? -19.266 -10.023 -2.014 1 94.44 286 VAL B O 1
ATOM 6786 N N . LEU B 1 287 ? -17.547 -11.109 -1.02 1 94.94 287 LEU B N 1
ATOM 6787 C CA . LEU B 1 287 ? -16.922 -9.891 -0.529 1 94.94 287 LEU B CA 1
ATOM 6788 C C . LEU B 1 287 ? -15.633 -9.602 -1.288 1 94.94 287 LEU B C 1
ATOM 6790 O O . LEU B 1 287 ? -14.977 -10.516 -1.785 1 94.94 287 LEU B O 1
ATOM 6794 N N . HIS B 1 288 ? -15.32 -8.32 -1.35 1 93.06 288 HIS B N 1
ATOM 6795 C CA . HIS B 1 288 ? -14.031 -7.852 -1.855 1 93.06 288 HIS B CA 1
ATOM 6796 C C . HIS B 1 288 ? -13.328 -6.969 -0.833 1 93.06 288 HIS B C 1
ATOM 6798 O O . HIS B 1 288 ? -13.945 -6.078 -0.245 1 93.06 288 HIS B O 1
ATOM 6804 N N . LEU B 1 289 ? -12.102 -7.336 -0.622 1 92.12 289 LEU B N 1
ATOM 6805 C CA . LEU B 1 289 ? -11.312 -6.387 0.161 1 92.12 289 LEU B CA 1
ATOM 6806 C C . LEU B 1 289 ? -11.086 -5.094 -0.618 1 92.12 289 LEU B C 1
ATOM 6808 O O . LEU B 1 289 ? -10.812 -5.129 -1.82 1 92.12 289 LEU B O 1
ATOM 6812 N N . THR B 1 290 ? -11.281 -3.988 0.038 1 92.94 290 THR B N 1
ATOM 6813 C CA . THR B 1 290 ? -11.094 -2.693 -0.61 1 92.94 290 THR B CA 1
ATOM 6814 C C . THR B 1 290 ? -10.102 -1.836 0.173 1 92.94 290 THR B C 1
ATOM 6816 O O . THR B 1 290 ? -9.672 -2.215 1.265 1 92.94 290 THR B O 1
ATOM 6819 N N . TYR B 1 291 ? -9.633 -0.739 -0.422 1 92.19 291 TYR B N 1
ATOM 6820 C CA . TYR B 1 291 ? -8.805 0.257 0.249 1 92.19 291 TYR B CA 1
ATOM 6821 C C . TYR B 1 291 ? -9.305 1.667 -0.043 1 92.19 291 TYR B C 1
ATOM 6823 O O . TYR B 1 291 ? -9.828 1.937 -1.13 1 92.19 291 TYR B O 1
ATOM 6831 N N . GLY B 1 292 ? -9.18 2.445 0.93 1 91.81 292 GLY B N 1
ATOM 6832 C CA . GLY B 1 292 ? -9.555 3.842 0.773 1 91.81 292 GLY B CA 1
ATOM 6833 C C . GLY B 1 292 ? -8.359 4.777 0.679 1 91.81 292 GLY B C 1
ATOM 6834 O O . GLY B 1 292 ? -7.652 4.988 1.664 1 91.81 292 GLY B O 1
ATOM 6835 N N . ASP B 1 293 ? -8.156 5.355 -0.482 1 89.88 293 ASP B N 1
ATOM 6836 C CA . ASP B 1 293 ? -7.168 6.41 -0.672 1 89.88 293 ASP B CA 1
ATOM 6837 C C . ASP B 1 293 ? -7.801 7.793 -0.522 1 89.88 293 ASP B C 1
ATOM 6839 O O . ASP B 1 293 ? -8.68 8.164 -1.307 1 89.88 293 ASP B O 1
ATOM 6843 N N . PRO B 1 294 ? -7.301 8.555 0.457 1 88.19 294 PRO B N 1
ATOM 6844 C CA . PRO B 1 294 ? -7.922 9.852 0.706 1 88.19 294 PRO B CA 1
ATOM 6845 C C . PRO B 1 294 ? -7.984 10.727 -0.545 1 88.19 294 PRO B C 1
ATOM 6847 O O . PRO B 1 294 ? -8.961 11.453 -0.75 1 88.19 294 PRO B O 1
ATOM 6850 N N . VAL B 1 295 ? -6.98 10.703 -1.361 1 87.06 295 VAL B N 1
ATOM 6851 C CA . VAL B 1 295 ? -6.945 11.516 -2.572 1 87.06 295 VAL B CA 1
ATOM 6852 C C . VAL B 1 295 ? -8.078 11.102 -3.508 1 87.06 295 VAL B C 1
ATOM 6854 O O . VAL B 1 295 ? -8.836 11.953 -3.988 1 87.06 295 VAL B O 1
ATOM 6857 N N . ARG B 1 296 ? -8.258 9.875 -3.699 1 88.56 296 ARG B N 1
ATOM 6858 C CA . ARG B 1 296 ? -9.281 9.367 -4.609 1 88.56 296 ARG B CA 1
ATOM 6859 C C . ARG B 1 296 ? -10.68 9.555 -4.031 1 88.56 296 ARG B C 1
ATOM 6861 O O . ARG B 1 296 ? -11.625 9.828 -4.77 1 88.56 296 ARG B O 1
ATOM 6868 N N . ILE B 1 297 ? -10.82 9.336 -2.756 1 90.62 297 ILE B N 1
ATOM 6869 C CA . ILE B 1 297 ? -12.094 9.555 -2.074 1 90.62 297 ILE B CA 1
ATOM 6870 C C . ILE B 1 297 ? -12.547 11 -2.273 1 90.62 297 ILE B C 1
ATOM 6872 O O . ILE B 1 297 ? -13.695 11.258 -2.627 1 90.62 297 ILE B O 1
ATOM 6876 N N . LEU B 1 298 ? -11.578 11.938 -2.074 1 90.38 298 LEU B N 1
ATOM 6877 C CA . LEU B 1 298 ? -11.898 13.352 -2.229 1 90.38 298 LEU B CA 1
ATOM 6878 C C . LEU B 1 298 ? -12.258 13.672 -3.674 1 90.38 298 LEU B C 1
ATOM 6880 O O . LEU B 1 298 ? -13.188 14.445 -3.928 1 90.38 298 LEU B O 1
ATOM 6884 N N . GLU B 1 299 ? -11.57 13.078 -4.574 1 87.88 299 GLU B N 1
ATOM 6885 C CA . GLU B 1 299 ? -11.867 13.289 -5.988 1 87.88 299 GLU B CA 1
ATOM 6886 C C . GLU B 1 299 ? -13.289 12.844 -6.328 1 87.88 299 GLU B C 1
ATOM 6888 O O . GLU B 1 299 ? -14.008 13.539 -7.051 1 87.88 299 GLU B O 1
ATOM 6893 N N . LYS B 1 300 ? -13.648 11.758 -5.809 1 88.5 300 LYS B N 1
ATOM 6894 C CA . LYS B 1 300 ? -14.992 11.242 -6.062 1 88.5 300 LYS B CA 1
ATOM 6895 C C . LYS B 1 300 ? -16.047 12.156 -5.457 1 88.5 300 LYS B C 1
ATOM 6897 O O . LYS B 1 300 ? -17.094 12.406 -6.074 1 88.5 300 LYS B O 1
ATOM 6902 N N . THR B 1 301 ? -15.828 12.617 -4.254 1 89.06 301 THR B N 1
ATOM 6903 C CA . THR B 1 301 ? -16.766 13.508 -3.578 1 89.06 301 THR B CA 1
ATOM 6904 C C . THR B 1 301 ? -16.953 14.805 -4.355 1 89.06 301 THR B C 1
ATOM 6906 O O . THR B 1 301 ? -18.047 15.359 -4.402 1 89.06 301 THR B O 1
ATOM 6909 N N . GLN B 1 302 ? -15.938 15.273 -4.922 1 88.38 302 GLN B N 1
ATOM 6910 C CA . GLN B 1 302 ? -15.961 16.547 -5.621 1 88.38 302 GLN B CA 1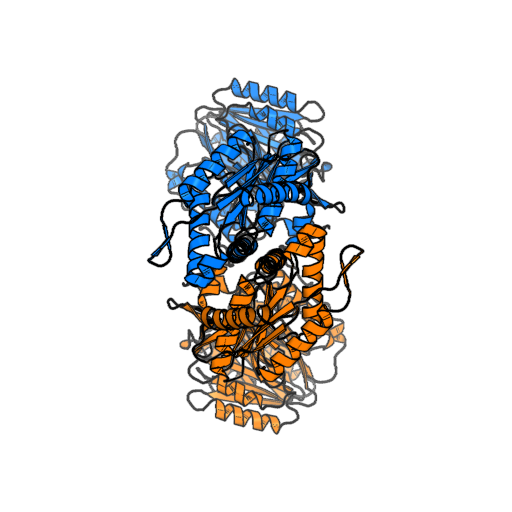
ATOM 6911 C C . GLN B 1 302 ? -16.781 16.469 -6.902 1 88.38 302 GLN B C 1
ATOM 6913 O O . GLN B 1 302 ? -17.266 17.484 -7.414 1 88.38 302 GLN B O 1
ATOM 6918 N N . GLU B 1 303 ? -17.031 15.258 -7.34 1 85.5 303 GLU B N 1
ATOM 6919 C CA . GLU B 1 303 ? -17.875 15.055 -8.508 1 85.5 303 GLU B CA 1
ATOM 6920 C C . GLU B 1 303 ? -19.344 15.352 -8.188 1 85.5 303 GLU B C 1
ATOM 6922 O O . GLU B 1 303 ? -20.156 15.531 -9.094 1 85.5 303 GLU B O 1
ATOM 6927 N N . THR B 1 304 ? -19.672 15.398 -6.949 1 82.44 304 THR B N 1
ATOM 6928 C CA . THR B 1 304 ? -21.047 15.617 -6.484 1 82.44 304 THR B CA 1
ATOM 6929 C C . THR B 1 304 ? -21.469 17.062 -6.711 1 82.44 304 THR B C 1
ATOM 6931 O O . THR B 1 304 ? -22.641 17.328 -6.992 1 82.44 304 THR B O 1
ATOM 6934 N N . ARG B 1 305 ? -20.578 18.016 -6.602 1 86.94 305 ARG B N 1
ATOM 6935 C CA . ARG B 1 305 ? -20.891 19.438 -6.543 1 86.94 305 ARG B CA 1
ATOM 6936 C C . ARG B 1 305 ? -21.625 19.891 -7.801 1 86.94 305 ARG B C 1
ATOM 6938 O O . ARG B 1 305 ? -22.672 20.516 -7.719 1 86.94 305 ARG B O 1
ATOM 6945 N N . PRO B 1 306 ? -21.109 19.453 -8.984 1 87.69 306 PRO B N 1
ATOM 6946 C CA . PRO B 1 306 ? -21.844 19.891 -10.18 1 87.69 306 PRO B CA 1
ATOM 6947 C C . PRO B 1 306 ? -23.25 19.312 -10.258 1 87.69 306 PRO B C 1
ATOM 6949 O O . PRO B 1 306 ? -24.172 19.984 -10.727 1 87.69 306 PRO B O 1
ATOM 6952 N N . LEU B 1 307 ? -23.438 18.156 -9.789 1 88.81 307 LEU B N 1
ATOM 6953 C CA . LEU B 1 307 ? -24.75 17.5 -9.836 1 88.81 307 LEU B CA 1
ATOM 6954 C C . LEU B 1 307 ? -25.734 18.188 -8.906 1 88.81 307 LEU B C 1
ATOM 6956 O O . LEU B 1 307 ? -26.875 18.422 -9.281 1 88.81 307 LEU B O 1
ATOM 6960 N N . ILE B 1 308 ? -25.344 18.531 -7.758 1 91.62 308 ILE B N 1
ATOM 6961 C CA . ILE B 1 308 ? -26.203 19.172 -6.77 1 91.62 308 ILE B CA 1
ATOM 6962 C C . ILE B 1 308 ? -26.469 20.609 -7.18 1 91.62 308 ILE B C 1
ATOM 6964 O O . ILE B 1 308 ? -27.578 21.125 -6.988 1 91.62 308 ILE B O 1
ATOM 6968 N N . ARG B 1 309 ? -25.469 21.234 -7.723 1 92.12 309 ARG B N 1
ATOM 6969 C CA . ARG B 1 309 ? -25.625 22.609 -8.203 1 92.12 309 ARG B CA 1
ATOM 6970 C C . ARG B 1 309 ? -26.719 22.688 -9.266 1 92.12 309 ARG B C 1
ATOM 6972 O O . ARG B 1 309 ? -27.562 23.594 -9.242 1 92.12 309 ARG B O 1
ATOM 6979 N N . GLU B 1 310 ? -26.641 21.734 -10.148 1 92.5 310 GLU B N 1
ATOM 6980 C CA . GLU B 1 310 ? -27.625 21.703 -11.234 1 92.5 310 GLU B CA 1
ATOM 6981 C C . GLU B 1 310 ? -29.031 21.516 -10.688 1 92.5 310 GLU B C 1
ATOM 6983 O O . GLU B 1 310 ? -30 22 -11.273 1 92.5 310 GLU B O 1
ATOM 6988 N N . PHE B 1 311 ? -29.219 20.953 -9.602 1 95 311 PHE B N 1
ATOM 6989 C CA . PHE B 1 311 ? -30.5 20.672 -8.977 1 95 311 PHE B CA 1
ATOM 6990 C C . PHE B 1 311 ? -31.078 21.953 -8.344 1 95 311 PHE B C 1
ATOM 6992 O O . PHE B 1 311 ? -32.281 22.047 -8.125 1 95 311 PHE B O 1
ATOM 6999 N N . CYS B 1 312 ? -30.25 22.906 -8.023 1 95 312 CYS B N 1
ATOM 7000 C CA . CYS B 1 312 ? -30.609 24.172 -7.406 1 95 312 CYS B CA 1
ATOM 7001 C C . CYS B 1 312 ? -31.328 23.953 -6.078 1 95 312 CYS B C 1
ATOM 7003 O O . CYS B 1 312 ? -32.469 24.391 -5.895 1 95 312 CYS B O 1
ATOM 7005 N N . PRO B 1 313 ? -30.594 23.406 -5.105 1 95.69 313 PRO B N 1
ATOM 7006 C CA . PRO B 1 313 ? -31.25 23.047 -3.842 1 95.69 313 PRO B CA 1
ATOM 7007 C C . PRO B 1 313 ? -31.531 24.266 -2.967 1 95.69 313 PRO B C 1
ATOM 7009 O O . PRO B 1 313 ? -30.797 25.25 -3.006 1 95.69 313 PRO B O 1
ATOM 7012 N N . ASP B 1 314 ? -32.625 24.109 -2.146 1 95.19 314 ASP B N 1
ATOM 7013 C CA . ASP B 1 314 ? -32.938 25.078 -1.101 1 95.19 314 ASP B CA 1
ATOM 7014 C C . ASP B 1 314 ? -32.281 24.688 0.224 1 95.19 314 ASP B C 1
ATOM 7016 O O . ASP B 1 314 ? -32.031 25.547 1.071 1 95.19 314 ASP B O 1
ATOM 7020 N N . ALA B 1 315 ? -32.094 23.453 0.342 1 96 315 ALA B N 1
ATOM 7021 C CA . ALA B 1 315 ? -31.547 22.906 1.582 1 96 315 ALA B CA 1
ATOM 7022 C C . ALA B 1 315 ? -30.797 21.594 1.324 1 96 315 ALA B C 1
ATOM 7024 O O . ALA B 1 315 ? -31.125 20.859 0.392 1 96 315 ALA B O 1
ATOM 7025 N N . LEU B 1 316 ? -29.797 21.375 2.137 1 96.38 316 LEU B N 1
ATOM 7026 C CA . LEU B 1 316 ? -29.047 20.125 2.076 1 96.38 316 LEU B CA 1
ATOM 7027 C C . LEU B 1 316 ? -29.094 19.406 3.42 1 96.38 316 LEU B C 1
ATOM 7029 O O . LEU B 1 316 ? -29 20.047 4.473 1 96.38 316 LEU B O 1
ATOM 7033 N N . PHE B 1 317 ? -29.281 18.156 3.359 1 97.19 317 PHE B N 1
ATOM 7034 C CA . PHE B 1 317 ? -29.078 17.234 4.477 1 97.19 317 PHE B CA 1
ATOM 7035 C C . PHE B 1 317 ? -27.906 16.297 4.211 1 97.19 317 PHE B C 1
ATOM 7037 O O . PHE B 1 317 ? -27.906 15.555 3.223 1 97.19 317 PHE B O 1
ATOM 7044 N N . VAL B 1 318 ? -26.938 16.297 5.125 1 96.25 318 VAL B N 1
ATOM 7045 C CA . VAL B 1 318 ? -25.703 15.562 4.871 1 96.25 318 VAL B CA 1
ATOM 7046 C C . VAL B 1 318 ? -25.469 14.547 5.984 1 96.25 318 VAL B C 1
ATOM 7048 O O . VAL B 1 318 ? -25.547 14.875 7.168 1 96.25 318 VAL B O 1
ATOM 7051 N N . THR B 1 319 ? -25.281 13.328 5.648 1 96.12 319 THR B N 1
ATOM 7052 C CA . THR B 1 319 ? -24.891 12.266 6.562 1 96.12 319 THR B CA 1
ATOM 7053 C C . THR B 1 319 ? -23.594 11.594 6.094 1 96.12 319 THR B C 1
ATOM 7055 O O . THR B 1 319 ? -23.516 11.133 4.953 1 96.12 319 THR B O 1
ATOM 7058 N N . SER B 1 320 ? -22.641 11.586 6.957 1 95.25 320 SER B N 1
ATOM 7059 C CA . SER B 1 320 ? -21.375 10.93 6.633 1 95.25 320 SER B CA 1
ATOM 7060 C C . SER B 1 320 ? -21 9.898 7.688 1 95.25 320 SER B C 1
ATOM 7062 O O . SER B 1 320 ? -21.344 10.055 8.867 1 95.25 320 SER B O 1
ATOM 7064 N N . CYS B 1 321 ? -20.328 8.938 7.27 1 94.06 321 CYS B N 1
ATOM 7065 C CA . CYS B 1 321 ? -19.891 7.898 8.188 1 94.06 321 CYS B CA 1
ATOM 7066 C C . CYS B 1 321 ? -18.719 8.391 9.047 1 94.06 321 CYS B C 1
ATOM 7068 O O . CYS B 1 321 ? -17.781 9 8.539 1 94.06 321 CYS B O 1
ATOM 7070 N N . LEU B 1 322 ? -18.812 8.086 10.305 1 91.5 322 LEU B N 1
ATOM 7071 C CA . LEU B 1 322 ? -17.75 8.461 11.227 1 91.5 322 LEU B CA 1
ATOM 7072 C C . LEU B 1 322 ? -16.438 7.816 10.82 1 91.5 322 LEU B C 1
ATOM 7074 O O . LEU B 1 322 ? -15.375 8.438 10.914 1 91.5 322 LEU B O 1
ATOM 7078 N N . ALA B 1 323 ? -16.469 6.602 10.375 1 89.5 323 ALA B N 1
ATOM 7079 C CA . ALA B 1 323 ? -15.273 5.891 9.938 1 89.5 323 ALA B CA 1
ATOM 7080 C C . ALA B 1 323 ? -14.602 6.609 8.773 1 89.5 323 ALA B C 1
ATOM 7082 O O . ALA B 1 323 ? -13.375 6.637 8.68 1 89.5 323 ALA B O 1
ATOM 7083 N N . ARG B 1 324 ? -15.391 7.094 7.926 1 91.31 324 ARG B N 1
ATOM 7084 C CA . ARG B 1 324 ? -14.883 7.895 6.812 1 91.31 324 ARG B CA 1
ATOM 7085 C C . ARG B 1 324 ? -14.133 9.125 7.316 1 91.31 324 ARG B C 1
ATOM 7087 O O . ARG B 1 324 ? -13.055 9.445 6.812 1 91.31 324 ARG B O 1
ATOM 7094 N N . GLN B 1 325 ? -14.703 9.766 8.258 1 90.62 325 GLN B N 1
ATOM 7095 C CA . GLN B 1 325 ? -14.078 10.938 8.867 1 90.62 325 GLN B CA 1
ATOM 7096 C C . GLN B 1 325 ? -12.766 10.562 9.547 1 90.62 325 GLN B C 1
ATOM 7098 O O . GLN B 1 325 ? -11.781 11.305 9.469 1 90.62 325 GLN B O 1
ATOM 7103 N N . MET B 1 326 ? -12.789 9.5 10.227 1 87.75 326 MET B N 1
ATOM 7104 C CA . MET B 1 326 ? -11.586 9.039 10.914 1 87.75 326 MET B CA 1
ATOM 7105 C C . MET B 1 326 ? -10.453 8.781 9.922 1 87.75 326 MET B C 1
ATOM 7107 O O . MET B 1 326 ? -9.297 9.117 10.188 1 87.75 326 MET B O 1
ATOM 7111 N N . LEU B 1 327 ? -10.766 8.234 8.836 1 88 327 LEU B N 1
ATOM 7112 C CA . LEU B 1 327 ? -9.773 7.934 7.812 1 88 327 LEU B CA 1
ATOM 7113 C C . LEU B 1 327 ? -9.219 9.219 7.203 1 88 327 LEU B C 1
ATOM 7115 O O . LEU B 1 327 ? -8 9.344 7.012 1 88 327 LEU B O 1
ATOM 7119 N N . LEU B 1 328 ? -10.125 10.156 6.902 1 88 328 LEU B N 1
ATOM 7120 C CA . LEU B 1 328 ? -9.719 11.383 6.227 1 88 328 LEU B CA 1
ATOM 7121 C C . LEU B 1 328 ? -8.992 12.32 7.188 1 88 328 LEU B C 1
ATOM 7123 O O . LEU B 1 328 ? -8.148 13.117 6.77 1 88 328 LEU B O 1
ATOM 7127 N N . GLY B 1 329 ? -9.391 12.258 8.445 1 83.31 329 GLY B N 1
ATOM 7128 C CA . GLY B 1 329 ? -8.734 13.07 9.453 1 83.31 329 GLY B CA 1
ATOM 7129 C C . GLY B 1 329 ? -8.734 14.555 9.109 1 83.31 329 GLY B C 1
ATOM 7130 O O . GLY B 1 329 ? -9.797 15.141 8.891 1 83.31 329 GLY B O 1
ATOM 7131 N N . SER B 1 330 ? -7.527 15.148 8.859 1 81.06 330 SER B N 1
ATOM 7132 C CA . SER B 1 330 ? -7.371 16.578 8.625 1 81.06 330 SER B CA 1
ATOM 7133 C C . SER B 1 330 ? -7.875 16.969 7.238 1 81.06 330 SER B C 1
ATOM 7135 O O . SER B 1 330 ? -8.055 18.156 6.945 1 81.06 330 SER B O 1
ATOM 7137 N N . ASP B 1 331 ? -8.195 16.047 6.426 1 86 331 ASP B N 1
ATOM 7138 C CA . ASP B 1 331 ? -8.664 16.328 5.074 1 86 331 ASP B CA 1
ATOM 7139 C C . ASP B 1 331 ? -10.188 16.391 5.023 1 86 331 ASP B C 1
ATOM 7141 O O . ASP B 1 331 ? -10.766 16.719 3.99 1 86 331 ASP B O 1
ATOM 7145 N N . THR B 1 332 ? -10.859 16.141 6.105 1 89.12 332 THR B N 1
ATOM 7146 C CA . THR B 1 332 ? -12.32 16.094 6.176 1 89.12 332 THR B CA 1
ATOM 7147 C C . THR B 1 332 ? -12.922 17.422 5.695 1 89.12 332 THR B C 1
ATOM 7149 O O . THR B 1 332 ? -13.898 17.422 4.945 1 89.12 332 THR B O 1
ATOM 7152 N N . PRO B 1 333 ? -12.281 18.547 6.129 1 87.44 333 PRO B N 1
ATOM 7153 C CA . PRO B 1 333 ? -12.852 19.812 5.656 1 87.44 333 PRO B CA 1
ATOM 7154 C C . PRO B 1 333 ? -12.844 19.922 4.133 1 87.44 333 PRO B C 1
ATOM 7156 O O . PRO B 1 333 ? -13.758 20.516 3.549 1 87.44 333 PRO B O 1
ATOM 7159 N N . LYS B 1 334 ? -11.914 19.375 3.553 1 89.44 334 LYS B N 1
ATOM 7160 C CA . LYS B 1 334 ? -11.844 19.406 2.096 1 89.44 334 LYS B CA 1
ATOM 7161 C C . LYS B 1 334 ? -13 18.641 1.468 1 89.44 334 LYS B C 1
ATOM 7163 O O . LYS B 1 334 ? -13.516 19.031 0.416 1 89.44 334 LYS B O 1
ATOM 7168 N N . GLU B 1 335 ? -13.406 17.594 2.074 1 90.56 335 GLU B N 1
ATOM 7169 C CA . GLU B 1 335 ? -14.539 16.812 1.578 1 90.56 335 GLU B CA 1
ATOM 7170 C C . GLU B 1 335 ? -15.836 17.594 1.671 1 90.56 335 GLU B C 1
ATOM 7172 O O . GLU B 1 335 ? -16.609 17.641 0.714 1 90.56 335 GLU B O 1
ATOM 7177 N N . LEU B 1 336 ? -16.047 18.234 2.762 1 90.75 336 LEU B N 1
ATOM 7178 C CA . LEU B 1 336 ? -17.312 18.922 3.029 1 90.75 336 LEU B CA 1
ATOM 7179 C C . LEU B 1 336 ? -17.406 20.203 2.201 1 90.75 336 LEU B C 1
ATOM 7181 O O . LEU B 1 336 ? -18.5 20.766 2.051 1 90.75 336 LEU B O 1
ATOM 7185 N N . ARG B 1 337 ? -16.281 20.656 1.689 1 89.06 337 ARG B N 1
ATOM 7186 C CA . ARG B 1 337 ? -16.297 21.828 0.827 1 89.06 337 ARG B CA 1
ATOM 7187 C C . ARG B 1 337 ? -17.188 21.609 -0.393 1 89.06 337 ARG B C 1
ATOM 7189 O O . ARG B 1 337 ? -17.703 22.562 -0.967 1 89.06 337 ARG B O 1
ATOM 7196 N N . SER B 1 338 ? -17.344 20.391 -0.717 1 86.31 338 SER B N 1
ATOM 7197 C CA . SER B 1 338 ? -18.156 20.047 -1.877 1 86.31 338 SER B CA 1
ATOM 7198 C C . SER B 1 338 ? -19.609 20.5 -1.679 1 86.31 338 SER B C 1
ATOM 7200 O O . SER B 1 338 ? -20.328 20.719 -2.65 1 86.31 338 SER B O 1
ATOM 7202 N N . CYS B 1 339 ? -20.062 20.656 -0.481 1 87 339 CYS B N 1
ATOM 7203 C CA . CYS B 1 339 ? -21.438 21.031 -0.187 1 87 339 CYS B CA 1
ATOM 7204 C C . CYS B 1 339 ? -21.531 22.5 0.188 1 87 339 CYS B C 1
ATOM 7206 O O . CYS B 1 339 ? -22.641 23.047 0.33 1 87 339 CYS B O 1
ATOM 7208 N N . GLN B 1 340 ? -20.406 23.125 0.31 1 87.75 340 GLN B N 1
ATOM 7209 C CA . GLN B 1 340 ? -20.406 24.5 0.794 1 87.75 340 GLN B CA 1
ATOM 7210 C C . GLN B 1 340 ? -20.844 25.469 -0.303 1 87.75 340 GLN B C 1
ATOM 7212 O O . GLN B 1 340 ? -20.453 25.312 -1.462 1 87.75 340 GLN B O 1
ATOM 7217 N N . GLY B 1 341 ? -21.641 26.359 0.104 1 86.56 341 GLY B N 1
ATOM 7218 C CA . GLY B 1 341 ? -22.031 27.438 -0.793 1 86.56 341 GLY B CA 1
ATOM 7219 C C . GLY B 1 341 ? -23.219 27.078 -1.67 1 86.56 341 GLY B C 1
ATOM 7220 O O . GLY B 1 341 ? -23.812 27.953 -2.305 1 86.56 341 GLY B O 1
ATOM 7221 N N . LEU B 1 342 ? -23.641 25.844 -1.746 1 89.38 342 LEU B N 1
ATOM 7222 C CA . LEU B 1 342 ? -24.766 25.406 -2.58 1 89.38 342 LEU B CA 1
ATOM 7223 C C . LEU B 1 342 ? -26.094 25.766 -1.934 1 89.38 342 LEU B C 1
ATOM 7225 O O . LEU B 1 342 ? -27 26.266 -2.602 1 89.38 342 LEU B O 1
ATOM 7229 N N . ALA B 1 343 ? -26.266 25.469 -0.758 1 93.44 343 ALA B N 1
ATOM 7230 C CA . ALA B 1 343 ? -27.391 25.734 0.123 1 93.44 343 ALA B CA 1
ATOM 7231 C C . ALA B 1 343 ? -27.016 25.5 1.584 1 93.44 343 ALA B C 1
ATOM 7233 O O . ALA B 1 343 ? -25.953 24.953 1.88 1 93.44 343 ALA B O 1
ATOM 7234 N N . PRO B 1 344 ? -27.844 26.062 2.447 1 94.88 344 PRO B N 1
ATOM 7235 C CA . PRO B 1 344 ? -27.594 25.656 3.834 1 94.88 344 PRO B CA 1
ATOM 7236 C C . PRO B 1 344 ? -27.609 24.141 4.023 1 94.88 344 PRO B C 1
ATOM 7238 O O . PRO B 1 344 ? -28.438 23.453 3.406 1 94.88 344 PRO B O 1
ATOM 7241 N N . ALA B 1 345 ? -26.625 23.703 4.781 1 95.12 345 ALA B N 1
ATOM 7242 C CA . ALA B 1 345 ? -26.484 22.25 4.922 1 95.12 345 ALA B CA 1
ATOM 7243 C C . ALA B 1 345 ? -26.375 21.859 6.391 1 95.12 345 ALA B C 1
ATOM 7245 O O . ALA B 1 345 ? -25.5 22.328 7.113 1 95.12 345 ALA B O 1
ATOM 7246 N N . ILE B 1 346 ? -27.266 21 6.832 1 96.19 346 ILE B N 1
ATOM 7247 C CA . ILE B 1 346 ? -27.188 20.422 8.164 1 96.19 346 ILE B CA 1
ATOM 7248 C C . ILE B 1 346 ? -26.875 18.938 8.062 1 96.19 346 ILE B C 1
ATOM 7250 O O . ILE B 1 346 ? -27.281 18.266 7.105 1 96.19 346 ILE B O 1
ATOM 7254 N N . GLY B 1 347 ? -26.094 18.5 8.977 1 95.88 347 GLY B N 1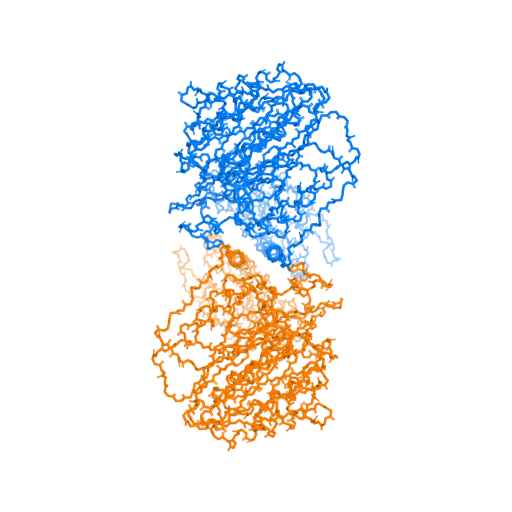
ATOM 7255 C CA . GLY B 1 347 ? -25.797 17.078 8.93 1 95.88 347 GLY B CA 1
ATOM 7256 C C . GLY B 1 347 ? -25.094 16.578 10.172 1 95.88 347 GLY B C 1
ATOM 7257 O O . GLY B 1 347 ? -25.047 17.266 11.195 1 95.88 347 GLY B O 1
ATOM 7258 N N . PHE B 1 348 ? -24.719 15.336 10.117 1 95.44 348 PHE B N 1
ATOM 7259 C CA . PHE B 1 348 ? -24.047 14.672 11.227 1 95.44 348 PHE B CA 1
ATOM 7260 C C . PHE B 1 348 ? -23.234 13.477 10.734 1 95.44 348 PHE B C 1
ATOM 7262 O O . PHE B 1 348 ? -23.422 13.031 9.602 1 95.44 348 PHE B O 1
ATOM 7269 N N . TYR B 1 349 ? -22.344 13.102 11.562 1 95 349 TYR B N 1
ATOM 7270 C CA . TYR B 1 349 ? -21.641 11.852 11.32 1 95 349 TYR B CA 1
ATOM 7271 C C . TYR B 1 349 ? -22.328 10.68 11.992 1 95 349 TYR B C 1
ATOM 7273 O O . TYR B 1 349 ? -22.781 10.789 13.141 1 95 349 TYR B O 1
ATOM 7281 N N . ALA B 1 350 ? -22.438 9.648 11.227 1 94.62 350 ALA B N 1
ATOM 7282 C CA . ALA B 1 350 ? -23.188 8.477 11.672 1 94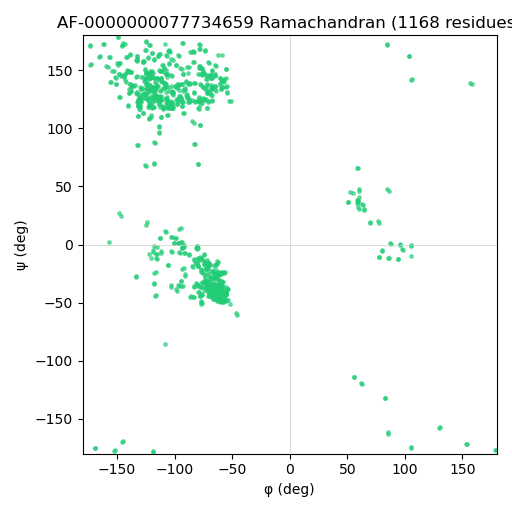.62 350 ALA B CA 1
ATOM 7283 C C . ALA B 1 350 ? -22.297 7.242 11.727 1 94.62 350 ALA B C 1
ATOM 7285 O O . ALA B 1 350 ? -21.172 7.254 11.203 1 94.62 350 ALA B O 1
ATOM 7286 N N . TYR B 1 351 ? -22.75 6.18 12.398 1 91.81 351 TYR B N 1
ATOM 7287 C CA . TYR B 1 351 ? -22.047 4.906 12.453 1 91.81 351 TYR B CA 1
ATOM 7288 C C . TYR B 1 351 ? -22.438 4.012 11.281 1 91.81 351 TYR B C 1
ATOM 7290 O O . TYR B 1 351 ? -21.828 2.959 11.07 1 91.81 351 TYR B O 1
ATOM 7298 N N . GLY B 1 352 ? -23.375 4.422 10.586 1 93.12 352 GLY B N 1
ATOM 7299 C CA . GLY B 1 352 ? -23.906 3.824 9.367 1 93.12 352 GLY B CA 1
ATOM 7300 C C . GLY B 1 352 ? -24.969 4.684 8.688 1 93.12 352 GLY B C 1
ATOM 7301 O O . GLY B 1 352 ? -25.625 5.484 9.344 1 93.12 352 GLY B O 1
ATOM 7302 N N . GLU B 1 353 ? -25.109 4.504 7.383 1 95 353 GLU B N 1
ATOM 7303 C CA . GLU B 1 353 ? -26.016 5.352 6.613 1 95 353 GLU B CA 1
ATOM 7304 C C . GLU B 1 353 ? -27.125 4.531 5.965 1 95 353 GLU B C 1
ATOM 7306 O O . GLU B 1 353 ? -26.859 3.521 5.309 1 95 353 GLU B O 1
ATOM 7311 N N . PHE B 1 354 ? -28.312 4.988 6.113 1 96.5 354 PHE B N 1
ATOM 7312 C CA . PHE B 1 354 ? -29.453 4.34 5.473 1 96.5 354 PHE B CA 1
ATOM 7313 C C . PHE B 1 354 ? -29.594 4.805 4.027 1 96.5 354 PHE B C 1
ATOM 7315 O O . PHE B 1 354 ? -29.562 6.004 3.75 1 96.5 354 PHE B O 1
ATOM 7322 N N . VAL B 1 355 ? -29.719 3.846 3.18 1 93.69 355 VAL B N 1
ATOM 7323 C CA . VAL B 1 355 ? -29.891 4.152 1.765 1 93.69 355 VAL B CA 1
ATOM 7324 C C . VAL B 1 355 ? -30.922 3.217 1.149 1 93.69 355 VAL B C 1
ATOM 7326 O O . VAL B 1 355 ? -31.172 2.119 1.661 1 93.69 355 VAL B O 1
ATOM 7329 N N . ARG B 1 356 ? -31.578 3.725 0.203 1 92.62 356 ARG B N 1
ATOM 7330 C CA . ARG B 1 356 ? -32.438 2.885 -0.627 1 92.62 356 ARG B CA 1
ATOM 7331 C C . ARG B 1 356 ? -31.828 2.689 -2.016 1 92.62 356 ARG B C 1
ATOM 7333 O O . ARG B 1 356 ? -31.375 3.65 -2.641 1 92.62 356 ARG B O 1
ATOM 7340 N N . HIS B 1 357 ? -31.703 1.577 -2.375 1 86.19 357 HIS B N 1
ATOM 7341 C CA . HIS B 1 357 ? -31.312 1.26 -3.746 1 86.19 357 HIS B CA 1
ATOM 7342 C C . HIS B 1 357 ? -32.094 0.056 -4.27 1 86.19 357 HIS B C 1
ATOM 7344 O O . HIS B 1 357 ? -32.188 -0.975 -3.598 1 86.19 357 HIS B O 1
ATOM 7350 N N . GLY B 1 358 ? -32.625 0.31 -5.465 1 81.31 358 GLY B N 1
ATOM 7351 C CA . GLY B 1 358 ? -33.5 -0.728 -6 1 81.31 358 GLY B CA 1
ATOM 7352 C C . GLY B 1 358 ? -34.719 -0.972 -5.148 1 81.31 358 GLY B C 1
ATOM 7353 O O . GLY B 1 358 ? -35.469 -0.041 -4.855 1 81.31 358 GLY B O 1
ATOM 7354 N N . GLY B 1 359 ? -34.812 -2.197 -4.672 1 86.06 359 GLY B N 1
ATOM 7355 C CA . GLY B 1 359 ? -36 -2.566 -3.896 1 86.06 359 GLY B CA 1
ATOM 7356 C C . GLY B 1 359 ? -35.688 -2.723 -2.416 1 86.06 359 GLY B C 1
ATOM 7357 O O . GLY B 1 359 ? -36.594 -3.012 -1.628 1 86.06 359 GLY B O 1
ATOM 7358 N N . SER B 1 360 ? -34.5 -2.281 -2.072 1 91.44 360 SER B N 1
ATOM 7359 C CA . SER B 1 360 ? -34.156 -2.582 -0.689 1 91.44 360 SER B CA 1
ATOM 7360 C C . SER B 1 360 ? -33.688 -1.327 0.051 1 91.44 360 SER B C 1
ATOM 7362 O O . SER B 1 360 ? -33.125 -0.416 -0.551 1 91.44 360 SER B O 1
ATOM 7364 N N . VAL B 1 361 ? -34.031 -1.226 1.33 1 94.19 361 VAL B N 1
ATOM 7365 C CA . VAL B 1 361 ? -33.438 -0.258 2.258 1 94.19 361 VAL B CA 1
ATOM 7366 C C . VAL B 1 361 ? -32.25 -0.882 2.984 1 94.19 361 VAL B C 1
ATOM 7368 O O . VAL B 1 361 ? -32.406 -1.926 3.627 1 94.19 361 VAL B O 1
ATOM 7371 N N . LEU B 1 362 ? -31.188 -0.274 2.838 1 93.31 362 LEU B N 1
ATOM 7372 C CA . LEU B 1 362 ? -29.938 -0.885 3.277 1 93.31 362 LEU B CA 1
ATOM 7373 C C . LEU B 1 362 ? -29.172 0.049 4.211 1 93.31 362 LEU B C 1
ATOM 7375 O O . LEU B 1 362 ? -29.453 1.248 4.266 1 93.31 362 LEU B O 1
ATOM 7379 N N . LEU B 1 363 ? -28.312 -0.588 4.996 1 93.31 363 LEU B N 1
ATOM 7380 C CA . LEU B 1 363 ? -27.344 0.149 5.797 1 93.31 363 LEU B CA 1
ATOM 7381 C C . LEU B 1 363 ? -25.953 0.092 5.156 1 93.31 363 LEU B C 1
ATOM 7383 O O . LEU B 1 363 ? -25.422 -0.993 4.914 1 93.31 363 LEU B O 1
ATOM 7387 N N . SER B 1 364 ? -25.422 1.227 4.867 1 93 364 SER B N 1
ATOM 7388 C CA . SER B 1 364 ? -24.078 1.309 4.301 1 93 364 SER B CA 1
ATOM 7389 C C . SER B 1 364 ? -23.094 1.928 5.289 1 93 364 SER B C 1
ATOM 7391 O O . SER B 1 364 ? -23.5 2.582 6.25 1 93 364 SER B O 1
ATOM 7393 N N . ASN B 1 365 ? -21.859 1.578 5.105 1 93.31 365 ASN B N 1
ATOM 7394 C CA . ASN B 1 365 ? -20.766 2.209 5.848 1 93.31 365 ASN B CA 1
ATOM 7395 C C . ASN B 1 365 ? -19.859 3.002 4.926 1 93.31 365 ASN B C 1
ATOM 7397 O O . ASN B 1 365 ? -19.938 2.871 3.701 1 93.31 365 ASN B O 1
ATOM 7401 N N . MET B 1 366 ? -19.078 3.889 5.543 1 93.38 366 MET B N 1
ATOM 7402 C CA . MET B 1 366 ? -18.031 4.641 4.844 1 93.38 366 MET B CA 1
ATOM 7403 C C . MET B 1 366 ? -18.625 5.477 3.719 1 93.38 366 MET B C 1
ATOM 7405 O O . MET B 1 366 ? -18.016 5.613 2.654 1 93.38 366 MET B O 1
ATOM 7409 N N . THR B 1 367 ? -19.797 5.914 3.863 1 93.06 367 THR B N 1
ATOM 7410 C CA . THR B 1 367 ? -20.531 6.586 2.799 1 93.06 367 THR B CA 1
ATOM 7411 C C . THR B 1 367 ? -20.844 8.031 3.18 1 93.06 367 THR B C 1
ATOM 7413 O O . THR B 1 367 ? -21.078 8.336 4.348 1 93.06 367 THR B O 1
ATOM 7416 N N . LEU B 1 368 ? -20.719 8.891 2.236 1 94.44 368 LEU B N 1
ATOM 7417 C CA . LEU B 1 368 ? -21.219 10.258 2.346 1 94.44 368 LEU B CA 1
ATOM 7418 C C . LEU B 1 368 ? -22.531 10.43 1.582 1 94.44 368 LEU B C 1
ATOM 7420 O O . LEU B 1 368 ? -22.562 10.227 0.366 1 94.44 368 LEU B O 1
ATOM 7424 N N . LEU B 1 369 ? -23.547 10.742 2.314 1 94.88 369 LEU B N 1
ATOM 7425 C CA . LEU B 1 369 ? -24.875 10.969 1.736 1 94.88 369 LEU B CA 1
ATOM 7426 C C . LEU B 1 369 ? -25.219 12.453 1.717 1 94.88 369 LEU B C 1
ATOM 7428 O O . LEU B 1 369 ? -25.172 13.117 2.756 1 94.88 369 LEU B O 1
ATOM 7432 N N . THR B 1 370 ? -25.5 12.961 0.56 1 95.25 370 THR B N 1
ATOM 7433 C CA . THR B 1 370 ? -25.984 14.328 0.395 1 95.25 370 THR B CA 1
ATOM 7434 C C . THR B 1 370 ? -27.391 14.344 -0.213 1 95.25 370 THR B C 1
ATOM 7436 O O . THR B 1 370 ? -27.578 13.898 -1.346 1 95.25 370 THR B O 1
ATOM 7439 N N . ILE B 1 371 ? -28.312 14.883 0.548 1 96.69 371 ILE B N 1
ATOM 7440 C CA . ILE B 1 371 ? -29.688 14.984 0.092 1 96.69 371 ILE B CA 1
ATOM 7441 C C . ILE B 1 371 ? -30.031 16.438 -0.183 1 96.69 371 ILE B C 1
ATOM 7443 O O . ILE B 1 371 ? -30.031 17.266 0.73 1 96.69 371 ILE B O 1
ATOM 7447 N N . ALA B 1 372 ? -30.359 16.703 -1.398 1 96.81 372 ALA B N 1
ATOM 7448 C CA . ALA B 1 372 ? -30.781 18.031 -1.815 1 96.81 372 ALA B CA 1
ATOM 7449 C C . ALA B 1 372 ? -32.281 18.109 -1.958 1 96.81 372 ALA B C 1
ATOM 7451 O O . ALA B 1 372 ? -32.906 17.25 -2.576 1 96.81 372 ALA B O 1
ATOM 7452 N N . MET B 1 373 ? -32.906 19.172 -1.351 1 97.5 373 MET B N 1
ATOM 7453 C CA . MET B 1 373 ? -34.344 19.359 -1.439 1 97.5 373 MET B CA 1
ATOM 7454 C C . MET B 1 373 ? -34.656 20.75 -1.983 1 97.5 373 MET B C 1
ATOM 7456 O O . MET B 1 373 ? -33.938 21.703 -1.75 1 97.5 373 MET B O 1
ATOM 7460 N N . ARG B 1 374 ? -35.75 20.766 -2.695 1 96.56 374 ARG B N 1
ATOM 7461 C CA . ARG B 1 374 ? -36.25 22.016 -3.24 1 96.56 374 ARG B CA 1
ATOM 7462 C C . ARG B 1 374 ? -37.781 21.984 -3.385 1 96.56 374 ARG B C 1
ATOM 7464 O O . ARG B 1 374 ? -38.344 20.953 -3.777 1 96.56 374 ARG B O 1
ATOM 7471 N N . GLU B 1 375 ? -38.406 23.094 -3.018 1 95 375 GLU B N 1
ATOM 7472 C CA . GLU B 1 375 ? -39.812 23.25 -3.348 1 95 375 GLU B CA 1
ATOM 7473 C C . GLU B 1 375 ? -40 24.172 -4.559 1 95 375 GLU B C 1
ATOM 7475 O O . GLU B 1 375 ? -39.375 25.219 -4.645 1 95 375 GLU B O 1
ATOM 7480 N N . GLY B 1 376 ? -40.781 23.688 -5.488 1 93.25 376 GLY B N 1
ATOM 7481 C CA . GLY B 1 376 ? -41.062 24.484 -6.668 1 93.25 376 GLY B CA 1
ATOM 7482 C C . GLY B 1 376 ? -40 24.328 -7.758 1 93.25 376 GLY B C 1
ATOM 7483 O O . GLY B 1 376 ? -39.281 23.328 -7.797 1 93.25 376 GLY B O 1
ATOM 7484 N N . ALA B 1 377 ? -39.938 25.25 -8.695 1 92.88 377 ALA B N 1
ATOM 7485 C CA . ALA B 1 377 ? -39.031 25.203 -9.836 1 92.88 377 ALA B CA 1
ATOM 7486 C C . ALA B 1 377 ? -37.625 25.641 -9.438 1 92.88 377 ALA B C 1
ATOM 7488 O O . ALA B 1 377 ? -37.469 26.375 -8.469 1 92.88 377 ALA B O 1
ATOM 7489 N N . PRO B 1 378 ? -36.719 25.141 -10.125 1 92.69 378 PRO B N 1
ATOM 7490 C CA . PRO B 1 378 ? -35.344 25.547 -9.812 1 92.69 378 PRO B CA 1
ATOM 7491 C C . PRO B 1 378 ? -35.125 27.047 -9.984 1 92.69 378 PRO B C 1
ATOM 7493 O O . PRO B 1 378 ? -35.656 27.656 -10.906 1 92.69 378 PRO B O 1
ATOM 7496 N N . ASP B 1 379 ? -34.438 27.547 -9.086 1 89.25 379 ASP B N 1
ATOM 7497 C CA . ASP B 1 379 ? -34 28.953 -9.148 1 89.25 379 ASP B CA 1
ATOM 7498 C C . ASP B 1 379 ? -32.625 29.078 -9.797 1 89.25 379 ASP B C 1
ATOM 7500 O O . ASP B 1 379 ? -31.609 28.734 -9.195 1 89.25 379 ASP B O 1
ATOM 7504 N N . ASP B 1 380 ? -32.531 29.656 -10.898 1 85.88 380 ASP B N 1
ATOM 7505 C CA . ASP B 1 380 ? -31.312 29.766 -11.68 1 85.88 380 ASP B CA 1
ATOM 7506 C C . ASP B 1 380 ? -30.25 30.594 -10.938 1 85.88 380 ASP B C 1
ATOM 7508 O O . ASP B 1 380 ? -29.062 30.484 -11.227 1 85.88 380 ASP B O 1
ATOM 7512 N N . ALA B 1 381 ? -30.656 31.312 -9.961 1 81.56 381 ALA B N 1
ATOM 7513 C CA . ALA B 1 381 ? -29.703 32.125 -9.188 1 81.56 381 ALA B CA 1
ATOM 7514 C C . ALA B 1 381 ? -28.719 31.219 -8.453 1 81.56 381 ALA B C 1
ATOM 7516 O O . ALA B 1 381 ? -27.578 31.609 -8.227 1 81.56 381 ALA B O 1
ATOM 7517 N N . VAL B 1 382 ? -29.234 30.125 -8.188 1 79.94 382 VAL B N 1
ATOM 7518 C CA . VAL B 1 382 ? -28.391 29.188 -7.465 1 79.94 382 VAL B CA 1
ATOM 7519 C C . VAL B 1 382 ? -27.281 28.688 -8.383 1 79.94 382 VAL B C 1
ATOM 7521 O O . VAL B 1 382 ? -26.125 28.516 -7.949 1 79.94 382 VAL B O 1
ATOM 7524 N N . ARG B 1 383 ? -27.562 28.5 -9.648 1 82.38 383 ARG B N 1
ATOM 7525 C CA . ARG B 1 383 ? -26.609 28 -10.625 1 82.38 383 ARG B CA 1
ATOM 7526 C C . ARG B 1 383 ? -25.484 29.016 -10.852 1 82.38 383 ARG B C 1
ATOM 7528 O O . ARG B 1 383 ? -24.359 28.641 -11.211 1 82.38 383 ARG B O 1
ATOM 7535 N N . LYS B 1 384 ? -25.781 30.219 -10.555 1 83.12 384 LYS B N 1
ATOM 7536 C CA . LYS B 1 384 ? -24.828 31.281 -10.891 1 83.12 384 LYS B CA 1
ATOM 7537 C C . LYS B 1 384 ? -24.016 31.688 -9.664 1 83.12 384 LYS B C 1
ATOM 7539 O O . LYS B 1 384 ? -23.125 32.531 -9.766 1 83.12 384 LYS B O 1
ATOM 7544 N N . ARG B 1 385 ? -24.203 31.078 -8.477 1 82.69 385 ARG B N 1
ATOM 7545 C CA . ARG B 1 385 ? -23.484 31.406 -7.25 1 82.69 385 ARG B CA 1
ATOM 7546 C C . ARG B 1 385 ? -22.016 31 -7.367 1 82.69 385 ARG B C 1
ATOM 7548 O O . ARG B 1 385 ? -21.688 29.969 -7.961 1 82.69 385 ARG B O 1
ATOM 7555 N N . ARG B 1 386 ? -21.172 31.875 -6.895 1 81.81 386 ARG B N 1
ATOM 7556 C CA . ARG B 1 386 ? -19.75 31.562 -6.809 1 81.81 386 ARG B CA 1
ATOM 7557 C C . ARG B 1 386 ? -19.469 30.578 -5.672 1 81.81 386 ARG B C 1
ATOM 7559 O O . ARG B 1 386 ? -19.828 30.844 -4.52 1 81.81 386 ARG B O 1
ATOM 7566 N N . LEU B 1 387 ? -18.906 29.594 -6.027 1 84.75 387 LEU B N 1
ATOM 7567 C CA . LEU B 1 387 ? -18.625 28.562 -5.035 1 84.75 387 LEU B CA 1
ATOM 7568 C C . LEU B 1 387 ? -17.156 28.609 -4.609 1 84.75 387 LEU B C 1
ATOM 7570 O O . LEU B 1 387 ? -16.281 28.984 -5.402 1 84.75 387 LEU B O 1
ATOM 7574 N N . PRO B 1 388 ? -16.953 28.297 -3.303 1 82 388 PRO B N 1
ATOM 7575 C CA . PRO B 1 388 ? -15.555 28.203 -2.873 1 82 388 PRO B CA 1
ATOM 7576 C C . PRO B 1 388 ? -14.742 27.219 -3.707 1 82 388 PRO B C 1
ATOM 7578 O O . PRO B 1 388 ? -15.289 26.234 -4.207 1 82 388 PRO B O 1
ATOM 7581 N N . ARG B 1 389 ? -13.438 27.562 -3.764 1 81.88 389 ARG B N 1
ATOM 7582 C CA . ARG B 1 389 ? -12.539 26.688 -4.52 1 81.88 389 ARG B CA 1
ATOM 7583 C C . ARG B 1 389 ? -12.383 25.344 -3.828 1 81.88 389 ARG B C 1
ATOM 7585 O O . ARG B 1 389 ? -12.25 25.266 -2.604 1 81.88 389 ARG B O 1
ATOM 7592 N N . LEU B 1 390 ? -12.477 24.406 -4.707 1 82.25 390 LEU B N 1
ATOM 7593 C CA . LEU B 1 390 ? -12.211 23.078 -4.18 1 82.25 390 LEU B CA 1
ATOM 7594 C C . LEU B 1 390 ? -10.727 22.891 -3.885 1 82.25 390 LEU B C 1
ATOM 7596 O O . LEU B 1 390 ? -9.875 23.391 -4.621 1 82.25 390 LEU B O 1
ATOM 7600 N N . GLU B 1 391 ? -10.484 22.281 -2.779 1 79.69 391 GLU B N 1
ATOM 7601 C CA . GLU B 1 391 ? -9.102 22.031 -2.391 1 79.69 391 GLU B CA 1
ATOM 7602 C C . GLU B 1 391 ? -8.695 20.594 -2.713 1 79.69 391 GLU B C 1
ATOM 7604 O O . GLU B 1 391 ? -9.508 19.672 -2.592 1 79.69 391 GLU B O 1
ATOM 7609 N N . THR B 1 392 ? -7.52 20.531 -3.244 1 77.06 392 THR B N 1
ATOM 7610 C CA . THR B 1 392 ? -6.98 19.188 -3.484 1 77.06 392 THR B CA 1
ATOM 7611 C C . THR B 1 392 ? -6.016 18.797 -2.371 1 77.06 392 THR B C 1
ATOM 7613 O O . THR B 1 392 ? -5.59 19.625 -1.58 1 77.06 392 THR B O 1
ATOM 7616 N N . ILE B 1 393 ? -5.957 17.516 -2.271 1 75 393 ILE B N 1
ATOM 7617 C CA . ILE B 1 393 ? -4.949 17 -1.35 1 75 393 ILE B CA 1
ATOM 7618 C C . ILE B 1 393 ? -3.574 17.047 -2.014 1 75 393 ILE B C 1
ATOM 7620 O O . ILE B 1 393 ? -3.383 16.484 -3.094 1 75 393 ILE B O 1
ATOM 7624 N N . GLU B 1 394 ? -2.652 17.688 -1.414 1 70.81 394 GLU B N 1
ATOM 7625 C CA . GLU B 1 394 ? -1.345 17.938 -2.006 1 70.81 394 GLU B CA 1
ATOM 7626 C C . GLU B 1 394 ? -0.428 16.734 -1.877 1 70.81 394 GLU B C 1
ATOM 7628 O O . GLU B 1 394 ? 0.612 16.656 -2.535 1 70.81 394 GLU B O 1
ATOM 7633 N N . ARG B 1 395 ? -0.861 15.75 -1.248 1 76 395 ARG B N 1
ATOM 7634 C CA . ARG B 1 395 ? -0.033 14.555 -1.122 1 76 395 ARG B CA 1
ATOM 7635 C C . ARG B 1 395 ? -0.347 13.555 -2.227 1 76 395 ARG B C 1
ATOM 7637 O O . ARG B 1 395 ? -1.45 13.555 -2.777 1 76 395 ARG B O 1
ATOM 7644 N N . PRO B 1 396 ? 0.604 12.82 -2.553 1 75.94 396 PRO B N 1
ATOM 7645 C CA . PRO B 1 396 ? 0.373 11.828 -3.602 1 75.94 396 PRO B CA 1
ATOM 7646 C C . PRO B 1 396 ? -0.646 10.766 -3.193 1 75.94 396 PRO B C 1
ATOM 7648 O O . PRO B 1 396 ? -0.886 10.562 -2 1 75.94 396 PRO B O 1
ATOM 7651 N N . ALA B 1 397 ? -1.247 10.242 -4.262 1 83.62 397 ALA B N 1
ATOM 7652 C CA . ALA B 1 397 ? -2.137 9.102 -4.043 1 83.62 397 ALA B CA 1
ATOM 7653 C C . ALA B 1 397 ? -1.343 7.809 -3.889 1 83.62 397 ALA B C 1
ATOM 7655 O O . ALA B 1 397 ? -1.514 6.871 -4.672 1 83.62 397 ALA B O 1
ATOM 7656 N N . ALA B 1 398 ? -0.646 7.672 -2.855 1 87.19 398 ALA B N 1
ATOM 7657 C CA . ALA B 1 398 ? 0.336 6.605 -2.67 1 87.19 398 ALA B CA 1
ATOM 7658 C C . ALA B 1 398 ? -0.344 5.242 -2.578 1 87.19 398 ALA B C 1
ATOM 7660 O O . ALA B 1 398 ? 0.162 4.254 -3.109 1 87.19 398 ALA B O 1
ATOM 7661 N N . LEU B 1 399 ? -1.453 5.176 -1.957 1 87.44 399 LEU B N 1
ATOM 7662 C CA . LEU B 1 399 ? -2.158 3.908 -1.806 1 87.44 399 LEU B CA 1
ATOM 7663 C C . LEU B 1 399 ? -2.635 3.387 -3.156 1 87.44 399 LEU B C 1
ATOM 7665 O O . LEU B 1 399 ? -2.58 2.182 -3.416 1 87.44 399 LEU B O 1
ATOM 7669 N N . SER B 1 400 ? -3.07 4.316 -3.939 1 87.94 400 SER B N 1
ATOM 7670 C CA . SER B 1 400 ? -3.512 3.932 -5.273 1 87.94 400 SER B CA 1
ATOM 7671 C C . SER B 1 400 ? -2.357 3.381 -6.102 1 87.94 400 SER B C 1
ATOM 7673 O O . SER B 1 400 ? -2.523 2.408 -6.84 1 87.94 400 SER B O 1
ATOM 7675 N N . HIS B 1 401 ? -1.267 4.004 -6 1 89.31 401 HIS B N 1
ATOM 7676 C CA . HIS B 1 401 ? -0.09 3.514 -6.711 1 89.31 401 HIS B CA 1
ATOM 7677 C C . HIS B 1 401 ? 0.324 2.135 -6.207 1 89.31 401 HIS B C 1
ATOM 7679 O O . HIS B 1 401 ? 0.684 1.263 -7 1 89.31 401 HIS B O 1
ATOM 7685 N N . MET B 1 402 ? 0.257 1.95 -4.98 1 88.12 402 MET B N 1
ATOM 7686 C CA . MET B 1 402 ? 0.566 0.645 -4.402 1 88.12 402 MET B CA 1
ATOM 7687 C C . MET B 1 402 ? -0.415 -0.414 -4.895 1 88.12 402 MET B C 1
ATOM 7689 O O . MET B 1 402 ? -0.022 -1.548 -5.176 1 88.12 402 MET B O 1
ATOM 7693 N N . ALA B 1 403 ? -1.631 -0.023 -4.895 1 86.81 403 ALA B N 1
ATOM 7694 C CA . ALA B 1 403 ? -2.65 -0.944 -5.391 1 86.81 403 ALA B CA 1
ATOM 7695 C C . ALA B 1 403 ? -2.369 -1.35 -6.832 1 86.81 403 ALA B C 1
ATOM 7697 O O . ALA B 1 403 ? -2.547 -2.514 -7.203 1 86.81 403 ALA B O 1
ATOM 7698 N N . HIS B 1 404 ? -2.008 -0.422 -7.621 1 85.88 404 HIS B N 1
ATOM 7699 C CA . HIS B 1 404 ? -1.641 -0.724 -9 1 85.88 404 HIS B CA 1
ATOM 7700 C C . HIS B 1 404 ? -0.443 -1.665 -9.055 1 85.88 404 HIS B C 1
ATOM 7702 O O . HIS B 1 404 ? -0.377 -2.541 -9.922 1 85.88 404 HIS B O 1
ATOM 7708 N N . PHE B 1 405 ? 0.439 -1.462 -8.25 1 86.81 405 PHE B N 1
ATOM 7709 C CA . PHE B 1 405 ? 1.599 -2.34 -8.141 1 86.81 405 PHE B CA 1
ATOM 7710 C C . PHE B 1 405 ? 1.167 -3.777 -7.875 1 86.81 405 PHE B C 1
ATOM 7712 O O . PHE B 1 405 ? 1.667 -4.707 -8.508 1 86.81 405 PHE B O 1
ATOM 7719 N N . ILE B 1 406 ? 0.295 -3.945 -6.945 1 82.88 406 ILE B N 1
ATOM 7720 C CA . ILE B 1 406 ? -0.236 -5.258 -6.594 1 82.88 406 ILE B CA 1
ATOM 7721 C C . ILE B 1 406 ? -0.908 -5.887 -7.812 1 82.88 406 ILE B C 1
ATOM 7723 O O . ILE B 1 406 ? -0.676 -7.059 -8.117 1 82.88 406 ILE B O 1
ATOM 7727 N N . GLU B 1 407 ? -1.734 -5.141 -8.438 1 82.5 407 GLU B N 1
ATOM 7728 C CA . GLU B 1 407 ? -2.467 -5.633 -9.602 1 82.5 407 GLU B CA 1
ATOM 7729 C C . GLU B 1 407 ? -1.514 -6.074 -10.711 1 82.5 407 GLU B C 1
ATOM 7731 O O . GLU B 1 407 ? -1.684 -7.145 -11.297 1 82.5 407 GLU B O 1
ATOM 7736 N N . ALA B 1 408 ? -0.584 -5.227 -10.984 1 82.69 408 ALA B N 1
ATOM 7737 C CA . ALA B 1 408 ? 0.366 -5.516 -12.055 1 82.69 408 ALA B CA 1
ATOM 7738 C C . ALA B 1 408 ? 1.204 -6.75 -11.727 1 82.69 408 ALA B C 1
ATOM 7740 O O . ALA B 1 408 ? 1.41 -7.617 -12.578 1 82.69 408 ALA B O 1
ATOM 7741 N N . THR B 1 409 ? 1.68 -6.824 -10.539 1 79.31 409 THR B N 1
ATOM 7742 C CA . THR B 1 409 ? 2.492 -7.961 -10.125 1 79.31 409 THR B CA 1
ATOM 7743 C C . THR B 1 409 ? 1.664 -9.242 -10.109 1 79.31 409 THR B C 1
ATOM 7745 O O . THR B 1 409 ? 2.143 -10.305 -10.523 1 79.31 409 THR B O 1
ATOM 7748 N N . SER B 1 410 ? 0.465 -9.141 -9.578 1 75.12 410 SER B N 1
ATOM 7749 C CA . SER B 1 410 ? -0.43 -10.289 -9.57 1 75.12 410 SER B CA 1
ATOM 7750 C C . SER B 1 410 ? -0.72 -10.781 -10.984 1 75.12 410 SER B C 1
ATOM 7752 O O . SER B 1 410 ? -0.806 -11.984 -11.219 1 75.12 410 SER B O 1
ATOM 7754 N N . HIS B 1 411 ? -0.937 -9.828 -11.828 1 77.69 411 HIS B N 1
ATOM 7755 C CA . HIS B 1 411 ? -1.168 -10.18 -13.227 1 77.69 411 HIS B CA 1
ATOM 7756 C C . HIS B 1 411 ? 0.018 -10.945 -13.805 1 77.69 411 HIS B C 1
ATOM 7758 O O . HIS B 1 411 ? -0.16 -11.984 -14.438 1 77.69 411 HIS B O 1
ATOM 7764 N N . ASP B 1 412 ? 1.196 -10.445 -13.594 1 78.12 412 ASP B N 1
ATOM 7765 C CA . ASP B 1 412 ? 2.406 -11.102 -14.07 1 78.12 412 ASP B CA 1
ATOM 7766 C C . ASP B 1 412 ? 2.533 -12.508 -13.484 1 78.12 412 ASP B C 1
ATOM 7768 O O . ASP B 1 412 ? 2.877 -13.453 -14.195 1 78.12 412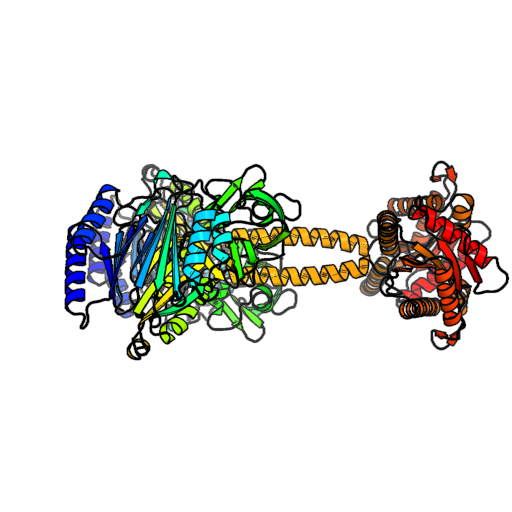 ASP B O 1
ATOM 7772 N N . LEU B 1 413 ? 2.242 -12.617 -12.266 1 73.19 413 LEU B N 1
ATOM 7773 C CA . LEU B 1 413 ? 2.35 -13.906 -11.586 1 73.19 413 LEU B CA 1
ATOM 7774 C C . LEU B 1 413 ? 1.284 -14.875 -12.086 1 73.19 413 LEU B C 1
ATOM 7776 O O . LEU B 1 413 ? 1.542 -16.078 -12.211 1 73.19 413 LEU B O 1
ATOM 7780 N N . SER B 1 414 ? 0.139 -14.32 -12.305 1 74.56 414 SER B N 1
ATOM 7781 C CA . SER B 1 414 ? -0.932 -15.148 -12.852 1 74.56 414 SER B CA 1
ATOM 7782 C C . SER B 1 414 ? -0.558 -15.695 -14.227 1 74.56 414 SER B C 1
ATOM 7784 O O . SER B 1 414 ? -0.825 -16.859 -14.523 1 74.56 414 SER B O 1
ATOM 7786 N N . LEU B 1 415 ? 0.022 -14.797 -15.008 1 76.75 415 LEU B N 1
ATOM 7787 C CA . LEU B 1 415 ? 0.471 -15.242 -16.328 1 76.75 415 LEU B CA 1
ATOM 7788 C C . LEU B 1 415 ? 1.534 -16.328 -16.203 1 76.75 415 LEU B C 1
ATOM 7790 O O . LEU B 1 415 ? 1.507 -17.312 -16.938 1 76.75 415 LEU B O 1
ATOM 7794 N N . LEU B 1 416 ? 2.404 -16.156 -15.32 1 76.62 416 LEU B N 1
ATOM 7795 C CA . LEU B 1 416 ? 3.424 -17.172 -15.062 1 76.62 416 LEU B CA 1
ATOM 7796 C C . LEU B 1 416 ? 2.793 -18.469 -14.57 1 76.62 416 LEU B C 1
ATOM 7798 O O . LEU B 1 416 ? 3.184 -19.547 -15 1 76.62 416 LEU B O 1
ATOM 7802 N N . ASN B 1 417 ? 1.848 -18.312 -13.688 1 76.88 417 ASN B N 1
ATOM 7803 C CA . ASN B 1 417 ? 1.139 -19.484 -13.164 1 76.88 417 ASN B CA 1
ATOM 7804 C C . ASN B 1 417 ? 0.408 -20.234 -14.266 1 76.88 417 ASN B C 1
ATOM 7806 O O . ASN B 1 417 ? 0.386 -21.469 -14.273 1 76.88 417 ASN B O 1
ATOM 7810 N N . GLU B 1 418 ? -0.192 -19.484 -15.078 1 77.38 418 GLU B N 1
ATOM 7811 C CA . GLU B 1 418 ? -0.888 -20.125 -16.203 1 77.38 418 GLU B CA 1
ATOM 7812 C C . GLU B 1 418 ? 0.083 -20.891 -17.094 1 77.38 418 GLU B C 1
ATOM 7814 O O . GLU B 1 418 ? -0.219 -22 -17.531 1 77.38 418 GLU B O 1
ATOM 7819 N N . LYS B 1 419 ? 1.191 -20.266 -17.344 1 79.25 419 LYS B N 1
ATOM 7820 C CA . LYS B 1 419 ? 2.221 -20.922 -18.156 1 79.25 419 LYS B CA 1
ATOM 7821 C C . LYS B 1 419 ? 2.742 -22.172 -17.453 1 79.25 419 LYS B C 1
ATOM 7823 O O . LYS B 1 419 ? 2.891 -23.219 -18.078 1 79.25 419 LYS B O 1
ATOM 7828 N N . LEU B 1 420 ? 2.953 -22.094 -16.188 1 79.56 420 LEU B N 1
ATOM 7829 C CA . LEU B 1 420 ? 3.461 -23.234 -15.422 1 79.56 420 LEU B CA 1
ATOM 7830 C C . LEU B 1 420 ? 2.412 -24.328 -15.312 1 79.56 420 LEU B C 1
ATOM 7832 O O . LEU B 1 420 ? 2.744 -25.516 -15.367 1 79.56 420 LEU B O 1
ATOM 7836 N N . GLN B 1 421 ? 1.194 -23.922 -15.125 1 80.12 421 GLN B N 1
ATOM 7837 C CA . GLN B 1 421 ? 0.103 -24.891 -15.086 1 80.12 421 GLN B CA 1
ATOM 7838 C C . GLN B 1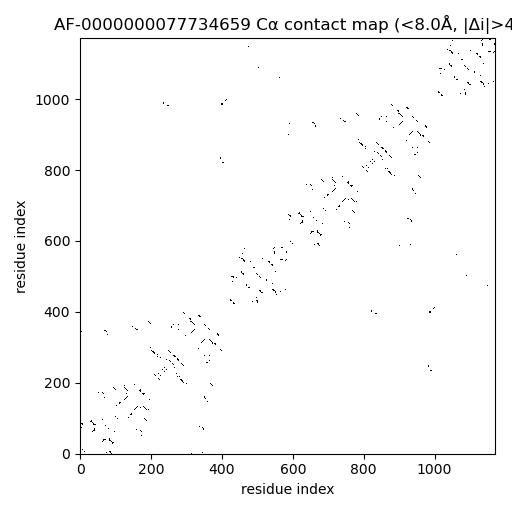 421 ? -0.016 -25.641 -16.406 1 80.12 421 GLN B C 1
ATOM 7840 O O . GLN B 1 421 ? -0.237 -26.859 -16.422 1 80.12 421 GLN B O 1
ATOM 7845 N N . TYR B 1 422 ? 0.094 -24.859 -17.406 1 79.19 422 TYR B N 1
ATOM 7846 C CA . TYR B 1 422 ? 0.061 -25.484 -18.734 1 79.19 422 TYR B CA 1
ATOM 7847 C C . TYR B 1 422 ? 1.197 -26.5 -18.891 1 79.19 422 TYR B C 1
ATOM 7849 O O . TYR B 1 422 ? 0.978 -27.625 -19.328 1 79.19 422 TYR B O 1
ATOM 7857 N N . GLN B 1 423 ? 2.295 -26.109 -18.484 1 76.81 423 GLN B N 1
ATOM 7858 C CA . GLN B 1 423 ? 3.467 -26.969 -18.594 1 76.81 423 GLN B CA 1
ATOM 7859 C C . GLN B 1 423 ? 3.354 -28.172 -17.672 1 76.81 423 GLN B C 1
ATOM 7861 O O . GLN B 1 423 ? 3.848 -29.266 -17.984 1 76.81 423 GLN B O 1
ATOM 7866 N N . ALA B 1 424 ? 2.678 -27.969 -16.609 1 78 424 ALA B N 1
ATOM 7867 C CA . ALA B 1 424 ? 2.564 -29.016 -15.602 1 78 424 ALA B CA 1
ATOM 7868 C C . ALA B 1 424 ? 1.449 -30 -15.953 1 78 424 ALA B C 1
ATOM 7870 O O . ALA B 1 424 ? 1.459 -31.156 -15.5 1 78 424 ALA B O 1
ATOM 7871 N N . SER B 1 425 ? 0.588 -29.531 -16.812 1 86.06 425 SER B N 1
ATOM 7872 C CA . SER B 1 425 ? -0.603 -30.359 -17.016 1 86.06 425 SER B CA 1
ATOM 7873 C C . SER B 1 425 ? -0.667 -30.906 -18.422 1 86.06 425 SER B C 1
ATOM 7875 O O . SER B 1 425 ? -1.479 -31.797 -18.719 1 86.06 425 SER B O 1
ATOM 7877 N N . ARG B 1 426 ? 0.202 -30.453 -19.281 1 87 426 ARG B N 1
ATOM 7878 C CA . ARG B 1 426 ? 0.099 -30.859 -20.688 1 87 426 ARG B CA 1
ATOM 7879 C C . ARG B 1 426 ? 1.354 -31.609 -21.141 1 87 426 ARG B C 1
ATOM 7881 O O . ARG B 1 426 ? 2.443 -31.375 -20.609 1 87 426 ARG B O 1
ATOM 7888 N N . ASP B 1 427 ? 1.075 -32.5 -22.031 1 84.88 427 ASP B N 1
ATOM 7889 C CA . ASP B 1 427 ? 2.18 -33.156 -22.719 1 84.88 427 ASP B CA 1
ATOM 7890 C C . ASP B 1 427 ? 2.807 -32.219 -23.766 1 84.88 427 ASP B C 1
ATOM 7892 O O . ASP B 1 427 ? 2.107 -31.703 -24.625 1 84.88 427 ASP B O 1
ATOM 7896 N N . SER B 1 428 ? 4.07 -32.031 -23.625 1 78.62 428 SER B N 1
ATOM 7897 C CA . SER B 1 428 ? 4.758 -31 -24.422 1 78.62 428 SER B CA 1
ATOM 7898 C C . SER B 1 428 ? 4.742 -31.359 -25.906 1 78.62 428 SER B C 1
ATOM 7900 O O . SER B 1 428 ? 4.789 -30.484 -26.766 1 78.62 428 SER B O 1
ATOM 7902 N N . LEU B 1 429 ? 4.625 -32.688 -26.219 1 82.69 429 LEU B N 1
ATOM 7903 C CA . LEU B 1 429 ? 4.691 -33.125 -27.609 1 82.69 429 LEU B CA 1
ATOM 7904 C C . LEU B 1 429 ? 3.336 -32.969 -28.297 1 82.69 429 LEU B C 1
ATOM 7906 O O . LEU B 1 429 ? 3.25 -32.438 -29.406 1 82.69 429 LEU B O 1
ATOM 7910 N N . THR B 1 430 ? 2.342 -33.375 -27.609 1 92.12 430 THR B N 1
ATOM 7911 C CA . THR B 1 430 ? 1.045 -33.5 -28.266 1 92.12 430 THR B CA 1
ATOM 7912 C C . THR B 1 430 ? 0.111 -32.375 -27.828 1 92.12 430 THR B C 1
ATOM 7914 O O . THR B 1 430 ? -0.911 -32.125 -28.469 1 92.12 430 THR B O 1
ATOM 7917 N N . GLY B 1 431 ? 0.482 -31.75 -26.703 1 90.88 431 GLY B N 1
ATOM 7918 C CA . GLY B 1 431 ? -0.395 -30.719 -26.156 1 90.88 431 GLY B CA 1
ATOM 7919 C C . GLY B 1 431 ? -1.563 -31.281 -25.375 1 90.88 431 GLY B C 1
ATOM 7920 O O . GLY B 1 431 ? -2.34 -30.531 -24.781 1 90.88 431 GLY B O 1
ATOM 7921 N N . LEU B 1 432 ? -1.699 -32.562 -25.359 1 93.62 432 LEU B N 1
ATOM 7922 C CA . LEU B 1 432 ? -2.732 -33.219 -24.547 1 93.62 432 LEU B CA 1
ATOM 7923 C C . LEU B 1 432 ? -2.371 -33.188 -23.078 1 93.62 432 LEU B C 1
ATOM 7925 O O . LEU B 1 432 ? -1.257 -32.812 -22.703 1 93.62 432 LEU B O 1
ATOM 7929 N N . ARG B 1 433 ? -3.359 -33.5 -22.297 1 92.5 433 ARG B N 1
ATOM 7930 C CA . ARG B 1 433 ? -3.053 -33.625 -20.875 1 92.5 433 ARG B CA 1
ATOM 7931 C C . ARG B 1 433 ? -1.988 -34.688 -20.625 1 92.5 433 ARG B C 1
ATOM 7933 O O . ARG B 1 433 ? -1.964 -35.719 -21.297 1 92.5 433 ARG B O 1
ATOM 7940 N N . ASN B 1 434 ? -1.128 -34.375 -19.719 1 86.44 434 ASN B N 1
ATOM 7941 C CA . ASN B 1 434 ? -0.116 -35.375 -19.375 1 86.44 434 ASN B CA 1
ATOM 7942 C C . ASN B 1 434 ? -0.671 -36.469 -18.453 1 86.44 434 ASN B C 1
ATOM 7944 O O . ASN B 1 434 ? -1.832 -36.375 -18.031 1 86.44 434 ASN B O 1
ATOM 7948 N N . ARG B 1 435 ? 0.067 -37.438 -18.25 1 82.31 435 ARG B N 1
ATOM 7949 C CA . ARG B 1 435 ? -0.386 -38.594 -17.469 1 82.31 435 ARG B CA 1
ATOM 7950 C C . ARG B 1 435 ? -0.865 -38.156 -16.094 1 82.31 435 ARG B C 1
ATOM 7952 O O . ARG B 1 435 ? -1.931 -38.594 -15.641 1 82.31 435 ARG B O 1
ATOM 7959 N N . GLY B 1 436 ? -0.006 -37.344 -15.477 1 81 436 GLY B N 1
ATOM 7960 C CA . GLY B 1 436 ? -0.376 -36.906 -14.148 1 81 436 GLY B CA 1
ATOM 7961 C C . GLY B 1 436 ? -1.731 -36.219 -14.102 1 81 436 GLY B C 1
ATOM 7962 O O . GLY B 1 436 ? -2.555 -36.531 -13.234 1 81 436 GLY B O 1
ATOM 7963 N N . GLU B 1 437 ? -1.883 -35.344 -15.008 1 87.88 437 GLU B N 1
ATOM 7964 C CA . GLU B 1 437 ? -3.139 -34.594 -15.07 1 87.88 437 GLU B CA 1
ATOM 7965 C C . GLU B 1 437 ? -4.301 -35.531 -15.445 1 87.88 437 GLU B C 1
ATOM 7967 O O . GLU B 1 437 ? -5.41 -35.375 -14.922 1 87.88 437 GLU B O 1
ATOM 7972 N N . THR B 1 438 ? -4.094 -36.375 -16.297 1 91.69 438 THR B N 1
ATOM 7973 C CA . THR B 1 438 ? -5.125 -37.312 -16.703 1 91.69 438 THR B CA 1
ATOM 7974 C C . THR B 1 438 ? -5.555 -38.219 -15.539 1 91.69 438 THR B C 1
ATOM 7976 O O . THR B 1 438 ? -6.746 -38.469 -15.359 1 91.69 438 THR B O 1
ATOM 7979 N N . GLU B 1 439 ? -4.641 -38.625 -14.82 1 87.88 439 GLU B N 1
ATOM 7980 C CA . GLU B 1 439 ? -4.93 -39.438 -13.648 1 87.88 439 GLU B CA 1
ATOM 7981 C C . GLU B 1 439 ? -5.746 -38.656 -12.617 1 87.88 439 GLU B C 1
ATOM 7983 O O . GLU B 1 439 ? -6.68 -39.188 -12.016 1 87.88 439 GLU B O 1
ATOM 7988 N N . ARG B 1 440 ? -5.293 -37.469 -12.43 1 87.62 440 ARG B N 1
ATOM 7989 C CA . ARG B 1 440 ? -6.012 -36.594 -11.5 1 87.62 440 ARG B CA 1
ATOM 7990 C C . ARG B 1 440 ? -7.469 -36.438 -11.914 1 87.62 440 ARG B C 1
ATOM 7992 O O . ARG B 1 440 ? -8.375 -36.562 -11.086 1 87.62 440 ARG B O 1
ATOM 7999 N N . LEU B 1 441 ? -7.676 -36.188 -13.172 1 91.75 441 LEU B N 1
ATOM 8000 C CA . LEU B 1 441 ? -9.023 -35.969 -13.688 1 91.75 441 LEU B CA 1
ATOM 8001 C C . LEU B 1 441 ? -9.828 -37.25 -13.672 1 91.75 441 LEU B C 1
ATOM 8003 O O . LEU B 1 441 ? -11.039 -37.25 -13.438 1 91.75 441 LEU B O 1
ATOM 8007 N N . LEU B 1 442 ? -9.172 -38.344 -13.891 1 94.44 442 LEU B N 1
ATOM 8008 C CA . LEU B 1 442 ? -9.836 -39.656 -13.805 1 94.44 442 LEU B CA 1
ATOM 8009 C C . LEU B 1 442 ? -10.359 -39.906 -12.398 1 94.44 442 LEU B C 1
ATOM 8011 O O . LEU B 1 442 ? -11.484 -40.375 -12.219 1 94.44 442 LEU B O 1
ATOM 8015 N N . LEU B 1 443 ? -9.5 -39.625 -11.453 1 91.75 443 LEU B N 1
ATOM 8016 C CA . LEU B 1 443 ? -9.906 -39.781 -10.062 1 91.75 443 LEU B CA 1
ATOM 8017 C C . LEU B 1 443 ? -11.125 -38.906 -9.75 1 91.75 443 LEU B C 1
ATOM 8019 O O . LEU B 1 443 ? -12.055 -39.344 -9.07 1 91.75 443 LEU B O 1
ATOM 8023 N N . ALA B 1 444 ? -11.109 -37.688 -10.25 1 91 444 ALA B N 1
ATOM 8024 C CA . ALA B 1 444 ? -12.227 -36.781 -10.047 1 91 444 ALA B CA 1
ATOM 8025 C C . ALA B 1 444 ? -13.5 -37.344 -10.672 1 91 444 ALA B C 1
ATOM 8027 O O . ALA B 1 444 ? -14.578 -37.25 -10.078 1 91 444 ALA B O 1
ATOM 8028 N N . CYS B 1 445 ? -13.43 -37.906 -11.844 1 93.25 445 CYS B N 1
ATOM 8029 C CA . CYS B 1 445 ? -14.57 -38.469 -12.547 1 93.25 445 CYS B CA 1
ATOM 8030 C C . CYS B 1 445 ? -15.117 -39.688 -11.805 1 93.25 445 CYS B C 1
ATOM 8032 O O . CYS B 1 445 ? -16.328 -39.906 -11.75 1 93.25 445 CYS B O 1
ATOM 8034 N N . LEU B 1 446 ? -14.242 -40.469 -11.227 1 94 446 LEU B N 1
ATOM 8035 C CA . LEU B 1 446 ? -14.656 -41.625 -10.461 1 94 446 LEU B CA 1
ATOM 8036 C C . LEU B 1 446 ? -15.453 -41.219 -9.234 1 94 446 LEU B C 1
ATOM 8038 O O . LEU B 1 446 ? -16.469 -41.844 -8.914 1 94 446 LEU B O 1
ATOM 8042 N N . ASN B 1 447 ? -14.938 -40.219 -8.594 1 91.62 447 ASN B N 1
ATOM 8043 C CA . ASN B 1 447 ? -15.641 -39.688 -7.43 1 91.62 447 ASN B CA 1
ATOM 8044 C C . ASN B 1 447 ? -17.016 -39.156 -7.801 1 91.62 447 ASN B C 1
ATOM 8046 O O . ASN B 1 447 ? -18 -39.375 -7.074 1 91.62 447 ASN B O 1
ATOM 8050 N N . GLU B 1 448 ? -17.062 -38.469 -8.875 1 90.19 448 GLU B N 1
ATOM 8051 C CA . GLU B 1 448 ? -18.328 -37.906 -9.352 1 90.19 448 GLU B CA 1
ATOM 8052 C C . GLU B 1 448 ? -19.297 -39.031 -9.734 1 90.19 448 GLU B C 1
ATOM 8054 O O . GLU B 1 448 ? -20.5 -38.906 -9.469 1 90.19 448 GLU B O 1
ATOM 8059 N N . MET B 1 449 ? -18.844 -40 -10.398 1 90.94 449 MET B N 1
ATOM 8060 C CA . MET B 1 449 ? -19.656 -41.156 -10.797 1 90.94 449 MET B CA 1
ATOM 8061 C C . MET B 1 449 ? -20.312 -41.812 -9.586 1 90.94 449 MET B C 1
ATOM 8063 O O . MET B 1 449 ? -21.484 -42.188 -9.641 1 90.94 449 MET B O 1
ATOM 8067 N N . ARG B 1 450 ? -19.531 -41.844 -8.57 1 91.12 450 ARG B N 1
ATOM 8068 C CA . ARG B 1 450 ? -20.047 -42.438 -7.34 1 91.12 450 ARG B CA 1
ATOM 8069 C C . ARG B 1 450 ? -21.125 -41.562 -6.715 1 91.12 450 ARG B C 1
ATOM 8071 O O . ARG B 1 450 ? -22.109 -42.062 -6.16 1 91.12 450 ARG B O 1
ATOM 8078 N N . ALA B 1 451 ? -20.953 -40.312 -6.836 1 87.25 451 ALA B N 1
ATOM 8079 C CA . ALA B 1 451 ? -21.859 -39.344 -6.207 1 87.25 451 ALA B CA 1
ATOM 8080 C C . ALA B 1 451 ? -23.188 -39.281 -6.961 1 87.25 451 ALA B C 1
ATOM 8082 O O . ALA B 1 451 ? -24.25 -39.156 -6.348 1 87.25 451 ALA B O 1
ATOM 8083 N N . ILE B 1 452 ? -23.219 -39.344 -8.258 1 88.75 452 ILE B N 1
ATOM 8084 C CA . ILE B 1 452 ? -24.438 -39.094 -9.031 1 88.75 452 ILE B CA 1
ATOM 8085 C C . ILE B 1 452 ? -24.859 -40.375 -9.766 1 88.75 452 ILE B C 1
ATOM 8087 O O . ILE B 1 452 ? -25.844 -40.375 -10.5 1 88.75 452 ILE B O 1
ATOM 8091 N N . HIS B 1 453 ? -24.188 -41.469 -9.719 1 88.19 453 HIS B N 1
ATOM 8092 C CA . HIS B 1 453 ? -24.484 -42.812 -10.281 1 88.19 453 HIS B CA 1
ATOM 8093 C C . HIS B 1 453 ? -24.625 -42.719 -11.797 1 88.19 453 HIS B C 1
ATOM 8095 O O . HIS B 1 453 ? -25.609 -43.219 -12.352 1 88.19 453 HIS B O 1
ATOM 8101 N N . GLN B 1 454 ? -23.719 -42.094 -12.375 1 91.38 454 GLN B N 1
ATOM 8102 C CA . GLN B 1 454 ? -23.641 -42 -13.828 1 91.38 454 GLN B CA 1
ATOM 8103 C C . GLN B 1 454 ? -22.516 -42.875 -14.375 1 91.38 454 GLN B C 1
ATOM 8105 O O . GLN B 1 454 ? -21.516 -43.094 -13.703 1 91.38 454 GLN B O 1
ATOM 8110 N N . PRO B 1 455 ? -22.781 -43.469 -15.555 1 94.06 455 PRO B N 1
ATOM 8111 C CA . PRO B 1 455 ? -21.75 -44.344 -16.109 1 94.06 455 PRO B CA 1
ATOM 8112 C C . PRO B 1 455 ? -20.469 -43.625 -16.484 1 94.06 455 PRO B C 1
ATOM 8114 O O . PRO B 1 455 ? -20.516 -42.438 -16.828 1 94.06 455 PRO B O 1
ATOM 8117 N N . LEU B 1 456 ? -19.359 -44.281 -16.312 1 96.19 456 LEU B N 1
ATOM 8118 C CA . LEU B 1 456 ? -18.047 -43.812 -16.703 1 96.19 456 LEU B CA 1
ATOM 8119 C C . LEU B 1 456 ? -17.281 -44.875 -17.469 1 96.19 456 LEU B C 1
ATOM 8121 O O . LEU B 1 456 ? -17.219 -46.031 -17.031 1 96.19 456 LEU B O 1
ATOM 8125 N N . THR B 1 457 ? -16.812 -44.594 -18.688 1 97.06 457 THR B N 1
ATOM 8126 C CA . THR B 1 457 ? -16.062 -45.562 -19.5 1 97.06 457 THR B CA 1
ATOM 8127 C C . THR B 1 457 ? -14.688 -45 -19.844 1 97.06 457 THR B C 1
ATOM 8129 O O . THR B 1 457 ? -14.531 -43.781 -20.047 1 97.06 457 THR B O 1
ATOM 8132 N N . VAL B 1 458 ? -13.68 -45.844 -19.875 1 97.44 458 VAL B N 1
ATOM 8133 C CA . VAL B 1 458 ? -12.305 -45.5 -20.172 1 97.44 458 VAL B CA 1
ATOM 8134 C C . VAL B 1 458 ? -11.812 -46.25 -21.391 1 97.44 458 VAL B C 1
ATOM 8136 O O . VAL B 1 458 ? -12.117 -47.438 -21.547 1 97.44 458 VAL B O 1
ATOM 8139 N N . LEU B 1 459 ? -11.141 -45.594 -22.312 1 97.81 459 LEU B N 1
ATOM 8140 C CA . LEU B 1 459 ? -10.484 -46.188 -23.453 1 97.81 459 LEU B CA 1
ATOM 8141 C C . LEU B 1 459 ? -8.969 -46.062 -23.359 1 97.81 459 LEU B C 1
ATOM 8143 O O . LEU B 1 459 ? -8.469 -44.969 -23.109 1 97.81 459 LEU B O 1
ATOM 8147 N N . LEU B 1 460 ? -8.305 -47.094 -23.453 1 96.44 460 LEU B N 1
ATOM 8148 C CA . LEU B 1 460 ? -6.848 -47.062 -23.594 1 96.44 460 LEU B CA 1
ATOM 8149 C C . LEU B 1 460 ? -6.43 -47.406 -25.016 1 96.44 460 LEU B C 1
ATOM 8151 O O . LEU B 1 460 ? -6.82 -48.438 -25.562 1 96.44 460 LEU B O 1
ATOM 8155 N N . LEU B 1 461 ? -5.707 -46.438 -25.594 1 96.81 461 LEU B N 1
ATOM 8156 C CA . LEU B 1 461 ? -5.297 -46.594 -26.984 1 96.81 461 LEU B CA 1
ATOM 8157 C C . LEU B 1 461 ? -3.787 -46.781 -27.078 1 96.81 461 LEU B C 1
ATOM 8159 O O . LEU B 1 461 ? -3.027 -46.188 -26.312 1 96.81 461 LEU B O 1
ATOM 8163 N N . ASP B 1 462 ? -3.373 -47.469 -28 1 94.06 462 ASP B N 1
ATOM 8164 C CA . ASP B 1 462 ? -1.962 -47.656 -28.328 1 94.06 462 ASP B CA 1
ATOM 8165 C C . ASP B 1 462 ? -1.729 -47.594 -29.828 1 94.06 462 ASP B C 1
ATOM 8167 O O . ASP B 1 462 ? -2.486 -48.188 -30.609 1 94.06 462 ASP B O 1
ATOM 8171 N N . LEU B 1 463 ? -0.761 -46.938 -30.234 1 94 463 LEU B N 1
ATOM 8172 C CA . LEU B 1 463 ? -0.404 -46.844 -31.641 1 94 463 LEU B CA 1
ATOM 8173 C C . LEU B 1 463 ? 0.313 -48.125 -32.094 1 94 463 LEU B C 1
ATOM 8175 O O . LEU B 1 463 ? 1.383 -48.438 -31.562 1 94 463 LEU B O 1
ATOM 8179 N N . ASP B 1 464 ? -0.296 -48.75 -33.062 1 91.38 464 ASP B N 1
ATOM 8180 C CA . ASP B 1 464 ? 0.277 -50 -33.562 1 91.38 464 ASP B CA 1
ATOM 8181 C C . ASP B 1 464 ? 1.568 -49.75 -34.344 1 91.38 464 ASP B C 1
ATOM 8183 O O . ASP B 1 464 ? 1.645 -48.812 -35.125 1 91.38 464 ASP B O 1
ATOM 8187 N N . ASP B 1 465 ? 2.629 -50.531 -34.031 1 88.44 465 ASP B N 1
ATOM 8188 C CA . ASP B 1 465 ? 3.896 -50.562 -34.75 1 88.44 465 ASP B CA 1
ATOM 8189 C C . ASP B 1 465 ? 4.609 -49.219 -34.688 1 88.44 465 ASP B C 1
ATOM 8191 O O . ASP B 1 465 ? 5.188 -48.75 -35.656 1 88.44 465 ASP B O 1
ATOM 8195 N N . PHE B 1 466 ? 4.434 -48.594 -33.562 1 87.69 466 PHE B N 1
ATOM 8196 C CA . PHE B 1 466 ? 5.047 -47.281 -33.406 1 87.69 466 PHE B CA 1
ATOM 8197 C C . PHE B 1 466 ? 6.566 -47.375 -33.5 1 87.69 466 PHE B C 1
ATOM 8199 O O . PHE B 1 466 ? 7.211 -46.531 -34.094 1 87.69 466 PHE B O 1
ATOM 8206 N N . LYS B 1 467 ? 7.109 -48.344 -32.875 1 79.62 467 LYS B N 1
ATOM 8207 C CA . LYS B 1 467 ? 8.555 -48.562 -32.969 1 79.62 467 LYS B CA 1
ATOM 8208 C C . LYS B 1 467 ? 9 -48.719 -34.406 1 79.62 467 LYS B C 1
ATOM 8210 O O . LYS B 1 467 ? 10.047 -48.188 -34.781 1 79.62 467 LYS B O 1
ATOM 8215 N N . HIS B 1 468 ? 8.227 -49.438 -35.094 1 82.5 468 HIS B N 1
ATOM 8216 C CA . HIS B 1 468 ? 8.531 -49.625 -36.5 1 82.5 468 HIS B CA 1
ATOM 8217 C C . HIS B 1 468 ? 8.523 -48.312 -37.25 1 82.5 468 HIS B C 1
ATOM 8219 O O . HIS B 1 468 ? 9.359 -48.094 -38.125 1 82.5 468 HIS B O 1
ATOM 8225 N N . ILE B 1 469 ? 7.625 -47.5 -37 1 86.25 469 ILE B N 1
ATOM 8226 C CA . ILE B 1 469 ? 7.543 -46.188 -37.594 1 86.25 469 ILE B CA 1
ATOM 8227 C C . ILE B 1 469 ? 8.805 -45.375 -37.281 1 86.25 469 ILE B C 1
ATOM 8229 O O . ILE B 1 469 ? 9.398 -44.75 -38.156 1 86.25 469 ILE B O 1
ATOM 8233 N N . ASN B 1 470 ? 9.227 -45.406 -36.062 1 79.81 470 ASN B N 1
ATOM 8234 C CA . ASN B 1 470 ? 10.43 -44.688 -35.656 1 79.81 470 ASN B CA 1
ATOM 8235 C C . ASN B 1 470 ? 11.68 -45.25 -36.312 1 79.81 470 ASN B C 1
ATOM 8237 O O . ASN B 1 470 ? 12.547 -44.469 -36.75 1 79.81 470 ASN B O 1
ATOM 8241 N N . ASP B 1 471 ? 11.711 -46.531 -36.375 1 74.44 471 ASP B N 1
ATOM 8242 C CA . ASP B 1 471 ? 12.883 -47.188 -36.938 1 74.44 471 ASP B CA 1
ATOM 8243 C C . ASP B 1 471 ? 13 -46.938 -38.438 1 74.44 471 ASP B C 1
ATOM 8245 O O . ASP B 1 471 ? 14.102 -46.781 -38.938 1 74.44 471 ASP B O 1
ATOM 8249 N N . CYS B 1 472 ? 11.891 -46.969 -39 1 81.69 472 CYS B N 1
ATOM 8250 C CA . CYS B 1 472 ? 11.867 -46.906 -40.469 1 81.69 472 CYS B CA 1
ATOM 8251 C C . CYS B 1 472 ? 11.953 -45.438 -40.938 1 81.69 472 CYS B C 1
ATOM 8253 O O . CYS B 1 472 ? 12.617 -45.156 -41.938 1 81.69 472 CYS B O 1
ATOM 8255 N N . TYR B 1 473 ? 11.328 -44.562 -40.219 1 82.31 473 TYR B N 1
ATOM 8256 C CA . TYR B 1 473 ? 11.18 -43.219 -40.75 1 82.31 473 TYR B CA 1
ATOM 8257 C C . TYR B 1 473 ? 11.828 -42.188 -39.844 1 82.31 473 TYR B C 1
ATOM 8259 O O . TYR B 1 473 ? 11.914 -41 -40.188 1 82.31 473 TYR B O 1
ATOM 8267 N N . GLY B 1 474 ? 12.172 -42.562 -38.75 1 76.44 474 GLY B N 1
ATOM 8268 C CA . GLY B 1 474 ? 12.82 -41.656 -37.812 1 76.44 474 GLY B CA 1
ATOM 8269 C C . GLY B 1 474 ? 11.906 -41.188 -36.719 1 76.44 474 GLY B C 1
ATOM 8270 O O . GLY B 1 474 ? 10.68 -41.188 -36.844 1 76.44 474 GLY B O 1
ATOM 8271 N N . HIS B 1 475 ? 12.43 -40.656 -35.594 1 76.38 475 HIS B N 1
ATOM 8272 C CA . HIS B 1 475 ? 11.688 -40.25 -34.406 1 76.38 475 HIS B CA 1
ATOM 8273 C C . HIS B 1 475 ? 10.867 -38.969 -34.688 1 76.38 475 HIS B C 1
ATOM 8275 O O . HIS B 1 475 ? 9.781 -38.812 -34.125 1 76.38 475 HIS B O 1
ATOM 8281 N N . ALA B 1 476 ? 11.406 -38.156 -35.438 1 80.31 476 ALA B N 1
ATOM 8282 C CA . ALA B 1 476 ? 10.641 -36.969 -35.812 1 80.31 476 ALA B CA 1
ATOM 8283 C C . ALA B 1 476 ? 9.312 -37.312 -36.469 1 80.31 476 ALA B C 1
ATOM 8285 O O . ALA B 1 476 ? 8.289 -36.688 -36.219 1 80.31 476 ALA B O 1
ATOM 8286 N N . THR B 1 477 ? 9.43 -38.312 -37.312 1 85.81 477 THR B N 1
ATOM 8287 C CA . THR B 1 477 ? 8.227 -38.812 -37.938 1 85.81 477 THR B CA 1
ATOM 8288 C C . THR B 1 477 ? 7.277 -39.438 -36.906 1 85.81 477 THR B C 1
ATOM 8290 O O . THR B 1 477 ? 6.059 -39.281 -37 1 85.81 477 THR B O 1
ATOM 8293 N N . GLY B 1 478 ? 7.855 -40.062 -36 1 88.19 478 GLY B N 1
ATOM 8294 C CA . GLY B 1 478 ? 7.062 -40.625 -34.906 1 88.19 478 GLY B CA 1
ATOM 8295 C C . GLY B 1 478 ? 6.344 -39.531 -34.094 1 88.19 478 GLY B C 1
ATOM 8296 O O . GLY B 1 478 ? 5.18 -39.719 -33.75 1 88.19 478 GLY B O 1
ATOM 8297 N N . ASP B 1 479 ? 7.008 -38.531 -33.906 1 88.19 479 ASP B N 1
ATOM 8298 C CA . ASP B 1 479 ? 6.414 -37.406 -33.188 1 88.19 479 ASP B CA 1
ATOM 8299 C C . ASP B 1 479 ? 5.223 -36.812 -33.938 1 88.19 479 ASP B C 1
ATOM 8301 O O . ASP B 1 479 ? 4.207 -36.469 -33.344 1 88.19 479 ASP B O 1
ATOM 8305 N N . ILE B 1 480 ? 5.395 -36.688 -35.156 1 92.69 480 ILE B N 1
ATOM 8306 C CA . ILE B 1 480 ? 4.32 -36.188 -36 1 92.69 480 ILE B CA 1
ATOM 8307 C C . ILE B 1 480 ? 3.129 -37.125 -35.969 1 92.69 480 ILE B C 1
ATOM 8309 O O . ILE B 1 480 ? 1.975 -36.688 -35.969 1 92.69 480 ILE B O 1
ATOM 8313 N N . ALA B 1 481 ? 3.422 -38.438 -35.969 1 94 481 ALA B N 1
ATOM 8314 C CA . ALA B 1 481 ? 2.359 -39.438 -35.875 1 94 481 ALA B CA 1
ATOM 8315 C C . ALA B 1 481 ? 1.552 -39.25 -34.594 1 94 481 ALA B C 1
ATOM 8317 O O . ALA B 1 481 ? 0.319 -39.281 -34.625 1 94 481 ALA B O 1
ATOM 8318 N N . LEU B 1 482 ? 2.27 -39.062 -33.562 1 94.06 482 LEU B N 1
ATOM 8319 C CA . LEU B 1 482 ? 1.616 -38.875 -32.281 1 94.06 482 LEU B CA 1
ATOM 8320 C C . LEU B 1 482 ? 0.776 -37.625 -32.25 1 94.06 482 LEU B C 1
ATOM 8322 O O . LEU B 1 482 ? -0.338 -37.594 -31.734 1 94.06 482 LEU B O 1
ATOM 8326 N N . ARG B 1 483 ? 1.261 -36.531 -32.812 1 95.12 483 ARG B N 1
ATOM 8327 C CA . ARG B 1 483 ? 0.523 -35.281 -32.906 1 95.12 483 ARG B CA 1
ATOM 8328 C C . ARG B 1 483 ? -0.729 -35.438 -33.75 1 95.12 483 ARG B C 1
ATOM 8330 O O . ARG B 1 483 ? -1.77 -34.844 -33.469 1 95.12 483 ARG B O 1
ATOM 8337 N N . THR B 1 484 ? -0.539 -36.188 -34.781 1 95.06 484 THR B N 1
ATOM 8338 C CA . THR B 1 484 ? -1.668 -36.469 -35.656 1 95.06 484 THR B CA 1
ATOM 8339 C C . THR B 1 484 ? -2.791 -37.188 -34.906 1 95.06 484 THR B C 1
ATOM 8341 O O . THR B 1 484 ? -3.959 -36.812 -35.031 1 95.06 484 THR B O 1
ATOM 8344 N N . ILE B 1 485 ? -2.436 -38.156 -34.219 1 95.75 485 ILE B N 1
ATOM 8345 C CA . ILE B 1 485 ? -3.422 -38.875 -33.406 1 95.75 485 ILE B CA 1
ATOM 8346 C C . ILE B 1 485 ? -4.074 -37.938 -32.406 1 95.75 485 ILE B C 1
ATOM 8348 O O . ILE B 1 485 ? -5.293 -37.938 -32.25 1 95.75 485 ILE B O 1
ATOM 8352 N N . ALA B 1 486 ? -3.262 -37.188 -31.75 1 96.56 486 ALA B N 1
ATOM 8353 C CA . ALA B 1 486 ? -3.77 -36.219 -30.766 1 96.56 486 ALA B CA 1
ATOM 8354 C C . ALA B 1 486 ? -4.797 -35.281 -31.391 1 96.56 486 ALA B C 1
ATOM 8356 O O . ALA B 1 486 ? -5.836 -35 -30.797 1 96.56 486 ALA B O 1
ATOM 8357 N N . ASN B 1 487 ? -4.512 -34.844 -32.562 1 95.56 487 ASN B N 1
ATOM 8358 C CA . ASN B 1 487 ? -5.41 -33.938 -33.281 1 95.56 487 ASN B CA 1
ATOM 8359 C C . ASN B 1 487 ? -6.727 -34.625 -33.625 1 95.56 487 ASN B C 1
ATOM 8361 O O . ASN B 1 487 ? -7.789 -34 -33.562 1 95.56 487 ASN B O 1
ATOM 8365 N N . ILE B 1 488 ? -6.609 -35.812 -34.031 1 95.88 488 ILE B N 1
ATOM 8366 C CA . ILE B 1 488 ? -7.797 -36.594 -34.375 1 95.88 488 ILE B CA 1
ATOM 8367 C C . ILE B 1 488 ? -8.672 -36.781 -33.125 1 95.88 488 ILE B C 1
ATOM 8369 O O . ILE B 1 488 ? -9.891 -36.594 -33.188 1 95.88 488 ILE B O 1
ATOM 8373 N N . LEU B 1 489 ? -8.055 -37.094 -32.062 1 96.94 489 LEU B N 1
ATOM 8374 C CA . LEU B 1 489 ? -8.789 -37.312 -30.828 1 96.94 489 LEU B CA 1
ATOM 8375 C C . LEU B 1 489 ? -9.484 -36.031 -30.375 1 96.94 489 LEU B C 1
ATOM 8377 O O . LEU B 1 489 ? -10.648 -36.062 -29.984 1 96.94 489 LEU B O 1
ATOM 8381 N N . ARG B 1 490 ? -8.781 -34.969 -30.484 1 95.38 490 ARG B N 1
ATOM 8382 C CA . ARG B 1 490 ? -9.352 -33.688 -30.094 1 95.38 490 ARG B CA 1
ATOM 8383 C C . ARG B 1 490 ? -10.562 -33.344 -30.938 1 95.38 490 ARG B C 1
ATOM 8385 O O . ARG B 1 490 ? -11.516 -32.719 -30.453 1 95.38 490 ARG B O 1
ATOM 8392 N N . ARG B 1 491 ? -10.508 -33.625 -32.156 1 94.56 491 ARG B N 1
ATOM 8393 C CA . ARG B 1 491 ? -11.57 -33.281 -33.125 1 94.56 491 ARG B CA 1
ATOM 8394 C C . ARG B 1 491 ? -12.789 -34.188 -32.906 1 94.56 491 ARG B C 1
ATOM 8396 O O . ARG B 1 491 ? -13.922 -33.719 -33.031 1 94.56 491 ARG B O 1
ATOM 8403 N N . LEU B 1 492 ? -12.602 -35.406 -32.5 1 95.75 492 LEU B N 1
ATOM 8404 C CA . LEU B 1 492 ? -13.68 -36.375 -32.5 1 95.75 492 LEU B CA 1
ATOM 8405 C C . LEU B 1 492 ? -14.367 -36.406 -31.141 1 95.75 492 LEU B C 1
ATOM 8407 O O . LEU B 1 492 ? -15.508 -36.875 -31.031 1 95.75 492 LEU B O 1
ATOM 8411 N N . LEU B 1 493 ? -13.695 -35.938 -30.109 1 95.31 493 LEU B N 1
ATOM 8412 C CA . LEU B 1 493 ? -14.242 -36.062 -28.766 1 95.31 493 LEU B CA 1
ATOM 8413 C C . LEU B 1 493 ? -14.797 -34.719 -28.266 1 95.31 493 LEU B C 1
ATOM 8415 O O . LEU B 1 493 ? -14.492 -33.656 -28.828 1 95.31 493 LEU B O 1
ATOM 8419 N N . ARG B 1 494 ? -15.617 -34.75 -27.125 1 84.75 494 ARG B N 1
ATOM 8420 C CA . ARG B 1 494 ? -16.266 -33.594 -26.547 1 84.75 494 ARG B CA 1
ATOM 8421 C C . ARG B 1 494 ? -15.336 -32.844 -25.594 1 84.75 494 ARG B C 1
ATOM 8423 O O . ARG B 1 494 ? -14.328 -33.406 -25.156 1 84.75 494 ARG B O 1
ATOM 8430 N N . ALA B 1 495 ? -15.766 -31.734 -25.328 1 88.12 495 ALA B N 1
ATOM 8431 C CA . ALA B 1 495 ? -15.008 -30.906 -24.391 1 88.12 495 ALA B CA 1
ATOM 8432 C C . ALA B 1 495 ? -15.023 -31.5 -22.984 1 88.12 495 ALA B C 1
ATOM 8434 O O . ALA B 1 495 ? -14.078 -31.312 -22.219 1 88.12 495 ALA B O 1
ATOM 8435 N N . THR B 1 496 ? -16 -32.188 -22.609 1 90.25 496 THR B N 1
ATOM 8436 C CA . THR B 1 496 ? -16.156 -32.781 -21.281 1 90.25 496 THR B CA 1
ATOM 8437 C C . THR B 1 496 ? -15.344 -34.062 -21.172 1 90.25 496 THR B C 1
ATOM 8439 O O . THR B 1 496 ? -15.117 -34.562 -20.062 1 90.25 496 THR B O 1
ATOM 8442 N N . ASP B 1 497 ? -14.938 -34.688 -22.375 1 95.06 497 ASP B N 1
ATOM 8443 C CA . ASP B 1 497 ? -14.102 -35.875 -22.359 1 95.06 497 ASP B CA 1
ATOM 8444 C C . ASP B 1 497 ? -12.656 -35.531 -22 1 95.06 497 ASP B C 1
ATOM 8446 O O . ASP B 1 497 ? -12.203 -34.406 -22.234 1 95.06 497 ASP B O 1
ATOM 8450 N N . ILE B 1 498 ? -12.016 -36.438 -21.344 1 96.25 498 ILE B N 1
ATOM 8451 C CA . ILE B 1 498 ? -10.633 -36.25 -20.938 1 96.25 498 ILE B CA 1
ATOM 8452 C C . ILE B 1 498 ? -9.711 -37.062 -21.828 1 96.25 498 ILE B C 1
ATOM 8454 O O . ILE B 1 498 ? -9.891 -38.281 -21.953 1 96.25 498 ILE B O 1
ATOM 8458 N N . ILE B 1 499 ? -8.812 -36.438 -22.484 1 97.06 499 ILE B N 1
ATOM 8459 C CA . ILE B 1 499 ? -7.84 -37.094 -23.344 1 97.06 499 ILE B CA 1
ATOM 8460 C C . ILE B 1 499 ? -6.426 -36.812 -22.844 1 97.06 499 ILE B C 1
ATOM 8462 O O . ILE B 1 499 ? -6.07 -35.625 -22.641 1 97.06 499 ILE B O 1
ATOM 8466 N N . GLY B 1 500 ? -5.691 -37.75 -22.625 1 95.44 500 GLY B N 1
ATOM 8467 C CA . GLY B 1 500 ? -4.316 -37.562 -22.188 1 95.44 500 GLY B CA 1
ATOM 8468 C C . GLY B 1 500 ? -3.348 -38.531 -22.812 1 95.44 500 GLY B C 1
ATOM 8469 O O . GLY B 1 500 ? -3.746 -39.625 -23.25 1 95.44 500 GLY B O 1
ATOM 8470 N N . ARG B 1 501 ? -2.162 -38.094 -22.984 1 91.19 501 ARG B N 1
ATOM 8471 C CA . ARG B 1 501 ? -1.101 -39.031 -23.359 1 91.19 501 ARG B CA 1
ATOM 8472 C C . ARG B 1 501 ? -0.601 -39.812 -22.141 1 91.19 501 ARG B C 1
ATOM 8474 O O . ARG B 1 501 ? -0.152 -39.188 -21.156 1 91.19 501 ARG B O 1
ATOM 8481 N N . TRP B 1 502 ? -0.758 -41.062 -22.109 1 84.31 502 TRP B N 1
ATOM 8482 C CA . TRP B 1 502 ? -0.528 -41.906 -20.953 1 84.31 502 TRP B CA 1
ATOM 8483 C C . TRP B 1 502 ? 0.893 -42.469 -20.953 1 84.31 502 TRP B C 1
ATOM 8485 O O . TRP B 1 502 ? 1.483 -42.688 -19.891 1 84.31 502 TRP B O 1
ATOM 8495 N N . GLY B 1 503 ? 1.361 -42.75 -22.094 1 77.38 503 GLY B N 1
ATOM 8496 C CA . GLY B 1 503 ? 2.699 -43.281 -22.312 1 77.38 503 GLY B CA 1
ATOM 8497 C C . GLY B 1 503 ? 3.326 -42.781 -23.609 1 77.38 503 GLY B C 1
ATOM 8498 O O . GLY B 1 503 ? 2.887 -41.781 -24.156 1 77.38 503 GLY B O 1
ATOM 8499 N N . GLY B 1 504 ? 4.422 -43.375 -23.953 1 77.88 504 GLY B N 1
ATOM 8500 C CA . GLY B 1 504 ? 5.105 -42.969 -25.172 1 77.88 504 GLY B CA 1
ATOM 8501 C C . GLY B 1 504 ? 4.203 -43 -26.391 1 77.88 504 GLY B C 1
ATOM 8502 O O . GLY B 1 504 ? 4.137 -42 -27.125 1 77.88 504 GLY B O 1
ATOM 8503 N N . ASP B 1 505 ? 3.475 -44.094 -26.547 1 89.5 505 ASP B N 1
ATOM 8504 C CA . ASP B 1 505 ? 2.576 -44.25 -27.688 1 89.5 505 ASP B CA 1
ATOM 8505 C C . ASP B 1 505 ? 1.155 -44.562 -27.234 1 89.5 505 ASP B C 1
ATOM 8507 O O . ASP B 1 505 ? 0.344 -45.094 -28.016 1 89.5 505 ASP B O 1
ATOM 8511 N N . GLU B 1 506 ? 0.944 -44.281 -25.969 1 91.69 506 GLU B N 1
ATOM 8512 C CA . GLU B 1 506 ? -0.35 -44.625 -25.391 1 91.69 506 GLU B CA 1
ATOM 8513 C C . GLU B 1 506 ? -1.154 -43.375 -25.031 1 91.69 506 GLU B C 1
ATOM 8515 O O . GLU B 1 506 ? -0.588 -42.375 -24.609 1 91.69 506 GLU B O 1
ATOM 8520 N N . PHE B 1 507 ? -2.475 -43.469 -25.25 1 96.25 507 PHE B N 1
ATOM 8521 C CA . PHE B 1 507 ? -3.42 -42.438 -24.906 1 96.25 507 PHE B CA 1
ATOM 8522 C C . PHE B 1 507 ? -4.535 -42.969 -24.031 1 96.25 507 PHE B C 1
ATOM 8524 O O . PHE B 1 507 ? -4.941 -44.125 -24.156 1 96.25 507 PHE B O 1
ATOM 8531 N N . LEU B 1 508 ? -4.938 -42.219 -23.141 1 96.25 508 LEU B N 1
ATOM 8532 C CA . LEU B 1 508 ? -6.074 -42.562 -22.297 1 96.25 508 LEU B CA 1
ATOM 8533 C C . LEU B 1 508 ? -7.219 -41.562 -22.5 1 96.25 508 LEU B C 1
ATOM 8535 O O . LEU B 1 508 ? -7 -40.375 -22.531 1 96.25 508 LEU B O 1
ATOM 8539 N N . ILE B 1 509 ? -8.422 -42.094 -22.734 1 97.81 509 ILE B N 1
ATOM 8540 C CA . ILE B 1 509 ? -9.625 -41.281 -22.875 1 97.81 509 ILE B CA 1
ATOM 8541 C C . ILE B 1 509 ? -10.617 -41.625 -21.766 1 97.81 509 ILE B C 1
ATOM 8543 O O . ILE B 1 509 ? -10.914 -42.812 -21.547 1 97.81 509 ILE B O 1
ATOM 8547 N N . VAL B 1 510 ? -11.016 -40.656 -21.047 1 97.31 510 VAL B N 1
ATOM 8548 C CA . VAL B 1 510 ? -12.047 -40.812 -20.031 1 97.31 510 VAL B CA 1
ATOM 8549 C C . VAL B 1 510 ? -13.359 -40.188 -20.516 1 97.31 510 VAL B C 1
ATOM 8551 O O . VAL B 1 510 ? -13.406 -39 -20.875 1 97.31 510 VAL B O 1
ATOM 8554 N N . LEU B 1 511 ? -14.445 -40.969 -20.594 1 97.19 511 LEU B N 1
ATOM 8555 C CA . LEU B 1 511 ? -15.75 -40.531 -21.078 1 97.19 511 LEU B CA 1
ATOM 8556 C C . LEU B 1 511 ? -16.781 -40.531 -19.969 1 97.19 511 LEU B C 1
ATOM 8558 O O . LEU B 1 511 ? -17.422 -41.562 -19.688 1 97.19 511 LEU B O 1
ATOM 8562 N N . PRO B 1 512 ? -16.969 -39.344 -19.391 1 95.38 512 PRO B N 1
ATOM 8563 C CA . PRO B 1 512 ? -18.016 -39.25 -18.375 1 95.38 512 PRO B CA 1
ATOM 8564 C C . PRO B 1 512 ? -19.422 -39.406 -18.953 1 95.38 512 PRO B C 1
ATOM 8566 O O . PRO B 1 512 ? -19.672 -39.031 -20.094 1 95.38 512 PRO B O 1
ATOM 8569 N N . ASN B 1 513 ? -20.281 -40.031 -18.25 1 93.69 513 ASN B N 1
ATOM 8570 C CA . ASN B 1 513 ? -21.688 -40.219 -18.609 1 93.69 513 ASN B CA 1
ATOM 8571 C C . ASN B 1 513 ? -21.828 -40.969 -19.922 1 93.69 513 ASN B C 1
ATOM 8573 O O . ASN B 1 513 ? -22.609 -40.562 -20.797 1 93.69 513 ASN B O 1
ATOM 8577 N N . THR B 1 514 ? -20.984 -41.969 -20.078 1 94.75 514 THR B N 1
ATOM 8578 C CA . THR B 1 514 ? -20.953 -42.75 -21.312 1 94.75 514 THR B CA 1
ATOM 8579 C C . THR B 1 514 ? -20.938 -44.219 -21.016 1 94.75 514 THR B C 1
ATOM 8581 O O . THR B 1 514 ? -20.109 -44.719 -20.234 1 94.75 514 THR B O 1
ATOM 8584 N N . THR B 1 515 ? -21.812 -44.969 -21.625 1 93.81 515 THR B N 1
ATOM 8585 C CA . THR B 1 515 ? -21.875 -46.406 -21.438 1 93.81 515 THR B CA 1
ATOM 8586 C C . THR B 1 515 ? -20.875 -47.125 -22.359 1 93.81 515 THR B C 1
ATOM 8588 O O . THR B 1 515 ? -20.359 -46.5 -23.297 1 93.81 515 THR B O 1
ATOM 8591 N N . ALA B 1 516 ? -20.625 -48.375 -22.109 1 92.88 516 ALA B N 1
ATOM 8592 C CA . ALA B 1 516 ? -19.625 -49.156 -22.844 1 92.88 516 ALA B CA 1
ATOM 8593 C C . ALA B 1 516 ? -19.984 -49.25 -24.312 1 92.88 516 ALA B C 1
ATOM 8595 O O . ALA B 1 516 ? -19.109 -49.156 -25.188 1 92.88 516 ALA B O 1
ATOM 8596 N N . PRO B 1 517 ? -21.297 -49.469 -24.641 1 93.5 517 PRO B N 1
ATOM 8597 C CA . PRO B 1 517 ? -21.641 -49.562 -26.062 1 93.5 517 PRO B CA 1
ATOM 8598 C C . PRO B 1 517 ? -21.391 -48.25 -26.812 1 93.5 517 PRO B C 1
ATOM 8600 O O . PRO B 1 517 ? -20.891 -48.281 -27.953 1 93.5 517 PRO B O 1
ATOM 8603 N N . ILE B 1 518 ? -21.719 -47.219 -26.156 1 94.75 518 ILE B N 1
ATOM 8604 C CA . ILE B 1 518 ? -21.484 -45.906 -26.781 1 94.75 518 ILE B CA 1
ATOM 8605 C C . ILE B 1 518 ? -19.984 -45.656 -26.922 1 94.75 518 ILE B C 1
ATOM 8607 O O . ILE B 1 518 ? -19.516 -45.156 -27.953 1 94.75 518 ILE B O 1
ATOM 8611 N N . ALA B 1 519 ? -19.219 -46 -25.906 1 96.5 519 ALA B N 1
ATOM 8612 C CA . ALA B 1 519 ? -17.766 -45.875 -25.953 1 96.5 519 ALA B CA 1
ATOM 8613 C C . ALA B 1 519 ? -17.156 -46.719 -27.062 1 96.5 519 ALA B C 1
ATOM 8615 O O . ALA B 1 519 ? -16.188 -46.281 -27.703 1 96.5 519 ALA B O 1
ATOM 8616 N N . SER B 1 520 ? -17.719 -47.844 -27.266 1 95.31 520 SER B N 1
ATOM 8617 C CA . SER B 1 520 ? -17.25 -48.719 -28.344 1 95.31 520 SER B CA 1
ATOM 8618 C C . SER B 1 520 ? -17.469 -48.094 -29.703 1 95.31 520 SER B C 1
ATOM 8620 O O . SER B 1 520 ? -16.625 -48.188 -30.594 1 95.31 520 SER B O 1
ATOM 8622 N N . SER B 1 521 ? -18.609 -47.469 -29.812 1 96.38 521 SER B N 1
ATOM 8623 C CA . SER B 1 521 ? -18.891 -46.781 -31.062 1 96.38 521 SER B CA 1
ATOM 8624 C C . SER B 1 521 ? -17.906 -45.656 -31.297 1 96.38 521 SER B C 1
ATOM 8626 O O . SER B 1 521 ? -17.484 -45.406 -32.438 1 96.38 521 SER B O 1
ATOM 8628 N N . ILE B 1 522 ? -17.594 -44.938 -30.25 1 96.38 522 ILE B N 1
ATOM 8629 C CA . ILE B 1 522 ? -16.625 -43.875 -30.328 1 96.38 522 ILE B CA 1
ATOM 8630 C C . ILE B 1 522 ? -15.25 -44.406 -30.703 1 96.38 522 ILE B C 1
ATOM 8632 O O . ILE B 1 522 ? -14.547 -43.844 -31.531 1 96.38 522 ILE B O 1
ATOM 8636 N N . GLY B 1 523 ? -14.867 -45.5 -30.125 1 96.5 523 GLY B N 1
ATOM 8637 C CA . GLY B 1 523 ? -13.609 -46.156 -30.438 1 96.5 523 GLY B CA 1
ATOM 8638 C C . GLY B 1 523 ? -13.492 -46.562 -31.891 1 96.5 523 GLY B C 1
ATOM 8639 O O . GLY B 1 523 ? -12.438 -46.375 -32.5 1 96.5 523 GLY B O 1
ATOM 8640 N N . LYS B 1 524 ? -14.578 -47.094 -32.406 1 95.19 524 LYS B N 1
ATOM 8641 C CA . LYS B 1 524 ? -14.594 -47.5 -33.781 1 95.19 524 LYS B CA 1
ATOM 8642 C C . LYS B 1 524 ? -14.43 -46.281 -34.719 1 95.19 524 LYS B C 1
ATOM 8644 O O . LYS B 1 524 ? -13.742 -46.375 -35.75 1 95.19 524 LYS B O 1
ATOM 8649 N N . ARG B 1 525 ? -15.055 -45.219 -34.375 1 95.31 525 ARG B N 1
ATOM 8650 C CA . ARG B 1 525 ? -14.93 -44 -35.156 1 95.31 525 ARG B CA 1
ATOM 8651 C C . ARG B 1 525 ? -13.492 -43.5 -35.156 1 95.31 525 ARG B C 1
ATOM 8653 O O . ARG B 1 525 ? -12.984 -43.031 -36.188 1 95.31 525 ARG B O 1
ATOM 8660 N N . ILE B 1 526 ? -12.852 -43.562 -33.969 1 96.88 526 ILE B N 1
ATOM 8661 C CA . ILE B 1 526 ? -11.469 -43.156 -33.844 1 96.88 526 ILE B CA 1
ATOM 8662 C C . ILE B 1 526 ? -10.57 -44 -34.719 1 96.88 526 ILE B C 1
ATOM 8664 O O . ILE B 1 526 ? -9.734 -43.5 -35.469 1 96.88 526 ILE B O 1
ATOM 8668 N N . GLU B 1 527 ? -10.789 -45.219 -34.625 1 94.81 527 GLU B N 1
ATOM 8669 C CA . GLU B 1 527 ? -9.977 -46.156 -35.406 1 94.81 527 GLU B CA 1
ATOM 8670 C C . GLU B 1 527 ? -10.141 -45.938 -36.906 1 94.81 527 GLU B C 1
ATOM 8672 O O . GLU B 1 527 ? -9.172 -46 -37.656 1 94.81 527 GLU B O 1
ATOM 8677 N N . ALA B 1 528 ? -11.352 -45.75 -37.281 1 94.5 528 ALA B N 1
ATOM 8678 C CA . ALA B 1 528 ? -11.641 -45.531 -38.719 1 94.5 528 ALA B CA 1
ATOM 8679 C C . ALA B 1 528 ? -10.945 -44.25 -39.219 1 94.5 528 ALA B C 1
ATOM 8681 O O . ALA B 1 528 ? -10.43 -44.25 -40.344 1 94.5 528 ALA B O 1
ATOM 8682 N N . GLU B 1 529 ? -10.961 -43.219 -38.438 1 95.69 529 GLU B N 1
ATOM 8683 C CA . GLU B 1 529 ? -10.328 -41.969 -38.812 1 95.69 529 GLU B CA 1
ATOM 8684 C C . GLU B 1 529 ? -8.812 -42.094 -38.875 1 95.69 529 GLU B C 1
ATOM 8686 O O . GLU B 1 529 ? -8.156 -41.5 -39.719 1 95.69 529 GLU B O 1
ATOM 8691 N N . VAL B 1 530 ? -8.219 -42.781 -37.938 1 95.25 530 VAL B N 1
ATOM 8692 C CA . VAL B 1 530 ? -6.77 -42.938 -37.844 1 95.25 530 VAL B CA 1
ATOM 8693 C C . VAL B 1 530 ? -6.262 -43.812 -39 1 95.25 530 VAL B C 1
ATOM 8695 O O . VAL B 1 530 ? -5.164 -43.562 -39.5 1 95.25 530 VAL B O 1
ATOM 8698 N N . LYS B 1 531 ? -7.09 -44.656 -39.469 1 93.06 531 LYS B N 1
ATOM 8699 C CA . LYS B 1 531 ? -6.695 -45.625 -40.5 1 93.06 531 LYS B CA 1
ATOM 8700 C C . LYS B 1 531 ? -6.633 -44.938 -41.875 1 93.06 531 LYS B C 1
ATOM 8702 O O . LYS B 1 531 ? -6.047 -45.5 -42.812 1 93.06 531 LYS B O 1
ATOM 8707 N N . GLN B 1 532 ? -7.133 -43.844 -41.969 1 93.25 532 GLN B N 1
ATOM 8708 C CA . GLN B 1 532 ? -6.988 -43.094 -43.219 1 93.25 532 GLN B CA 1
ATOM 8709 C C . GLN B 1 532 ? -5.535 -42.688 -43.438 1 93.25 532 GLN B C 1
ATOM 8711 O O . GLN B 1 532 ? -4.77 -42.531 -42.5 1 93.25 532 GLN B O 1
ATOM 8716 N N . PRO B 1 533 ? -5.195 -42.594 -44.688 1 93 533 PRO B N 1
ATOM 8717 C CA . PRO B 1 533 ? -3.83 -42.125 -44.938 1 93 533 PRO B CA 1
ATOM 8718 C C . PRO B 1 533 ? -3.594 -40.688 -44.469 1 93 533 PRO B C 1
ATOM 8720 O O . PRO B 1 533 ? -4.461 -39.844 -44.625 1 93 533 PRO B O 1
ATOM 8723 N N . HIS B 1 534 ? -2.469 -40.531 -43.781 1 93.5 534 HIS B N 1
ATOM 8724 C CA . HIS B 1 534 ? -2.109 -39.219 -43.25 1 93.5 534 HIS B CA 1
ATOM 8725 C C . HIS B 1 534 ? -0.732 -38.781 -43.75 1 93.5 534 HIS B C 1
ATOM 8727 O O . HIS B 1 534 ? 0.142 -39.625 -43.969 1 93.5 534 HIS B O 1
ATOM 8733 N N . ASP B 1 535 ? -0.553 -37.5 -44 1 90.88 535 ASP B N 1
ATOM 8734 C CA . ASP B 1 535 ? 0.759 -36.969 -44.344 1 90.88 535 ASP B CA 1
ATOM 8735 C C . ASP B 1 535 ? 1.615 -36.812 -43.094 1 90.88 535 ASP B C 1
ATOM 8737 O O . ASP B 1 535 ? 1.347 -35.938 -42.25 1 90.88 535 ASP B O 1
ATOM 8741 N N . ILE B 1 536 ? 2.449 -37.625 -42.906 1 89.12 536 ILE B N 1
ATOM 8742 C CA . ILE B 1 536 ? 3.355 -37.594 -41.75 1 89.12 536 ILE B CA 1
ATOM 8743 C C . ILE B 1 536 ? 4.781 -37.344 -42.25 1 89.12 536 ILE B C 1
ATOM 8745 O O . ILE B 1 536 ? 5.492 -38.25 -42.656 1 89.12 536 ILE B O 1
ATOM 8749 N N . GLY B 1 537 ? 5.254 -36.125 -42.125 1 79.12 537 GLY B N 1
ATOM 8750 C CA . GLY B 1 537 ? 6.59 -35.719 -42.531 1 79.12 537 GLY B CA 1
ATOM 8751 C C . GLY B 1 537 ? 6.793 -35.844 -44.031 1 79.12 537 GLY B C 1
ATOM 8752 O O . GLY B 1 537 ? 7.855 -36.25 -44.5 1 79.12 537 GLY B O 1
ATOM 8753 N N . GLY B 1 538 ? 5.766 -35.688 -44.844 1 82.81 538 GLY B N 1
ATOM 8754 C CA . GLY B 1 538 ? 5.859 -35.719 -46.281 1 82.81 538 GLY B CA 1
ATOM 8755 C C . GLY B 1 538 ? 5.539 -37.062 -46.875 1 82.81 538 GLY B C 1
ATOM 8756 O O . GLY B 1 538 ? 5.598 -37.25 -48.094 1 82.81 538 GLY B O 1
ATOM 8757 N N . LYS B 1 539 ? 5.227 -37.969 -46.031 1 87.38 539 LYS B N 1
ATOM 8758 C CA . LYS B 1 539 ? 4.879 -39.312 -46.5 1 87.38 539 LYS B CA 1
ATOM 8759 C C . LYS B 1 539 ? 3.449 -39.688 -46.125 1 87.38 539 LYS B C 1
ATOM 8761 O O . LYS B 1 539 ? 2.971 -39.281 -45.062 1 87.38 539 LYS B O 1
ATOM 8766 N N . GLU B 1 540 ? 2.855 -40.375 -47.031 1 91.38 540 GLU B N 1
ATOM 8767 C CA . GLU B 1 540 ? 1.53 -40.906 -46.719 1 91.38 540 GLU B CA 1
ATOM 8768 C C . GLU B 1 540 ? 1.622 -42.219 -45.938 1 91.38 540 GLU B C 1
ATOM 8770 O O . GLU B 1 540 ? 2.035 -43.25 -46.5 1 91.38 540 GLU B O 1
ATOM 8775 N N . ILE B 1 541 ? 1.372 -42.188 -44.719 1 90.94 541 ILE B N 1
ATOM 8776 C CA . ILE B 1 541 ? 1.473 -43.344 -43.844 1 90.94 541 ILE B CA 1
ATOM 8777 C C . ILE B 1 541 ? 0.103 -43.656 -43.25 1 90.94 541 ILE B C 1
ATOM 8779 O O . ILE B 1 541 ? -0.648 -42.75 -42.906 1 90.94 541 ILE B O 1
ATOM 8783 N N . THR B 1 542 ? -0.213 -44.938 -43.281 1 91.62 542 THR B N 1
ATOM 8784 C CA . THR B 1 542 ? -1.431 -45.375 -42.625 1 91.62 542 THR B CA 1
ATOM 8785 C C . THR B 1 542 ? -1.131 -45.844 -41.188 1 91.62 542 THR B C 1
ATOM 8787 O O . THR B 1 542 ? -0.234 -46.656 -40.969 1 91.62 542 THR B O 1
ATOM 8790 N N . LEU B 1 543 ? -1.834 -45.281 -40.312 1 93.69 543 LEU B N 1
ATOM 8791 C CA . LEU B 1 543 ? -1.665 -45.625 -38.875 1 93.69 543 LEU B CA 1
ATOM 8792 C C . LEU B 1 543 ? -2.783 -46.531 -38.406 1 93.69 543 LEU B C 1
ATOM 8794 O O . LEU B 1 543 ? -3.816 -46.656 -39.062 1 93.69 543 LEU B O 1
ATOM 8798 N N . SER B 1 544 ? -2.6 -47.188 -37.406 1 94 544 SER B N 1
ATOM 8799 C CA . SER B 1 544 ? -3.623 -48.031 -36.781 1 94 544 SER B CA 1
ATOM 8800 C C . SER B 1 544 ? -3.51 -48 -35.25 1 94 544 SER B C 1
ATOM 8802 O O . SER B 1 544 ? -2.416 -47.812 -34.719 1 94 544 SER B O 1
ATOM 8804 N N . LEU B 1 545 ? -4.648 -48.094 -34.625 1 95.44 545 LEU B N 1
ATOM 8805 C CA . LEU B 1 545 ? -4.711 -48.062 -33.156 1 95.44 545 LEU B CA 1
ATOM 8806 C C . LEU B 1 545 ? -5.375 -49.312 -32.625 1 95.44 545 LEU B C 1
ATOM 8808 O O . LEU B 1 545 ? -6.344 -49.812 -33.188 1 95.44 545 LEU B O 1
ATOM 8812 N N . SER B 1 546 ? -4.836 -49.875 -31.609 1 96.06 546 SER B N 1
ATOM 8813 C CA . SER B 1 546 ? -5.535 -50.844 -30.781 1 96.06 546 SER B CA 1
ATOM 8814 C C . SER B 1 546 ? -6.199 -50.156 -29.594 1 96.06 546 SER B C 1
ATOM 8816 O O . SER B 1 546 ? -5.629 -49.25 -28.984 1 96.06 546 SER B O 1
ATOM 8818 N N . ILE B 1 547 ? -7.461 -50.594 -29.297 1 96.56 547 ILE B N 1
ATOM 8819 C CA . ILE B 1 547 ? -8.211 -49.875 -28.266 1 96.56 547 ILE B CA 1
ATOM 8820 C C . ILE B 1 547 ? -8.797 -50.875 -27.266 1 96.56 547 ILE B C 1
ATOM 8822 O O . ILE B 1 547 ? -9.461 -51.844 -27.656 1 96.56 547 ILE B O 1
ATOM 8826 N N . GLY B 1 548 ? -8.508 -50.656 -26.016 1 96.19 548 GLY B N 1
ATOM 8827 C CA . GLY B 1 548 ? -9.164 -51.344 -24.922 1 96.19 548 GLY B CA 1
ATOM 8828 C C . GLY B 1 548 ? -10.211 -50.5 -24.219 1 96.19 548 GLY B C 1
ATOM 8829 O O . GLY B 1 548 ? -9.953 -49.344 -23.859 1 96.19 548 GLY B O 1
ATOM 8830 N N . ILE B 1 549 ? -11.445 -51.062 -24.031 1 96.94 549 ILE B N 1
ATOM 8831 C CA . ILE B 1 549 ? -12.555 -50.312 -23.453 1 96.94 549 ILE B CA 1
ATOM 8832 C C . ILE B 1 549 ? -13.031 -51 -22.172 1 96.94 549 ILE B C 1
ATOM 8834 O O . ILE B 1 549 ? -13.156 -52.25 -22.141 1 96.94 549 ILE B O 1
ATOM 8838 N N . THR B 1 550 ? -13.203 -50.188 -21.125 1 96.5 550 THR B N 1
ATOM 8839 C CA . THR B 1 550 ? -13.75 -50.75 -19.906 1 96.5 550 THR B CA 1
ATOM 8840 C C . THR B 1 550 ? -14.672 -49.75 -19.203 1 96.5 550 THR B C 1
ATOM 8842 O O . THR B 1 550 ? -14.422 -48.531 -19.25 1 96.5 550 THR B O 1
ATOM 8845 N N . SER B 1 551 ? -15.734 -50.25 -18.578 1 95.94 551 SER B N 1
ATOM 8846 C CA . SER B 1 551 ? -16.641 -49.438 -17.781 1 95.94 551 SER B CA 1
ATOM 8847 C C . SER B 1 551 ? -16.188 -49.375 -16.328 1 95.94 551 SER B C 1
ATOM 8849 O O . SER B 1 551 ? -15.75 -50.375 -15.766 1 95.94 551 SER B O 1
ATOM 8851 N N . ALA B 1 552 ? -16.312 -48.25 -15.773 1 95.31 552 ALA B N 1
ATOM 8852 C CA . ALA B 1 552 ? -15.945 -48.062 -14.375 1 95.31 552 ALA B CA 1
ATOM 8853 C C . ALA B 1 552 ? -16.953 -48.75 -13.453 1 95.31 552 ALA B C 1
ATOM 8855 O O . ALA B 1 552 ? -18.141 -48.781 -13.734 1 95.31 552 ALA B O 1
ATOM 8856 N N . ARG B 1 553 ? -16.375 -49.312 -12.398 1 93.5 553 ARG B N 1
ATOM 8857 C CA . ARG B 1 553 ? -17.172 -49.938 -11.336 1 93.5 553 ARG B CA 1
ATOM 8858 C C . ARG B 1 553 ? -17.141 -49.062 -10.078 1 93.5 553 ARG B C 1
ATOM 8860 O O . ARG B 1 553 ? -16.25 -48.219 -9.906 1 93.5 553 ARG B O 1
ATOM 8867 N N . GLU B 1 554 ? -18.047 -49.312 -9.219 1 91.25 554 GLU B N 1
ATOM 8868 C CA . GLU B 1 554 ? -18.156 -48.5 -7.996 1 91.25 554 GLU B CA 1
ATOM 8869 C C . GLU B 1 554 ? -16.922 -48.656 -7.117 1 91.25 554 GLU B C 1
ATOM 8871 O O . GLU B 1 554 ? -16.531 -47.719 -6.414 1 91.25 554 GLU B O 1
ATOM 8876 N N . THR B 1 555 ? -16.312 -49.75 -7.195 1 92 555 THR B N 1
ATOM 8877 C CA . THR B 1 555 ? -15.203 -50.062 -6.297 1 92 555 THR B CA 1
ATOM 8878 C C . THR B 1 555 ? -13.875 -49.688 -6.949 1 92 555 THR B C 1
ATOM 8880 O O . THR B 1 555 ? -12.812 -49.906 -6.348 1 92 555 THR B O 1
ATOM 8883 N N . ASP B 1 556 ? -13.93 -49.156 -8.078 1 92.44 556 ASP B N 1
ATOM 8884 C CA . ASP B 1 556 ? -12.703 -48.938 -8.844 1 92.44 556 ASP B CA 1
ATOM 8885 C C . ASP B 1 556 ? -11.875 -47.812 -8.266 1 92.44 556 ASP B C 1
ATOM 8887 O O . ASP B 1 556 ? -12.422 -46.781 -7.863 1 92.44 556 ASP B O 1
ATOM 8891 N N . SER B 1 557 ? -10.609 -48.031 -8.141 1 91.06 557 SER B N 1
ATOM 8892 C CA . SER B 1 557 ? -9.625 -46.938 -8.047 1 91.06 557 SER B CA 1
ATOM 8893 C C . SER B 1 557 ? -9.055 -46.594 -9.414 1 91.06 557 SER B C 1
ATOM 8895 O O . SER B 1 557 ? -9.367 -47.25 -10.406 1 91.06 557 SER B O 1
ATOM 8897 N N . THR B 1 558 ? -8.258 -45.562 -9.523 1 89.25 558 THR B N 1
ATOM 8898 C CA . THR B 1 558 ? -7.613 -45.219 -10.789 1 89.25 558 THR B CA 1
ATOM 8899 C C . THR B 1 558 ? -6.746 -46.375 -11.281 1 89.25 558 THR B C 1
ATOM 8901 O O . THR B 1 558 ? -6.676 -46.625 -12.484 1 89.25 558 THR B O 1
ATOM 8904 N N . GLU B 1 559 ? -6.195 -47.125 -10.398 1 82.31 559 GLU B N 1
ATOM 8905 C CA . GLU B 1 559 ? -5.305 -48.219 -10.742 1 82.31 559 GLU B CA 1
ATOM 8906 C C . GLU B 1 559 ? -6.09 -49.438 -11.273 1 82.31 559 GLU B C 1
ATOM 8908 O O . GLU B 1 559 ? -5.703 -50.031 -12.273 1 82.31 559 GLU B O 1
ATOM 8913 N N . THR B 1 560 ? -7.215 -49.75 -10.602 1 87.38 560 THR B N 1
ATOM 8914 C CA . THR B 1 560 ? -7.961 -50.938 -10.961 1 87.38 560 THR B CA 1
ATOM 8915 C C . THR B 1 560 ? -8.641 -50.781 -12.32 1 87.38 560 THR B C 1
ATOM 8917 O O . THR B 1 560 ? -8.68 -51.719 -13.125 1 87.38 560 THR B O 1
ATOM 8920 N N . ILE B 1 561 ? -9.164 -49.656 -12.5 1 92.69 561 ILE B N 1
ATOM 8921 C CA . ILE B 1 561 ? -9.82 -49.438 -13.781 1 92.69 561 ILE B CA 1
ATOM 8922 C C . ILE B 1 561 ? -8.773 -49.406 -14.898 1 92.69 561 ILE B C 1
ATOM 8924 O O . ILE B 1 561 ? -9.023 -49.844 -16.016 1 92.69 561 ILE B O 1
ATOM 8928 N N . PHE B 1 562 ? -7.656 -48.844 -14.664 1 89 562 PHE B N 1
ATOM 8929 C CA . PHE B 1 562 ? -6.586 -48.844 -15.656 1 89 562 PHE B CA 1
ATOM 8930 C C . PHE B 1 562 ? -6.137 -50.25 -15.984 1 89 562 PHE B C 1
ATOM 8932 O O . PHE B 1 562 ? -5.914 -50.594 -17.156 1 89 562 PHE B O 1
ATOM 8939 N N . GLN B 1 563 ? -5.984 -51.031 -14.984 1 83.69 563 GLN B N 1
ATOM 8940 C CA . GLN B 1 563 ? -5.562 -52.406 -15.188 1 83.69 563 GLN B CA 1
ATOM 8941 C C . GLN B 1 563 ? -6.543 -53.156 -16.094 1 83.69 563 GLN B C 1
ATOM 8943 O O . GLN B 1 563 ? -6.133 -53.938 -16.953 1 83.69 563 GLN B O 1
ATOM 8948 N N . ARG B 1 564 ? -7.762 -52.906 -15.828 1 91.38 564 ARG B N 1
ATOM 8949 C CA . ARG B 1 564 ? -8.773 -53.562 -16.656 1 91.38 564 ARG B CA 1
ATOM 8950 C C . ARG B 1 564 ? -8.727 -53.031 -18.094 1 91.38 564 ARG B C 1
ATOM 8952 O O . ARG B 1 564 ? -8.883 -53.781 -19.047 1 91.38 564 ARG B O 1
ATOM 8959 N N . ALA B 1 565 ? -8.555 -51.75 -18.219 1 93.31 565 ALA B N 1
ATOM 8960 C CA . ALA B 1 565 ? -8.422 -51.156 -19.547 1 93.31 565 ALA B CA 1
ATOM 8961 C C . ALA B 1 565 ? -7.188 -51.688 -20.266 1 93.31 565 ALA B C 1
ATOM 8963 O O . ALA B 1 565 ? -7.227 -51.938 -21.469 1 93.31 565 ALA B O 1
ATOM 8964 N N . ASP B 1 566 ? -6.129 -51.812 -19.562 1 88.06 566 ASP B N 1
ATOM 8965 C CA . ASP B 1 566 ? -4.879 -52.344 -20.109 1 88.06 566 ASP B CA 1
ATOM 8966 C C . ASP B 1 566 ? -5.047 -53.781 -20.562 1 88.06 566 ASP B C 1
ATOM 8968 O O . ASP B 1 566 ? -4.496 -54.188 -21.594 1 88.06 566 ASP B O 1
ATOM 8972 N N . ARG B 1 567 ? -5.785 -54.531 -19.75 1 86.62 567 ARG B N 1
ATOM 8973 C CA . ARG B 1 567 ? -6.082 -55.906 -20.141 1 86.62 567 ARG B CA 1
ATOM 8974 C C . ARG B 1 567 ? -6.918 -55.938 -21.422 1 86.62 567 ARG B C 1
ATOM 8976 O O . ARG B 1 567 ? -6.688 -56.781 -22.281 1 86.62 567 ARG B O 1
ATOM 8983 N N . ALA B 1 568 ? -7.855 -55.125 -21.422 1 93.44 568 ALA B N 1
ATOM 8984 C CA . ALA B 1 568 ? -8.68 -55.031 -22.625 1 93.44 568 ALA B CA 1
ATOM 8985 C C . ALA B 1 568 ? -7.836 -54.688 -23.844 1 93.44 568 ALA B C 1
ATOM 8987 O O . ALA B 1 568 ? -8.047 -55.219 -24.938 1 93.44 568 ALA B O 1
ATOM 8988 N N . LEU B 1 569 ? -6.934 -53.781 -23.688 1 92.81 569 LEU B N 1
ATOM 8989 C CA . LEU B 1 569 ? -6.035 -53.406 -24.766 1 92.81 569 LEU B CA 1
ATOM 8990 C C . LEU B 1 569 ? -5.172 -54.562 -25.203 1 92.81 569 LEU B C 1
ATOM 8992 O O . LEU B 1 569 ? -4.938 -54.781 -26.406 1 92.81 569 LEU B O 1
ATOM 8996 N N . TYR B 1 570 ? -4.648 -55.281 -24.234 1 86.25 570 TYR B N 1
ATOM 8997 C CA . TYR B 1 570 ? -3.842 -56.469 -24.516 1 86.25 570 TYR B CA 1
ATOM 8998 C C . TYR B 1 570 ? -4.613 -57.469 -25.391 1 86.25 570 TYR B C 1
ATOM 9000 O O . TYR B 1 570 ? -4.062 -58.031 -26.328 1 86.25 570 TYR B O 1
ATOM 9008 N N . LEU B 1 571 ? -5.883 -57.656 -25.062 1 89.94 571 LEU B N 1
ATOM 9009 C CA . LEU B 1 571 ? -6.738 -58.562 -25.812 1 89.94 571 LEU B CA 1
ATOM 9010 C C . LEU B 1 571 ? -7.016 -58.031 -27.219 1 89.94 571 LEU B C 1
ATOM 9012 O O . LEU B 1 571 ? -7.117 -58.781 -28.172 1 89.94 571 LEU B O 1
ATOM 9016 N N . ALA B 1 572 ? -7.109 -56.781 -27.297 1 93.06 572 ALA B N 1
ATOM 9017 C CA . ALA B 1 572 ? -7.316 -56.156 -28.609 1 93.06 572 ALA B CA 1
ATOM 9018 C C . ALA B 1 572 ? -6.109 -56.375 -29.516 1 93.06 572 ALA B C 1
ATOM 9020 O O . ALA B 1 572 ? -6.262 -56.594 -30.719 1 93.06 572 ALA B O 1
ATOM 9021 N N . LYS B 1 573 ? -4.902 -56.188 -28.969 1 89.12 573 LYS B N 1
ATOM 9022 C CA . LYS B 1 573 ? -3.668 -56.375 -29.719 1 89.12 573 LYS B CA 1
ATOM 9023 C C . LYS B 1 573 ? -3.49 -57.812 -30.172 1 89.12 573 LYS B C 1
ATOM 9025 O O . LYS B 1 573 ? -2.818 -58.094 -31.156 1 89.12 573 LYS B O 1
ATOM 9030 N N . ALA B 1 574 ? -4.109 -58.75 -29.438 1 86.12 574 ALA B N 1
ATOM 9031 C CA . ALA B 1 574 ? -3.979 -60.188 -29.734 1 86.12 574 ALA B CA 1
ATOM 9032 C C . ALA B 1 574 ? -4.852 -60.562 -30.922 1 86.12 574 ALA B C 1
ATOM 9034 O O . ALA B 1 574 ? -4.633 -61.625 -31.547 1 86.12 574 ALA B O 1
ATOM 9035 N N . ILE B 1 575 ? -5.816 -59.812 -31.188 1 85.12 575 ILE B N 1
ATOM 9036 C CA . ILE B 1 575 ? -6.688 -60.094 -32.312 1 85.12 575 ILE B CA 1
ATOM 9037 C C . ILE B 1 575 ? -5.91 -59.906 -33.625 1 85.12 575 ILE B C 1
ATOM 9039 O O . ILE B 1 575 ? -5.238 -58.906 -33.812 1 85.12 575 ILE B O 1
ATOM 9043 N N . PRO B 1 576 ? -5.973 -61 -34.344 1 78.88 576 PRO B N 1
ATOM 9044 C CA . PRO B 1 576 ? -5.234 -60.938 -35.625 1 78.88 576 PRO B CA 1
ATOM 9045 C C . PRO B 1 576 ? -5.66 -59.75 -36.469 1 78.88 576 PRO B C 1
ATOM 9047 O O . PRO B 1 576 ? -6.855 -59.438 -36.594 1 78.88 576 PRO B O 1
ATOM 9050 N N . GLY B 1 577 ? -4.867 -59 -36.969 1 73.88 577 GLY B N 1
ATOM 9051 C CA . GLY B 1 577 ? -5.098 -57.812 -37.75 1 73.88 577 GLY B CA 1
ATOM 9052 C C . GLY B 1 577 ? -4.824 -56.531 -36.969 1 73.88 577 GLY B C 1
ATOM 9053 O O . GLY B 1 577 ? -4.754 -56.562 -35.719 1 73.88 577 GLY B O 1
ATOM 9054 N N . LYS B 1 578 ? -4.266 -55.469 -37.469 1 73.38 578 LYS B N 1
ATOM 9055 C CA . LYS B 1 578 ? -3.992 -54.188 -36.781 1 73.38 578 LYS B CA 1
ATOM 9056 C C . LYS B 1 578 ? -5.254 -53.344 -36.656 1 73.38 578 LYS B C 1
ATOM 9058 O O . LYS B 1 578 ? -6.203 -53.531 -37.406 1 73.38 578 LYS B O 1
ATOM 9063 N N . GLY B 1 579 ? -5.402 -52.562 -35.562 1 82.88 579 GLY B N 1
ATOM 9064 C CA . GLY B 1 579 ? -6.535 -51.688 -35.375 1 82.88 579 GLY B CA 1
ATOM 9065 C C . GLY B 1 579 ? -7.746 -52.344 -34.781 1 82.88 579 GLY B C 1
ATOM 9066 O O . GLY B 1 579 ? -8.859 -52.219 -35.281 1 82.88 579 GLY B O 1
ATOM 9067 N N . SER B 1 580 ? -7.574 -53.094 -33.719 1 87.31 580 SER B N 1
ATOM 9068 C CA . SER B 1 580 ? -8.68 -53.844 -33.125 1 87.31 580 SER B CA 1
ATOM 9069 C C . SER B 1 580 ? -9.156 -53.188 -31.844 1 87.31 580 SER B C 1
ATOM 9071 O O . SER B 1 580 ? -8.438 -52.375 -31.25 1 87.31 580 SER B O 1
ATOM 9073 N N . LEU B 1 581 ? -10.383 -53.5 -31.578 1 93.44 581 LEU B N 1
ATOM 9074 C CA . LEU B 1 581 ? -11.023 -53 -30.375 1 93.44 581 LEU B CA 1
ATOM 9075 C C . LEU B 1 581 ? -11.555 -54.125 -29.516 1 93.44 581 LEU B C 1
ATOM 9077 O O . LEU B 1 581 ? -12.094 -55.125 -30.047 1 93.44 581 LEU B O 1
ATOM 9081 N N . PHE B 1 582 ? -11.297 -54.062 -28.234 1 92.56 582 PHE B N 1
ATOM 9082 C CA . PHE B 1 582 ? -11.812 -55.062 -27.312 1 92.56 582 PHE B CA 1
ATOM 9083 C C . PHE B 1 582 ? -12.477 -54.406 -26.109 1 92.56 582 PHE B C 1
ATOM 9085 O O . PHE B 1 582 ? -11.891 -53.5 -25.484 1 92.56 582 PHE B O 1
ATOM 9092 N N . GLN B 1 583 ? -13.719 -54.781 -25.828 1 91.5 583 GLN B N 1
ATOM 9093 C CA . GLN B 1 583 ? -14.453 -54.281 -24.672 1 91.5 583 GLN B CA 1
ATOM 9094 C C . GLN B 1 583 ? -14.5 -55.312 -23.562 1 91.5 583 GLN B C 1
ATOM 9096 O O . GLN B 1 583 ? -14.953 -56.438 -23.766 1 91.5 583 GLN B O 1
ATOM 9101 N N . MET B 1 584 ? -13.914 -54.844 -22.453 1 84.62 584 MET B N 1
ATOM 9102 C CA . MET B 1 584 ? -13.953 -55.75 -21.312 1 84.62 584 MET B CA 1
ATOM 9103 C C . MET B 1 584 ? -15.375 -55.906 -20.781 1 84.62 584 MET B C 1
ATOM 9105 O O . MET B 1 584 ? -16.125 -54.938 -20.719 1 84.62 584 MET B O 1
ATOM 9109 N N . GLU B 1 585 ? -15.75 -57.188 -20.656 1 70.12 585 GLU B N 1
ATOM 9110 C CA . GLU B 1 585 ? -17.078 -57.469 -20.141 1 70.12 585 GLU B CA 1
ATOM 9111 C C . GLU B 1 585 ? -17.234 -57 -18.688 1 70.12 585 GLU B C 1
ATOM 9113 O O . GLU B 1 585 ? -16.266 -56.938 -17.938 1 70.12 585 GLU B O 1
ATOM 9118 N N . GLU B 1 586 ? -18.422 -56.344 -18.375 1 58.97 586 GLU B N 1
ATOM 9119 C CA . GLU B 1 586 ? -18.781 -55.938 -17.031 1 58.97 586 GLU B CA 1
ATOM 9120 C C . GLU B 1 586 ? -18.578 -57.062 -16.016 1 58.97 586 GLU B C 1
ATOM 9122 O O . GLU B 1 586 ? -18.688 -58.219 -16.359 1 58.97 586 GLU B O 1
#

Radius of gyration: 40.85 Å; Cα contacts (8 Å, |Δi|>4): 2665; chains: 2; bounding box: 99×106×80 Å